Protein 5V1D (pdb70)

Sequence (901 aa):
RSLVIISTLDGRIAALDPENHGKKQWDLDVGSGSLVSSMIIPSLDGDLFQETVPFTVESLLEDVVLVGGKSLTTYGLSAYSGKVRYICSALGCRILLLQRTQKTVRAVGPRSGNEKWNFSVGHFELRYITVIKVSVADWKVMAFNKKGGHLEWEYQFSTPIASAWLVKDGKVIPISLFDYLGMYRGQLYLQSSPQPWRFYAPRSLVIISTLDGRIAALDPENHGKKQWDLDVGSGSLVSSSLKMIIPSDLFQWDETVPFTVESLLESDVVLVGGKSLTTYGLSAYSGKVRYICSALGCREDILLLQRTQKTVRAVGPRSGNEKWNFSVGHFELRYITVIKVSVADWKVMAFNKKGGHLTPIASAWLVKDGKVIPISLFDLGMYRGQLYLQSSSLVIISTLDGRIAALDPENHGKKQWDLDVGSGSLVSSSLSKMIIPSLDGDLFQWDRDRESMETVPFTVESLLEDVVLVGGKSLTTYGLSAYSGKVRYICSALGCRQWDDILLLQRTQKTVRAVGPRSGNEKWNFSVGHFELRYIPSDVEEQEAVMMDTVIKVSVADWKVMAFNKKGGHLEWEYQFSTPIASAWLVKDGKVIPISLFDDTSIVEAARGATENSVYLGMYRGQLYLQSSVRISEKFPQPWRFYAPRSLVIISTLDGRIAALDPENHGKKQWDLDVGSGSLVSSSLSKPEKMIIPSLDGDLFQWDRDRESMETVPFTVESLLEDVVLVGGKSLTTYGLSAYSGKVRYICSALGCRQWDILLLQRTQKTVRAVGPRSGNEKWNFSVGHFELRYIPSDVEEQEAVMMDTVIKVSVADWKVMAFNKKGGHLEWEYQFSTPIASAWLVKDGKVIPISLFDDTSIVEAARGATENSVYLGMYRGQLYLQSSVRISEKFPQPWRFYAP

Structure (mmCIF, N/CA/C/O backbone):
data_5V1D
#
_entry.id   5V1D
#
_cell.length_a   60.750
_cell.length_b   161.547
_cell.length_c   104.780
_cell.angle_alpha   90.00
_cell.angle_beta   106.84
_cell.angle_gamma   90.00
#
_symmetry.space_group_name_H-M   'P 1 21 1'
#
loop_
_entity.id
_entity.type
_entity.pdbx_description
1 polymer 'eIF2AK3 protein'
2 polymer '12-mer peptide'
3 water water
#
loop_
_atom_site.group_PDB
_atom_site.id
_atom_site.type_symbol
_atom_site.label_atom_id
_atom_site.label_alt_id
_atom_site.label_comp_id
_atom_site.label_asym_id
_atom_site.label_entity_id
_atom_site.label_seq_id
_atom_site.pdbx_PDB_ins_code
_atom_site.Cartn_x
_atom_site.Cartn_y
_atom_site.Cartn_z
_atom_site.occupancy
_atom_site.B_iso_or_equiv
_atom_site.auth_seq_id
_atom_site.auth_comp_id
_atom_site.auth_asym_id
_atom_site.auth_atom_id
_atom_site.pdbx_PDB_model_num
ATOM 1 N N . ARG A 1 9 ? -56.696 -6.802 35.844 1.00 99.94 104 ARG A N 1
ATOM 2 C CA . ARG A 1 9 ? -57.175 -7.647 36.933 1.00 89.00 104 ARG A CA 1
ATOM 3 C C . ARG A 1 9 ? -56.337 -7.432 38.184 1.00 85.85 104 ARG A C 1
ATOM 4 O O . ARG A 1 9 ? -56.861 -7.418 39.294 1.00 94.72 104 ARG A O 1
ATOM 12 N N . SER A 1 10 ? -55.033 -7.248 37.991 1.00 84.34 105 SER A N 1
ATOM 13 C CA . SER A 1 10 ? -54.107 -7.106 39.103 1.00 83.06 105 SER A CA 1
ATOM 14 C C . SER A 1 10 ? -54.460 -5.883 39.955 1.00 59.24 105 SER A C 1
ATOM 15 O O . SER A 1 10 ? -55.273 -5.036 39.578 1.00 58.01 105 SER A O 1
ATOM 18 N N . LEU A 1 11 ? -53.840 -5.811 41.134 1.00 57.24 106 LEU A N 1
ATOM 19 C CA . LEU A 1 11 ? -54.119 -4.745 42.085 1.00 57.73 106 LEU A CA 1
ATOM 20 C C . LEU A 1 11 ? -52.826 -4.240 42.707 1.00 65.71 106 LEU A C 1
ATOM 21 O O . LEU A 1 11 ? -51.806 -4.934 42.742 1.00 57.94 106 LEU A O 1
ATOM 26 N N . VAL A 1 12 ? -52.892 -3.007 43.198 1.00 71.88 107 VAL A N 1
ATOM 27 C CA . VAL A 1 12 ? -51.792 -2.354 43.890 1.00 55.72 107 VAL A CA 1
ATOM 28 C C . VAL A 1 12 ? -52.256 -2.119 45.318 1.00 54.35 107 VAL A C 1
ATOM 29 O O . VAL A 1 12 ? -53.215 -1.372 45.553 1.00 54.79 107 VAL A O 1
ATOM 33 N N . ILE A 1 13 ? -51.595 -2.770 46.270 1.00 58.53 108 ILE A N 1
ATOM 34 C CA . ILE A 1 13 ? -51.969 -2.710 47.677 1.00 53.42 108 ILE A CA 1
ATOM 35 C C . ILE A 1 13 ? -50.913 -1.914 48.426 1.00 57.69 108 ILE A C 1
ATOM 36 O O . ILE A 1 13 ? -49.713 -2.186 48.303 1.00 65.58 108 ILE A O 1
ATOM 41 N N . ILE A 1 14 ? -51.362 -0.937 49.208 1.00 53.17 109 ILE A N 1
ATOM 42 C CA . ILE A 1 14 ? -50.477 -0.011 49.897 1.00 50.84 109 ILE A CA 1
ATOM 43 C C . ILE A 1 14 ? -50.878 0.056 51.361 1.00 50.32 109 ILE A C 1
ATOM 44 O O . ILE A 1 14 ? -52.066 0.161 51.687 1.00 50.01 109 ILE A O 1
ATOM 49 N N . SER A 1 15 ? -49.884 0.006 52.241 1.00 50.05 110 SER A N 1
ATOM 50 C CA . SER A 1 15 ? -50.095 0.146 53.674 1.00 50.28 110 SER A CA 1
ATOM 51 C C . SER A 1 15 ? -49.673 1.542 54.109 1.00 58.76 110 SER A C 1
ATOM 52 O O . SER A 1 15 ? -48.498 1.907 53.987 1.00 61.58 110 SER A O 1
ATOM 55 N N . THR A 1 16 ? -50.628 2.314 54.615 1.00 64.08 111 THR A N 1
ATOM 56 C CA . THR A 1 16 ? -50.368 3.661 55.095 1.00 52.28 111 THR A CA 1
ATOM 57 C C . THR A 1 16 ? -50.081 3.648 56.589 1.00 52.15 111 THR A C 1
ATOM 58 O O . THR A 1 16 ? -50.424 2.708 57.309 1.00 51.72 111 THR A O 1
ATOM 62 N N . LEU A 1 17 ? -49.457 4.726 57.055 1.00 52.76 112 LEU A N 1
ATOM 63 C CA . LEU A 1 17 ? -49.202 4.861 58.481 1.00 52.86 112 LEU A CA 1
ATOM 64 C C . LEU A 1 17 ? -50.471 5.064 59.291 1.00 52.73 112 LEU A C 1
ATOM 65 O O . LEU A 1 17 ? -50.411 4.996 60.521 1.00 52.42 112 LEU A O 1
ATOM 70 N N . ASP A 1 18 ? -51.610 5.314 58.644 1.00 53.18 113 ASP A N 1
ATOM 71 C CA . ASP A 1 18 ? -52.878 5.276 59.357 1.00 52.79 113 ASP A CA 1
ATOM 72 C C . ASP A 1 18 ? -53.190 3.889 59.876 1.00 52.47 113 ASP A C 1
ATOM 73 O O . ASP A 1 18 ? -54.130 3.736 60.661 1.00 56.72 113 ASP A O 1
ATOM 78 N N . GLY A 1 19 ? -52.429 2.882 59.457 1.00 56.73 114 GLY A N 1
ATOM 79 C CA . GLY A 1 19 ? -52.823 1.511 59.677 1.00 54.24 114 GLY A CA 1
ATOM 80 C C . GLY A 1 19 ? -53.877 1.030 58.713 1.00 51.20 114 GLY A C 1
ATOM 81 O O . GLY A 1 19 ? -54.580 0.064 59.016 1.00 50.87 114 GLY A O 1
ATOM 82 N N . ARG A 1 20 ? -54.009 1.678 57.559 1.00 52.98 115 ARG A N 1
ATOM 83 C CA . ARG A 1 20 ? -55.056 1.383 56.592 1.00 55.22 115 ARG A CA 1
ATOM 84 C C . ARG A 1 20 ? -54.500 0.639 55.384 1.00 50.19 115 ARG A C 1
ATOM 85 O O . ARG A 1 20 ? -53.291 0.603 55.139 1.00 55.67 115 ARG A O 1
ATOM 93 N N . ILE A 1 21 ? -55.414 0.051 54.618 1.00 49.41 116 ILE A N 1
ATOM 94 C CA . ILE A 1 21 ? -55.077 -0.705 53.419 1.00 48.68 116 ILE A CA 1
ATOM 95 C C . ILE A 1 21 ? -55.991 -0.246 52.294 1.00 48.48 116 ILE A C 1
ATOM 96 O O . ILE A 1 21 ? -57.214 -0.202 52.465 1.00 49.21 116 ILE A O 1
ATOM 101 N N . ALA A 1 22 ? -55.401 0.093 51.150 1.00 49.21 117 ALA A N 1
ATOM 102 C CA . ALA A 1 22 ? -56.144 0.556 49.986 1.00 49.11 117 ALA A CA 1
ATOM 103 C C . ALA A 1 22 ? -55.814 -0.290 48.765 1.00 47.33 117 ALA A C 1
ATOM 104 O O . ALA A 1 22 ? -54.679 -0.739 48.588 1.00 59.79 117 ALA A O 1
ATOM 106 N N . ALA A 1 23 ? -56.818 -0.485 47.912 1.00 51.02 118 ALA A N 1
ATOM 107 C CA . ALA A 1 23 ? -56.683 -1.270 46.690 1.00 50.63 118 ALA A CA 1
ATOM 108 C C . ALA A 1 23 ? -56.930 -0.375 45.487 1.00 51.55 118 ALA A C 1
ATOM 109 O O . ALA A 1 23 ? -58.017 0.195 45.344 1.00 64.55 118 ALA A O 1
ATOM 111 N N . LEU A 1 24 ? -55.928 -0.263 44.621 1.00 50.99 119 LEU A N 1
ATOM 112 C CA . LEU A 1 24 ? -55.995 0.570 43.428 1.00 53.16 119 LEU A CA 1
ATOM 113 C C . LEU A 1 24 ? -55.761 -0.308 42.212 1.00 57.10 119 LEU A C 1
ATOM 114 O O . LEU A 1 24 ? -54.736 -0.990 42.132 1.00 67.98 119 LEU A O 1
ATOM 119 N N . ASP A 1 25 ? -56.695 -0.286 41.275 1.00 53.67 120 ASP A N 1
ATOM 120 C CA . ASP A 1 25 ? -56.526 -1.020 40.029 1.00 56.77 120 ASP A CA 1
ATOM 121 C C . ASP A 1 25 ? -55.482 -0.327 39.165 1.00 55.14 120 ASP A C 1
ATOM 122 O O . ASP A 1 25 ? -55.749 0.773 38.663 1.00 65.24 120 ASP A O 1
ATOM 127 N N . PRO A 1 26 ? -54.302 -0.917 38.948 1.00 55.95 121 PRO A N 1
ATOM 128 C CA . PRO A 1 26 ? -53.287 -0.258 38.114 1.00 69.54 121 PRO A CA 1
ATOM 129 C C . PRO A 1 26 ? -53.658 -0.173 36.642 1.00 79.27 121 PRO A C 1
ATOM 130 O O . PRO A 1 26 ? -52.853 0.323 35.846 1.00 75.51 121 PRO A O 1
ATOM 134 N N . GLU A 1 27 ? -54.841 -0.643 36.253 1.00 79.53 122 GLU A N 1
ATOM 135 C CA . GLU A 1 27 ? -55.306 -0.515 34.877 1.00 67.69 122 GLU A CA 1
ATOM 136 C C . GLU A 1 27 ? -56.077 0.786 34.681 1.00 65.78 122 GLU A C 1
ATOM 137 O O . GLU A 1 27 ? -55.680 1.638 33.879 1.00 72.85 122 GLU A O 1
ATOM 143 N N . ASN A 1 28 ? -57.175 0.955 35.415 1.00 62.14 123 ASN A N 1
ATOM 144 C CA . ASN A 1 28 ? -57.992 2.152 35.271 1.00 69.74 123 ASN A CA 1
ATOM 145 C C . ASN A 1 28 ? -57.426 3.297 36.099 1.00 77.58 123 ASN A C 1
ATOM 146 O O . ASN A 1 28 ? -58.141 3.903 36.904 1.00 60.24 123 ASN A O 1
ATOM 151 N N . HIS A 1 29 ? -56.136 3.583 35.909 1.00 84.86 124 HIS A N 1
ATOM 152 C CA . HIS A 1 29 ? -55.484 4.777 36.451 1.00 71.91 124 HIS A CA 1
ATOM 153 C C . HIS A 1 29 ? -55.560 4.832 37.974 1.00 53.50 124 HIS A C 1
ATOM 154 O O . HIS A 1 29 ? -55.923 5.851 38.564 1.00 56.65 124 HIS A O 1
ATOM 161 N N . GLY A 1 30 ? -55.195 3.724 38.612 1.00 52.51 125 GLY A N 1
ATOM 162 C CA . GLY A 1 30 ? -55.223 3.672 40.062 1.00 52.19 125 GLY A CA 1
ATOM 163 C C . GLY A 1 30 ? -56.605 3.812 40.653 1.00 55.26 125 GLY A C 1
ATOM 164 O O . GLY A 1 30 ? -56.749 4.335 41.763 1.00 52.22 125 GLY A O 1
ATOM 165 N N . LYS A 1 31 ? -57.632 3.369 39.930 1.00 67.05 126 LYS A N 1
ATOM 166 C CA . LYS A 1 31 ? -59.000 3.425 40.428 1.00 61.50 126 LYS A CA 1
ATOM 167 C C . LYS A 1 31 ? -59.099 2.724 41.776 1.00 56.37 126 LYS A C 1
ATOM 168 O O . LYS A 1 31 ? -58.826 1.525 41.884 1.00 67.70 126 LYS A O 1
ATOM 174 N N . LYS A 1 32 ? -59.470 3.474 42.808 1.00 51.58 127 LYS A N 1
ATOM 175 C CA . LYS A 1 32 ? -59.590 2.882 44.131 1.00 54.90 127 LYS A CA 1
ATOM 176 C C . LYS A 1 32 ? -60.770 1.922 44.161 1.00 61.04 127 LYS A C 1
ATOM 177 O O . LYS A 1 32 ? -61.915 2.321 43.921 1.00 50.11 127 LYS A O 1
ATOM 183 N N . GLN A 1 33 ? -60.480 0.654 44.448 1.00 61.34 128 GLN A N 1
ATOM 184 C CA . GLN A 1 33 ? -61.528 -0.345 44.594 1.00 49.42 128 GLN A CA 1
ATOM 185 C C . GLN A 1 33 ? -62.149 -0.286 45.985 1.00 49.85 128 GLN A C 1
ATOM 186 O O . GLN A 1 33 ? -63.377 -0.261 46.123 1.00 49.79 128 GLN A O 1
ATOM 192 N N . TRP A 1 34 ? -61.317 -0.257 47.024 1.00 50.96 129 TRP A N 1
ATOM 193 C CA . TRP A 1 34 ? -61.814 -0.175 48.391 1.00 68.38 129 TRP A CA 1
ATOM 194 C C . TRP A 1 34 ? -60.686 0.269 49.311 1.00 68.13 129 TRP A C 1
ATOM 195 O O . TRP A 1 34 ? -59.507 0.207 48.955 1.00 69.58 129 TRP A O 1
ATOM 206 N N . ASP A 1 35 ? -61.074 0.730 50.498 1.00 54.94 130 ASP A N 1
ATOM 207 C CA . ASP A 1 35 ? -60.146 1.110 51.552 1.00 55.77 130 ASP A CA 1
ATOM 208 C C . ASP A 1 35 ? -60.524 0.353 52.816 1.00 63.72 130 ASP A C 1
ATOM 209 O O . ASP A 1 35 ? -61.682 -0.030 53.000 1.00 81.96 130 ASP A O 1
ATOM 214 N N . LEU A 1 36 ? -59.541 0.139 53.688 1.00 71.97 131 LEU A N 1
ATOM 215 C CA . LEU A 1 36 ? -59.722 -0.725 54.848 1.00 63.41 131 LEU A CA 1
ATOM 216 C C . LEU A 1 36 ? -59.084 -0.103 56.080 1.00 53.59 131 LEU A C 1
ATOM 217 O O . LEU A 1 36 ? -58.007 0.488 55.997 1.00 53.55 131 LEU A O 1
ATOM 222 N N . ASP A 1 37 ? -59.760 -0.242 57.222 1.00 53.66 132 ASP A N 1
ATOM 223 C CA . ASP A 1 37 ? -59.217 0.120 58.526 1.00 66.88 132 ASP A CA 1
ATOM 224 C C . ASP A 1 37 ? -59.322 -1.091 59.440 1.00 69.87 132 ASP A C 1
ATOM 225 O O . ASP A 1 37 ? -60.401 -1.678 59.577 1.00 73.93 132 ASP A O 1
ATOM 230 N N . VAL A 1 38 ? -58.200 -1.457 60.070 1.00 65.41 133 VAL A N 1
ATOM 231 C CA . VAL A 1 38 ? -58.164 -2.633 60.938 1.00 68.88 133 VAL A CA 1
ATOM 232 C C . VAL A 1 38 ? -58.687 -2.348 62.335 1.00 67.65 133 VAL A C 1
ATOM 233 O O . VAL A 1 38 ? -58.812 -3.282 63.140 1.00 57.06 133 VAL A O 1
ATOM 237 N N . GLY A 1 39 ? -59.003 -1.090 62.649 1.00 73.03 134 GLY A N 1
ATOM 238 C CA . GLY A 1 39 ? -59.386 -0.697 63.988 1.00 63.28 134 GLY A CA 1
ATOM 239 C C . GLY A 1 39 ? -58.240 -0.585 64.968 1.00 72.08 134 GLY A C 1
ATOM 240 O O . GLY A 1 39 ? -58.392 0.071 66.007 1.00 68.23 134 GLY A O 1
ATOM 241 N N . SER A 1 40 ? -57.095 -1.205 64.672 1.00 68.62 135 SER A N 1
ATOM 242 C CA . SER A 1 40 ? -55.924 -1.181 65.540 1.00 62.99 135 SER A CA 1
ATOM 243 C C . SER A 1 40 ? -55.138 0.114 65.436 1.00 55.99 135 SER A C 1
ATOM 244 O O . SER A 1 40 ? -54.103 0.246 66.101 1.00 63.65 135 SER A O 1
ATOM 247 N N . GLY A 1 41 ? -55.584 1.053 64.616 1.00 51.68 136 GLY A N 1
ATOM 248 C CA . GLY A 1 41 ? -54.998 2.371 64.613 1.00 51.55 136 GLY A CA 1
ATOM 249 C C . GLY A 1 41 ? -53.766 2.469 63.737 1.00 54.74 136 GLY A C 1
ATOM 250 O O . GLY A 1 41 ? -53.505 1.644 62.855 1.00 61.83 136 GLY A O 1
ATOM 251 N N . SER A 1 42 ? -52.989 3.514 64.006 1.00 53.22 137 SER A N 1
ATOM 252 C CA . SER A 1 42 ? -51.859 3.858 63.164 1.00 58.00 137 SER A CA 1
ATOM 253 C C . SER A 1 42 ? -50.757 2.808 63.267 1.00 65.61 137 SER A C 1
ATOM 254 O O . SER A 1 42 ? -50.694 2.017 64.213 1.00 77.68 137 SER A O 1
ATOM 257 N N . LEU A 1 43 ? -49.863 2.826 62.276 1.00 50.96 138 LEU A N 1
ATOM 258 C CA . LEU A 1 43 ? -48.761 1.874 62.233 1.00 51.06 138 LEU A CA 1
ATOM 259 C C . LEU A 1 43 ? -47.693 2.145 63.279 1.00 50.86 138 LEU A C 1
ATOM 260 O O . LEU A 1 43 ? -46.826 1.290 63.480 1.00 50.38 138 LEU A O 1
ATOM 265 N N . VAL A 1 44 ? -47.719 3.297 63.938 1.00 51.17 139 VAL A N 1
ATOM 266 C CA . VAL A 1 44 ? -46.762 3.574 65.002 1.00 51.70 139 VAL A CA 1
ATOM 267 C C . VAL A 1 44 ? -47.421 4.486 66.027 1.00 57.66 139 VAL A C 1
ATOM 268 O O . VAL A 1 44 ? -48.206 5.372 65.675 1.00 60.43 139 VAL A O 1
ATOM 272 N N . SER A 1 45 ? -47.116 4.247 67.303 1.00 69.45 140 SER A N 1
ATOM 273 C CA . SER A 1 45 ? -47.574 5.086 68.403 1.00 55.78 140 SER A CA 1
ATOM 274 C C . SER A 1 45 ? -46.398 5.425 69.308 1.00 49.54 140 SER A C 1
ATOM 275 O O . SER A 1 45 ? -45.498 4.608 69.515 1.00 49.12 140 SER A O 1
ATOM 278 N N . SER A 1 46 ? -46.408 6.642 69.843 1.00 64.56 141 SER A N 1
ATOM 279 C CA . SER A 1 46 ? -45.358 7.073 70.763 1.00 70.29 141 SER A CA 1
ATOM 280 C C . SER A 1 46 ? -45.827 8.230 71.639 1.00 49.76 141 SER A C 1
ATOM 281 O O . SER A 1 46 ? -45.764 8.155 72.866 1.00 49.60 141 SER A O 1
ATOM 284 N N . MET A 1 58 ? -33.325 11.257 72.129 1.00 70.72 153 MET A N 1
ATOM 285 C CA . MET A 1 58 ? -34.498 10.737 71.436 1.00 55.92 153 MET A CA 1
ATOM 286 C C . MET A 1 58 ? -34.239 9.325 70.932 1.00 53.09 153 MET A C 1
ATOM 287 O O . MET A 1 58 ? -33.103 8.948 70.657 1.00 52.88 153 MET A O 1
ATOM 292 N N . ILE A 1 59 ? -35.306 8.542 70.823 1.00 53.20 154 ILE A N 1
ATOM 293 C CA . ILE A 1 59 ? -35.233 7.182 70.308 1.00 53.13 154 ILE A CA 1
ATOM 294 C C . ILE A 1 59 ? -36.267 7.042 69.206 1.00 58.13 154 ILE A C 1
ATOM 295 O O . ILE A 1 59 ? -37.445 7.357 69.409 1.00 53.59 154 ILE A O 1
ATOM 300 N N . ILE A 1 60 ? -35.825 6.585 68.039 1.00 71.92 155 ILE A N 1
ATOM 301 C CA . ILE A 1 60 ? -36.706 6.456 66.885 1.00 52.74 155 ILE A CA 1
ATOM 302 C C . ILE A 1 60 ? -36.633 5.032 66.356 1.00 52.22 155 ILE A C 1
ATOM 303 O O . ILE A 1 60 ? -35.533 4.485 66.195 1.00 51.95 155 ILE A O 1
ATOM 308 N N . PRO A 1 61 ? -37.760 4.404 66.077 1.00 51.50 156 PRO A N 1
ATOM 309 C CA . PRO A 1 61 ? -37.739 2.991 65.688 1.00 61.52 156 PRO A CA 1
ATOM 310 C C . PRO A 1 61 ? -38.012 2.743 64.211 1.00 72.31 156 PRO A C 1
ATOM 311 O O . PRO A 1 61 ? -38.547 3.606 63.511 1.00 75.24 156 PRO A O 1
ATOM 315 N N . SER A 1 62 ? -37.646 1.561 63.725 1.00 67.21 157 SER A N 1
ATOM 316 C CA . SER A 1 62 ? -38.127 1.127 62.426 1.00 49.92 157 SER A CA 1
ATOM 317 C C . SER A 1 62 ? -39.509 0.503 62.578 1.00 49.27 157 SER A C 1
ATOM 318 O O . SER A 1 62 ? -39.894 0.040 63.655 1.00 49.19 157 SER A O 1
ATOM 321 N N . LEU A 1 63 ? -40.262 0.494 61.480 1.00 48.92 158 LEU A N 1
ATOM 322 C CA . LEU A 1 63 ? -41.585 -0.113 61.515 1.00 48.29 158 LEU A CA 1
ATOM 323 C C . LEU A 1 63 ? -41.524 -1.605 61.809 1.00 51.05 158 LEU A C 1
ATOM 324 O O . LEU A 1 63 ? -42.530 -2.185 62.232 1.00 48.48 158 LEU A O 1
ATOM 329 N N . ASP A 1 64 ? -40.370 -2.233 61.609 1.00 53.75 159 ASP A N 1
ATOM 330 C CA . ASP A 1 64 ? -40.205 -3.647 61.904 1.00 46.67 159 ASP A CA 1
ATOM 331 C C . ASP A 1 64 ? -39.695 -3.912 63.310 1.00 44.49 159 ASP A C 1
ATOM 332 O O . ASP A 1 64 ? -39.634 -5.074 63.717 1.00 54.22 159 ASP A O 1
ATOM 337 N N . GLY A 1 65 ? -39.318 -2.883 64.055 1.00 44.66 160 GLY A N 1
ATOM 338 C CA . GLY A 1 65 ? -38.856 -3.055 65.417 1.00 44.36 160 GLY A CA 1
ATOM 339 C C . GLY A 1 65 ? -37.443 -2.587 65.680 1.00 44.50 160 GLY A C 1
ATOM 340 O O . GLY A 1 65 ? -37.074 -2.434 66.851 1.00 53.99 160 GLY A O 1
ATOM 341 N N . ASP A 1 66 ? -36.624 -2.350 64.665 1.00 45.79 161 ASP A N 1
ATOM 342 C CA . ASP A 1 66 ? -35.275 -1.880 64.932 1.00 53.09 161 ASP A CA 1
ATOM 343 C C . ASP A 1 66 ? -35.322 -0.536 65.649 1.00 55.04 161 ASP A C 1
ATOM 344 O O . ASP A 1 66 ? -36.309 0.199 65.572 1.00 47.25 161 ASP A O 1
ATOM 349 N N . LEU A 1 67 ? -34.256 -0.234 66.380 1.00 53.05 162 LEU A N 1
ATOM 350 C CA . LEU A 1 67 ? -34.188 0.965 67.201 1.00 55.04 162 LEU A CA 1
ATOM 351 C C . LEU A 1 67 ? -32.939 1.764 66.862 1.00 57.02 162 LEU A C 1
ATOM 352 O O . LEU A 1 67 ? -31.855 1.198 66.686 1.00 75.15 162 LEU A O 1
ATOM 357 N N . PHE A 1 68 ? -33.102 3.082 66.773 1.00 55.66 163 PHE A N 1
ATOM 358 C CA . PHE A 1 68 ? -31.994 3.987 66.511 1.00 51.73 163 PHE A CA 1
ATOM 359 C C . PHE A 1 68 ? -32.236 5.281 67.275 1.00 65.29 163 PHE A C 1
ATOM 360 O O . PHE A 1 68 ? -33.368 5.605 67.642 1.00 75.82 163 PHE A O 1
ATOM 368 N N . GLN A 1 69 ? -31.158 6.022 67.507 1.00 51.01 164 GLN A N 1
ATOM 369 C CA . GLN A 1 69 ? -31.246 7.274 68.245 1.00 50.33 164 GLN A CA 1
ATOM 370 C C . GLN A 1 69 ? -30.809 8.453 67.388 1.00 50.91 164 GLN A C 1
ATOM 371 O O . GLN A 1 69 ? -30.381 9.484 67.906 1.00 59.41 164 GLN A O 1
ATOM 377 N N . GLU A 1 78 ? -25.353 6.078 66.254 1.00 90.72 173 GLU A N 1
ATOM 378 C CA . GLU A 1 78 ? -26.768 6.429 66.198 1.00 76.10 173 GLU A CA 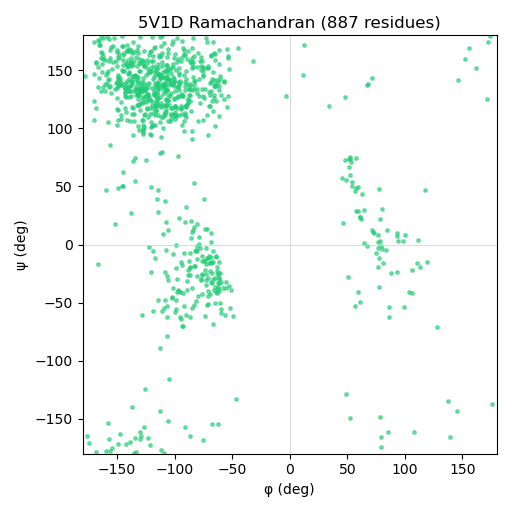1
ATOM 379 C C . GLU A 1 78 ? -27.643 5.196 66.392 1.00 65.05 173 GLU A C 1
ATOM 380 O O . GLU A 1 78 ? -28.852 5.299 66.593 1.00 79.91 173 GLU A O 1
ATOM 386 N N . THR A 1 79 ? -27.027 4.024 66.327 1.00 51.73 174 THR A N 1
ATOM 387 C CA . THR A 1 79 ? -27.734 2.776 66.554 1.00 64.00 174 THR A CA 1
ATOM 388 C C . THR A 1 79 ? -27.555 2.328 67.997 1.00 65.73 174 THR A C 1
ATOM 389 O O . THR A 1 79 ? -26.517 2.568 68.622 1.00 59.99 174 THR A O 1
ATOM 393 N N . VAL A 1 80 ? -28.581 1.668 68.518 1.00 60.17 175 VAL A N 1
ATOM 394 C CA . VAL A 1 80 ? -28.505 1.065 69.842 1.00 52.88 175 VAL A CA 1
ATOM 395 C C . VAL A 1 80 ? -28.353 -0.441 69.660 1.00 52.39 175 VAL A C 1
ATOM 396 O O . VAL A 1 80 ? -28.820 -1.000 68.655 1.00 52.23 175 VAL A O 1
ATOM 400 N N . PRO A 1 81 ? -27.686 -1.130 70.584 1.00 55.02 176 PRO A N 1
ATOM 401 C CA . PRO A 1 81 ? -27.536 -2.584 70.478 1.00 63.96 176 PRO A CA 1
ATOM 402 C C . PRO A 1 81 ? -28.809 -3.369 70.746 1.00 71.82 176 PRO A C 1
ATOM 403 O O . PRO A 1 81 ? -28.734 -4.588 70.916 1.00 56.70 176 PRO A O 1
ATOM 407 N N . PHE A 1 82 ? -29.955 -2.709 70.779 1.00 85.21 177 PHE A N 1
ATOM 408 C CA . PHE A 1 82 ? -31.218 -3.327 71.130 1.00 72.40 177 PHE A CA 1
ATOM 409 C C . PHE A 1 82 ? -32.219 -3.212 69.991 1.00 64.33 177 PHE A C 1
ATOM 410 O O . PHE A 1 82 ? -32.180 -2.273 69.188 1.00 67.60 177 PHE A O 1
ATOM 418 N N . THR A 1 83 ? -33.123 -4.182 69.943 1.00 61.17 178 THR A N 1
ATOM 419 C CA . THR A 1 83 ? -34.341 -4.131 69.150 1.00 60.88 178 THR A CA 1
ATOM 420 C C . THR A 1 83 ? -35.520 -4.052 70.111 1.00 64.20 178 THR A C 1
ATOM 421 O O . THR A 1 83 ? -35.361 -4.201 71.327 1.00 60.76 178 THR A O 1
ATOM 425 N N . VAL A 1 84 ? -36.711 -3.804 69.560 1.00 63.83 179 VAL A N 1
ATOM 426 C CA . VAL A 1 84 ? -37.903 -3.674 70.399 1.00 53.70 179 VAL A CA 1
ATOM 427 C C . VAL A 1 84 ? -38.050 -4.881 71.317 1.00 52.62 179 VAL A C 1
ATOM 428 O O . VAL A 1 84 ? -38.451 -4.753 72.479 1.00 55.75 179 VAL A O 1
ATOM 432 N N . GLU A 1 85 ? -37.690 -6.064 70.830 1.00 52.84 180 GLU A N 1
ATOM 433 C CA . GLU A 1 85 ? -37.789 -7.256 71.661 1.00 61.99 180 GLU A CA 1
ATOM 434 C C . GLU A 1 85 ? -36.534 -7.505 72.480 1.00 58.83 180 GLU A C 1
ATOM 435 O O . GLU A 1 85 ? -36.615 -8.129 73.543 1.00 62.06 180 GLU A O 1
ATOM 441 N N . SER A 1 86 ? -35.377 -7.028 72.018 1.00 48.89 181 SER A N 1
ATOM 442 C CA . SER A 1 86 ? -34.160 -7.199 72.797 1.00 47.77 181 SER A CA 1
ATOM 443 C C . SER A 1 86 ? -34.235 -6.473 74.129 1.00 52.90 181 SER A C 1
ATOM 444 O O . SER A 1 86 ? -33.525 -6.847 75.067 1.00 75.04 181 SER A O 1
ATOM 447 N N . LEU A 1 87 ? -35.085 -5.452 74.234 1.00 51.16 182 LEU A N 1
ATOM 448 C CA . LEU A 1 87 ? -35.241 -4.747 75.499 1.00 47.95 182 LEU A CA 1
ATOM 449 C C . LEU A 1 87 ? -36.071 -5.550 76.489 1.00 64.42 182 LEU A C 1
ATOM 450 O O . LEU A 1 87 ? -35.728 -5.622 77.674 1.00 70.28 182 LEU A O 1
ATOM 455 N N . LEU A 1 88 ? -37.163 -6.156 76.018 1.00 63.75 183 LEU A N 1
ATOM 456 C CA . LEU A 1 88 ? -38.041 -6.908 76.905 1.00 46.84 183 LEU A CA 1
ATOM 457 C C . LEU A 1 88 ? -37.310 -8.071 77.558 1.00 46.13 183 LEU A C 1
ATOM 458 O O . LEU A 1 88 ? -37.507 -8.348 78.746 1.00 45.71 183 LEU A O 1
ATOM 463 N N . GLU A 1 89 ? -36.457 -8.756 76.805 1.00 46.94 184 GLU A N 1
ATOM 464 C CA . GLU A 1 89 ? -35.700 -9.887 77.328 1.00 52.23 184 GLU A CA 1
ATOM 465 C C . GLU A 1 89 ? -34.562 -9.420 78.234 1.00 70.90 184 GLU A C 1
ATOM 466 O O . GLU A 1 89 ? -34.797 -8.825 79.290 1.00 71.92 184 GLU A O 1
ATOM 472 N N . ASP A 1 97 ? -33.732 0.334 87.363 1.00 57.86 192 ASP A N 1
ATOM 473 C CA . ASP A 1 97 ? -34.092 1.651 86.852 1.00 58.95 192 ASP A CA 1
ATOM 474 C C . ASP A 1 97 ? -35.524 1.660 86.319 1.00 73.07 192 ASP A C 1
ATOM 475 O O . ASP A 1 97 ? -36.261 2.623 86.535 1.00 73.30 192 ASP A O 1
ATOM 480 N N . VAL A 1 98 ? -35.918 0.592 85.627 1.00 62.96 193 VAL A N 1
ATOM 481 C CA . VAL A 1 98 ? -37.232 0.552 84.993 1.00 54.36 193 VAL A CA 1
ATOM 482 C C . VAL A 1 98 ? -37.682 -0.896 84.865 1.00 59.18 193 VAL A C 1
ATOM 483 O O . VAL A 1 98 ? -36.908 -1.819 85.137 1.00 79.09 193 VAL A O 1
ATOM 487 N N . VAL A 1 99 ? -38.935 -1.107 84.473 1.00 48.55 194 VAL A N 1
ATOM 488 C CA . VAL A 1 99 ? -39.458 -2.433 84.168 1.00 56.07 194 VAL A CA 1
ATOM 489 C C . VAL A 1 99 ? -40.153 -2.369 82.817 1.00 64.06 194 VAL A C 1
ATOM 490 O O . VAL A 1 99 ? -40.946 -1.455 82.563 1.00 61.48 194 VAL A O 1
ATOM 494 N N . LEU A 1 100 ? -39.846 -3.324 81.947 1.00 47.22 195 LEU A N 1
ATOM 495 C CA . LEU A 1 100 ? -40.384 -3.335 80.598 1.00 46.52 195 LEU A CA 1
ATOM 496 C C . LEU A 1 100 ? -41.548 -4.310 80.498 1.00 45.23 195 LEU A C 1
ATOM 497 O O . LEU A 1 100 ? -41.517 -5.397 81.078 1.00 44.56 195 LEU A O 1
ATOM 502 N N . VAL A 1 101 ? -42.579 -3.905 79.761 1.00 44.91 196 VAL A N 1
ATOM 503 C CA . VAL A 1 101 ? -43.658 -4.796 79.366 1.00 44.26 196 VAL A CA 1
ATOM 504 C C . VAL A 1 101 ? -44.001 -4.510 77.916 1.00 44.11 196 VAL A C 1
ATOM 505 O O . VAL A 1 101 ? -43.753 -3.420 77.400 1.00 60.77 196 VAL A O 1
ATOM 509 N N . GLY A 1 102 ? -44.575 -5.505 77.260 1.00 43.56 197 GLY A N 1
ATOM 510 C CA . GLY A 1 102 ? -44.894 -5.385 75.852 1.00 54.37 197 GLY A CA 1
ATOM 511 C C . GLY A 1 102 ? -44.974 -6.742 75.197 1.00 55.27 197 GLY A C 1
ATOM 512 O O . GLY A 1 102 ? -44.582 -7.763 75.764 1.00 63.45 197 GLY A O 1
ATOM 513 N N . GLY A 1 103 ? -45.489 -6.738 73.970 1.00 42.89 198 GLY A N 1
ATOM 514 C CA . GLY A 1 103 ? -45.684 -7.978 73.247 1.00 42.82 198 GLY A CA 1
ATOM 515 C C . GLY A 1 103 ? -45.884 -7.746 71.769 1.00 44.10 198 GLY A C 1
ATOM 516 O O . GLY A 1 103 ? -46.445 -6.729 71.350 1.00 54.43 198 GLY A O 1
ATOM 517 N N . LYS A 1 104 ? -45.429 -8.710 70.976 1.00 43.46 199 LYS A N 1
ATOM 518 C CA . LYS A 1 104 ? -45.600 -8.719 69.530 1.00 57.97 199 LYS A CA 1
ATOM 519 C C . LYS A 1 104 ? -46.824 -9.549 69.171 1.00 50.47 199 LYS A C 1
ATOM 520 O O . LYS A 1 104 ? -47.078 -10.588 69.785 1.00 53.27 199 LYS A O 1
ATOM 526 N N . SER A 1 105 ? -47.581 -9.084 68.179 1.00 44.70 200 SER A N 1
ATOM 527 C CA . SER A 1 105 ? -48.821 -9.726 67.765 1.00 44.72 200 SER A CA 1
ATOM 528 C C . SER A 1 105 ? -48.770 -10.017 66.274 1.00 45.60 200 SER A C 1
ATOM 529 O O . SER A 1 105 ? -48.417 -9.141 65.480 1.00 45.13 200 SER A O 1
ATOM 532 N N . LEU A 1 106 ? -49.137 -11.240 65.899 1.00 44.14 201 LEU A N 1
ATOM 533 C CA . LEU A 1 106 ? -49.201 -11.667 64.504 1.00 44.27 201 LEU A CA 1
ATOM 534 C C . LEU A 1 106 ? -50.648 -12.022 64.197 1.00 44.71 201 LEU A C 1
ATOM 535 O O . LEU A 1 106 ? -51.131 -13.091 64.583 1.00 44.49 201 LEU A O 1
ATOM 540 N N . THR A 1 107 ? -51.332 -11.125 63.499 1.00 60.77 202 THR A N 1
ATOM 541 C CA . THR A 1 107 ? -52.722 -11.309 63.121 1.00 45.97 202 THR A CA 1
ATOM 542 C C . THR A 1 107 ? -52.824 -11.364 61.606 1.00 45.67 202 THR A C 1
ATOM 543 O O . THR A 1 107 ? -52.190 -10.572 60.906 1.00 46.11 202 THR A O 1
ATOM 547 N N . THR A 1 108 ? -53.619 -12.301 61.100 1.00 45.15 203 THR A N 1
ATOM 548 C CA . THR A 1 108 ? -53.828 -12.451 59.665 1.00 54.37 203 THR A CA 1
ATOM 549 C C . THR A 1 108 ? -55.284 -12.156 59.340 1.00 44.44 203 THR A C 1
ATOM 550 O O . THR A 1 108 ? -56.188 -12.783 59.898 1.00 48.35 203 THR A O 1
ATOM 554 N N . TYR A 1 109 ? -55.505 -11.193 58.453 1.00 44.67 204 TYR A N 1
ATOM 555 C CA . TYR A 1 109 ? -56.838 -10.844 57.983 1.00 44.94 204 TYR A CA 1
ATOM 556 C C . TYR A 1 109 ? -57.049 -11.411 56.587 1.00 45.21 204 TYR A C 1
ATOM 557 O O . TYR A 1 109 ? -56.155 -11.348 55.740 1.00 44.88 204 TYR A O 1
ATOM 566 N N . GLY A 1 110 ? -58.235 -11.957 56.346 1.00 46.07 205 GLY A N 1
ATOM 567 C CA . GLY A 1 110 ? -58.524 -12.522 55.043 1.00 51.28 205 GLY A CA 1
ATOM 568 C C . GLY A 1 110 ? -59.746 -11.908 54.395 1.00 66.59 205 GLY A C 1
ATOM 569 O O . GLY A 1 110 ? -60.871 -12.132 54.850 1.00 76.77 205 GLY A O 1
ATOM 570 N N . LEU A 1 111 ? -59.545 -11.133 53.336 1.00 51.77 206 LEU A N 1
ATOM 571 C CA . LEU A 1 111 ? -60.627 -10.439 52.657 1.00 53.91 206 LEU A CA 1
ATOM 572 C C . LEU A 1 111 ? -60.884 -11.066 51.293 1.00 58.67 206 LEU A C 1
ATOM 573 O O . LEU A 1 111 ? -60.152 -11.942 50.826 1.00 52.18 206 LEU A O 1
ATOM 578 N N . SER A 1 112 ? -61.943 -10.594 50.646 1.00 56.59 207 SER A N 1
ATOM 579 C CA . SER A 1 112 ? -62.137 -10.901 49.242 1.00 49.85 207 SER A CA 1
ATOM 580 C C . SER A 1 112 ? -61.069 -10.192 48.424 1.00 57.91 207 SER A C 1
ATOM 581 O O . SER A 1 112 ? -60.718 -9.041 48.698 1.00 56.34 207 SER A O 1
ATOM 584 N N . ALA A 1 113 ? -60.552 -10.890 47.412 1.00 70.81 208 ALA A N 1
ATOM 585 C CA . ALA A 1 113 ? -59.409 -10.380 46.663 1.00 63.68 208 ALA A CA 1
ATOM 586 C C . ALA A 1 113 ? -59.735 -9.074 45.949 1.00 62.83 208 ALA A C 1
ATOM 587 O O . ALA A 1 113 ? -58.881 -8.185 45.853 1.00 64.17 208 ALA A O 1
ATOM 589 N N . TYR A 1 114 ? -60.960 -8.932 45.440 1.00 47.39 209 TYR A N 1
ATOM 590 C CA . TYR A 1 114 ? -61.312 -7.758 44.655 1.00 47.62 209 TYR A CA 1
ATOM 591 C C . TYR A 1 114 ? -62.456 -6.935 45.221 1.00 59.60 209 TYR A C 1
ATOM 592 O O . TYR A 1 114 ? -62.535 -5.740 44.916 1.00 75.02 209 TYR A O 1
ATOM 601 N N . SER A 1 115 ? -63.335 -7.519 46.032 1.00 47.77 210 SER A N 1
ATOM 602 C CA . SER A 1 115 ? -64.352 -6.731 46.712 1.00 48.22 210 SER A CA 1
ATOM 603 C C . SER A 1 115 ? -63.873 -6.195 48.050 1.00 50.04 210 SER A C 1
ATOM 604 O O . SER A 1 115 ? -64.433 -5.213 48.551 1.00 56.03 210 SER A O 1
ATOM 607 N N . GLY A 1 116 ? -62.860 -6.820 48.641 1.00 53.71 211 GLY A N 1
ATOM 608 C CA . GLY A 1 116 ? -62.281 -6.350 49.876 1.00 61.98 211 GLY A CA 1
ATOM 609 C C . GLY A 1 116 ? -63.074 -6.648 51.127 1.00 66.75 211 GLY A C 1
ATOM 610 O O . GLY A 1 116 ? -62.651 -6.243 52.218 1.00 75.54 211 GLY A O 1
ATOM 611 N N . LYS A 1 117 ? -64.203 -7.339 51.022 1.00 63.09 212 LYS A N 1
ATOM 612 C CA . LYS A 1 117 ? -65.002 -7.613 52.206 1.00 56.22 212 LYS A CA 1
ATOM 613 C C . LYS A 1 117 ? -64.446 -8.824 52.943 1.00 50.92 212 LYS A C 1
ATOM 614 O O . LYS A 1 117 ? -64.018 -9.805 52.329 1.00 45.77 212 LYS A O 1
ATOM 620 N N . VAL A 1 118 ? -64.448 -8.738 54.274 1.00 63.60 213 VAL A N 1
ATOM 621 C CA . VAL A 1 118 ? -63.700 -9.676 55.103 1.00 61.40 213 VAL A CA 1
ATOM 622 C C . VAL A 1 118 ? -64.305 -11.071 55.011 1.00 62.27 213 VAL A C 1
ATOM 623 O O . VAL A 1 118 ? -65.531 -11.234 54.938 1.00 66.52 213 VAL A O 1
ATOM 627 N N . ARG A 1 119 ? -63.438 -12.087 54.999 1.00 53.84 214 ARG A N 1
ATOM 628 C CA . ARG A 1 119 ? -63.850 -13.485 55.032 1.00 46.73 214 ARG A CA 1
ATOM 629 C C . ARG A 1 119 ? -63.425 -14.193 56.309 1.00 54.76 214 ARG A C 1
ATOM 630 O O . ARG A 1 119 ? -64.246 -14.869 56.937 1.00 80.44 214 ARG A O 1
ATOM 638 N N . TYR A 1 120 ? -62.163 -14.059 56.723 1.00 58.27 215 TYR A N 1
ATOM 639 C CA . TYR A 1 120 ? -61.735 -14.634 57.993 1.00 55.27 215 TYR A CA 1
ATOM 640 C C . TYR A 1 120 ? -60.686 -13.744 58.646 1.00 57.27 215 TYR A C 1
ATOM 641 O O . TYR A 1 120 ? -59.928 -13.047 57.966 1.00 55.38 215 TYR A O 1
ATOM 650 N N . ILE A 1 121 ? -60.666 -13.769 59.982 1.00 67.52 216 ILE A N 1
ATOM 651 C CA . ILE A 1 121 ? -59.650 -13.104 60.794 1.00 55.85 216 ILE A CA 1
ATOM 652 C C . ILE A 1 121 ? -59.125 -14.112 61.804 1.00 44.24 216 ILE A C 1
ATOM 653 O O . ILE A 1 121 ? -59.911 -14.787 62.478 1.00 58.70 216 ILE A O 1
ATOM 658 N N . CYS A 1 122 ? -57.804 -14.207 61.921 1.00 43.08 217 CYS A N 1
ATOM 659 C CA . CYS A 1 122 ? -57.178 -15.178 62.806 1.00 42.63 217 CYS A CA 1
ATOM 660 C C . CYS A 1 122 ? -56.130 -14.496 63.660 1.00 44.28 217 CYS A C 1
ATOM 661 O O . CYS A 1 122 ? -55.301 -13.738 63.149 1.00 50.05 217 CYS A O 1
ATOM 664 N N . SER A 1 123 ? -56.148 -14.798 64.948 1.00 42.58 218 SER A N 1
ATOM 665 C CA . SER A 1 123 ? -55.180 -14.246 65.877 1.00 42.97 218 SER A CA 1
ATOM 666 C C . SER A 1 123 ? -55.145 -15.147 67.094 1.00 42.96 218 SER A C 1
ATOM 667 O O . SER A 1 123 ? -55.831 -16.171 67.151 1.00 63.94 218 SER A O 1
ATOM 670 N N . ALA A 1 124 ? -54.340 -14.751 68.076 1.00 44.03 219 ALA A N 1
ATOM 671 C CA . ALA A 1 124 ? -54.350 -15.460 69.347 1.00 51.79 219 ALA A CA 1
ATOM 672 C C . ALA A 1 124 ? -55.729 -15.420 69.990 1.00 45.48 219 ALA A C 1
ATOM 673 O O . ALA A 1 124 ? -56.114 -16.369 70.683 1.00 45.60 219 ALA A O 1
ATOM 675 N N . LEU A 1 125 ? -56.479 -14.334 69.777 1.00 46.38 220 LEU A N 1
ATOM 676 C CA . LEU A 1 125 ? -57.874 -14.285 70.200 1.00 46.92 220 LEU A CA 1
ATOM 677 C C . LEU A 1 125 ? -58.620 -15.523 69.729 1.00 46.76 220 LEU A C 1
ATOM 678 O O . LEU A 1 125 ? -59.122 -16.315 70.532 1.00 49.11 220 LEU A O 1
ATOM 683 N N . GLY A 1 126 ? -58.683 -15.703 68.418 1.00 47.60 221 GLY A N 1
ATOM 684 C CA . GLY A 1 126 ? -59.381 -16.831 67.846 1.00 46.63 221 GLY A CA 1
ATOM 685 C C . GLY A 1 126 ? -59.201 -16.817 66.349 1.00 46.70 221 GLY A C 1
ATOM 686 O O . GLY A 1 126 ? -58.346 -16.108 65.815 1.00 46.62 221 GLY A O 1
ATOM 687 N N . CYS A 1 127 ? -60.026 -17.598 65.669 1.00 46.76 222 CYS A N 1
ATOM 688 C CA . CYS A 1 127 ? -59.958 -17.713 64.219 1.00 55.42 222 CYS A CA 1
ATOM 689 C C . CYS A 1 127 ? -61.377 -17.655 63.648 1.00 58.83 222 CYS A C 1
ATOM 690 O O . CYS A 1 127 ? -61.929 -18.653 63.181 1.00 55.62 222 CYS A O 1
ATOM 693 N N . ARG A 1 128 ? -61.967 -16.464 63.692 1.00 47.36 223 ARG A N 1
ATOM 694 C CA . ARG A 1 128 ? -63.248 -16.229 63.045 1.00 48.11 223 ARG A CA 1
ATOM 695 C C . ARG A 1 128 ? -63.054 -16.097 61.538 1.00 58.67 223 ARG A C 1
ATOM 696 O O . ARG A 1 128 ? -62.017 -16.482 60.999 1.00 57.55 223 ARG A O 1
ATOM 704 N N . ILE A 1 141 ? -58.076 -14.668 46.924 1.00 69.02 236 ILE A N 1
ATOM 705 C CA . ILE A 1 141 ? -58.001 -14.471 48.369 1.00 52.26 236 ILE A CA 1
ATOM 706 C C . ILE A 1 141 ? -56.641 -13.886 48.745 1.00 42.33 236 ILE A C 1
ATOM 707 O O . ILE A 1 141 ? -55.607 -14.440 48.400 1.00 41.99 236 ILE A O 1
ATOM 712 N N . LEU A 1 142 ? -56.654 -12.768 49.451 1.00 42.22 237 LEU A N 1
ATOM 713 C CA . LEU A 1 142 ? -55.444 -12.094 49.883 1.00 44.36 237 LEU A CA 1
ATOM 714 C C . LEU A 1 142 ? -55.344 -12.156 51.406 1.00 43.83 237 LEU A C 1
ATOM 715 O O . LEU A 1 142 ? -56.352 -12.090 52.120 1.00 42.24 237 LEU A O 1
ATOM 720 N N . LEU A 1 143 ? -54.110 -12.248 51.896 1.00 42.40 238 LEU A N 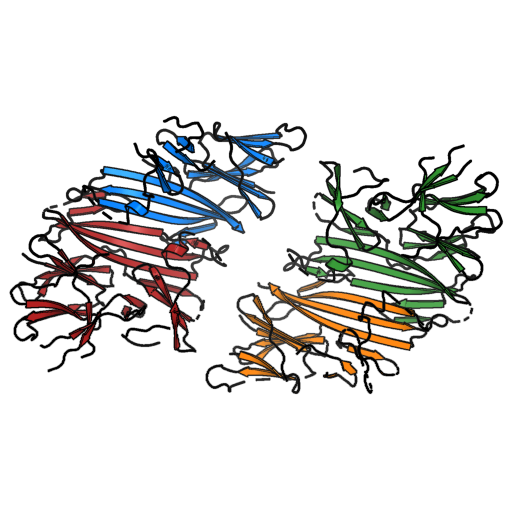1
ATOM 721 C CA . LEU A 1 143 ? -53.814 -12.430 53.309 1.00 45.66 238 LEU A CA 1
ATOM 722 C C . LEU A 1 143 ? -53.020 -11.257 53.858 1.00 41.88 238 LEU A C 1
ATOM 723 O O . LEU A 1 143 ? -52.033 -10.860 53.259 1.00 41.91 238 LEU A O 1
ATOM 728 N N . LEU A 1 144 ? -53.459 -10.685 54.972 1.00 41.47 239 LEU A N 1
ATOM 729 C CA . LEU A 1 144 ? -52.784 -9.517 55.520 1.00 41.14 239 LEU A CA 1
ATOM 730 C C . LEU A 1 144 ? -52.327 -9.847 56.935 1.00 41.11 239 LEU A C 1
ATOM 731 O O . LEU A 1 144 ? -53.157 -10.005 57.842 1.00 41.05 239 LEU A O 1
ATOM 736 N N . GLN A 1 145 ? -51.010 -9.927 57.107 1.00 41.16 240 GLN A N 1
ATOM 737 C CA . GLN A 1 145 ? -50.369 -10.262 58.375 1.00 41.31 240 GLN A CA 1
ATOM 738 C C . GLN A 1 145 ? -49.800 -9.000 59.012 1.00 41.86 240 GLN A C 1
ATOM 739 O O . GLN A 1 145 ? -48.778 -8.485 58.552 1.00 42.45 240 GLN A O 1
ATOM 745 N N . ARG A 1 146 ? -50.447 -8.506 60.068 1.00 58.00 241 ARG A N 1
ATOM 746 C CA . ARG A 1 146 ? -49.992 -7.327 60.799 1.00 53.17 241 ARG A CA 1
ATOM 747 C C . ARG A 1 146 ? -49.195 -7.727 62.038 1.00 45.05 241 ARG A C 1
ATOM 748 O O . ARG A 1 146 ? -49.678 -8.500 62.869 1.00 42.43 241 ARG A O 1
ATOM 756 N N . THR A 1 147 ? -47.984 -7.182 62.164 1.00 52.48 242 THR A N 1
ATOM 757 C CA . THR A 1 147 ? -47.125 -7.387 63.326 1.00 43.17 242 THR A CA 1
ATOM 758 C C . THR A 1 147 ? -47.011 -6.052 64.052 1.00 43.52 242 THR A C 1
ATOM 759 O O . THR A 1 147 ? -46.324 -5.138 63.584 1.00 43.60 242 THR A O 1
ATOM 763 N N . GLN A 1 148 ? -47.696 -5.942 65.189 1.00 59.22 243 GLN A N 1
ATOM 764 C CA . GLN A 1 148 ? -47.675 -4.735 66.010 1.00 53.78 243 GLN A CA 1
ATOM 765 C C . GLN A 1 148 ? -46.775 -4.994 67.210 1.00 43.50 243 GLN A C 1
ATOM 766 O O . GLN A 1 148 ? -47.106 -5.803 68.080 1.00 43.19 243 GLN A O 1
ATOM 772 N N . LYS A 1 149 ? -45.638 -4.312 67.244 1.00 47.68 244 LYS A N 1
ATOM 773 C CA . LYS A 1 149 ? -44.656 -4.459 68.309 1.00 45.69 244 LYS A CA 1
ATOM 774 C C . LYS A 1 149 ? -44.824 -3.302 69.281 1.00 51.95 244 LYS A C 1
ATOM 775 O O . LYS A 1 149 ? -44.536 -2.151 68.941 1.00 54.95 244 LYS A O 1
ATOM 781 N N . THR A 1 150 ? -45.277 -3.602 70.488 1.00 44.97 245 THR A N 1
ATOM 782 C CA . THR A 1 150 ? -45.392 -2.601 71.532 1.00 45.58 245 THR A CA 1
ATOM 783 C C . THR A 1 150 ? -44.460 -2.961 72.678 1.00 46.22 245 THR A C 1
ATOM 784 O O . THR A 1 150 ? -44.169 -4.137 72.914 1.00 61.53 245 THR A O 1
ATOM 788 N N . VAL A 1 151 ? -43.980 -1.939 73.377 1.00 46.95 246 VAL A N 1
ATOM 789 C CA . VAL A 1 151 ? -43.174 -2.133 74.577 1.00 48.64 246 VAL A CA 1
ATOM 790 C C . VAL A 1 151 ? -43.387 -0.932 75.485 1.00 50.34 246 VAL A C 1
ATOM 791 O O . VAL A 1 151 ? -43.365 0.212 75.025 1.00 48.61 246 VAL A O 1
ATOM 795 N N . ARG A 1 152 ? -43.621 -1.190 76.768 1.00 47.89 247 ARG A N 1
ATOM 796 C CA . ARG A 1 152 ? -43.888 -0.143 77.743 1.00 56.36 247 ARG A CA 1
ATOM 797 C C . ARG A 1 152 ? -42.868 -0.215 78.868 1.00 46.35 247 ARG A C 1
ATOM 798 O O . ARG A 1 152 ? -42.670 -1.277 79.468 1.00 45.09 247 ARG A O 1
ATOM 806 N N . ALA A 1 153 ? -42.221 0.912 79.142 1.00 45.80 248 ALA A N 1
ATOM 807 C CA . ALA A 1 153 ? -41.378 1.050 80.318 1.00 45.61 248 ALA A CA 1
ATOM 808 C C . ALA A 1 153 ? -42.253 1.502 81.476 1.00 52.70 248 ALA A C 1
ATOM 809 O O . ALA A 1 153 ? -43.082 2.403 81.319 1.00 47.29 248 ALA A O 1
ATOM 811 N N . VAL A 1 154 ? -42.084 0.862 82.628 1.00 59.32 249 VAL A N 1
ATOM 812 C CA . VAL A 1 154 ? -42.973 1.064 83.766 1.00 60.97 249 VAL A CA 1
ATOM 813 C C . VAL A 1 154 ? -42.156 1.039 85.052 1.00 59.71 249 VAL A C 1
ATOM 814 O O . VAL A 1 154 ? -41.288 0.179 85.233 1.00 66.26 249 VAL A O 1
ATOM 818 N N . GLY A 1 155 ? -42.433 1.998 85.937 1.00 51.70 250 GLY A N 1
ATOM 819 C CA . GLY A 1 155 ? -41.783 2.082 87.221 1.00 47.53 250 GLY A CA 1
ATOM 820 C C . GLY A 1 155 ? -42.115 0.894 88.095 1.00 47.55 250 GLY A C 1
ATOM 821 O O . GLY A 1 155 ? -43.262 0.440 88.156 1.00 49.42 250 GLY A O 1
ATOM 822 N N . PRO A 1 156 ? -41.108 0.370 88.798 1.00 52.25 251 PRO A N 1
ATOM 823 C CA . PRO A 1 156 ? -41.298 -0.909 89.497 1.00 47.25 251 PRO A CA 1
ATOM 824 C C . PRO A 1 156 ? -42.276 -0.831 90.649 1.00 47.63 251 PRO A C 1
ATOM 825 O O . PRO A 1 156 ? -42.982 -1.812 90.908 1.00 47.31 251 PRO A O 1
ATOM 829 N N . ARG A 1 157 ? -42.340 0.301 91.345 1.00 48.36 252 ARG A N 1
ATOM 830 C CA . ARG A 1 157 ? -43.173 0.454 92.530 1.00 49.82 252 ARG A CA 1
ATOM 831 C C . ARG A 1 157 ? -44.533 1.066 92.233 1.00 49.95 252 ARG A C 1
ATOM 832 O O . ARG A 1 157 ? -45.540 0.621 92.791 1.00 51.02 252 ARG A O 1
ATOM 840 N N . SER A 1 158 ? -44.591 2.068 91.356 1.00 51.70 253 SER A N 1
ATOM 841 C CA . SER A 1 158 ? -45.853 2.742 91.067 1.00 51.87 253 SER A CA 1
ATOM 842 C C . SER A 1 158 ? -46.682 1.983 90.037 1.00 52.08 253 SER A C 1
ATOM 843 O O . SER A 1 158 ? -47.868 1.718 90.260 1.00 51.91 253 SER A O 1
ATOM 846 N N . GLY A 1 159 ? -46.085 1.642 88.899 1.00 52.58 254 GLY A N 1
ATOM 847 C CA . GLY A 1 159 ? -46.801 0.971 87.835 1.00 53.04 254 GLY A CA 1
ATOM 848 C C . GLY A 1 159 ? -47.382 1.875 86.767 1.00 65.02 254 GLY A C 1
ATOM 849 O O . GLY A 1 159 ? -48.054 1.372 85.859 1.00 70.64 254 GLY A O 1
ATOM 850 N N . ASN A 1 160 ? -47.151 3.183 86.845 1.00 55.18 255 ASN A N 1
ATOM 851 C CA . ASN A 1 160 ? -47.643 4.106 85.832 1.00 56.15 255 ASN A CA 1
ATOM 852 C C . ASN A 1 160 ? -46.683 4.150 84.649 1.00 56.08 255 ASN A C 1
ATOM 853 O O . ASN A 1 160 ? -45.482 3.908 84.792 1.00 55.32 255 ASN A O 1
ATOM 858 N N . GLU A 1 161 ? -47.222 4.468 83.473 1.00 57.10 256 GLU A N 1
ATOM 859 C CA . GLU A 1 161 ? -46.410 4.453 82.262 1.00 72.89 256 GLU A CA 1
ATOM 860 C C . GLU A 1 161 ? -45.254 5.445 82.361 1.00 73.19 256 GLU A C 1
ATOM 861 O O . GLU A 1 161 ? -45.376 6.513 82.967 1.00 71.06 256 GLU A O 1
ATOM 867 N N . LYS A 1 162 ? -44.117 5.069 81.769 1.00 76.96 257 LYS A N 1
ATOM 868 C CA . LYS A 1 162 ? -42.950 5.940 81.660 1.00 72.78 257 LYS A CA 1
ATOM 869 C C . LYS A 1 162 ? -42.811 6.425 80.221 1.00 72.00 257 LYS A C 1
ATOM 870 O O . LYS A 1 162 ? -43.169 7.565 79.908 1.00 66.20 257 LYS A O 1
ATOM 876 N N . TRP A 1 163 ? -42.279 5.577 79.344 1.00 61.58 258 TRP A N 1
ATOM 877 C CA . TRP A 1 163 ? -42.433 5.751 77.909 1.00 69.83 258 TRP A CA 1
ATOM 878 C C . TRP A 1 163 ? -42.855 4.426 77.294 1.00 65.67 258 TRP A C 1
ATOM 879 O O . TRP A 1 163 ? -42.854 3.380 77.948 1.00 59.71 258 TRP A O 1
ATOM 890 N N . ASN A 1 164 ? -43.224 4.486 76.017 1.00 63.49 259 ASN A N 1
ATOM 891 C CA . ASN A 1 164 ? -43.650 3.298 75.294 1.00 58.61 259 ASN A CA 1
ATOM 892 C C . ASN A 1 164 ? -43.525 3.556 73.802 1.00 60.86 259 ASN A C 1
ATOM 893 O O . ASN A 1 164 ? -43.738 4.676 73.333 1.00 70.35 259 ASN A O 1
ATOM 898 N N . PHE A 1 165 ? -43.182 2.500 73.067 1.00 67.88 260 PHE A N 1
ATOM 899 C CA . PHE A 1 165 ? -43.122 2.516 71.614 1.00 52.89 260 PHE A CA 1
ATOM 900 C C . PHE A 1 165 ? -43.997 1.391 71.091 1.00 51.85 260 PHE A C 1
ATOM 901 O O . PHE A 1 165 ? -43.934 0.269 71.600 1.00 66.27 260 PHE A O 1
ATOM 909 N N . SER A 1 166 ? -44.814 1.688 70.083 1.00 51.96 261 SER A N 1
ATOM 910 C CA . SER A 1 166 ? -45.707 0.689 69.492 1.00 51.70 261 SER A CA 1
ATOM 911 C C . SER A 1 166 ? -45.636 0.822 67.973 1.00 57.47 261 SER A C 1
ATOM 912 O O . SER A 1 166 ? -46.364 1.620 67.380 1.00 61.32 261 SER A O 1
ATOM 915 N N . VAL A 1 167 ? -44.769 0.025 67.354 1.00 51.80 262 VAL A N 1
ATOM 916 C CA . VAL A 1 167 ? -44.592 0.040 65.911 1.00 51.55 262 VAL A CA 1
ATOM 917 C C . VAL A 1 167 ? -45.426 -1.075 65.300 1.00 50.63 262 VAL A C 1
ATOM 918 O O . VAL A 1 167 ? -45.806 -2.045 65.961 1.00 50.49 262 VAL A O 1
ATOM 922 N N . GLY A 1 168 ? -45.707 -0.943 64.006 1.00 50.03 263 GLY A N 1
ATOM 923 C CA . GLY A 1 168 ? -46.454 -1.955 63.291 1.00 48.83 263 GLY A CA 1
ATOM 924 C C . GLY A 1 168 ? -45.914 -2.129 61.886 1.00 54.55 263 GLY A C 1
ATOM 925 O O . GLY A 1 168 ? -45.308 -1.221 61.311 1.00 70.21 263 GLY A O 1
ATOM 926 N N . HIS A 1 169 ? -46.141 -3.322 61.338 1.00 48.20 264 HIS A N 1
ATOM 927 C CA . HIS A 1 169 ? -45.675 -3.630 59.994 1.00 58.98 264 HIS A CA 1
ATOM 928 C C . HIS A 1 169 ? -46.593 -4.654 59.336 1.00 54.55 264 HIS A C 1
ATOM 929 O O . HIS A 1 169 ? -47.011 -5.623 59.976 1.00 45.95 264 HIS A O 1
ATOM 936 N N . PHE A 1 170 ? -46.883 -4.440 58.050 1.00 45.97 265 PHE A N 1
ATOM 937 C CA . PHE A 1 170 ? -47.742 -5.307 57.249 1.00 55.54 265 PHE A CA 1
ATOM 938 C C . PHE A 1 170 ? -46.911 -6.120 56.256 1.00 53.86 265 PHE A C 1
ATOM 939 O O . PHE A 1 170 ? -45.920 -5.620 55.705 1.00 45.38 265 PHE A O 1
ATOM 947 N N . GLU A 1 171 ? -47.332 -7.378 56.037 1.00 58.56 266 GLU A N 1
ATOM 948 C CA . GLU A 1 171 ? -46.736 -8.315 55.084 1.00 51.87 266 GLU A CA 1
ATOM 949 C C . GLU A 1 171 ? -47.836 -9.144 54.432 1.00 51.52 266 GLU A C 1
ATOM 950 O O . GLU A 1 171 ? -48.698 -9.711 55.109 1.00 63.83 266 GLU A O 1
ATOM 956 N N . LEU A 1 172 ? -47.794 -9.235 53.112 1.00 59.87 267 LEU A N 1
ATOM 957 C CA . LEU A 1 172 ? -48.964 -9.674 52.365 1.00 58.00 267 LEU A CA 1
ATOM 958 C C . LEU A 1 172 ? -48.771 -11.041 51.704 1.00 66.48 267 LEU A C 1
ATOM 959 O O . LEU A 1 172 ? -47.665 -11.395 51.279 1.00 71.21 267 LEU A O 1
ATOM 964 N N . ARG A 1 173 ? -49.860 -11.816 51.630 1.00 57.74 268 ARG A N 1
ATOM 965 C CA . ARG A 1 173 ? -49.898 -13.027 50.813 1.00 47.07 268 ARG A CA 1
ATOM 966 C C . ARG A 1 173 ? -51.199 -13.094 50.018 1.00 47.33 268 ARG A C 1
ATOM 967 O O . ARG A 1 173 ? -52.208 -12.479 50.373 1.00 47.20 268 ARG A O 1
ATOM 975 N N . TYR A 1 174 ? -51.168 -13.860 48.928 1.00 49.75 269 TYR A N 1
ATOM 976 C CA . TYR A 1 174 ? -52.334 -14.049 48.077 1.00 48.61 269 TYR A CA 1
ATOM 977 C C . TYR A 1 174 ? -52.501 -15.525 47.759 1.00 48.30 269 TYR A C 1
ATOM 978 O O . TYR A 1 174 ? -51.523 -16.261 47.607 1.00 51.76 269 TYR A O 1
ATOM 987 N N . ILE A 1 175 ? -53.753 -15.947 47.657 1.00 48.59 270 ILE A N 1
ATOM 988 C CA . ILE A 1 175 ? -54.056 -17.319 47.291 1.00 51.92 270 ILE A CA 1
ATOM 989 C C . ILE A 1 175 ? -54.331 -17.390 45.790 1.00 54.16 270 ILE A C 1
ATOM 990 O O . ILE A 1 175 ? -55.444 -17.130 45.334 1.00 51.70 270 ILE A O 1
ATOM 995 N N . THR A 1 214 ? -45.488 -0.502 31.827 1.00 45.55 309 THR A N 1
ATOM 996 C CA . THR A 1 214 ? -45.426 0.355 33.004 1.00 52.80 309 THR A CA 1
ATOM 997 C C . THR A 1 214 ? -44.783 -0.370 34.183 1.00 44.45 309 THR A C 1
ATOM 998 O O . THR A 1 214 ? -45.201 -1.465 34.552 1.00 43.85 309 THR A O 1
ATOM 1002 N N . VAL A 1 215 ? -43.765 0.253 34.767 1.00 49.36 310 VAL A N 1
ATOM 1003 C CA . VAL A 1 215 ? -43.101 -0.255 35.960 1.00 53.32 310 VAL A CA 1
ATOM 1004 C C . VAL A 1 215 ? -43.501 0.647 37.117 1.00 49.11 310 VAL A C 1
ATOM 1005 O O . VAL A 1 215 ? -43.110 1.819 37.171 1.00 47.46 310 VAL A O 1
ATOM 1009 N N . ILE A 1 216 ? -44.278 0.101 38.046 1.00 59.90 311 ILE A N 1
ATOM 1010 C CA . ILE A 1 216 ? -44.870 0.891 39.120 1.00 63.28 311 ILE A CA 1
ATOM 1011 C C . ILE A 1 216 ? -43.812 1.171 40.179 1.00 49.72 311 ILE A C 1
ATOM 1012 O O . ILE A 1 216 ? -43.219 0.247 40.743 1.00 49.45 311 ILE A O 1
ATOM 1017 N N . LYS A 1 217 ? -43.574 2.448 40.444 1.00 55.71 312 LYS A N 1
ATOM 1018 C CA . LYS A 1 217 ? -42.637 2.901 41.458 1.00 63.61 312 LYS A CA 1
ATOM 1019 C C . LYS A 1 217 ? -43.381 3.736 42.496 1.00 59.74 312 LYS A C 1
ATOM 1020 O O . LYS A 1 217 ? -44.589 3.964 42.396 1.00 67.38 312 LYS A O 1
ATOM 1026 N N . VAL A 1 218 ? -42.646 4.192 43.505 1.00 60.52 313 VAL A N 1
ATOM 1027 C CA . VAL A 1 218 ? -43.235 4.906 44.632 1.00 70.07 313 VAL A CA 1
ATOM 1028 C C . VAL A 1 218 ? -42.337 6.073 45.019 1.00 77.34 313 VAL A C 1
ATOM 1029 O O . VAL A 1 218 ? -41.113 5.930 45.101 1.00 85.34 313 VAL A O 1
ATOM 1033 N N . SER A 1 219 ? -42.952 7.231 45.255 1.00 66.55 314 SER A N 1
ATOM 1034 C CA . SER A 1 219 ? -42.270 8.403 45.789 1.00 53.43 314 SER A CA 1
ATOM 1035 C C . SER A 1 219 ? -42.695 8.560 47.242 1.00 53.74 314 SER A C 1
ATOM 1036 O O . SER A 1 219 ? -43.827 8.965 47.525 1.00 53.88 314 SER A O 1
ATOM 1039 N N . VAL A 1 220 ? -41.791 8.237 48.163 1.00 53.93 315 VAL A N 1
ATOM 1040 C CA . VAL A 1 220 ? -42.137 8.306 49.576 1.00 62.22 315 VAL A CA 1
ATOM 1041 C C . VAL A 1 220 ? -42.063 9.730 50.110 1.00 57.01 315 VAL A C 1
ATOM 1042 O O . VAL A 1 220 ? -42.788 10.067 51.054 1.00 64.94 315 VAL A O 1
ATOM 1046 N N . ALA A 1 221 ? -41.239 10.589 49.514 1.00 55.74 316 ALA A N 1
ATOM 1047 C CA . ALA A 1 221 ? -41.213 11.986 49.923 1.00 62.68 316 ALA A CA 1
ATOM 1048 C C . ALA A 1 221 ? -42.510 12.711 49.598 1.00 66.81 316 ALA A C 1
ATOM 1049 O O . ALA A 1 221 ? -42.737 13.806 50.127 1.00 67.24 316 ALA A O 1
ATOM 1051 N N . ASP A 1 222 ? -43.360 12.131 48.751 1.00 54.37 317 ASP A N 1
ATOM 1052 C CA . ASP A 1 222 ? -44.624 12.739 48.374 1.00 55.20 317 ASP A CA 1
ATOM 1053 C C . ASP A 1 222 ? -45.833 11.903 48.748 1.00 52.53 317 ASP A C 1
ATOM 1054 O O . ASP A 1 222 ? -46.961 12.366 48.551 1.00 71.12 317 ASP A O 1
ATOM 1059 N N . TRP A 1 223 ? -45.636 10.688 49.257 1.00 52.01 318 TRP A N 1
ATOM 1060 C CA . TRP A 1 223 ? -46.736 9.786 49.587 1.00 51.88 318 TRP A CA 1
ATOM 1061 C C . TRP A 1 223 ? -47.597 9.516 48.360 1.00 60.98 318 TRP A C 1
ATOM 1062 O O . TRP A 1 223 ? -48.823 9.626 48.401 1.00 83.28 318 TRP A O 1
ATOM 1073 N N . LYS A 1 224 ? -46.946 9.170 47.251 1.00 52.40 319 LYS A N 1
ATOM 1074 C CA . LYS A 1 224 ? -47.640 8.969 45.989 1.00 51.82 319 LYS A CA 1
ATOM 1075 C C . LYS A 1 224 ? -47.205 7.669 45.332 1.00 55.38 319 LYS A C 1
ATOM 1076 O O . LYS A 1 224 ? -46.031 7.291 45.390 1.00 51.06 319 LYS A O 1
ATOM 1082 N N . VAL A 1 225 ? -48.169 6.991 44.709 1.00 59.33 320 VAL A N 1
ATOM 1083 C CA . VAL A 1 225 ? -47.921 5.829 43.865 1.00 67.04 320 VAL A CA 1
ATOM 1084 C C . VAL A 1 225 ? -47.877 6.300 42.422 1.00 74.80 320 VAL A C 1
ATOM 1085 O O . VAL A 1 225 ? -48.798 6.983 41.956 1.00 81.81 320 VAL A O 1
ATOM 1089 N N . MET A 1 226 ? -46.809 5.943 41.715 1.00 64.36 321 MET A N 1
ATOM 1090 C CA . MET A 1 226 ? -46.587 6.400 40.352 1.00 58.44 321 MET A CA 1
ATOM 1091 C C . MET A 1 226 ? -46.211 5.206 39.494 1.00 52.28 321 MET A C 1
ATOM 1092 O O . MET A 1 226 ? -45.213 4.533 39.769 1.00 50.78 321 MET A O 1
ATOM 1097 N N . ALA A 1 227 ? -47.011 4.944 38.465 1.00 63.51 322 ALA A N 1
ATOM 1098 C CA . ALA A 1 227 ? -46.714 3.922 37.469 1.00 62.53 322 ALA A CA 1
ATOM 1099 C C . ALA A 1 227 ? -46.129 4.599 36.235 1.00 52.70 322 ALA A C 1
ATOM 1100 O O . ALA A 1 227 ? -46.796 5.425 35.605 1.00 52.39 322 ALA A O 1
ATOM 1102 N N . PHE A 1 228 ? -44.889 4.246 35.895 1.00 61.45 323 PHE A N 1
ATOM 1103 C CA . PHE A 1 228 ? -44.163 4.862 34.787 1.00 61.00 323 PHE A CA 1
ATOM 1104 C C . PHE A 1 228 ? -44.224 3.958 33.560 1.00 71.31 323 PHE A C 1
ATOM 1105 O O . PHE A 1 228 ? -43.602 2.891 33.536 1.00 70.95 323 PHE A O 1
ATOM 1113 N N . ASN A 1 229 ? -44.960 4.399 32.540 1.00 68.09 324 ASN A N 1
ATOM 1114 C CA . ASN A 1 229 ? -45.011 3.691 31.268 1.00 61.42 324 ASN A CA 1
ATOM 1115 C C . ASN A 1 229 ? -43.601 3.561 30.703 1.00 75.10 324 ASN A C 1
ATOM 1116 O O . ASN A 1 229 ? -42.884 4.557 30.564 1.00 81.61 324 ASN A O 1
ATOM 1121 N N . LYS A 1 230 ? -43.196 2.323 30.397 1.00 74.80 325 LYS A N 1
ATOM 1122 C CA . LYS A 1 230 ? -41.833 2.068 29.942 1.00 74.91 325 LYS A CA 1
ATOM 1123 C C . LYS A 1 230 ? -41.498 2.788 28.641 1.00 70.80 325 LYS A C 1
ATOM 1124 O O . LYS A 1 230 ? -40.317 2.888 28.289 1.00 54.37 325 LYS A O 1
ATOM 1130 N N . LYS A 1 231 ? -42.498 3.290 27.920 1.00 64.73 326 LYS A N 1
ATOM 1131 C CA . LYS A 1 231 ? -42.273 3.926 26.624 1.00 79.67 326 LYS A CA 1
ATOM 1132 C C . LYS A 1 231 ? -42.112 5.426 26.851 1.00 82.87 326 LYS A C 1
ATOM 1133 O O . LYS A 1 231 ? -43.089 6.146 27.076 1.00 67.84 326 LYS A O 1
ATOM 1139 N N . GLY A 1 232 ? -40.869 5.898 26.799 1.00 78.33 327 GLY A N 1
ATOM 1140 C CA . GLY A 1 232 ? -40.579 7.305 26.947 1.00 56.44 327 GLY A CA 1
ATOM 1141 C C . GLY A 1 232 ? -40.483 7.796 28.372 1.00 59.68 327 GLY A C 1
ATOM 1142 O O . GLY A 1 232 ? -40.160 8.972 28.581 1.00 74.89 327 GLY A O 1
ATOM 1143 N N . GLY A 1 233 ? -40.761 6.945 29.355 1.00 73.07 328 GLY A N 1
ATOM 1144 C CA . GLY A 1 233 ? -40.633 7.335 30.746 1.00 71.06 328 GLY A CA 1
ATOM 1145 C C . GLY A 1 233 ? -41.831 8.116 31.243 1.00 66.29 328 GLY A C 1
ATOM 1146 O O . GLY A 1 233 ? -42.021 8.280 32.450 1.00 55.51 328 GLY A O 1
ATOM 1147 N N . HIS A 1 234 ? -42.642 8.605 30.309 1.00 73.80 329 HIS A N 1
ATOM 1148 C CA . HIS A 1 234 ? -43.804 9.403 30.671 1.00 67.82 329 HIS A CA 1
ATOM 1149 C C . HIS A 1 234 ? -44.804 8.542 31.435 1.00 66.10 329 HIS A C 1
ATOM 1150 O O . HIS A 1 234 ? -45.193 7.466 30.975 1.00 66.47 329 HIS A O 1
ATOM 1157 N N . LEU A 1 235 ? -45.200 9.002 32.618 1.00 69.15 330 LEU A N 1
ATOM 1158 C CA . LEU A 1 235 ? -46.154 8.251 33.423 1.00 54.93 330 LEU A CA 1
ATOM 1159 C C . LEU A 1 235 ? -47.543 8.316 32.805 1.00 68.95 330 LEU A C 1
ATOM 1160 O O . LEU A 1 235 ? -47.893 9.273 32.113 1.00 110.25 330 LEU A O 1
ATOM 1165 N N . GLU A 1 236 ? -48.338 7.280 33.055 1.00 52.53 331 GLU A N 1
ATOM 1166 C CA . GLU A 1 236 ? -49.719 7.255 32.591 1.00 57.64 331 GLU A CA 1
ATOM 1167 C C . GLU A 1 236 ? -50.700 7.675 33.674 1.00 67.97 331 GLU A C 1
ATOM 1168 O O . GLU A 1 236 ? -51.646 8.416 33.397 1.00 69.36 331 GLU A O 1
ATOM 1174 N N . TRP A 1 237 ? -50.482 7.222 34.905 1.00 72.52 332 TRP A N 1
ATOM 1175 C CA . TRP A 1 237 ? -51.365 7.555 36.009 1.00 59.21 332 TRP A CA 1
ATOM 1176 C C . TRP A 1 237 ? -50.562 7.602 37.296 1.00 49.35 332 TRP A C 1
ATOM 1177 O O . TRP A 1 237 ? -49.453 7.069 37.384 1.00 58.71 332 TRP A O 1
ATOM 1188 N N . GLU A 1 238 ? -51.146 8.251 38.297 1.00 49.42 333 GLU A N 1
ATOM 1189 C CA . GLU A 1 238 ? -50.601 8.256 39.642 1.00 48.92 333 GLU A CA 1
ATOM 1190 C C . GLU A 1 238 ? -51.763 8.343 40.614 1.00 47.89 333 GLU A C 1
ATOM 1191 O O . GLU A 1 238 ? -52.875 8.733 40.250 1.00 48.32 333 GLU A O 1
ATOM 1197 N N . TYR A 1 239 ? -51.493 7.967 41.856 1.00 47.52 334 TYR A N 1
ATOM 1198 C CA . TYR A 1 239 ? -52.456 8.099 42.937 1.00 47.66 334 TYR A CA 1
ATOM 1199 C C . TYR A 1 239 ? -51.746 8.685 44.138 1.00 48.03 334 TYR A C 1
ATOM 1200 O O . TYR A 1 239 ? -50.656 8.232 44.497 1.00 61.20 334 TYR A O 1
ATOM 1209 N N . GLN A 1 240 ? -52.369 9.675 44.762 1.00 60.07 335 GLN A N 1
ATOM 1210 C CA . GLN A 1 240 ? -51.794 10.370 45.902 1.00 65.80 335 GLN A CA 1
ATOM 1211 C C . GLN A 1 240 ? -52.521 9.963 47.174 1.00 56.75 335 GLN A C 1
ATOM 1212 O O . GLN A 1 240 ? -53.756 9.946 47.213 1.00 49.40 335 GLN A O 1
ATOM 1218 N N . PHE A 1 241 ? -51.751 9.643 48.208 1.00 58.80 336 PHE A N 1
ATOM 1219 C CA . PHE A 1 241 ? -52.282 9.276 49.510 1.00 49.14 336 PHE A CA 1
ATOM 1220 C C . PHE A 1 241 ? -52.031 10.414 50.486 1.00 55.87 336 PHE A C 1
ATOM 1221 O O . PHE A 1 241 ? -50.935 10.987 50.513 1.00 54.42 336 PHE A O 1
ATOM 1229 N N . SER A 1 242 ? -53.050 10.746 51.276 1.00 49.80 337 SER A N 1
ATOM 1230 C CA . SER A 1 242 ? -52.900 11.812 52.254 1.00 50.63 337 SER A CA 1
ATOM 1231 C C . SER A 1 242 ? -51.964 11.421 53.387 1.00 50.49 337 SER A C 1
ATOM 1232 O O . SER A 1 242 ? -51.401 12.303 54.043 1.00 53.60 337 SER A O 1
ATOM 1235 N N . THR A 1 243 ? -51.781 10.135 53.623 1.00 50.12 338 THR A N 1
ATOM 1236 C CA . THR A 1 243 ? -50.966 9.618 54.706 1.00 62.95 338 THR A CA 1
ATOM 1237 C C . THR A 1 243 ? -49.675 9.017 54.162 1.00 58.70 338 THR A C 1
ATOM 1238 O O . THR A 1 243 ? -49.699 8.362 53.114 1.00 49.84 338 THR A O 1
ATOM 1242 N N . PRO A 1 244 ? -48.528 9.247 54.837 1.00 55.06 339 PRO A N 1
ATOM 1243 C CA . PRO A 1 244 ? -47.264 8.661 54.373 1.00 50.89 339 PRO A CA 1
ATOM 1244 C C . PRO A 1 244 ? -47.348 7.156 54.184 1.00 64.82 339 PRO A C 1
ATOM 1245 O O . PRO A 1 244 ? -48.235 6.499 54.737 1.00 86.66 339 PRO A O 1
ATOM 1249 N N . ILE A 1 245 ? -46.422 6.601 53.411 1.00 56.81 340 ILE A N 1
ATOM 1250 C CA . ILE A 1 245 ? -46.507 5.228 52.936 1.00 55.89 340 ILE A CA 1
ATOM 1251 C C . ILE A 1 245 ? -45.492 4.373 53.677 1.00 51.65 340 ILE A C 1
ATOM 1252 O O . ILE A 1 245 ? -44.389 4.831 53.993 1.00 51.72 340 ILE A O 1
ATOM 1257 N N . ALA A 1 246 ? -45.871 3.128 53.953 1.00 51.53 341 ALA A N 1
ATOM 1258 C CA . ALA A 1 246 ? -44.978 2.161 54.571 1.00 51.45 341 ALA A CA 1
ATOM 1259 C C . ALA A 1 246 ? -44.495 1.103 53.589 1.00 50.92 341 ALA A C 1
ATOM 1260 O O . ALA A 1 246 ? -43.290 0.890 53.453 1.00 58.34 341 ALA A O 1
ATOM 1262 N N . SER A 1 247 ? -45.411 0.434 52.896 1.00 50.05 342 SER A N 1
ATOM 1263 C CA . SER A 1 247 ? -45.023 -0.622 51.977 1.00 49.15 342 SER A CA 1
ATOM 1264 C C . SER A 1 247 ? -46.081 -0.741 50.892 1.00 48.48 342 SER A C 1
ATOM 1265 O O . SER A 1 247 ? -47.231 -0.337 51.074 1.00 51.05 342 SER A O 1
ATOM 1268 N N . ALA A 1 248 ? -45.681 -1.295 49.752 1.00 47.88 343 ALA A N 1
ATOM 1269 C CA . ALA A 1 248 ? -46.599 -1.436 48.634 1.00 47.72 343 ALA A CA 1
ATOM 1270 C C . ALA A 1 248 ? -46.235 -2.674 47.837 1.00 52.06 343 ALA A C 1
ATOM 1271 O O . ALA A 1 248 ? -45.056 -3.002 47.692 1.00 70.61 343 ALA A O 1
ATOM 1273 N N . TRP A 1 249 ? -47.253 -3.354 47.318 1.00 49.01 344 TRP A N 1
ATOM 1274 C CA . TRP A 1 249 ? -47.041 -4.556 46.532 1.00 45.79 344 TRP A CA 1
ATOM 1275 C C . TRP A 1 249 ? -47.987 -4.561 45.344 1.00 48.00 344 TRP A C 1
ATOM 1276 O O . TRP A 1 249 ? -49.098 -4.029 45.410 1.00 46.20 344 TRP A O 1
ATOM 1287 N N . LEU A 1 250 ? -47.530 -5.165 44.256 1.00 45.78 345 LEU A N 1
ATOM 1288 C CA . LEU A 1 250 ? -48.363 -5.440 43.101 1.00 45.95 345 LEU A CA 1
ATOM 1289 C C . LEU A 1 250 ? -48.632 -6.934 43.037 1.00 45.38 345 LEU A C 1
ATOM 1290 O O . LEU A 1 250 ? -47.735 -7.747 43.283 1.00 45.14 345 LEU A O 1
ATOM 1295 N N . VAL A 1 251 ? -49.873 -7.293 42.720 1.00 45.86 346 VAL A N 1
ATOM 1296 C CA . VAL A 1 251 ? -50.245 -8.696 42.589 1.00 47.57 346 VAL A CA 1
ATOM 1297 C C . VAL A 1 251 ? -50.542 -9.004 41.118 1.00 65.12 346 VAL A C 1
ATOM 1298 O O . VAL A 1 251 ? -51.703 -9.061 40.692 1.00 63.20 346 VAL A O 1
ATOM 1302 N N . LYS A 1 252 ? -49.484 -9.204 40.331 1.00 50.09 347 LYS A N 1
ATOM 1303 C CA . LYS A 1 252 ? -49.596 -9.364 38.881 1.00 48.09 347 LYS A CA 1
ATOM 1304 C C . LYS A 1 252 ? -49.915 -10.822 38.559 1.00 48.47 347 LYS A C 1
ATOM 1305 O O . LYS A 1 252 ? -49.026 -11.650 38.367 1.00 62.16 347 LYS A O 1
ATOM 1311 N N . ASP A 1 253 ? -51.208 -11.137 38.476 1.00 49.68 348 ASP A N 1
ATOM 1312 C CA . ASP A 1 253 ? -51.698 -12.476 38.152 1.00 62.65 348 ASP A CA 1
ATOM 1313 C C . ASP A 1 253 ? -51.154 -13.509 39.148 1.00 57.69 348 ASP A C 1
ATOM 1314 O O . ASP A 1 253 ? -50.253 -14.305 38.857 1.00 51.56 348 ASP A O 1
ATOM 1319 N N . GLY A 1 254 ? -51.734 -13.470 40.346 1.00 63.61 349 GLY A N 1
ATOM 1320 C CA . GLY A 1 254 ? -51.417 -14.409 41.418 1.00 52.45 349 GLY A CA 1
ATOM 1321 C C . GLY A 1 254 ? -50.126 -14.189 42.192 1.00 64.13 349 GLY A C 1
ATOM 1322 O O . GLY A 1 254 ? -50.088 -14.426 43.401 1.00 67.86 349 GLY A O 1
ATOM 1323 N N . LYS A 1 255 ? -49.064 -13.753 41.517 1.00 77.74 350 LYS A N 1
ATOM 1324 C CA . LYS A 1 255 ? -47.795 -13.498 42.182 1.00 59.62 350 LYS A CA 1
ATOM 1325 C C . LYS A 1 255 ? -47.857 -12.182 42.947 1.00 67.35 350 LYS A C 1
ATOM 1326 O O . LYS A 1 255 ? -48.617 -11.276 42.601 1.00 88.87 350 LYS A O 1
ATOM 1332 N N . VAL A 1 256 ? -47.050 -12.080 43.999 1.00 58.79 351 VAL A N 1
ATOM 1333 C CA . VAL A 1 256 ? -46.965 -10.867 44.806 1.00 51.06 351 VAL A CA 1
ATOM 1334 C C . VAL A 1 256 ? -45.635 -10.202 44.490 1.00 50.88 351 VAL A C 1
ATOM 1335 O O . VAL A 1 256 ? -44.565 -10.748 44.792 1.00 60.35 351 VAL A O 1
ATOM 1339 N N . ILE A 1 257 ? -45.697 -9.031 43.875 1.00 49.28 352 ILE A N 1
ATOM 1340 C CA . ILE A 1 257 ? -44.507 -8.288 43.479 1.00 48.07 352 ILE A CA 1
ATOM 1341 C C . ILE A 1 257 ? -44.373 -7.097 44.421 1.00 51.75 352 ILE A C 1
ATOM 1342 O O . ILE A 1 257 ? -45.262 -6.237 44.454 1.00 58.02 352 ILE A O 1
ATOM 1347 N N . PRO A 1 258 ? -43.309 -7.021 45.217 1.00 49.07 353 PRO A N 1
ATOM 1348 C CA . PRO A 1 258 ? -43.139 -5.869 46.108 1.00 47.43 353 PRO A CA 1
ATOM 1349 C C . PRO A 1 258 ? -42.717 -4.641 45.321 1.00 47.54 353 PRO A C 1
ATOM 1350 O O . PRO A 1 258 ? -41.734 -4.671 44.578 1.00 58.17 353 PRO A O 1
ATOM 1354 N N . ILE A 1 259 ? -43.476 -3.560 45.481 1.00 50.62 354 ILE A N 1
ATOM 1355 C CA . ILE A 1 259 ? -43.132 -2.313 44.812 1.00 64.72 354 ILE A CA 1
ATOM 1356 C C . ILE A 1 259 ? -41.954 -1.670 45.529 1.00 64.01 354 ILE A C 1
ATOM 1357 O O . ILE A 1 259 ? -41.980 -1.479 46.752 1.00 50.65 354 ILE A O 1
ATOM 1362 N N . SER A 1 260 ? -40.912 -1.336 44.770 1.00 60.68 355 SER A N 1
ATOM 1363 C CA . SER A 1 260 ? -39.735 -0.681 45.325 1.00 52.88 355 SER A CA 1
ATOM 1364 C C . SER A 1 260 ? -40.087 0.723 45.820 1.00 55.30 355 SER A C 1
ATOM 1365 O O . SER A 1 260 ? -41.199 1.221 45.625 1.00 74.81 355 SER A O 1
ATOM 1368 N N . LEU A 1 261 ? -39.119 1.373 46.465 1.00 60.20 356 LEU A N 1
ATOM 1369 C CA . LEU A 1 261 ? -39.344 2.689 47.049 1.00 58.26 356 LEU A CA 1
ATOM 1370 C C . LEU A 1 261 ? -38.099 3.557 46.918 1.00 55.73 356 LEU A C 1
ATOM 1371 O O . LEU A 1 261 ? -36.980 3.100 47.167 1.00 55.27 356 LEU A O 1
ATOM 1376 N N . PHE A 1 262 ? -38.307 4.814 46.525 1.00 57.25 357 PHE A N 1
ATOM 1377 C CA . PHE A 1 262 ? -37.229 5.763 46.285 1.00 58.99 357 PHE A CA 1
ATOM 1378 C C . PHE A 1 262 ? -37.661 7.131 46.786 1.00 64.03 357 PHE A C 1
ATOM 1379 O O . PHE A 1 262 ? -38.822 7.342 47.140 1.00 60.58 357 PHE A O 1
ATOM 1387 N N . ASP A 1 263 ? -36.721 8.073 46.788 1.00 67.58 358 ASP A N 1
ATOM 1388 C CA . ASP A 1 263 ? -37.034 9.458 47.137 1.00 62.85 358 ASP A CA 1
ATOM 1389 C C . ASP A 1 263 ? -37.990 10.087 46.127 1.00 78.02 358 ASP A C 1
ATOM 1390 O O . ASP A 1 263 ? -37.720 11.161 45.587 1.00 93.08 358 ASP A O 1
ATOM 1395 N N . TYR A 1 293 ? -35.101 5.262 55.919 1.00 60.40 388 TYR A N 1
ATOM 1396 C CA . TYR A 1 293 ? -34.651 6.496 56.545 1.00 54.98 388 TYR A CA 1
ATOM 1397 C C . TYR A 1 293 ? -35.628 6.953 57.625 1.00 55.52 388 TYR A C 1
ATOM 1398 O O . TYR A 1 293 ? -36.449 6.175 58.072 1.00 79.50 388 TYR A O 1
ATOM 1407 N N . LEU A 1 294 ? -35.562 8.226 57.998 1.00 54.80 389 LEU A N 1
ATOM 1408 C CA . LEU A 1 294 ? -36.390 8.791 59.053 1.00 51.11 389 LEU A CA 1
ATOM 1409 C C . LEU A 1 294 ? -37.661 9.389 58.466 1.00 61.59 389 LEU A C 1
ATOM 1410 O O . LEU A 1 294 ? -37.597 10.201 57.539 1.00 80.14 389 LEU A O 1
ATOM 1415 N N . GLY A 1 295 ? -38.812 8.996 59.010 1.00 64.08 390 GLY A N 1
ATOM 1416 C CA . GLY A 1 295 ? -40.085 9.524 58.547 1.00 69.03 390 GLY A CA 1
ATOM 1417 C C . GLY A 1 295 ? -40.884 10.206 59.637 1.00 62.67 390 GLY A C 1
ATOM 1418 O O . GLY A 1 295 ? -40.374 10.396 60.743 1.00 73.00 390 GLY A O 1
ATOM 1419 N N . MET A 1 296 ? -42.129 10.589 59.341 1.00 51.23 391 MET A N 1
ATOM 1420 C CA . MET A 1 296 ? -43.013 11.178 60.341 1.00 51.51 391 MET A CA 1
ATOM 1421 C C . MET A 1 296 ? -44.453 11.226 59.855 1.00 50.88 391 MET A C 1
ATOM 1422 O O . MET A 1 296 ? -44.710 11.621 58.716 1.00 50.72 391 MET A O 1
ATOM 1427 N N . TYR A 1 297 ? -45.398 10.854 60.715 1.00 50.78 392 TYR A N 1
ATOM 1428 C CA . TYR A 1 297 ? -46.824 10.889 60.390 1.00 58.42 392 TYR A CA 1
ATOM 1429 C C . TYR A 1 297 ? -47.546 11.591 61.536 1.00 63.57 392 TYR A C 1
ATOM 1430 O O . TYR A 1 297 ? -47.824 10.973 62.567 1.00 66.27 392 TYR A O 1
ATOM 1439 N N . ARG A 1 298 ? -47.832 12.879 61.355 1.00 56.52 393 ARG A N 1
ATOM 1440 C CA . ARG A 1 298 ? -48.588 13.667 62.325 1.00 53.77 393 ARG A CA 1
ATOM 1441 C C . ARG A 1 298 ? -48.022 13.472 63.733 1.00 53.66 393 ARG A C 1
ATOM 1442 O O . ARG A 1 298 ? -48.713 13.067 64.670 1.00 55.25 393 ARG A O 1
ATOM 1450 N N . GLY A 1 299 ? -46.722 13.734 63.857 1.00 55.78 394 GLY A N 1
ATOM 1451 C CA . GLY A 1 299 ? -46.076 13.702 65.157 1.00 72.38 394 GLY A CA 1
ATOM 1452 C C . GLY A 1 299 ? -44.822 12.856 65.291 1.00 69.61 394 GLY A C 1
ATOM 1453 O O . GLY A 1 299 ? -43.718 13.395 65.419 1.00 58.08 394 GLY A O 1
ATOM 1454 N N . GLN A 1 300 ? -44.975 11.533 65.270 1.00 67.05 395 GLN A N 1
ATOM 1455 C CA . GLN A 1 300 ? -43.899 10.627 65.650 1.00 52.38 395 GLN A CA 1
ATOM 1456 C C . GLN A 1 300 ? -43.041 10.244 64.454 1.00 52.31 395 GLN A C 1
ATOM 1457 O O . GLN A 1 300 ? -43.540 10.065 63.341 1.00 52.30 395 GLN A O 1
ATOM 1463 N N . LEU A 1 301 ? -41.743 10.131 64.704 1.00 58.44 396 LEU A N 1
ATOM 1464 C CA . LEU A 1 301 ? -40.740 9.742 63.730 1.00 55.74 396 LEU A CA 1
ATOM 1465 C C . LEU A 1 301 ? -40.582 8.225 63.716 1.00 51.32 396 LEU A C 1
ATOM 1466 O O . LEU A 1 301 ? -40.919 7.534 64.678 1.00 60.01 396 LEU A O 1
ATOM 1471 N N . TYR A 1 302 ? -40.040 7.711 62.616 1.00 53.62 397 TYR A N 1
ATOM 1472 C CA . TYR A 1 302 ? -39.831 6.273 62.474 1.00 60.80 397 TYR A CA 1
ATOM 1473 C C . TYR A 1 302 ? -38.691 6.034 61.487 1.00 64.10 397 TYR A C 1
ATOM 1474 O O . TYR A 1 302 ? -38.038 6.974 61.026 1.00 71.11 397 TYR A O 1
ATOM 1483 N N . LEU A 1 303 ? -38.444 4.764 61.166 1.00 50.27 398 LEU A N 1
ATOM 1484 C CA . LEU A 1 303 ? -37.379 4.394 60.248 1.00 50.66 398 LEU A CA 1
ATOM 1485 C C . LEU A 1 303 ? -37.888 3.403 59.213 1.00 49.92 398 LEU A C 1
ATOM 1486 O O . LEU A 1 303 ? -38.833 2.649 59.458 1.00 48.88 398 LEU A O 1
ATOM 1491 N N . GLN A 1 304 ? -37.236 3.416 58.052 1.00 52.33 399 GLN A N 1
ATOM 1492 C CA . GLN A 1 304 ? -37.515 2.498 56.958 1.00 54.98 399 GLN A CA 1
ATOM 1493 C C . GLN A 1 304 ? -36.193 2.097 56.313 1.00 69.57 399 GLN A C 1
ATOM 1494 O O . GLN A 1 304 ? -35.150 2.710 56.556 1.00 72.88 399 GLN A O 1
ATOM 1500 N N . SER A 1 305 ? -36.242 1.061 55.477 1.00 72.76 400 SER A N 1
ATOM 1501 C CA . SER A 1 305 ? -35.064 0.546 54.775 1.00 71.28 400 SER A CA 1
ATOM 1502 C C . SER A 1 305 ? -35.220 0.837 53.283 1.00 70.40 400 SER A C 1
ATOM 1503 O O . SER A 1 305 ? -35.798 0.042 52.538 1.00 54.55 400 SER A O 1
ATOM 1506 N N . SER A 1 306 ? -34.681 1.973 52.846 1.00 81.06 401 SER A N 1
ATOM 1507 C CA . SER A 1 306 ? -34.827 2.403 51.455 1.00 74.64 401 SER A CA 1
ATOM 1508 C C . SER A 1 306 ? -33.486 2.703 50.791 1.00 65.21 401 SER A C 1
ATOM 1509 O O . SER A 1 306 ? -33.430 3.026 49.602 1.00 55.70 401 SER A O 1
ATOM 1512 N N . PRO B 2 3 ? -32.452 15.897 63.673 1.00 87.74 3 PRO E N 1
ATOM 1513 C CA . PRO B 2 3 ? -32.883 14.932 62.655 1.00 81.12 3 PRO E CA 1
ATOM 1514 C C . PRO B 2 3 ? -33.941 15.501 61.704 1.00 74.06 3 PRO E C 1
ATOM 1515 O O . PRO B 2 3 ? -34.746 16.343 62.102 1.00 71.10 3 PRO E O 1
ATOM 1519 N N . GLN B 2 4 ? -33.930 15.051 60.452 1.00 72.91 4 GLN E N 1
ATOM 1520 C CA . GLN B 2 4 ? -34.878 15.514 59.448 1.00 76.08 4 GLN E CA 1
ATOM 1521 C C . GLN B 2 4 ? -35.770 14.362 59.020 1.00 95.89 4 GLN E C 1
ATOM 1522 O O . GLN B 2 4 ? -35.260 13.319 58.578 1.00 113.50 4 GLN E O 1
ATOM 1528 N N . PRO B 2 5 ? -37.072 14.493 59.099 1.00 84.37 5 PRO E N 1
ATOM 1529 C CA . PRO B 2 5 ? -37.928 13.349 58.776 1.00 87.90 5 PRO E CA 1
ATOM 1530 C C . PRO B 2 5 ? -38.147 13.143 57.285 1.00 81.54 5 PRO E C 1
ATOM 1531 O O . PRO B 2 5 ? -39.066 12.412 56.914 1.00 87.07 5 PRO E O 1
ATOM 1535 N N . TRP B 2 6 ? -37.342 13.714 56.396 1.00 64.80 6 TRP E N 1
ATOM 1536 C CA . TRP B 2 6 ? -37.634 13.525 54.975 1.00 76.05 6 TRP E CA 1
ATOM 1537 C C . TRP B 2 6 ? -36.367 13.447 54.132 1.00 79.53 6 TRP E C 1
ATOM 1538 O O . TRP B 2 6 ? -36.242 14.116 53.110 1.00 88.77 6 TRP E O 1
ATOM 1549 N N . ARG B 2 7 ? -35.420 12.601 54.541 1.00 64.98 7 ARG E N 1
ATOM 1550 C CA . ARG B 2 7 ? -34.241 12.345 53.716 1.00 64.81 7 ARG E CA 1
ATOM 1551 C C . ARG B 2 7 ? -33.539 11.070 54.172 1.00 70.01 7 ARG E C 1
ATOM 1552 O O . ARG B 2 7 ? -33.639 10.660 55.330 1.00 62.79 7 ARG E O 1
ATOM 1560 N N . PHE B 2 8 ? -32.805 10.456 53.241 1.00 90.25 8 PHE E N 1
ATOM 1561 C CA . PHE B 2 8 ? -32.161 9.144 53.437 1.00 69.50 8 PHE E CA 1
ATOM 1562 C C . PHE B 2 8 ? -30.985 9.263 54.409 1.00 73.31 8 PHE E C 1
ATOM 1563 O O . PHE B 2 8 ? -29.851 9.538 54.005 1.00 98.02 8 PHE E O 1
ATOM 1571 N N . TYR B 2 9 ? -31.232 9.010 55.699 1.00 78.98 9 TYR E N 1
ATOM 1572 C CA . TYR B 2 9 ? -30.188 9.085 56.711 1.00 79.58 9 TYR E CA 1
ATOM 1573 C C . TYR B 2 9 ? -29.314 7.829 56.767 1.00 90.25 9 TYR E C 1
ATOM 1574 O O . TYR B 2 9 ? -29.734 6.718 56.442 1.00 88.83 9 TYR E O 1
ATOM 1583 N N . ALA B 2 10 ? -28.071 8.031 57.215 1.00 87.50 10 ALA E N 1
ATOM 1584 C CA . ALA B 2 10 ? -27.094 6.963 57.298 1.00 79.53 10 ALA E CA 1
ATOM 1585 C C . ALA B 2 10 ? -26.430 6.997 58.669 1.00 68.38 10 ALA E C 1
ATOM 1586 O O . ALA B 2 10 ? -26.036 8.078 59.143 1.00 65.09 10 ALA E O 1
ATOM 1588 N N . PRO B 2 11 ? -26.305 5.846 59.350 1.00 75.05 11 PRO E N 1
ATOM 1589 C CA . PRO B 2 11 ? -25.691 5.743 60.678 1.00 67.53 11 PRO E CA 1
ATOM 1590 C C . PRO B 2 11 ? -24.255 6.251 60.687 1.00 76.97 11 PRO E C 1
ATOM 1591 O O . PRO B 2 11 ? -23.884 6.956 61.624 1.00 84.25 11 PRO E O 1
ATOM 1595 N N . ARG C 1 9 ? -57.816 -40.939 53.075 1.00 51.41 104 ARG B N 1
ATOM 1596 C CA . ARG C 1 9 ? -56.917 -39.906 52.577 1.00 59.39 104 ARG B CA 1
ATOM 1597 C C . ARG C 1 9 ? -55.783 -40.485 51.737 1.00 68.22 104 ARG B C 1
ATOM 1598 O O . ARG C 1 9 ? -55.194 -39.784 50.913 1.00 77.86 104 ARG B O 1
ATOM 1606 N N . SER C 1 10 ? -55.476 -41.762 51.942 1.00 57.34 105 SER B N 1
ATOM 1607 C CA . SER C 1 10 ? -54.385 -42.411 51.233 1.00 66.24 105 SER B CA 1
ATOM 1608 C C . SER C 1 10 ? -54.894 -43.619 50.458 1.00 70.88 105 SER B C 1
ATOM 1609 O O . SER C 1 10 ? -55.863 -44.276 50.857 1.00 64.70 105 SER B O 1
ATOM 1612 N N . LEU C 1 11 ? -54.228 -43.903 49.341 1.00 79.91 106 LEU B N 1
ATOM 1613 C CA . LEU C 1 11 ? -54.569 -45.042 48.503 1.00 73.32 106 LEU B CA 1
ATOM 1614 C C . LEU C 1 11 ? -53.373 -45.377 47.629 1.00 49.66 106 LEU B C 1
ATOM 1615 O O . LEU C 1 11 ? -52.702 -44.477 47.124 1.00 48.77 106 LEU B O 1
ATOM 1620 N N . VAL C 1 12 ? -53.093 -46.664 47.473 1.00 49.67 107 VAL B N 1
ATOM 1621 C CA . VAL C 1 12 ? -51.957 -47.103 46.672 1.00 53.02 107 VAL B CA 1
ATOM 1622 C C . VAL C 1 12 ? -52.380 -47.167 45.214 1.00 47.96 107 VAL B C 1
ATOM 1623 O O . VAL C 1 12 ? -53.445 -47.702 44.887 1.00 48.09 107 VAL B O 1
ATOM 1627 N N . ILE C 1 13 ? -51.551 -46.604 44.339 1.00 46.63 108 ILE B N 1
ATOM 1628 C CA . ILE C 1 13 ? -51.801 -46.584 42.905 1.00 45.34 108 ILE B CA 1
ATOM 1629 C C . ILE C 1 13 ? -50.851 -47.558 42.232 1.00 45.74 108 ILE B C 1
ATOM 1630 O O . ILE C 1 13 ? -49.628 -47.451 42.385 1.00 64.68 108 ILE B O 1
ATOM 1635 N N . ILE C 1 14 ? -51.416 -48.492 41.471 1.00 45.38 109 ILE B N 1
ATOM 1636 C CA . ILE C 1 14 ? -50.666 -49.569 40.840 1.00 45.58 109 ILE B CA 1
ATOM 1637 C C . ILE C 1 14 ? -51.040 -49.617 39.368 1.00 45.91 109 ILE B C 1
ATOM 1638 O O . ILE C 1 14 ? -52.215 -49.806 39.030 1.00 45.77 109 ILE B O 1
ATOM 1643 N N . SER C 1 15 ? -50.044 -49.472 38.501 1.00 46.59 110 SER B N 1
ATOM 1644 C CA . SER C 1 15 ? -50.232 -49.533 37.056 1.00 47.29 110 SER B CA 1
ATOM 1645 C C . SER C 1 15 ? -50.045 -50.973 36.588 1.00 48.28 110 SER B C 1
ATOM 1646 O O . SER C 1 15 ? -48.931 -51.505 36.619 1.00 48.48 110 SER B O 1
ATOM 1649 N N . THR C 1 16 ? -51.133 -51.597 36.148 1.00 49.17 111 THR B N 1
ATOM 1650 C CA . THR C 1 16 ? -51.118 -52.966 35.659 1.00 51.71 111 THR B CA 1
ATOM 1651 C C . THR C 1 16 ? -50.761 -53.010 34.173 1.00 59.03 111 THR B C 1
ATOM 1652 O O . THR C 1 16 ? -50.933 -52.037 33.434 1.00 60.29 111 THR B O 1
ATOM 1656 N N . LEU C 1 17 ? -50.266 -54.169 33.739 1.00 54.48 112 LEU B N 1
ATOM 1657 C CA . LEU C 1 17 ? -49.805 -54.335 32.366 1.00 56.47 112 LEU B CA 1
ATOM 1658 C C . LEU C 1 17 ? -50.936 -54.449 31.351 1.00 59.50 112 LEU B C 1
ATOM 1659 O O . LEU C 1 17 ? -50.675 -54.336 30.148 1.00 57.39 112 LEU B O 1
ATOM 1664 N N . ASP C 1 18 ? -52.172 -54.680 31.797 1.00 58.36 113 ASP B N 1
ATOM 1665 C CA . ASP C 1 18 ? -53.313 -54.550 30.897 1.00 58.91 113 ASP B CA 1
ATOM 1666 C C . ASP C 1 18 ? -53.344 -53.172 30.264 1.00 61.19 113 ASP B C 1
ATOM 1667 O O . ASP C 1 18 ? -53.741 -53.027 29.107 1.00 81.25 113 ASP B O 1
ATOM 1672 N N . GLY C 1 19 ? -52.891 -52.161 30.985 1.00 61.40 114 GLY B N 1
ATOM 1673 C CA . GLY C 1 19 ? -53.272 -50.803 30.697 1.00 67.69 114 GLY B CA 1
ATOM 1674 C C . GLY C 1 19 ? -54.356 -50.310 31.616 1.00 67.76 114 GLY B C 1
ATOM 1675 O O . GLY C 1 19 ? -54.904 -49.229 31.381 1.00 89.13 114 GLY B O 1
ATOM 1676 N N . ARG C 1 20 ? -54.691 -51.083 32.640 1.00 51.91 115 ARG B N 1
ATOM 1677 C CA . ARG C 1 20 ? -55.619 -50.694 33.684 1.00 52.25 115 ARG B CA 1
ATOM 1678 C C . ARG C 1 20 ? -54.855 -50.059 34.840 1.00 51.34 115 ARG B C 1
ATOM 1679 O O . ARG C 1 20 ? -53.628 -50.137 34.928 1.00 51.15 115 ARG B O 1
ATOM 1687 N N . ILE C 1 21 ? -55.598 -49.420 35.735 1.00 51.51 116 ILE B N 1
ATOM 1688 C CA . ILE C 1 21 ? -55.026 -48.765 36.903 1.00 51.91 116 ILE B CA 1
ATOM 1689 C C . ILE C 1 21 ? -55.779 -49.237 38.137 1.00 53.26 116 ILE B C 1
ATOM 1690 O O . ILE C 1 21 ? -57.005 -49.387 38.108 1.00 68.29 116 ILE B O 1
ATOM 1695 N N . ALA C 1 22 ? -55.045 -49.479 39.218 1.00 54.88 117 ALA B N 1
ATOM 1696 C CA . ALA C 1 22 ? -55.613 -50.000 40.453 1.00 56.57 117 ALA B CA 1
ATOM 1697 C C . ALA C 1 22 ? -55.411 -48.997 41.578 1.00 58.61 117 ALA B C 1
ATOM 1698 O O . ALA C 1 22 ? -54.298 -48.504 41.783 1.00 75.54 117 ALA B O 1
ATOM 1700 N N . ALA C 1 23 ? -56.485 -48.701 42.307 1.00 57.41 118 ALA B N 1
ATOM 1701 C CA . ALA C 1 23 ? -56.434 -47.790 43.449 1.00 66.71 118 ALA B CA 1
ATOM 1702 C C . ALA C 1 23 ? -57.051 -48.492 44.652 1.00 66.84 118 ALA B C 1
ATOM 1703 O O . ALA C 1 23 ? -58.275 -48.510 44.809 1.00 70.39 118 ALA B O 1
ATOM 1705 N N . LEU C 1 24 ? -56.206 -49.070 45.496 1.00 57.02 119 LEU B N 1
ATOM 1706 C CA . LEU C 1 24 ? -56.657 -49.739 46.703 1.00 57.86 119 LEU B CA 1
ATOM 1707 C C . LEU C 1 24 ? -56.219 -48.940 47.923 1.00 67.58 119 LEU B C 1
ATOM 1708 O O . LEU C 1 24 ? -55.262 -48.165 47.872 1.00 71.65 119 LEU B O 1
ATOM 1713 N N . ASP C 1 25 ? -56.934 -49.137 49.028 1.00 62.85 120 ASP B N 1
ATOM 1714 C CA . ASP C 1 25 ? -56.662 -48.398 50.253 1.00 58.07 120 ASP B CA 1
ATOM 1715 C C . ASP C 1 25 ? -55.670 -49.171 51.113 1.00 58.00 120 ASP B C 1
ATOM 1716 O O . ASP C 1 25 ? -55.972 -50.300 51.521 1.00 69.41 120 ASP B O 1
ATOM 1721 N N . PRO C 1 26 ? -54.497 -48.611 51.421 1.00 57.56 121 PRO B N 1
ATOM 1722 C CA . PRO C 1 26 ? -53.519 -49.335 52.244 1.00 71.37 121 PRO B CA 1
ATOM 1723 C C . PRO C 1 26 ? -53.798 -49.290 53.738 1.00 74.88 121 PRO B C 1
ATOM 1724 O O . PRO C 1 26 ? -53.157 -50.040 54.488 1.00 73.27 121 PRO B O 1
ATOM 1728 N N . GLU C 1 27 ? -54.707 -48.433 54.204 1.00 70.16 122 GLU B N 1
ATOM 1729 C CA . GLU C 1 27 ? -55.064 -48.470 55.616 1.00 56.57 122 GLU B CA 1
ATOM 1730 C C . GLU C 1 27 ? -55.977 -49.644 55.929 1.00 63.68 122 GLU B C 1
ATOM 1731 O O . GLU C 1 27 ? -55.991 -50.124 57.067 1.00 89.93 122 GLU B O 1
ATOM 1737 N N . ASN C 1 28 ? -56.740 -50.118 54.943 1.00 55.39 123 ASN B N 1
ATOM 1738 C CA . ASN C 1 28 ? -57.396 -51.415 55.023 1.00 61.50 123 ASN B CA 1
ATOM 1739 C C . ASN C 1 28 ? -56.529 -52.527 54.452 1.00 67.32 123 ASN B C 1
ATOM 1740 O O . ASN C 1 28 ? -57.050 -53.594 54.101 1.00 69.02 123 ASN B O 1
ATOM 1745 N N . HIS C 1 29 ? -55.221 -52.288 54.340 1.00 71.76 124 HIS B N 1
ATOM 1746 C CA . HIS C 1 29 ? -54.232 -53.254 53.865 1.00 71.06 124 HIS B CA 1
ATOM 1747 C C . HIS C 1 29 ? -54.503 -53.704 52.437 1.00 57.65 124 HIS B C 1
ATOM 1748 O O . HIS C 1 29 ? -54.076 -54.790 52.039 1.00 56.72 124 HIS B O 1
ATOM 1755 N N . GLY C 1 30 ? -55.210 -52.878 51.666 1.00 68.63 125 GLY B N 1
ATOM 1756 C CA . GLY C 1 30 ? -55.465 -53.160 50.269 1.00 64.39 125 GLY B CA 1
ATOM 1757 C C . GLY C 1 30 ? -56.923 -53.345 49.889 1.00 6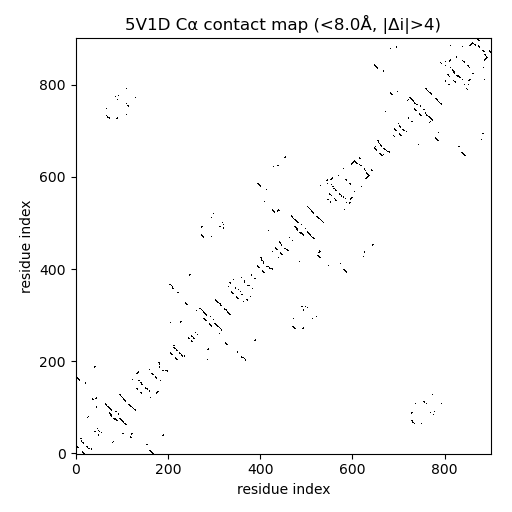9.73 125 GLY B C 1
ATOM 1758 O O . GLY C 1 30 ? -57.253 -54.297 49.177 1.00 68.03 125 GLY B O 1
ATOM 1759 N N . LYS C 1 31 ? -57.809 -52.453 50.332 1.00 80.48 126 LYS B N 1
ATOM 1760 C CA . LYS C 1 31 ? -59.208 -52.527 49.926 1.00 74.58 126 LYS B CA 1
ATOM 1761 C C . LYS C 1 31 ? -59.424 -51.696 48.667 1.00 63.56 126 LYS B C 1
ATOM 1762 O O . LYS C 1 31 ? -58.919 -50.575 48.548 1.00 55.79 126 LYS B O 1
ATOM 1768 N N . LYS C 1 32 ? -60.171 -52.262 47.725 1.00 74.51 127 LYS B N 1
ATOM 1769 C CA . LYS C 1 32 ? -60.345 -51.652 46.414 1.00 66.18 127 LYS B CA 1
ATOM 1770 C C . LYS C 1 32 ? -61.388 -50.546 46.458 1.00 74.65 127 LYS B C 1
ATOM 1771 O O . LYS C 1 32 ? -62.475 -50.722 47.022 1.00 90.78 127 LYS B O 1
ATOM 1777 N N . GLN C 1 33 ? -61.058 -49.408 45.850 1.00 54.79 128 GLN B N 1
ATOM 1778 C CA . GLN C 1 33 ? -62.031 -48.348 45.621 1.00 63.68 128 GLN B CA 1
ATOM 1779 C C . GLN C 1 33 ? -62.549 -48.335 44.190 1.00 67.36 128 GLN B C 1
ATOM 1780 O O . GLN C 1 33 ? -63.739 -48.081 43.972 1.00 68.20 128 GLN B O 1
ATOM 1786 N N . TRP C 1 34 ? -61.688 -48.622 43.213 1.00 64.42 129 TRP B N 1
ATOM 1787 C CA . TRP C 1 34 ? -62.101 -48.681 41.816 1.00 59.59 129 TRP B CA 1
ATOM 1788 C C . TRP C 1 34 ? -60.992 -49.304 40.978 1.00 62.85 129 TRP B C 1
ATOM 1789 O O . TRP C 1 34 ? -59.819 -49.312 41.368 1.00 59.27 129 TRP B O 1
ATOM 1800 N N . ASP C 1 35 ? -61.398 -49.858 39.831 1.00 67.40 130 ASP B N 1
ATOM 1801 C CA . ASP C 1 35 ? -60.521 -50.270 38.740 1.00 53.26 130 ASP B CA 1
ATOM 1802 C C . ASP C 1 35 ? -61.098 -49.736 37.441 1.00 52.62 130 ASP B C 1
ATOM 1803 O O . ASP C 1 35 ? -62.316 -49.753 37.248 1.00 59.27 130 ASP B O 1
ATOM 1808 N N . LEU C 1 36 ? -60.234 -49.274 36.543 1.00 51.13 131 LEU B N 1
ATOM 1809 C CA . LEU C 1 36 ? -60.751 -48.737 35.294 1.00 51.02 131 LEU B CA 1
ATOM 1810 C C . LEU C 1 36 ? -59.690 -48.814 34.209 1.00 52.28 131 LEU B C 1
ATOM 1811 O O . LEU C 1 36 ? -58.522 -48.506 34.447 1.00 51.60 131 LEU B O 1
ATOM 1816 N N . ASP C 1 37 ? -60.117 -49.239 33.022 1.00 54.35 132 ASP B N 1
ATOM 1817 C CA . ASP C 1 37 ? -59.244 -49.298 31.861 1.00 56.49 132 ASP B CA 1
ATOM 1818 C C . ASP C 1 37 ? -59.174 -47.927 31.203 1.00 59.43 132 ASP B C 1
ATOM 1819 O O . ASP C 1 37 ? -60.179 -47.216 31.106 1.00 65.16 132 ASP B O 1
ATOM 1824 N N . VAL C 1 38 ? -57.978 -47.554 30.752 1.00 56.50 133 VAL B N 1
ATOM 1825 C CA . VAL C 1 38 ? -57.777 -46.263 30.107 1.00 55.54 133 VAL B CA 1
ATOM 1826 C C . VAL C 1 38 ? -58.106 -46.370 28.625 1.00 77.14 133 VAL B C 1
ATOM 1827 O O . VAL C 1 38 ? -57.889 -45.425 27.859 1.00 77.69 133 VAL B O 1
ATOM 1831 N N . GLY C 1 39 ? -58.619 -47.526 28.208 1.00 88.56 134 GLY B N 1
ATOM 1832 C CA . GLY C 1 39 ? -59.128 -47.685 26.861 1.00 66.15 134 GLY B CA 1
ATOM 1833 C C . GLY C 1 39 ? -58.184 -48.362 25.891 1.00 52.98 134 GLY B C 1
ATOM 1834 O O . GLY C 1 39 ? -58.554 -49.351 25.251 1.00 57.40 134 GLY B O 1
ATOM 1835 N N . SER C 1 40 ? -56.960 -47.847 25.777 1.00 52.32 135 SER B N 1
ATOM 1836 C CA . SER C 1 40 ? -56.066 -48.274 24.705 1.00 52.51 135 SER B CA 1
ATOM 1837 C C . SER C 1 40 ? -55.501 -49.673 24.896 1.00 57.73 135 SER B C 1
ATOM 1838 O O . SER C 1 40 ? -54.763 -50.138 24.020 1.00 64.01 135 SER B O 1
ATOM 1841 N N . GLY C 1 41 ? -55.805 -50.350 25.999 1.00 66.41 136 GLY B N 1
ATOM 1842 C CA . GLY C 1 41 ? -55.423 -51.743 26.119 1.00 74.11 136 GLY B CA 1
ATOM 1843 C C . GLY C 1 41 ? -53.960 -51.948 26.481 1.00 72.57 136 GLY B C 1
ATOM 1844 O O . GLY C 1 41 ? -53.340 -51.134 27.170 1.00 61.39 136 GLY B O 1
ATOM 1845 N N . SER C 1 42 ? -53.410 -53.061 25.987 1.00 74.96 137 SER B N 1
ATOM 1846 C CA . SER C 1 42 ? -52.136 -53.586 26.467 1.00 52.79 137 SER B CA 1
ATOM 1847 C C . SER C 1 42 ? -51.013 -52.569 26.336 1.00 50.56 137 SER B C 1
ATOM 1848 O O . SER C 1 42 ? -50.910 -51.853 25.336 1.00 50.12 137 SER B O 1
ATOM 1851 N N . LEU C 1 43 ? -50.148 -52.535 27.351 1.00 59.60 138 LEU B N 1
ATOM 1852 C CA . LEU C 1 43 ? -49.040 -51.593 27.342 1.00 50.83 138 LEU B CA 1
ATOM 1853 C C . LEU C 1 43 ? -48.029 -51.927 26.258 1.00 50.58 138 LEU B C 1
ATOM 1854 O O . LEU C 1 43 ? -47.302 -51.037 25.806 1.00 77.66 138 LEU B O 1
ATOM 1859 N N . VAL C 1 44 ? -47.960 -53.188 25.827 1.00 50.39 139 VAL B N 1
ATOM 1860 C CA . VAL C 1 44 ? -47.022 -53.607 24.791 1.00 49.95 139 VAL B CA 1
ATOM 1861 C C . VAL C 1 44 ? -47.748 -54.451 23.753 1.00 49.82 139 VAL B C 1
ATOM 1862 O O . VAL C 1 44 ? -48.505 -55.363 24.102 1.00 55.80 139 VAL B O 1
ATOM 1866 N N . SER C 1 45 ? -47.501 -54.152 22.480 1.00 67.98 140 SER B N 1
ATOM 1867 C CA . SER C 1 45 ? -48.012 -54.926 21.360 1.00 49.63 140 SER B CA 1
ATOM 1868 C C . SER C 1 45 ? -46.906 -55.052 20.323 1.00 50.26 140 SER B C 1
ATOM 1869 O O . SER C 1 45 ? -45.994 -54.223 20.260 1.00 53.74 140 SER B O 1
ATOM 1872 N N . SER C 1 46 ? -46.992 -56.097 19.506 1.00 61.09 141 SER B N 1
ATOM 1873 C CA . SER C 1 46 ? -46.020 -56.296 18.437 1.00 65.83 141 SER B CA 1
ATOM 1874 C C . SER C 1 46 ? -46.548 -57.340 17.465 1.00 54.10 141 SER B C 1
ATOM 1875 O O . SER C 1 46 ? -47.565 -57.993 17.711 1.00 52.34 141 SER B O 1
ATOM 1878 N N . SER C 1 47 ? -45.830 -57.486 16.352 1.00 52.58 142 SER B N 1
ATOM 1879 C CA . SER C 1 47 ? -46.150 -58.464 15.321 1.00 53.17 142 SER B CA 1
ATOM 1880 C C . SER C 1 47 ? -45.015 -58.542 14.312 1.00 55.07 142 SER B C 1
ATOM 1881 O O . SER C 1 47 ? -44.836 -57.626 13.506 1.00 73.55 142 SER B O 1
ATOM 1884 N N . LEU C 1 48 ? -44.243 -59.624 14.350 1.00 60.27 143 LEU B N 1
ATOM 1885 C CA . LEU C 1 48 ? -43.139 -59.807 13.415 1.00 55.66 143 LEU B CA 1
ATOM 1886 C C . LEU C 1 48 ? -43.428 -60.964 12.469 1.00 56.33 143 LEU B C 1
ATOM 1887 O O . LEU C 1 48 ? -44.198 -60.822 11.521 1.00 56.14 143 LEU B O 1
ATOM 1892 N N . LYS C 1 57 ? -32.058 -61.728 14.517 1.00 74.00 152 LYS B N 1
ATOM 1893 C CA . LYS C 1 57 ? -32.165 -61.756 15.971 1.00 79.90 152 LYS B CA 1
ATOM 1894 C C . LYS C 1 57 ? -33.362 -60.937 16.440 1.00 84.24 152 LYS B C 1
ATOM 1895 O O . LYS C 1 57 ? -33.833 -60.053 15.729 1.00 87.75 152 LYS B O 1
ATOM 1901 N N . MET C 1 58 ? -33.847 -61.235 17.643 1.00 81.60 153 MET B N 1
ATOM 1902 C CA . MET C 1 58 ? -35.025 -60.565 18.173 1.00 72.85 153 MET B CA 1
ATOM 1903 C C . MET C 1 58 ? -34.705 -59.119 18.547 1.00 76.98 153 MET B C 1
ATOM 1904 O O . MET C 1 58 ? -33.562 -58.663 18.483 1.00 81.90 153 MET B O 1
ATOM 1909 N N . ILE C 1 59 ? -35.750 -58.389 18.932 1.00 73.84 154 ILE B N 1
ATOM 1910 C CA . ILE C 1 59 ? -35.620 -57.043 19.480 1.00 62.37 154 ILE B CA 1
ATOM 1911 C C . ILE C 1 59 ? -36.606 -56.911 20.629 1.00 61.28 154 ILE B C 1
ATOM 1912 O O . ILE C 1 59 ? -37.777 -57.277 20.492 1.00 61.27 154 ILE B O 1
ATOM 1917 N N . ILE C 1 60 ? -36.134 -56.390 21.761 1.00 69.11 155 ILE B N 1
ATOM 1918 C CA . ILE C 1 60 ? -36.951 -56.233 22.955 1.00 58.71 155 ILE B CA 1
ATOM 1919 C C . ILE C 1 60 ? -36.847 -54.786 23.407 1.00 58.00 155 ILE B C 1
ATOM 1920 O O . ILE C 1 60 ? -35.745 -54.287 23.654 1.00 66.86 155 ILE B O 1
ATOM 1925 N N . PRO C 1 61 ? -37.957 -54.057 23.517 1.00 62.79 156 PRO B N 1
ATOM 1926 C CA . PRO C 1 61 ? -37.883 -52.651 23.928 1.00 64.70 156 PRO B CA 1
ATOM 1927 C C . PRO C 1 61 ? -38.162 -52.469 25.411 1.00 64.28 156 PRO B C 1
ATOM 1928 O O . PRO C 1 61 ? -38.467 -53.440 26.108 1.00 52.08 156 PRO B O 1
ATOM 1932 N N . SER C 1 62 ? -38.069 -51.234 25.898 1.00 64.26 157 SER B N 1
ATOM 1933 C CA . SER C 1 62 ? -38.354 -50.937 27.300 1.00 49.53 157 SER B CA 1
ATOM 1934 C C . SER C 1 62 ? -39.809 -50.520 27.484 1.00 54.18 157 SER B C 1
ATOM 1935 O O . SER C 1 62 ? -40.160 -49.357 27.273 1.00 71.09 157 SER B O 1
ATOM 1938 N N . ASP C 1 66 ? -35.147 -47.623 24.824 1.00 60.89 161 ASP B N 1
ATOM 1939 C CA . ASP C 1 66 ? -34.125 -48.281 24.020 1.00 63.83 161 ASP B CA 1
ATOM 1940 C C . ASP C 1 66 ? -34.565 -49.705 23.695 1.00 72.29 161 ASP B C 1
ATOM 1941 O O . ASP C 1 66 ? -35.572 -50.187 24.220 1.00 53.25 161 ASP B O 1
ATOM 1946 N N . LEU C 1 67 ? -33.812 -50.371 22.824 1.00 69.92 162 LEU B N 1
ATOM 1947 C CA . LEU C 1 67 ? -34.144 -51.709 22.364 1.00 59.64 162 LEU B CA 1
ATOM 1948 C C . LEU C 1 67 ? -32.918 -52.598 22.477 1.00 63.97 162 LEU B C 1
ATOM 1949 O O . LEU C 1 67 ? -31.783 -52.115 22.484 1.00 77.70 162 LEU B O 1
ATOM 1954 N N . PHE C 1 68 ? -33.149 -53.905 22.577 1.00 54.86 163 PHE B N 1
ATOM 1955 C CA . PHE C 1 68 ? -32.066 -54.837 22.848 1.00 55.65 163 PHE B CA 1
ATOM 1956 C C . PHE C 1 68 ? -32.314 -56.151 22.119 1.00 65.78 163 PHE B C 1
ATOM 1957 O O . PHE C 1 68 ? -33.390 -56.394 21.570 1.00 82.69 163 PHE B O 1
ATOM 1965 N N . GLN C 1 69 ? -31.301 -57.012 22.143 1.00 60.39 164 GLN B N 1
ATOM 1966 C CA . GLN C 1 69 ? -31.319 -58.266 21.407 1.00 55.87 164 GLN B CA 1
ATOM 1967 C C . GLN C 1 69 ? -30.321 -59.214 22.050 1.00 62.72 164 GLN B C 1
ATOM 1968 O O . GLN C 1 69 ? -29.243 -58.787 22.466 1.00 72.42 164 GLN B O 1
ATOM 1974 N N . TRP C 1 70 ? -30.670 -60.498 22.120 1.00 56.62 165 TRP B N 1
ATOM 1975 C CA . TRP C 1 70 ? -29.846 -61.422 22.885 1.00 69.66 165 TRP B CA 1
ATOM 1976 C C . TRP C 1 70 ? -30.132 -62.865 22.496 1.00 76.64 165 TRP B C 1
ATOM 1977 O O . TRP C 1 70 ? -31.294 -63.265 22.396 1.00 75.39 165 TRP B O 1
ATOM 1988 N N . ASP C 1 71 ? -29.069 -63.648 22.326 1.00 73.18 166 ASP B N 1
ATOM 1989 C CA . ASP C 1 71 ? -29.218 -65.079 22.085 1.00 77.03 166 ASP B CA 1
ATOM 1990 C C . ASP C 1 71 ? -29.021 -65.892 23.375 1.00 87.81 166 ASP B C 1
ATOM 1991 O O . ASP C 1 71 ? -27.904 -66.088 23.855 1.00 89.20 166 ASP B O 1
ATOM 1996 N N . GLU C 1 78 ? -24.907 -55.331 22.886 1.00 67.36 173 GLU B N 1
ATOM 1997 C CA . GLU C 1 78 ? -26.213 -55.952 23.070 1.00 74.68 173 GLU B CA 1
ATOM 1998 C C . GLU C 1 78 ? -27.331 -54.923 22.909 1.00 86.73 173 GLU B C 1
ATOM 1999 O O . GLU C 1 78 ? -28.495 -55.275 22.704 1.00 94.08 173 GLU B O 1
ATOM 2005 N N . THR C 1 79 ? -26.965 -53.647 22.991 1.00 85.56 174 THR B N 1
ATOM 2006 C CA . THR C 1 79 ? -27.924 -52.557 22.919 1.00 73.52 174 THR B CA 1
ATOM 2007 C C . THR C 1 79 ? -28.119 -52.100 21.480 1.00 74.98 174 THR B C 1
ATOM 2008 O O . THR C 1 79 ? -27.212 -52.181 20.647 1.00 82.88 174 THR B O 1
ATOM 2012 N N . VAL C 1 80 ? -29.324 -51.621 21.198 1.00 65.10 175 VAL B N 1
ATOM 2013 C CA . VAL C 1 80 ? -29.612 -50.927 19.951 1.00 61.98 175 VAL B CA 1
ATOM 2014 C C . VAL C 1 80 ? -29.278 -49.454 20.153 1.00 61.21 175 VAL B C 1
ATOM 2015 O O . VAL C 1 80 ? -29.651 -48.870 21.181 1.00 76.46 175 VAL B O 1
ATOM 2019 N N . PRO C 1 81 ? -28.583 -48.816 19.219 1.00 60.78 176 PRO B N 1
ATOM 2020 C CA . PRO C 1 81 ? -28.160 -47.424 19.432 1.00 62.22 176 PRO B CA 1
ATOM 2021 C C . PRO C 1 81 ? -29.296 -46.419 19.317 1.00 86.91 176 PRO B C 1
ATOM 2022 O O . PRO C 1 81 ? -29.050 -45.212 19.228 1.00 95.56 176 PRO B O 1
ATOM 2026 N N . PHE C 1 82 ? -30.538 -46.892 19.320 1.00 94.22 177 PHE B N 1
ATOM 2027 C CA . PHE C 1 82 ? -31.685 -46.030 19.087 1.00 80.81 177 PHE B CA 1
ATOM 2028 C C . PHE C 1 82 ? -32.697 -46.174 20.211 1.00 71.86 177 PHE B C 1
ATOM 2029 O O . PHE C 1 82 ? -32.639 -47.093 21.032 1.00 70.90 177 PHE B O 1
ATOM 2037 N N . THR C 1 83 ? -33.632 -45.237 20.227 1.00 71.75 178 THR B N 1
ATOM 2038 C CA . THR C 1 83 ? -34.803 -45.282 21.083 1.00 58.13 178 THR B CA 1
ATOM 2039 C C . THR C 1 83 ? -36.001 -45.748 20.272 1.00 57.21 178 THR B C 1
ATOM 2040 O O . THR C 1 83 ? -35.928 -45.930 19.057 1.00 61.65 178 THR B O 1
ATOM 2044 N N . VAL C 1 84 ? -37.126 -45.923 20.964 1.00 58.31 179 VAL B N 1
ATOM 2045 C CA . VAL C 1 84 ? -38.368 -46.229 20.265 1.00 55.18 179 VAL B CA 1
ATOM 2046 C C . VAL C 1 84 ? -38.738 -45.088 19.331 1.00 54.67 179 VAL B C 1
ATOM 2047 O O . VAL C 1 84 ? -39.359 -45.303 18.283 1.00 52.20 179 VAL B O 1
ATOM 2051 N N . GLU C 1 85 ? -38.344 -43.866 19.676 1.00 62.07 180 GLU B N 1
ATOM 2052 C CA . GLU C 1 85 ? -38.581 -42.721 18.810 1.00 57.64 180 GLU B CA 1
ATOM 2053 C C . GLU C 1 85 ? -37.451 -42.496 17.820 1.00 66.46 180 GLU B C 1
ATOM 2054 O O . GLU C 1 85 ? -37.697 -42.009 16.709 1.00 82.39 180 GLU B O 1
ATOM 2060 N N . SER C 1 86 ? -36.217 -42.842 18.193 1.00 48.79 181 SER B N 1
ATOM 2061 C CA . SER C 1 86 ? -35.081 -42.503 17.348 1.00 49.59 181 SER B CA 1
ATOM 2062 C C . SER C 1 86 ? -35.138 -43.223 16.015 1.00 49.83 181 SER B C 1
ATOM 2063 O O . SER C 1 86 ? -34.627 -42.708 15.013 1.00 49.62 181 SER B O 1
ATOM 2066 N N . LEU C 1 87 ? -35.748 -44.407 15.978 1.00 50.24 182 LEU B N 1
ATOM 2067 C CA . LEU C 1 87 ? -35.994 -45.050 14.695 1.00 50.53 182 LEU B CA 1
ATOM 2068 C C . LEU C 1 87 ? -36.821 -44.153 13.790 1.00 49.33 182 LEU B C 1
ATOM 2069 O O . LEU C 1 87 ? -36.589 -44.092 12.578 1.00 54.37 182 LEU B O 1
ATOM 2074 N N . LEU C 1 88 ? -37.782 -43.435 14.365 1.00 48.39 183 LEU B N 1
ATOM 2075 C CA . LEU C 1 88 ? -38.588 -42.532 13.559 1.00 47.29 183 LEU B CA 1
ATOM 2076 C C . LEU C 1 88 ? -37.789 -41.321 13.105 1.00 47.13 183 LEU B C 1
ATOM 2077 O O . LEU C 1 88 ? -38.063 -40.772 12.032 1.00 65.08 183 LEU B O 1
ATOM 2082 N N . GLU C 1 89 ? -36.789 -40.905 13.878 1.00 52.58 184 GLU B N 1
ATOM 2083 C CA . GLU C 1 89 ? -35.874 -39.858 13.445 1.00 58.90 184 GLU B CA 1
ATOM 2084 C C . GLU C 1 89 ? -34.711 -40.401 12.618 1.00 51.37 184 GLU B C 1
ATOM 2085 O O . GLU C 1 89 ? -33.678 -39.734 12.502 1.00 46.87 184 GLU B O 1
ATOM 2091 N N . SER C 1 90 ? -34.856 -41.588 12.043 1.00 59.20 185 SER B N 1
ATOM 2092 C CA . SER C 1 90 ? -33.788 -42.174 11.248 1.00 64.47 185 SER B CA 1
ATOM 2093 C C . SER C 1 90 ? -34.345 -42.794 9.978 1.00 54.20 185 SER B C 1
ATOM 2094 O O . SER C 1 90 ? -35.483 -43.258 9.960 1.00 66.31 185 SER B O 1
ATOM 2097 N N . ASP C 1 97 ? -33.774 -50.618 3.642 1.00 58.28 192 ASP B N 1
ATOM 2098 C CA . ASP C 1 97 ? -34.415 -51.917 3.831 1.00 75.30 192 ASP B CA 1
ATOM 2099 C C . ASP C 1 97 ? -35.922 -51.756 4.007 1.00 70.11 192 ASP B C 1
ATOM 2100 O O . ASP C 1 97 ? -36.714 -52.401 3.317 1.00 51.59 192 ASP B O 1
ATOM 2105 N N . VAL C 1 98 ? -36.303 -50.892 4.949 1.00 60.91 193 VAL B N 1
ATOM 2106 C CA . VAL C 1 98 ? -37.692 -50.623 5.289 1.00 50.14 193 VAL B CA 1
ATOM 2107 C C . VAL C 1 98 ? -37.875 -49.117 5.429 1.00 48.93 193 VAL B C 1
ATOM 2108 O O . VAL C 1 98 ? -36.936 -48.334 5.262 1.00 48.80 193 VAL B O 1
ATOM 2112 N N . VAL C 1 99 ? -39.102 -48.716 5.748 1.00 47.86 194 VAL B N 1
ATOM 2113 C CA . VAL C 1 99 ? -39.429 -47.338 6.090 1.00 54.49 194 VAL B CA 1
ATOM 2114 C C . VAL C 1 99 ? -40.296 -47.361 7.342 1.00 51.25 194 VAL B C 1
ATOM 2115 O O . VAL C 1 99 ? -41.254 -48.137 7.424 1.00 45.39 194 VAL B O 1
ATOM 2119 N N . LEU C 1 100 ? -39.953 -46.525 8.317 1.00 55.56 195 LEU B N 1
ATOM 2120 C CA . LEU C 1 100 ? -40.539 -46.595 9.649 1.00 53.69 195 LEU B CA 1
ATOM 2121 C C . LEU C 1 100 ? -41.557 -45.480 9.847 1.00 58.35 195 LEU B C 1
ATOM 2122 O O . LEU C 1 100 ? -41.257 -44.302 9.618 1.00 42.62 195 LEU B O 1
ATOM 2127 N N . VAL C 1 101 ? -42.758 -45.858 10.274 1.00 49.76 196 VAL B N 1
ATOM 2128 C CA . VAL C 1 101 ? -43.799 -44.913 10.632 1.00 42.65 196 VAL B CA 1
ATOM 2129 C C . VAL C 1 101 ? -44.177 -45.149 12.082 1.00 42.92 196 VAL B C 1
ATOM 2130 O O . VAL C 1 101 ? -43.820 -46.158 12.686 1.00 43.08 196 VAL B O 1
ATOM 2134 N N . GLY C 1 102 ? -44.903 -44.202 12.632 1.00 42.54 197 GLY B N 1
ATOM 2135 C CA . GLY C 1 102 ? -45.340 -44.269 14.002 1.00 42.69 197 GLY B CA 1
ATOM 2136 C C . GLY C 1 102 ? -45.215 -42.915 14.653 1.00 42.50 197 GLY B C 1
ATOM 2137 O O . GLY C 1 102 ? -45.038 -41.897 13.988 1.00 42.31 197 GLY B O 1
ATOM 2138 N N . GLY C 1 103 ? -45.304 -42.911 15.976 1.00 44.78 198 GLY B N 1
ATOM 2139 C CA . GLY C 1 103 ? -45.184 -41.678 16.728 1.00 41.94 198 GLY B CA 1
ATOM 2140 C C . GLY C 1 103 ? -45.519 -41.910 18.181 1.00 41.73 198 GLY B C 1
ATOM 2141 O O . GLY C 1 103 ? -45.944 -42.996 18.587 1.00 42.12 198 GLY B O 1
ATOM 2142 N N . LYS C 1 104 ? -45.323 -40.856 18.967 1.00 57.41 199 LYS B N 1
ATOM 2143 C CA . LYS C 1 104 ? -45.554 -40.884 20.404 1.00 51.89 199 LYS B CA 1
ATOM 2144 C C . LYS C 1 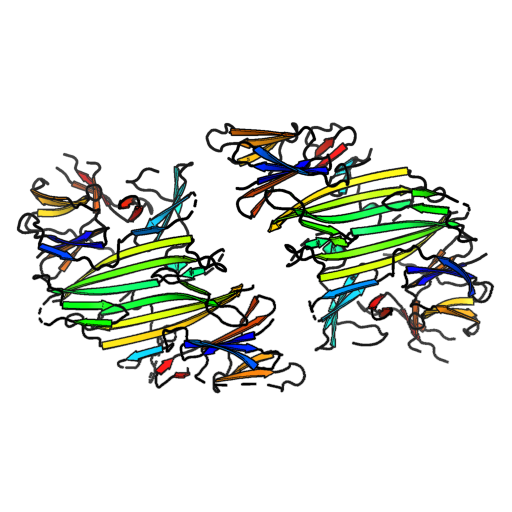104 ? -46.881 -40.221 20.744 1.00 39.94 199 LYS B C 1
ATOM 2145 O O . LYS C 1 104 ? -47.385 -39.372 20.007 1.00 39.57 199 LYS B O 1
ATOM 2151 N N . SER C 1 105 ? -47.438 -40.611 21.886 1.00 40.30 200 SER B N 1
ATOM 2152 C CA . SER C 1 105 ? -48.724 -40.087 22.319 1.00 40.33 200 SER B CA 1
ATOM 2153 C C . SER C 1 105 ? -48.700 -39.783 23.806 1.00 46.54 200 SER B C 1
ATOM 2154 O O . SER C 1 105 ? -48.186 -40.573 24.602 1.00 52.59 200 SER B O 1
ATOM 2157 N N . LEU C 1 106 ? -49.271 -38.638 24.171 1.00 56.97 201 LEU B N 1
ATOM 2158 C CA . LEU C 1 106 ? -49.385 -38.207 25.563 1.00 48.72 201 LEU B CA 1
ATOM 2159 C C . LEU C 1 106 ? -50.844 -37.856 25.833 1.00 55.02 201 LEU B C 1
ATOM 2160 O O . LEU C 1 106 ? -51.305 -36.764 25.486 1.00 52.77 201 LEU B O 1
ATOM 2165 N N . THR C 1 107 ? -51.566 -38.778 26.449 1.00 43.85 202 THR B N 1
ATOM 2166 C CA . THR C 1 107 ? -52.948 -38.555 26.829 1.00 42.90 202 THR B CA 1
ATOM 2167 C C . THR C 1 107 ? -53.031 -38.374 28.337 1.00 43.28 202 THR B C 1
ATOM 2168 O O . THR C 1 107 ? -52.236 -38.940 29.089 1.00 67.04 202 THR B O 1
ATOM 2172 N N . THR C 1 108 ? -53.999 -37.576 28.779 1.00 47.83 203 THR B N 1
ATOM 2173 C CA . THR C 1 108 ? -54.147 -37.266 30.196 1.00 55.23 203 THR B CA 1
ATOM 2174 C C . THR C 1 108 ? -55.595 -37.458 30.615 1.00 47.14 203 THR B C 1
ATOM 2175 O O . THR C 1 108 ? -56.491 -36.788 30.092 1.00 44.00 203 THR B O 1
ATOM 2179 N N . TYR C 1 109 ? -55.816 -38.360 31.563 1.00 49.75 204 TYR B N 1
ATOM 2180 C CA . TYR C 1 109 ? -57.138 -38.624 32.106 1.00 57.78 204 TYR B CA 1
ATOM 2181 C C . TYR C 1 109 ? -57.279 -37.958 33.471 1.00 67.70 204 TYR B C 1
ATOM 2182 O O . TYR C 1 109 ? -56.310 -37.831 34.224 1.00 86.46 204 TYR B O 1
ATOM 2191 N N . GLY C 1 110 ? -58.500 -37.533 33.788 1.00 65.86 205 GLY B N 1
ATOM 2192 C CA . GLY C 1 110 ? -58.748 -36.872 35.056 1.00 59.12 205 GLY B CA 1
ATOM 2193 C C . GLY C 1 110 ? -59.833 -37.546 35.867 1.00 48.73 205 GLY B C 1
ATOM 2194 O O . GLY C 1 110 ? -60.986 -37.602 35.434 1.00 48.82 205 GLY B O 1
ATOM 2195 N N . LEU C 1 111 ? -59.484 -38.054 37.046 1.00 49.19 206 LEU B N 1
ATOM 2196 C CA . LEU C 1 111 ? -60.400 -38.837 37.859 1.00 49.61 206 LEU B CA 1
ATOM 2197 C C . LEU C 1 111 ? -60.647 -38.174 39.204 1.00 49.17 206 LEU B C 1
ATOM 2198 O O . LEU C 1 111 ? -59.839 -37.381 39.694 1.00 49.06 206 LEU B O 1
ATOM 2203 N N . SER C 1 112 ? -61.777 -38.530 39.808 1.00 48.98 207 SER B N 1
ATOM 2204 C CA . SER C 1 112 ? -61.943 -38.313 41.236 1.00 48.57 207 SER B CA 1
ATOM 2205 C C . SER C 1 112 ? -61.032 -39.281 41.975 1.00 65.36 207 SER B C 1
ATOM 2206 O O . SER C 1 112 ? -61.006 -40.478 41.672 1.00 67.90 207 SER B O 1
ATOM 2209 N N . ALA C 1 113 ? -60.276 -38.760 42.938 1.00 66.15 208 ALA B N 1
ATOM 2210 C CA . ALA C 1 113 ? -59.217 -39.551 43.552 1.00 47.13 208 ALA B CA 1
ATOM 2211 C C . ALA C 1 113 ? -59.765 -40.819 44.201 1.00 72.61 208 ALA B C 1
ATOM 2212 O O . ALA C 1 113 ? -59.344 -41.933 43.867 1.00 68.02 208 ALA B O 1
ATOM 2214 N N . TYR C 1 114 ? -60.725 -40.672 45.115 1.00 77.30 209 TYR B N 1
ATOM 2215 C CA . TYR C 1 114 ? -61.134 -41.778 45.972 1.00 67.31 209 TYR B CA 1
ATOM 2216 C C . TYR C 1 114 ? -62.317 -42.565 45.430 1.00 50.60 209 TYR B C 1
ATOM 2217 O O . TYR C 1 114 ? -62.554 -43.691 45.885 1.00 48.70 209 TYR B O 1
ATOM 2226 N N . SER C 1 115 ? -63.068 -42.006 44.482 1.00 50.25 210 SER B N 1
ATOM 2227 C CA . SER C 1 115 ? -64.168 -42.722 43.857 1.00 57.22 210 SER B CA 1
ATOM 2228 C C . SER C 1 115 ? -63.878 -43.133 42.423 1.00 59.60 210 SER B C 1
ATOM 2229 O O . SER C 1 115 ? -64.497 -44.085 41.936 1.00 52.30 210 SER B O 1
ATOM 2232 N N . GLY C 1 116 ? -62.960 -42.449 41.744 1.00 68.90 211 GLY B N 1
ATOM 2233 C CA . GLY C 1 116 ? -62.429 -42.913 40.479 1.00 65.19 211 GLY B CA 1
ATOM 2234 C C . GLY C 1 116 ? -63.226 -42.571 39.241 1.00 63.76 211 GLY B C 1
ATOM 2235 O O . GLY C 1 116 ? -62.939 -43.124 38.174 1.00 64.95 211 GLY B O 1
ATOM 2236 N N . LYS C 1 117 ? -64.205 -41.677 39.333 1.00 55.17 212 LYS B N 1
ATOM 2237 C CA . LYS C 1 117 ? -65.044 -41.382 38.182 1.00 55.29 212 LYS B CA 1
ATOM 2238 C C . LYS C 1 117 ? -64.363 -40.367 37.268 1.00 60.03 212 LYS B C 1
ATOM 2239 O O . LYS C 1 117 ? -63.773 -39.388 37.733 1.00 78.79 212 LYS B O 1
ATOM 2245 N N . VAL C 1 118 ? -64.446 -40.615 35.956 1.00 54.82 213 VAL B N 1
ATOM 2246 C CA . VAL C 1 118 ? -63.703 -39.826 34.977 1.00 75.63 213 VAL B CA 1
ATOM 2247 C C . VAL C 1 118 ? -64.258 -38.409 34.899 1.00 84.27 213 VAL B C 1
ATOM 2248 O O . VAL C 1 118 ? -65.479 -38.196 34.913 1.00 92.33 213 VAL B O 1
ATOM 2252 N N . ARG C 1 119 ? -63.356 -37.427 34.805 1.00 69.38 214 ARG B N 1
ATOM 2253 C CA . ARG C 1 119 ? -63.726 -36.030 34.618 1.00 54.16 214 ARG B CA 1
ATOM 2254 C C . ARG C 1 119 ? -63.337 -35.519 33.236 1.00 64.57 214 ARG B C 1
ATOM 2255 O O . ARG C 1 119 ? -64.200 -35.055 32.485 1.00 67.19 214 ARG B O 1
ATOM 2263 N N . TYR C 1 120 ? -62.060 -35.596 32.864 1.00 61.49 215 TYR B N 1
ATOM 2264 C CA . TYR C 1 120 ? -61.648 -35.122 31.551 1.00 48.38 215 TYR B CA 1
ATOM 2265 C C . TYR C 1 120 ? -60.610 -36.056 30.951 1.00 52.74 215 TYR B C 1
ATOM 2266 O O . TYR C 1 120 ? -59.888 -36.755 31.666 1.00 45.83 215 TYR B O 1
ATOM 2275 N N . ILE C 1 121 ? -60.560 -36.063 29.618 1.00 76.02 216 ILE B N 1
ATOM 2276 C CA . ILE C 1 121 ? -59.529 -36.744 28.841 1.00 65.69 216 ILE B CA 1
ATOM 2277 C C . ILE C 1 121 ? -59.013 -35.766 27.798 1.00 42.54 216 ILE B C 1
ATOM 2278 O O . ILE C 1 121 ? -59.804 -35.169 27.059 1.00 46.05 216 ILE B O 1
ATOM 2283 N N . CYS C 1 122 ? -57.696 -35.605 27.729 1.00 42.12 217 CYS B N 1
ATOM 2284 C CA . CYS C 1 122 ? -57.092 -34.616 26.847 1.00 41.63 217 CYS B CA 1
ATOM 2285 C C . CYS C 1 122 ? -55.931 -35.223 26.079 1.00 51.03 217 CYS B C 1
ATOM 2286 O O . CYS C 1 122 ? -55.028 -35.819 26.674 1.00 54.99 217 CYS B O 1
ATOM 2289 N N . SER C 1 123 ? -55.951 -35.049 24.764 1.00 42.21 218 SER B N 1
ATOM 2290 C CA . SER C 1 123 ? -54.871 -35.501 23.904 1.00 40.40 218 SER B CA 1
ATOM 2291 C C . SER C 1 123 ? -54.795 -34.552 22.718 1.00 43.66 218 SER B C 1
ATOM 2292 O O . SER C 1 123 ? -55.473 -33.520 22.683 1.00 68.67 218 SER B O 1
ATOM 2295 N N . ALA C 1 124 ? -53.978 -34.910 21.730 1.00 40.03 219 ALA B N 1
ATOM 2296 C CA . ALA C 1 124 ? -53.776 -34.013 20.600 1.00 44.46 219 ALA B CA 1
ATOM 2297 C C . ALA C 1 124 ? -55.061 -33.763 19.828 1.00 39.92 219 ALA B C 1
ATOM 2298 O O . ALA C 1 124 ? -55.174 -32.731 19.158 1.00 62.85 219 ALA B O 1
ATOM 2300 N N . LEU C 1 125 ? -56.026 -34.679 19.901 1.00 40.26 220 LEU B N 1
ATOM 2301 C CA . LEU C 1 125 ? -57.288 -34.474 19.200 1.00 44.86 220 LEU B CA 1
ATOM 2302 C C . LEU C 1 125 ? -57.986 -33.222 19.705 1.00 55.94 220 LEU B C 1
ATOM 2303 O O . LEU C 1 125 ? -58.386 -32.354 18.920 1.00 60.78 220 LEU B O 1
ATOM 2308 N N . GLY C 1 126 ? -58.124 -33.107 21.016 1.00 44.25 221 GLY B N 1
ATOM 2309 C CA . GLY C 1 126 ? -58.807 -31.979 21.601 1.00 46.79 221 GLY B CA 1
ATOM 2310 C C . GLY C 1 126 ? -58.905 -32.158 23.095 1.00 43.91 221 GLY B C 1
ATOM 2311 O O . GLY C 1 126 ? -57.941 -32.575 23.742 1.00 54.36 221 GLY B O 1
ATOM 2312 N N . CYS C 1 127 ? -60.068 -31.854 23.652 1.00 41.06 222 CYS B N 1
ATOM 2313 C CA . CYS C 1 127 ? -60.301 -32.021 25.075 1.00 46.97 222 CYS B CA 1
ATOM 2314 C C . CYS C 1 127 ? -61.726 -32.501 25.284 1.00 46.44 222 CYS B C 1
ATOM 2315 O O . CYS C 1 127 ? -62.651 -32.028 24.618 1.00 52.85 222 CYS B O 1
ATOM 2318 N N . ARG C 1 128 ? -61.894 -33.445 26.201 1.00 55.03 223 ARG B N 1
ATOM 2319 C CA . ARG C 1 128 ? -63.221 -33.941 26.551 1.00 61.87 223 ARG B CA 1
ATOM 2320 C C . ARG C 1 128 ? -63.285 -34.273 28.039 1.00 62.80 223 ARG B C 1
ATOM 2321 O O . ARG C 1 128 ? -62.703 -33.570 28.863 1.00 56.48 223 ARG B O 1
ATOM 2329 N N . GLU C 1 139 ? -62.614 -30.562 45.792 1.00 71.36 234 GLU B N 1
ATOM 2330 C CA . GLU C 1 139 ? -62.111 -31.929 45.798 1.00 60.04 234 GLU B CA 1
ATOM 2331 C C . GLU C 1 139 ? -60.742 -32.024 45.140 1.00 55.53 234 GLU B C 1
ATOM 2332 O O . GLU C 1 139 ? -60.491 -31.400 44.108 1.00 53.74 234 GLU B O 1
ATOM 2338 N N . ASP C 1 140 ? -59.858 -32.807 45.751 1.00 62.17 235 ASP B N 1
ATOM 2339 C CA . ASP C 1 140 ? -58.535 -33.037 45.196 1.00 74.09 235 ASP B CA 1
ATOM 2340 C C . ASP C 1 140 ? -58.615 -34.002 44.018 1.00 68.82 235 ASP B C 1
ATOM 2341 O O . ASP C 1 140 ? -59.470 -34.891 43.967 1.00 55.80 235 ASP B O 1
ATOM 2346 N N . ILE C 1 141 ? -57.703 -33.818 43.065 1.00 76.04 236 ILE B N 1
ATOM 2347 C CA . ILE C 1 141 ? -57.811 -34.412 41.739 1.00 67.43 236 ILE B CA 1
ATOM 2348 C C . ILE C 1 141 ? -56.626 -35.334 41.485 1.00 59.33 236 ILE B C 1
ATOM 2349 O O . ILE C 1 141 ? -55.497 -35.044 41.895 1.00 65.46 236 ILE B O 1
ATOM 2354 N N . LEU C 1 142 ? -56.895 -36.443 40.803 1.00 61.83 237 LEU B N 1
ATOM 2355 C CA . LEU C 1 142 ? -55.882 -37.368 40.321 1.00 64.28 237 LEU B CA 1
ATOM 2356 C C . LEU C 1 142 ? -55.539 -37.066 38.868 1.00 64.00 237 LEU B C 1
ATOM 2357 O O . LEU C 1 142 ? -56.400 -36.670 38.081 1.00 67.42 237 LEU B O 1
ATOM 2362 N N . LEU C 1 143 ? -54.272 -37.274 38.511 1.00 63.87 238 LEU B N 1
ATOM 2363 C CA . LEU C 1 143 ? -53.823 -37.099 37.135 1.00 74.56 238 LEU B CA 1
ATOM 2364 C C . LEU C 1 143 ? -52.994 -38.300 36.701 1.00 78.54 238 LEU B C 1
ATOM 2365 O O . LEU C 1 143 ? -52.055 -38.699 37.399 1.00 73.35 238 LEU B O 1
ATOM 2370 N N . LEU C 1 144 ? -53.352 -38.871 35.550 1.00 75.50 239 LEU B N 1
ATOM 2371 C CA . LEU C 1 144 ? -52.657 -40.003 34.951 1.00 66.95 239 LEU B CA 1
ATOM 2372 C C . LEU C 1 144 ? -52.231 -39.647 33.534 1.00 61.46 239 LEU B C 1
ATOM 2373 O O . LEU C 1 144 ? -53.052 -39.192 32.729 1.00 60.63 239 LEU B O 1
ATOM 2378 N N . GLN C 1 145 ? -50.953 -39.870 33.228 1.00 54.43 240 GLN B N 1
ATOM 2379 C CA . GLN C 1 145 ? -50.345 -39.479 31.956 1.00 52.53 240 GLN B CA 1
ATOM 2380 C C . GLN C 1 145 ? -49.843 -40.732 31.244 1.00 51.47 240 GLN B C 1
ATOM 2381 O O . GLN C 1 145 ? -48.790 -41.273 31.598 1.00 51.32 240 GLN B O 1
ATOM 2387 N N . ARG C 1 146 ? -50.581 -41.187 30.235 1.00 50.58 241 ARG B N 1
ATOM 2388 C CA . ARG C 1 146 ? -50.189 -42.366 29.474 1.00 50.71 241 ARG B CA 1
ATOM 2389 C C . ARG C 1 146 ? -49.298 -41.948 28.312 1.00 50.00 241 ARG B C 1
ATOM 2390 O O . ARG C 1 146 ? -49.707 -41.150 27.462 1.00 50.74 241 ARG B O 1
ATOM 2398 N N . THR C 1 147 ? -48.084 -42.487 28.281 1.00 49.29 242 THR B N 1
ATOM 2399 C CA . THR C 1 147 ? -47.142 -42.245 27.199 1.00 48.26 242 THR B CA 1
ATOM 2400 C C . THR C 1 147 ? -47.132 -43.479 26.311 1.00 47.14 242 THR B C 1
ATOM 2401 O O . THR C 1 147 ? -46.693 -44.554 26.733 1.00 59.04 242 THR B O 1
ATOM 2405 N N . GLN C 1 148 ? -47.625 -43.323 25.089 1.00 45.37 243 GLN B N 1
ATOM 2406 C CA . GLN C 1 148 ? -47.708 -44.411 24.129 1.00 43.95 243 GLN B CA 1
ATOM 2407 C C . GLN C 1 148 ? -46.786 -44.101 22.962 1.00 52.56 243 GLN B C 1
ATOM 2408 O O . GLN C 1 148 ? -46.957 -43.082 22.285 1.00 62.56 243 GLN B O 1
ATOM 2414 N N . LYS C 1 149 ? -45.812 -44.974 22.738 1.00 42.00 244 LYS B N 1
ATOM 2415 C CA . LYS C 1 149 ? -44.883 -44.853 21.629 1.00 41.75 244 LYS B CA 1
ATOM 2416 C C . LYS C 1 149 ? -45.057 -46.070 20.735 1.00 41.93 244 LYS B C 1
ATOM 2417 O O . LYS C 1 149 ? -45.100 -47.201 21.227 1.00 42.00 244 LYS B O 1
ATOM 2423 N N . THR C 1 150 ? -45.160 -45.839 19.429 1.00 46.19 245 THR B N 1
ATOM 2424 C CA . THR C 1 150 ? -45.419 -46.911 18.481 1.00 43.04 245 THR B CA 1
ATOM 2425 C C . THR C 1 150 ? -44.606 -46.693 17.214 1.00 43.03 245 THR B C 1
ATOM 2426 O O . THR C 1 150 ? -44.456 -45.559 16.750 1.00 46.38 245 THR B O 1
ATOM 2430 N N . VAL C 1 151 ? -44.075 -47.784 16.661 1.00 43.26 246 VAL B N 1
ATOM 2431 C CA . VAL C 1 151 ? -43.397 -47.760 15.374 1.00 44.48 246 VAL B CA 1
ATOM 2432 C C . VAL C 1 151 ? -44.012 -48.830 14.483 1.00 43.09 246 VAL B C 1
ATOM 2433 O O . VAL C 1 151 ? -44.588 -49.811 14.956 1.00 53.83 246 VAL B O 1
ATOM 2437 N N . ARG C 1 152 ? -43.882 -48.627 13.177 1.00 42.99 247 ARG B N 1
ATOM 2438 C CA . ARG C 1 152 ? -44.349 -49.594 12.193 1.00 46.49 247 ARG B CA 1
ATOM 2439 C C . ARG C 1 152 ? -43.350 -49.637 11.053 1.00 56.02 247 ARG B C 1
ATOM 2440 O O . ARG C 1 152 ? -43.022 -48.595 10.474 1.00 54.63 247 ARG B O 1
ATOM 2448 N N . ALA C 1 153 ? -42.873 -50.834 10.732 1.00 53.25 248 ALA B N 1
ATOM 2449 C CA . ALA C 1 153 ? -41.935 -51.030 9.637 1.00 47.43 248 ALA B CA 1
ATOM 2450 C C . ALA C 1 153 ? -42.681 -51.662 8.474 1.00 45.17 248 ALA B C 1
ATOM 2451 O O . ALA C 1 153 ? -43.297 -52.722 8.627 1.00 56.63 248 ALA B O 1
ATOM 2453 N N . VAL C 1 154 ? -42.642 -51.005 7.320 1.00 45.46 249 VAL B N 1
ATOM 2454 C CA . VAL C 1 154 ? -43.355 -51.479 6.147 1.00 52.86 249 VAL B CA 1
ATOM 2455 C C . VAL C 1 154 ? -42.405 -51.469 4.956 1.00 56.45 249 VAL B C 1
ATOM 2456 O O . VAL C 1 154 ? -41.374 -50.792 4.953 1.00 67.77 249 VAL B O 1
ATOM 2460 N N . GLY C 1 155 ? -42.760 -52.252 3.943 1.00 46.78 250 GLY B N 1
ATOM 2461 C CA . GLY C 1 155 ? -42.006 -52.285 2.717 1.00 47.18 250 GLY B CA 1
ATOM 2462 C C . GLY C 1 155 ? -42.097 -50.955 2.008 1.00 48.46 250 GLY B C 1
ATOM 2463 O O . GLY C 1 155 ? -43.167 -50.346 1.916 1.00 46.56 250 GLY B O 1
ATOM 2464 N N . PRO C 1 156 ? -40.963 -50.474 1.495 1.00 61.18 251 PRO B N 1
ATOM 2465 C CA . PRO C 1 156 ? -40.967 -49.142 0.867 1.00 55.30 251 PRO B CA 1
ATOM 2466 C C . PRO C 1 156 ? -41.846 -49.056 -0.369 1.00 46.72 251 PRO B C 1
ATOM 2467 O O . PRO C 1 156 ? -42.549 -48.054 -0.550 1.00 46.41 251 PRO B O 1
ATOM 2471 N N . ARG C 1 157 ? -41.838 -50.080 -1.222 1.00 51.75 252 ARG B N 1
ATOM 2472 C CA . ARG C 1 157 ? -42.532 -50.029 -2.504 1.00 46.54 252 ARG B CA 1
ATOM 2473 C C . ARG C 1 157 ? -43.899 -50.693 -2.477 1.00 46.19 252 ARG B C 1
ATOM 2474 O O . ARG C 1 157 ? -44.784 -50.283 -3.234 1.00 56.40 252 ARG B O 1
ATOM 2482 N N . SER C 1 158 ? -44.095 -51.706 -1.635 1.00 46.81 253 SER B N 1
ATOM 2483 C CA . SER C 1 158 ? -45.373 -52.404 -1.568 1.00 53.34 253 SER B CA 1
ATOM 2484 C C . SER C 1 158 ? -46.298 -51.820 -0.508 1.00 54.50 253 SER B C 1
ATOM 2485 O O . SER C 1 158 ? -47.503 -51.682 -0.747 1.00 60.48 253 SER B O 1
ATOM 2488 N N . GLY C 1 159 ? -45.760 -51.478 0.660 1.00 45.95 254 GLY B N 1
ATOM 2489 C CA . GLY C 1 159 ? -46.532 -50.857 1.716 1.00 45.70 254 GLY B CA 1
ATOM 2490 C C . GLY C 1 159 ? -47.118 -51.803 2.739 1.00 49.99 254 GLY B C 1
ATOM 2491 O O . GLY C 1 159 ? -47.899 -51.357 3.589 1.00 60.94 254 GLY B O 1
ATOM 2492 N N . ASN C 1 160 ? -46.778 -53.087 2.687 1.00 46.63 255 ASN B N 1
ATOM 2493 C CA . ASN C 1 160 ? -47.293 -54.053 3.645 1.00 47.19 255 ASN B CA 1
ATOM 2494 C C . ASN C 1 160 ? -46.404 -54.083 4.878 1.00 49.72 255 ASN B C 1
ATOM 2495 O O . ASN C 1 160 ? -45.175 -54.077 4.772 1.00 47.64 255 ASN B O 1
ATOM 2500 N N . GLU C 1 161 ? -47.036 -54.117 6.047 1.00 48.19 256 GLU B N 1
ATOM 2501 C CA . GLU C 1 161 ? -46.298 -54.050 7.300 1.00 49.03 256 GLU B CA 1
ATOM 2502 C C . GLU C 1 161 ? -45.415 -55.275 7.486 1.00 49.92 256 GLU B C 1
ATOM 2503 O O . GLU C 1 161 ? -45.835 -56.407 7.239 1.00 50.89 256 GLU B O 1
ATOM 2509 N N . LYS C 1 162 ? -44.180 -55.038 7.929 1.00 50.58 257 LYS B N 1
ATOM 2510 C CA . LYS C 1 162 ? -43.271 -56.119 8.296 1.00 53.30 257 LYS B CA 1
ATOM 2511 C C . LYS C 1 162 ? -43.330 -56.405 9.796 1.00 52.24 257 LYS B C 1
ATOM 2512 O O . LYS C 1 162 ? -43.744 -57.490 10.215 1.00 52.79 257 LYS B O 1
ATOM 2518 N N . TRP C 1 163 ? -42.922 -55.438 10.614 1.00 55.33 258 TRP B N 1
ATOM 2519 C CA . TRP C 1 163 ? -43.034 -55.559 12.058 1.00 52.32 258 TRP B CA 1
ATOM 2520 C C . TRP C 1 163 ? -43.426 -54.213 12.645 1.00 52.25 258 TRP B C 1
ATOM 2521 O O . TRP C 1 163 ? -43.376 -53.178 11.976 1.00 53.97 258 TRP B O 1
ATOM 2532 N N . ASN C 1 164 ? -43.822 -54.240 13.915 1.00 54.76 259 ASN B N 1
ATOM 2533 C CA . ASN C 1 164 ? -44.241 -53.029 14.599 1.00 52.98 259 ASN B CA 1
ATOM 2534 C C . ASN C 1 164 ? -44.087 -53.220 16.098 1.00 53.38 259 ASN B C 1
ATOM 2535 O O . ASN C 1 164 ? -44.338 -54.309 16.621 1.00 53.58 259 ASN B O 1
ATOM 2540 N N . PHE C 1 165 ? -43.673 -52.154 16.776 1.00 59.06 260 PHE B N 1
ATOM 2541 C CA . PHE C 1 165 ? -43.587 -52.110 18.227 1.00 63.18 260 PHE B CA 1
ATOM 2542 C C . PHE C 1 165 ? -44.549 -51.051 18.747 1.00 63.48 260 PHE B C 1
ATOM 2543 O O . PHE C 1 165 ? -44.777 -50.029 18.093 1.00 55.18 260 PHE B O 1
ATOM 2551 N N . SER C 1 166 ? -45.113 -51.298 19.930 1.00 57.22 261 SER B N 1
ATOM 2552 C CA . SER C 1 166 ? -46.017 -50.335 20.559 1.00 60.08 261 SER B CA 1
ATOM 2553 C C . SER C 1 166 ? -45.895 -50.458 22.070 1.00 58.83 261 SER B C 1
ATOM 2554 O O . SER C 1 166 ? -46.399 -51.419 22.654 1.00 59.24 261 SER B O 1
ATOM 2557 N N . VAL C 1 167 ? -45.265 -49.470 22.699 1.00 66.06 262 VAL B N 1
ATOM 2558 C CA . VAL C 1 167 ? -44.965 -49.489 24.126 1.00 58.34 262 VAL B CA 1
ATOM 2559 C C . VAL C 1 167 ? -45.830 -48.459 24.841 1.00 59.53 262 VAL B C 1
ATOM 2560 O O . VAL C 1 167 ? -45.955 -47.315 24.391 1.00 89.55 262 VAL B O 1
ATOM 2564 N N . GLY C 1 168 ? -46.424 -48.867 25.958 1.00 54.81 263 GLY B N 1
ATOM 2565 C CA . GLY C 1 168 ? -47.214 -47.983 26.792 1.00 52.08 263 GLY B CA 1
ATOM 2566 C C . GLY C 1 168 ? -46.468 -47.630 28.065 1.00 61.52 263 GLY B C 1
ATOM 2567 O O . GLY C 1 168 ? -45.611 -48.384 28.530 1.00 80.87 263 GLY B O 1
ATOM 2568 N N . HIS C 1 169 ? -46.802 -46.478 28.632 1.00 48.45 264 HIS B N 1
ATOM 2569 C CA . HIS C 1 169 ? -46.100 -46.011 29.814 1.00 49.41 264 HIS B CA 1
ATOM 2570 C C . HIS C 1 169 ? -46.979 -45.001 30.528 1.00 47.19 264 HIS B C 1
ATOM 2571 O O . HIS C 1 169 ? -47.733 -44.266 29.890 1.00 62.15 264 HIS B O 1
ATOM 2578 N N . PHE C 1 170 ? -46.878 -44.972 31.853 1.00 57.40 265 PHE B N 1
ATOM 2579 C CA . PHE C 1 170 ? -47.725 -44.117 32.673 1.00 55.58 265 PHE B CA 1
ATOM 2580 C C . PHE C 1 170 ? -46.890 -43.259 33.613 1.00 47.79 265 PHE B C 1
ATOM 2581 O O . PHE C 1 170 ? -45.868 -43.706 34.141 1.00 47.91 265 PHE B O 1
ATOM 2589 N N . GLU C 1 171 ? -47.345 -42.027 33.820 1.00 50.07 266 GLU B N 1
ATOM 2590 C CA . GLU C 1 171 ? -46.775 -41.103 34.789 1.00 52.09 266 GLU B CA 1
ATOM 2591 C C . GLU C 1 171 ? -47.921 -40.516 35.598 1.00 48.67 266 GLU B C 1
ATOM 2592 O O . GLU C 1 171 ? -48.975 -40.195 35.041 1.00 48.12 266 GLU B O 1
ATOM 2598 N N . LEU C 1 172 ? -47.729 -40.384 36.908 1.00 50.27 267 LEU B N 1
ATOM 2599 C CA . LEU C 1 172 ? -48.827 -39.990 37.779 1.00 51.89 267 LEU B CA 1
ATOM 2600 C C . LEU C 1 172 ? -48.372 -38.983 38.822 1.00 53.40 267 LEU B C 1
ATOM 2601 O O . LEU C 1 172 ? -47.305 -39.137 39.423 1.00 63.33 267 LEU B O 1
ATOM 2606 N N . ARG C 1 173 ? -49.193 -37.958 39.032 1.00 56.77 268 ARG B N 1
ATOM 2607 C CA . ARG C 1 173 ? -49.063 -37.066 40.176 1.00 74.83 268 ARG B CA 1
ATOM 2608 C C . ARG C 1 173 ? -50.471 -36.790 40.704 1.00 80.01 268 ARG B C 1
ATOM 2609 O O . ARG C 1 173 ? -51.445 -37.428 40.290 1.00 89.61 268 ARG B O 1
ATOM 2617 N N . TYR C 1 174 ? -50.592 -35.836 41.625 1.00 66.24 269 TYR B N 1
ATOM 2618 C CA . TYR C 1 174 ? -51.826 -35.694 42.384 1.00 52.26 269 TYR B CA 1
ATOM 2619 C C . TYR C 1 174 ? -52.045 -34.236 42.752 1.00 56.15 269 TYR B C 1
ATOM 2620 O O . TYR C 1 174 ? -51.112 -33.549 43.175 1.00 63.03 269 TYR B O 1
ATOM 2629 N N . ILE C 1 175 ? -53.282 -33.777 42.600 1.00 57.26 270 ILE B N 1
ATOM 2630 C CA . ILE C 1 175 ? -53.640 -32.408 42.945 1.00 58.92 270 ILE B CA 1
ATOM 2631 C C . ILE C 1 175 ? -54.492 -32.385 44.206 1.00 52.45 270 ILE B C 1
ATOM 2632 O O . ILE C 1 175 ? -55.702 -32.188 44.135 1.00 52.45 270 ILE B O 1
ATOM 2637 N N . THR C 1 214 ? -46.537 -48.497 58.029 1.00 76.59 309 THR B N 1
ATOM 2638 C CA . THR C 1 214 ? -46.493 -49.454 56.927 1.00 83.09 309 THR B CA 1
ATOM 2639 C C . THR C 1 214 ? -45.447 -49.061 55.892 1.00 75.15 309 THR B C 1
ATOM 2640 O O . THR C 1 214 ? -45.331 -47.895 55.521 1.00 91.75 309 THR B O 1
ATOM 2644 N N . VAL C 1 215 ? -44.695 -50.046 55.419 1.00 62.04 310 VAL B N 1
ATOM 2645 C CA . VAL C 1 215 ? -43.690 -49.848 54.384 1.00 62.57 310 VAL B CA 1
ATOM 2646 C C . VAL C 1 215 ? -44.189 -50.566 53.137 1.00 64.22 310 VAL B C 1
ATOM 2647 O O . VAL C 1 215 ? -44.231 -51.801 53.093 1.00 64.45 310 VAL B O 1
ATOM 2651 N N . ILE C 1 216 ? -44.580 -49.798 52.126 1.00 70.13 311 ILE B N 1
ATOM 2652 C CA . ILE C 1 216 ? -45.185 -50.352 50.918 1.00 73.42 311 ILE B CA 1
ATOM 2653 C C . ILE C 1 216 ? -44.088 -50.667 49.909 1.00 73.34 311 ILE B C 1
ATOM 2654 O O . ILE C 1 216 ? -43.363 -49.770 49.463 1.00 71.86 311 ILE B O 1
ATOM 2659 N N . LYS C 1 217 ? -43.971 -51.943 49.548 1.00 65.78 312 LYS B N 1
ATOM 2660 C CA . LYS C 1 217 ? -43.082 -52.386 48.482 1.00 68.15 312 LYS B CA 1
ATOM 2661 C C . LYS C 1 217 ? -43.819 -53.426 47.647 1.00 75.98 312 LYS B C 1
ATOM 2662 O O . LYS C 1 217 ? -44.879 -53.925 48.035 1.00 75.35 312 LYS B O 1
ATOM 2668 N N . VAL C 1 218 ? -43.252 -53.751 46.485 1.00 77.12 313 VAL B N 1
ATOM 2669 C CA . VAL C 1 218 ? -43.899 -54.642 45.532 1.00 75.62 313 VAL B CA 1
ATOM 2670 C C . VAL C 1 218 ? -42.935 -55.757 45.141 1.00 78.84 313 VAL B C 1
ATOM 2671 O O . VAL C 1 218 ? -41.714 -55.635 45.261 1.00 88.58 313 VAL B O 1
ATOM 2675 N N . SER C 1 219 ? -43.512 -56.850 44.652 1.00 66.35 314 SER B N 1
ATOM 2676 C CA . SER C 1 219 ? -42.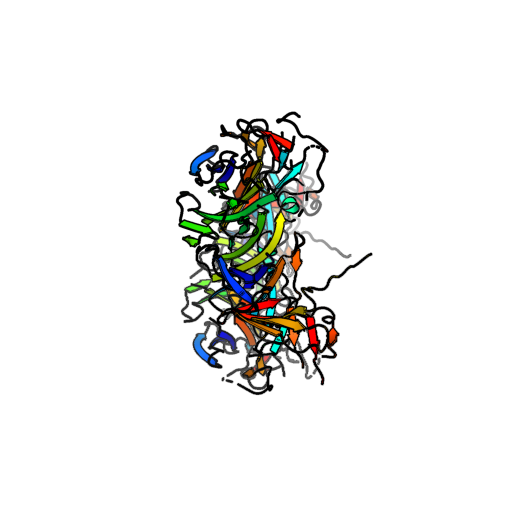773 -57.993 44.145 1.00 60.68 314 SER B CA 1
ATOM 2677 C C . SER C 1 219 ? -43.016 -58.128 42.656 1.00 66.09 314 SER B C 1
ATOM 2678 O O . SER C 1 219 ? -44.122 -58.460 42.217 1.00 60.36 314 SER B O 1
ATOM 2681 N N . VAL C 1 220 ? -41.966 -57.872 41.892 1.00 73.10 315 VAL B N 1
ATOM 2682 C CA . VAL C 1 220 ? -42.048 -57.975 40.453 1.00 66.04 315 VAL B CA 1
ATOM 2683 C C . VAL C 1 220 ? -42.288 -59.406 39.985 1.00 76.74 315 VAL B C 1
ATOM 2684 O O . VAL C 1 220 ? -43.029 -59.620 39.021 1.00 79.97 315 VAL B O 1
ATOM 2688 N N . ALA C 1 221 ? -41.653 -60.398 40.628 1.00 73.90 316 ALA B N 1
ATOM 2689 C CA . ALA C 1 221 ? -41.753 -61.799 40.222 1.00 78.20 316 ALA B CA 1
ATOM 2690 C C . ALA C 1 221 ? -43.086 -62.455 40.561 1.00 69.78 316 ALA B C 1
ATOM 2691 O O . ALA C 1 221 ? -43.355 -63.544 40.046 1.00 64.32 316 ALA B O 1
ATOM 2693 N N . ASP C 1 222 ? -43.916 -61.839 41.409 1.00 64.45 317 ASP B N 1
ATOM 2694 C CA . ASP C 1 222 ? -45.183 -62.430 41.825 1.00 65.62 317 ASP B CA 1
ATOM 2695 C C . ASP C 1 222 ? -46.386 -61.558 41.502 1.00 61.34 317 ASP B C 1
ATOM 2696 O O . ASP C 1 222 ? -47.522 -61.964 41.784 1.00 59.13 317 ASP B O 1
ATOM 2701 N N . TRP C 1 223 ? -46.166 -60.370 40.941 1.00 53.07 318 TRP B N 1
ATOM 2702 C CA . TRP C 1 223 ? -47.237 -59.433 40.608 1.00 54.89 318 TRP B CA 1
ATOM 2703 C C . TRP C 1 223 ? -48.077 -59.102 41.838 1.00 66.50 318 TRP B C 1
ATOM 2704 O O . TRP C 1 223 ? -49.308 -59.117 41.793 1.00 76.63 318 TRP B O 1
ATOM 2715 N N . LYS C 1 224 ? -47.415 -58.812 42.953 1.00 61.39 319 LYS B N 1
ATOM 2716 C CA . LYS C 1 224 ? -48.159 -58.593 44.183 1.00 53.14 319 LYS B CA 1
ATOM 2717 C C . LYS C 1 224 ? -47.571 -57.437 44.971 1.00 52.58 319 LYS B C 1
ATOM 2718 O O . LYS C 1 224 ? -46.353 -57.244 44.996 1.00 52.02 319 LYS B O 1
ATOM 2724 N N . VAL C 1 225 ? -48.461 -56.665 45.593 1.00 59.83 320 VAL B N 1
ATOM 2725 C CA . VAL C 1 225 ? -48.111 -55.614 46.540 1.00 68.59 320 VAL B CA 1
ATOM 2726 C C . VAL C 1 225 ? -48.320 -56.161 47.944 1.00 73.72 320 VAL B C 1
ATOM 2727 O O . VAL C 1 225 ? -49.273 -56.913 48.194 1.00 79.67 320 VAL B O 1
ATOM 2731 N N . MET C 1 226 ? -47.415 -55.817 48.860 1.00 86.53 321 MET B N 1
ATOM 2732 C CA . MET C 1 226 ? -47.535 -56.236 50.252 1.00 77.80 321 MET B CA 1
ATOM 2733 C C . MET C 1 226 ? -47.160 -55.078 51.162 1.00 65.33 321 MET B C 1
ATOM 2734 O O . MET C 1 226 ? -46.125 -54.435 50.960 1.00 63.60 321 MET B O 1
ATOM 2739 N N . ALA C 1 227 ? -47.998 -54.823 52.163 1.00 63.22 322 ALA B N 1
ATOM 2740 C CA . ALA C 1 227 ? -47.731 -53.799 53.162 1.00 69.08 322 ALA B CA 1
ATOM 2741 C C . ALA C 1 227 ? -47.066 -54.449 54.370 1.00 81.72 322 ALA B C 1
ATOM 2742 O O . ALA C 1 227 ? -47.651 -55.335 55.003 1.00 95.20 322 ALA B O 1
ATOM 2744 N N . PHE C 1 228 ? -45.848 -54.016 54.685 1.00 77.81 323 PHE B N 1
ATOM 2745 C CA . PHE C 1 228 ? -45.100 -54.545 55.814 1.00 74.07 323 PHE B CA 1
ATOM 2746 C C . PHE C 1 228 ? -44.770 -53.429 56.795 1.00 72.43 323 PHE B C 1
ATOM 2747 O O . PHE C 1 228 ? -44.748 -52.246 56.444 1.00 71.10 323 PHE B O 1
ATOM 2755 N N . ASN C 1 229 ? -44.511 -53.830 58.037 1.00 88.88 324 ASN B N 1
ATOM 2756 C CA . ASN C 1 229 ? -44.226 -52.915 59.133 1.00 88.50 324 ASN B CA 1
ATOM 2757 C C . ASN C 1 229 ? -42.747 -52.976 59.493 1.00 90.04 324 ASN B C 1
ATOM 2758 O O . ASN C 1 229 ? -42.143 -54.054 59.501 1.00 100.06 324 ASN B O 1
ATOM 2763 N N . LYS C 1 230 ? -42.171 -51.812 59.808 1.00 81.35 325 LYS B N 1
ATOM 2764 C CA . LYS C 1 230 ? -40.767 -51.765 60.206 1.00 86.93 325 LYS B CA 1
ATOM 2765 C C . LYS C 1 230 ? -40.542 -52.515 61.514 1.00 82.07 325 LYS B C 1
ATOM 2766 O O . LYS C 1 230 ? -39.505 -53.161 61.699 1.00 76.05 325 LYS B O 1
ATOM 2772 N N . LYS C 1 231 ? -41.502 -52.441 62.431 1.00 75.52 326 LYS B N 1
ATOM 2773 C CA . LYS C 1 231 ? -41.435 -53.189 63.679 1.00 83.17 326 LYS B CA 1
ATOM 2774 C C . LYS C 1 231 ? -41.862 -54.628 63.415 1.00 97.39 326 LYS B C 1
ATOM 2775 O O . LYS C 1 231 ? -43.049 -54.906 63.217 1.00 104.33 326 LYS B O 1
ATOM 2781 N N . GLY C 1 232 ? -40.901 -55.545 63.412 1.00 94.04 327 GLY B N 1
ATOM 2782 C CA . GLY C 1 232 ? -41.221 -56.944 63.222 1.00 87.50 327 GLY B CA 1
ATOM 2783 C C . GLY C 1 232 ? -40.839 -57.447 61.848 1.00 84.22 327 GLY B C 1
ATOM 2784 O O . GLY C 1 232 ? -40.313 -58.556 61.708 1.00 90.71 327 GLY B O 1
ATOM 2785 N N . GLY C 1 233 ? -41.092 -56.638 60.825 1.00 74.06 328 GLY B N 1
ATOM 2786 C CA . GLY C 1 233 ? -40.760 -56.993 59.468 1.00 74.46 328 GLY B CA 1
ATOM 2787 C C . GLY C 1 233 ? -41.829 -57.766 58.729 1.00 79.85 328 GLY B C 1
ATOM 2788 O O . GLY C 1 233 ? -41.862 -57.723 57.494 1.00 78.99 328 GLY B O 1
ATOM 2789 N N . HIS C 1 234 ? -42.704 -58.468 59.439 1.00 80.27 329 HIS B N 1
ATOM 2790 C CA . HIS C 1 234 ? -43.755 -59.230 58.787 1.00 90.01 329 HIS B CA 1
ATOM 2791 C C . HIS C 1 234 ? -44.959 -58.319 58.540 1.00 98.37 329 HIS B C 1
ATOM 2792 O O . HIS C 1 234 ? -44.868 -57.091 58.613 1.00 86.90 329 HIS B O 1
ATOM 2799 N N . LEU C 1 235 ? -46.104 -58.922 58.245 1.00 109.42 330 LEU B N 1
ATOM 2800 C CA . LEU C 1 235 ? -47.312 -58.197 57.872 1.00 100.27 330 LEU B CA 1
ATOM 2801 C C . LEU C 1 235 ? -48.177 -57.881 59.088 1.00 110.60 330 LEU B C 1
ATOM 2802 O O . LEU C 1 235 ? -48.963 -56.934 59.072 1.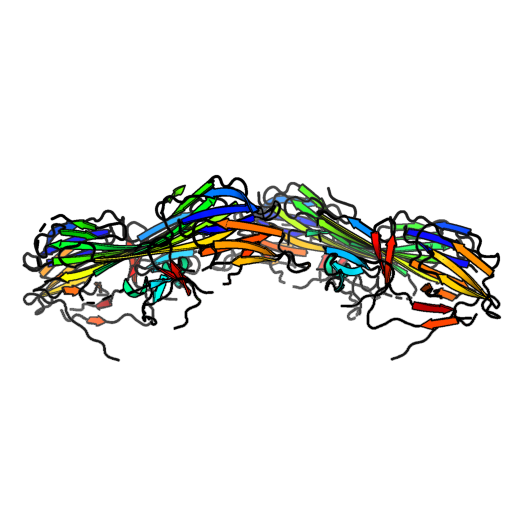00 120.39 330 LEU B O 1
ATOM 2807 N N . THR C 1 243 ? -51.677 -60.105 36.348 1.00 73.37 338 THR B N 1
ATOM 2808 C CA . THR C 1 243 ? -50.854 -59.375 35.392 1.00 59.09 338 THR B CA 1
ATOM 2809 C C . THR C 1 243 ? -49.659 -58.753 36.089 1.00 66.36 338 THR B C 1
ATOM 2810 O O . THR C 1 243 ? -49.758 -58.347 37.251 1.00 62.73 338 THR B O 1
ATOM 2814 N N . PRO C 1 244 ? -48.529 -58.682 35.389 1.00 50.14 339 PRO B N 1
ATOM 2815 C CA . PRO C 1 244 ? -47.366 -57.993 35.948 1.00 49.47 339 PRO B CA 1
ATOM 2816 C C . PRO C 1 244 ? -47.646 -56.512 36.128 1.00 55.58 339 PRO B C 1
ATOM 2817 O O . PRO C 1 244 ? -48.592 -55.955 35.568 1.00 81.74 339 PRO B O 1
ATOM 2821 N N . ILE C 1 245 ? -46.805 -55.870 36.927 1.00 48.30 340 ILE B N 1
ATOM 2822 C CA . ILE C 1 245 ? -47.011 -54.487 37.331 1.00 47.69 340 ILE B CA 1
ATOM 2823 C C . ILE C 1 245 ? -45.960 -53.619 36.663 1.00 47.49 340 ILE B C 1
ATOM 2824 O O . ILE C 1 245 ? -44.780 -53.980 36.611 1.00 47.41 340 ILE B O 1
ATOM 2829 N N . ALA C 1 246 ? -46.393 -52.476 36.143 1.00 47.51 341 ALA B N 1
ATOM 2830 C CA . ALA C 1 246 ? -45.467 -51.584 35.463 1.00 48.83 341 ALA B CA 1
ATOM 2831 C C . ALA C 1 246 ? -44.876 -50.544 36.407 1.00 48.34 341 ALA B C 1
ATOM 2832 O O . ALA C 1 246 ? -43.652 -50.406 36.492 1.00 48.40 341 ALA B O 1
ATOM 2834 N N . SER C 1 247 ? -45.724 -49.810 37.121 1.00 48.79 342 SER B N 1
ATOM 2835 C CA . SER C 1 247 ? -45.269 -48.712 37.959 1.00 53.01 342 SER B CA 1
ATOM 2836 C C . SER C 1 247 ? -46.123 -48.637 39.216 1.00 51.26 342 SER B C 1
ATOM 2837 O O . SER C 1 247 ? -47.279 -49.065 39.227 1.00 49.52 342 SER B O 1
ATOM 2840 N N . ALA C 1 248 ? -45.548 -48.076 40.274 1.00 52.95 343 ALA B N 1
ATOM 2841 C CA . ALA C 1 248 ? -46.230 -48.023 41.554 1.00 49.18 343 ALA B CA 1
ATOM 2842 C C . ALA C 1 248 ? -45.851 -46.741 42.276 1.00 50.18 343 ALA B C 1
ATOM 2843 O O . ALA C 1 248 ? -44.683 -46.345 42.286 1.00 53.97 343 ALA B O 1
ATOM 2845 N N . TRP C 1 249 ? -46.843 -46.100 42.882 1.00 47.79 344 TRP B N 1
ATOM 2846 C CA . TRP C 1 249 ? -46.594 -44.929 43.700 1.00 47.28 344 TRP B CA 1
ATOM 2847 C C . TRP C 1 249 ? -47.502 -44.968 44.913 1.00 59.10 344 TRP B C 1
ATOM 2848 O O . TRP C 1 249 ? -48.584 -45.560 44.886 1.00 47.62 344 TRP B O 1
ATOM 2859 N N . LEU C 1 250 ? -47.042 -44.335 45.981 1.00 60.61 345 LEU B N 1
ATOM 2860 C CA . LEU C 1 250 ? -47.828 -44.163 47.189 1.00 48.21 345 LEU B CA 1
ATOM 2861 C C . LEU C 1 250 ? -48.250 -42.705 47.265 1.00 53.67 345 LEU B C 1
ATOM 2862 O O . LEU C 1 250 ? -47.397 -41.812 47.279 1.00 62.01 345 LEU B O 1
ATOM 2867 N N . VAL C 1 251 ? -49.554 -42.463 47.286 1.00 57.73 346 VAL B N 1
ATOM 2868 C CA . VAL C 1 251 ? -50.067 -41.117 47.508 1.00 63.47 346 VAL B CA 1
ATOM 2869 C C . VAL C 1 251 ? -50.415 -40.976 48.984 1.00 64.56 346 VAL B C 1
ATOM 2870 O O . VAL C 1 251 ? -50.934 -41.909 49.616 1.00 49.61 346 VAL B O 1
ATOM 2874 N N . LYS C 1 252 ? -50.094 -39.811 49.546 1.00 56.00 347 LYS B N 1
ATOM 2875 C CA . LYS C 1 252 ? -50.235 -39.578 50.977 1.00 49.03 347 LYS B CA 1
ATOM 2876 C C . LYS C 1 252 ? -50.029 -38.099 51.285 1.00 66.16 347 LYS B C 1
ATOM 2877 O O . LYS C 1 252 ? -48.985 -37.530 50.945 1.00 67.40 347 LYS B O 1
ATOM 2883 N N . ASP C 1 253 ? -51.025 -37.472 51.917 1.00 67.22 348 ASP B N 1
ATOM 2884 C CA . ASP C 1 253 ? -50.983 -36.047 52.261 1.00 47.32 348 ASP B CA 1
ATOM 2885 C C . ASP C 1 253 ? -50.900 -35.174 51.014 1.00 58.07 348 ASP B C 1
ATOM 2886 O O . ASP C 1 253 ? -50.133 -34.209 50.961 1.00 59.54 348 ASP B O 1
ATOM 2891 N N . GLY C 1 254 ? -51.693 -35.521 50.001 1.00 46.37 349 GLY B N 1
ATOM 2892 C CA . GLY C 1 254 ? -51.791 -34.734 48.790 1.00 43.08 349 GLY B CA 1
ATOM 2893 C C . GLY C 1 254 ? -50.621 -34.842 47.840 1.00 42.56 349 GLY B C 1
ATOM 2894 O O . GLY C 1 254 ? -50.696 -34.293 46.734 1.00 47.91 349 GLY B O 1
ATOM 2895 N N . LYS C 1 255 ? -49.543 -35.516 48.226 1.00 42.73 350 LYS B N 1
ATOM 2896 C CA . LYS C 1 255 ? -48.381 -35.699 47.372 1.00 47.50 350 LYS B CA 1
ATOM 2897 C C . LYS C 1 255 ? -48.269 -37.161 46.961 1.00 43.79 350 LYS B C 1
ATOM 2898 O O . LYS C 1 255 ? -48.908 -38.043 47.540 1.00 48.78 350 LYS B O 1
ATOM 2904 N N . VAL C 1 256 ? -47.454 -37.408 45.940 1.00 54.25 351 VAL B N 1
ATOM 2905 C CA . VAL C 1 256 ? -47.253 -38.743 45.388 1.00 50.96 351 VAL B CA 1
ATOM 2906 C C . VAL C 1 256 ? -45.839 -39.181 45.730 1.00 57.17 351 VAL B C 1
ATOM 2907 O O . VAL C 1 256 ? -44.866 -38.534 45.324 1.00 60.14 351 VAL B O 1
ATOM 2911 N N . ILE C 1 257 ? -45.727 -40.266 46.480 1.00 46.85 352 ILE B N 1
ATOM 2912 C CA . ILE C 1 257 ? -44.444 -40.881 46.804 1.00 43.41 352 ILE B CA 1
ATOM 2913 C C . ILE C 1 257 ? -44.295 -42.122 45.934 1.00 43.91 352 ILE B C 1
ATOM 2914 O O . ILE C 1 257 ? -45.235 -42.922 45.859 1.00 43.97 352 ILE B O 1
ATOM 2919 N N . PRO C 1 258 ? -43.167 -42.308 45.254 1.00 44.48 353 PRO B N 1
ATOM 2920 C CA . PRO C 1 258 ? -43.039 -43.454 44.349 1.00 45.24 353 PRO B CA 1
ATOM 2921 C C . PRO C 1 258 ? -42.701 -44.720 45.125 1.00 59.26 353 PRO B C 1
ATOM 2922 O O . PRO C 1 258 ? -41.795 -44.733 45.964 1.00 46.89 353 PRO B O 1
ATOM 2926 N N . ILE C 1 259 ? -43.451 -45.777 44.849 1.00 74.16 354 ILE B N 1
ATOM 2927 C CA . ILE C 1 259 ? -43.189 -47.099 45.401 1.00 56.43 354 ILE B CA 1
ATOM 2928 C C . ILE C 1 259 ? -42.188 -47.809 44.502 1.00 52.15 354 ILE B C 1
ATOM 2929 O O . ILE C 1 259 ? -42.387 -47.896 43.285 1.00 49.04 354 ILE B O 1
ATOM 2934 N N . SER C 1 260 ? -41.119 -48.325 45.100 1.00 61.20 355 SER B N 1
ATOM 2935 C CA . SER C 1 260 ? -40.052 -48.961 44.346 1.00 67.97 355 SER B CA 1
ATOM 2936 C C . SER C 1 260 ? -40.378 -50.429 44.079 1.00 72.32 355 SER B C 1
ATOM 2937 O O . SER C 1 260 ? -41.173 -51.055 44.784 1.00 80.14 355 SER B O 1
ATOM 2940 N N . LEU C 1 261 ? -39.740 -50.980 43.048 1.00 68.70 356 LEU B N 1
ATOM 2941 C CA . LEU C 1 261 ? -39.944 -52.365 42.643 1.00 60.68 356 LEU B CA 1
ATOM 2942 C C . LEU C 1 261 ? -38.653 -53.151 42.828 1.00 53.81 356 LEU B C 1
ATOM 2943 O O . LEU C 1 261 ? -37.568 -52.675 42.482 1.00 53.60 356 LEU B O 1
ATOM 2948 N N . PHE C 1 262 ? -38.775 -54.360 43.370 1.00 54.85 357 PHE B N 1
ATOM 2949 C CA . PHE C 1 262 ? -37.612 -55.166 43.708 1.00 55.98 357 PHE B CA 1
ATOM 2950 C C . PHE C 1 262 ? -37.831 -56.595 43.248 1.00 62.45 357 PHE B C 1
ATOM 2951 O O . PHE C 1 262 ? -38.950 -57.006 42.943 1.00 58.89 357 PHE B O 1
ATOM 2959 N N . ASP C 1 263 ? -36.743 -57.357 43.228 1.00 61.55 358 ASP B N 1
ATOM 2960 C CA . ASP C 1 263 ? -36.815 -58.786 42.959 1.00 62.74 358 ASP B CA 1
ATOM 2961 C C . ASP C 1 263 ? -36.138 -59.566 44.075 1.00 85.10 358 ASP B C 1
ATOM 2962 O O . ASP C 1 263 ? -34.951 -59.378 44.337 1.00 105.67 358 ASP B O 1
ATOM 2967 N N . LEU C 1 294 ? -36.421 -57.748 33.134 1.00 65.54 389 LEU B N 1
ATOM 2968 C CA . LEU C 1 294 ? -36.969 -58.572 32.059 1.00 63.70 389 LEU B CA 1
ATOM 2969 C C . LEU C 1 294 ? -38.208 -59.329 32.516 1.00 60.42 389 LEU B C 1
ATOM 2970 O O . LEU C 1 294 ? -38.150 -60.142 33.442 1.00 76.57 389 LEU B O 1
ATOM 2975 N N . GLY C 1 295 ? -39.327 -59.054 31.852 1.00 56.07 390 GLY B N 1
ATOM 2976 C CA . GLY C 1 295 ? -40.579 -59.716 32.157 1.00 63.35 390 GLY B CA 1
ATOM 2977 C C . GLY C 1 295 ? -41.244 -60.277 30.920 1.00 62.64 390 GLY B C 1
ATOM 2978 O O . GLY C 1 295 ? -40.589 -60.450 29.888 1.00 78.56 390 GLY B O 1
ATOM 2979 N N . MET C 1 296 ? -42.541 -60.563 31.002 1.00 56.60 391 MET B N 1
ATOM 2980 C CA . MET C 1 296 ? -43.265 -61.101 29.858 1.00 65.43 391 MET B CA 1
ATOM 2981 C C . MET C 1 296 ? -44.760 -60.956 30.091 1.00 68.66 391 MET B C 1
ATOM 2982 O O . MET C 1 296 ? -45.256 -61.309 31.164 1.00 73.96 391 MET B O 1
ATOM 2987 N N . TYR C 1 297 ? -45.473 -60.449 29.087 1.00 54.53 392 TYR B N 1
ATOM 2988 C CA . TYR C 1 297 ? -46.930 -60.387 29.121 1.00 54.28 392 TYR B CA 1
ATOM 2989 C C . TYR C 1 297 ? -47.461 -60.978 27.822 1.00 54.92 392 TYR B C 1
ATOM 2990 O O . TYR C 1 297 ? -47.210 -60.436 26.741 1.00 52.83 392 TYR B O 1
ATOM 2999 N N . ARG C 1 298 ? -48.183 -62.094 27.935 1.00 73.43 393 ARG B N 1
ATOM 3000 C CA . ARG C 1 298 ? -48.795 -62.764 26.788 1.00 73.02 393 ARG B CA 1
ATOM 3001 C C . ARG C 1 298 ? -47.757 -63.070 25.711 1.00 74.84 393 ARG B C 1
ATOM 3002 O O . ARG C 1 298 ? -47.903 -62.690 24.549 1.00 85.00 393 ARG B O 1
ATOM 3010 N N . GLY C 1 299 ? -46.690 -63.756 26.111 1.00 73.22 394 GLY B N 1
ATOM 3011 C CA . GLY C 1 299 ? -45.612 -64.077 25.199 1.00 69.61 394 GLY B CA 1
ATOM 3012 C C . GLY C 1 299 ? -44.808 -62.898 24.690 1.00 65.86 394 GLY B C 1
ATOM 3013 O O . GLY C 1 299 ? -43.857 -63.105 23.928 1.00 56.90 394 GLY B O 1
ATOM 3014 N N . GLN C 1 300 ? -45.152 -61.671 25.075 1.00 54.75 395 GLN B N 1
ATOM 3015 C CA . GLN C 1 300 ? -44.422 -60.485 24.653 1.00 55.13 395 GLN B CA 1
ATOM 3016 C C . GLN C 1 300 ? -43.449 -60.085 25.750 1.00 54.33 395 GLN B C 1
ATOM 3017 O O . GLN C 1 300 ? -43.812 -60.075 26.929 1.00 54.13 395 GLN B O 1
ATOM 3023 N N . LEU C 1 301 ? -42.224 -59.752 25.360 1.00 54.77 396 LEU B N 1
ATOM 3024 C CA . LEU C 1 301 ? -41.147 -59.486 26.300 1.00 71.19 396 LEU B CA 1
ATOM 3025 C C . LEU C 1 301 ? -40.857 -57.991 26.381 1.00 64.16 396 LEU B C 1
ATOM 3026 O O . LEU C 1 301 ? -41.075 -57.247 25.422 1.00 55.82 396 LEU B O 1
ATOM 3031 N N . TYR C 1 302 ? -40.357 -57.563 27.539 1.00 61.18 397 TYR B N 1
ATOM 3032 C CA . TYR C 1 302 ? -40.086 -56.156 27.808 1.00 53.56 397 TYR B CA 1
ATOM 3033 C C . TYR C 1 302 ? -39.023 -56.070 28.898 1.00 53.64 397 TYR B C 1
ATOM 3034 O O . TYR C 1 302 ? -38.514 -57.088 29.372 1.00 59.74 397 TYR B O 1
ATOM 3043 N N . LEU C 1 303 ? -38.694 -54.840 29.303 1.00 53.12 398 LEU B N 1
ATOM 3044 C CA . LEU C 1 303 ? -37.686 -54.586 30.330 1.00 58.17 398 LEU B CA 1
ATOM 3045 C C . LEU C 1 303 ? -38.239 -53.626 31.384 1.00 52.58 398 LEU B C 1
ATOM 3046 O O . LEU C 1 303 ? -39.373 -53.150 31.292 1.00 54.58 398 LEU B O 1
ATOM 3051 N N . GLN C 1 304 ? -37.410 -53.336 32.388 1.00 54.27 399 GLN B N 1
ATOM 3052 C CA . GLN C 1 304 ? -37.799 -52.520 33.534 1.00 62.32 399 GLN B CA 1
ATOM 3053 C C . GLN C 1 304 ? -36.530 -52.029 34.227 1.00 75.84 399 GLN B C 1
ATOM 3054 O O . GLN C 1 304 ? -35.448 -52.598 34.050 1.00 74.58 399 GLN B O 1
ATOM 3060 N N . SER C 1 305 ? -36.671 -50.959 35.010 1.00 79.64 400 SER B N 1
ATOM 3061 C CA . SER C 1 305 ? -35.573 -50.386 35.790 1.00 73.39 400 SER B CA 1
ATOM 3062 C C . SER C 1 305 ? -35.867 -50.583 37.276 1.00 71.74 400 SER B C 1
ATOM 3063 O O . SER C 1 305 ? -36.303 -49.664 37.972 1.00 55.79 400 SER B O 1
ATOM 3066 N N . SER C 1 306 ? -35.614 -51.794 37.763 1.00 77.83 401 SER B N 1
ATOM 3067 C CA . SER C 1 306 ? -35.756 -52.092 39.185 1.00 57.85 401 SER B CA 1
ATOM 3068 C C . SER C 1 306 ? -34.456 -51.828 39.928 1.00 58.29 401 SER B C 1
ATOM 3069 O O . SER C 1 306 ? -34.427 -51.835 41.157 1.00 72.71 401 SER B O 1
ATOM 3072 N N . SER D 1 10 ? -40.766 -36.606 -14.860 1.00 39.04 105 SER C N 1
ATOM 3073 C CA . SER D 1 10 ? -40.100 -35.638 -13.997 1.00 44.10 105 SER C CA 1
ATOM 3074 C C . SER D 1 10 ? -41.057 -34.536 -13.566 1.00 38.84 105 SER C C 1
ATOM 3075 O O . SER D 1 10 ? -41.730 -33.931 -14.396 1.00 38.13 105 SER C O 1
ATOM 3078 N N . LEU D 1 11 ? -41.106 -34.265 -12.265 1.00 39.15 106 LEU C N 1
ATOM 3079 C CA . LEU D 1 11 ? -42.095 -33.355 -11.707 1.00 45.31 106 LEU C CA 1
ATOM 3080 C C . LEU D 1 11 ? -41.439 -32.426 -10.702 1.00 39.14 106 LEU C C 1
ATOM 3081 O O . LEU D 1 11 ? -40.262 -32.565 -10.364 1.00 53.84 106 LEU C O 1
ATOM 3086 N N . VAL D 1 12 ? -42.227 -31.475 -10.214 1.00 38.56 107 VAL C N 1
ATOM 3087 C CA . VAL D 1 12 ? -41.788 -30.522 -9.203 1.00 38.55 107 VAL C CA 1
ATOM 3088 C C . VAL D 1 12 ? -42.806 -30.569 -8.074 1.00 38.15 107 VAL C C 1
ATOM 3089 O O . VAL D 1 12 ? -43.897 -30.003 -8.190 1.00 37.49 107 VAL C O 1
ATOM 3093 N N . ILE D 1 13 ? -42.454 -31.228 -6.981 1.00 38.82 108 ILE C N 1
ATOM 3094 C CA . ILE D 1 13 ? -43.345 -31.364 -5.839 1.00 39.12 108 ILE C CA 1
ATOM 3095 C C . ILE D 1 13 ? -43.099 -30.210 -4.882 1.00 38.27 108 ILE C C 1
ATOM 3096 O O . ILE D 1 13 ? -41.949 -29.896 -4.556 1.00 62.43 108 ILE C O 1
ATOM 3101 N N . ILE D 1 14 ? -44.179 -29.587 -4.421 1.00 38.55 109 ILE C N 1
ATOM 3102 C CA . ILE D 1 14 ? -44.110 -28.392 -3.593 1.00 39.08 109 ILE C CA 1
ATOM 3103 C C . ILE D 1 14 ? -45.020 -28.569 -2.389 1.00 38.41 109 ILE C C 1
ATOM 3104 O O . ILE D 1 14 ? -46.198 -28.908 -2.541 1.00 37.87 109 ILE C O 1
ATOM 3109 N N . SER D 1 15 ? -44.478 -28.320 -1.202 1.00 38.40 110 SER C N 1
ATOM 3110 C CA . SER D 1 15 ? -45.237 -28.406 0.034 1.00 38.30 110 SER C CA 1
ATOM 3111 C C . SER D 1 15 ? -45.784 -27.029 0.386 1.00 38.46 110 SER C C 1
ATOM 3112 O O . SER D 1 15 ? -45.043 -26.045 0.403 1.00 38.28 110 SER C O 1
ATOM 3115 N N . THR D 1 16 ? -47.081 -26.972 0.667 1.00 38.85 111 THR C N 1
ATOM 3116 C CA . THR D 1 16 ? -47.800 -25.736 0.930 1.00 39.60 111 THR C CA 1
ATOM 3117 C C . THR D 1 16 ? -48.135 -25.645 2.416 1.00 48.55 111 THR C C 1
ATOM 3118 O O . THR D 1 16 ? -48.230 -26.661 3.111 1.00 78.90 111 THR C O 1
ATOM 3122 N N . LEU D 1 17 ? -48.304 -24.417 2.911 1.00 39.24 112 LEU C N 1
ATOM 3123 C CA . LEU D 1 17 ? -48.528 -24.242 4.341 1.00 39.30 112 LEU C CA 1
ATOM 3124 C C . LEU D 1 17 ? -49.876 -24.785 4.790 1.00 38.09 112 LEU C C 1
ATOM 3125 O O . LEU D 1 17 ? -49.997 -25.263 5.921 1.00 37.73 112 LEU C O 1
ATOM 3130 N N . ASP D 1 18 ? -50.897 -24.720 3.938 1.00 41.38 113 ASP C N 1
ATOM 3131 C CA . ASP D 1 18 ? -52.206 -25.220 4.340 1.00 38.39 113 ASP C CA 1
ATOM 3132 C C . ASP D 1 18 ? -52.231 -26.722 4.546 1.00 37.36 113 ASP C C 1
ATOM 3133 O O . ASP D 1 18 ? -53.259 -27.244 4.989 1.00 47.59 113 ASP C O 1
ATOM 3138 N N . GLY D 1 19 ? -51.141 -27.421 4.236 1.00 37.05 114 GLY C N 1
ATOM 3139 C CA . GLY D 1 19 ? -51.072 -28.855 4.333 1.00 36.71 114 GLY C CA 1
ATOM 3140 C C . GLY D 1 19 ? -51.093 -29.565 3.002 1.00 36.04 114 GLY C C 1
ATOM 3141 O O . GLY D 1 19 ? -50.651 -30.714 2.922 1.00 36.08 114 GLY C O 1
ATOM 3142 N N . ARG D 1 20 ? -51.597 -28.909 1.960 1.00 35.69 115 ARG C N 1
ATOM 3143 C CA . ARG D 1 20 ? -51.652 -29.502 0.637 1.00 40.17 115 ARG C CA 1
ATOM 3144 C C . ARG D 1 20 ? -50.248 -29.661 0.066 1.00 36.87 115 ARG C C 1
ATOM 3145 O O . ARG D 1 20 ? -49.277 -29.056 0.529 1.00 35.34 115 ARG C O 1
ATOM 3153 N N . ILE D 1 21 ? -50.154 -30.496 -0.960 1.00 48.77 116 ILE C N 1
ATOM 3154 C CA . ILE D 1 21 ? -48.929 -30.664 -1.726 1.00 42.54 116 ILE C CA 1
ATOM 3155 C C . ILE D 1 21 ? -49.306 -30.774 -3.192 1.00 34.43 116 ILE C C 1
ATOM 3156 O O . ILE D 1 21 ? -50.139 -31.607 -3.558 1.00 42.53 116 ILE C O 1
ATOM 3161 N N . ALA D 1 22 ? -48.700 -29.943 -4.027 1.00 34.63 117 ALA C N 1
ATOM 3162 C CA . ALA D 1 22 ? -49.019 -29.923 -5.444 1.00 40.11 117 ALA C CA 1
ATOM 3163 C C . ALA D 1 22 ? -47.824 -30.383 -6.267 1.00 34.49 117 ALA C C 1
ATOM 3164 O O . ALA D 1 22 ? -46.672 -30.285 -5.842 1.00 34.62 117 ALA C O 1
ATOM 3166 N N . ALA D 1 23 ? -48.117 -30.892 -7.458 1.00 34.07 118 ALA C N 1
ATOM 3167 C CA . ALA D 1 23 ? -47.093 -31.312 -8.405 1.00 34.82 118 ALA C CA 1
ATOM 3168 C C . ALA D 1 23 ? -47.283 -30.560 -9.710 1.00 34.56 118 ALA C C 1
ATOM 3169 O O . ALA D 1 23 ? -48.390 -30.530 -10.258 1.00 33.88 118 ALA C O 1
ATOM 3171 N N . LEU D 1 24 ? -46.207 -29.955 -10.201 1.00 37.56 119 LEU C N 1
ATOM 3172 C CA . LEU D 1 24 ? -46.204 -29.215 -11.453 1.00 36.04 119 LEU C CA 1
ATOM 3173 C C . LEU D 1 24 ? -45.320 -29.919 -12.470 1.00 36.53 119 LEU C C 1
ATOM 3174 O O . LEU D 1 24 ? -44.470 -30.744 -12.125 1.00 36.90 119 LEU C O 1
ATOM 3179 N N . ASP D 1 25 ? -45.529 -29.577 -13.738 1.00 36.50 120 ASP C N 1
ATOM 3180 C CA . ASP D 1 25 ? -44.767 -30.190 -14.812 1.00 36.79 120 ASP C CA 1
ATOM 3181 C C . ASP D 1 25 ? -43.646 -29.250 -15.223 1.00 49.73 120 ASP C C 1
ATOM 3182 O O . ASP D 1 25 ? -43.919 -28.209 -15.844 1.00 48.02 120 ASP C O 1
ATOM 3187 N N . PRO D 1 26 ? -42.385 -29.557 -14.902 1.00 38.42 121 PRO C N 1
ATOM 3188 C CA . PRO D 1 26 ? -41.289 -28.650 -15.261 1.00 39.07 121 PRO C CA 1
ATOM 3189 C C . PRO D 1 26 ? -40.986 -28.623 -16.746 1.00 52.34 121 PRO C C 1
ATOM 3190 O O . PRO D 1 26 ? -40.229 -27.751 -17.193 1.00 71.43 121 PRO C O 1
ATOM 3194 N N . GLU D 1 27 ? -41.546 -29.546 -17.524 1.00 55.62 122 GLU C N 1
ATOM 3195 C CA . GLU D 1 27 ? -41.322 -29.595 -18.960 1.00 40.14 122 GLU C CA 1
ATOM 3196 C C . GLU D 1 27 ? -42.543 -29.141 -19.743 1.00 53.27 122 GLU C C 1
ATOM 3197 O O . GLU D 1 27 ? -42.666 -29.450 -20.932 1.00 89.47 122 GLU C O 1
ATOM 3203 N N . ASN D 1 28 ? -43.453 -28.420 -19.099 1.00 39.55 123 ASN C N 1
ATOM 3204 C CA . ASN D 1 28 ? -44.570 -27.812 -19.801 1.00 39.98 123 ASN C CA 1
ATOM 3205 C C . ASN D 1 28 ? -44.957 -26.524 -19.084 1.00 39.20 123 ASN C C 1
ATOM 3206 O O . ASN D 1 28 ? -46.124 -26.277 -18.780 1.00 38.98 123 ASN C O 1
ATOM 3211 N N . HIS D 1 29 ? -43.959 -25.694 -18.795 1.00 46.15 124 HIS C N 1
ATOM 3212 C CA . HIS D 1 29 ? -44.147 -24.369 -18.215 1.00 45.61 124 HIS C CA 1
ATOM 3213 C C . HIS D 1 29 ? -44.810 -24.422 -16.839 1.00 56.51 124 HIS C C 1
ATOM 3214 O O . HIS D 1 29 ? -45.400 -23.434 -16.389 1.00 54.86 124 HIS C O 1
ATOM 3221 N N . GLY D 1 30 ? -44.728 -25.564 -16.157 1.00 44.17 125 GLY C N 1
ATOM 3222 C CA . GLY D 1 30 ? -45.149 -25.646 -14.773 1.00 41.56 125 GLY C CA 1
ATOM 3223 C C . GLY D 1 30 ? -46.646 -25.717 -14.571 1.00 49.43 125 GLY C C 1
ATOM 3224 O O . GLY D 1 30 ? -47.196 -24.988 -13.742 1.00 76.46 125 GLY C O 1
ATOM 3225 N N . LYS D 1 31 ? -47.317 -26.592 -15.311 1.00 48.08 126 LYS C N 1
ATOM 3226 C CA . LYS D 1 31 ? -48.753 -26.763 -15.142 1.00 42.31 126 LYS C CA 1
ATOM 3227 C C . LYS D 1 31 ? -49.036 -27.780 -14.048 1.00 44.23 126 LYS C C 1
ATOM 3228 O O . LYS D 1 31 ? -48.368 -28.814 -13.955 1.00 56.54 126 LYS C O 1
ATOM 3234 N N . LYS D 1 32 ? -50.030 -27.478 -13.219 1.00 42.37 127 LYS C N 1
ATOM 3235 C CA . LYS D 1 32 ? -50.353 -28.345 -12.096 1.00 42.54 127 LYS C CA 1
ATOM 3236 C C . LYS D 1 32 ? -50.779 -29.722 -12.585 1.00 48.97 127 LYS C C 1
ATOM 3237 O O . LYS D 1 32 ? -51.496 -29.853 -13.581 1.00 68.87 127 LYS C O 1
ATOM 3243 N N . GLN D 1 33 ? -50.324 -30.756 -11.882 1.00 41.51 128 GLN C N 1
ATOM 3244 C CA . GLN D 1 33 ? -50.692 -32.125 -12.216 1.00 41.79 128 GLN C CA 1
ATOM 3245 C C . GLN D 1 33 ? -51.766 -32.678 -11.294 1.00 39.28 128 GLN C C 1
ATOM 3246 O O . GLN D 1 33 ? -52.719 -33.305 -11.760 1.00 38.88 128 GLN C O 1
ATOM 3252 N N . TRP D 1 34 ? -51.622 -32.467 -9.992 1.00 38.60 129 TRP C N 1
ATOM 3253 C CA . TRP D 1 34 ? -52.614 -32.928 -9.035 1.00 37.80 129 TRP C CA 1
ATOM 3254 C C . TRP D 1 34 ? -52.349 -32.249 -7.704 1.00 43.31 129 TRP C C 1
ATOM 3255 O O . TRP D 1 34 ? -51.379 -31.505 -7.543 1.00 55.74 129 TRP C O 1
ATOM 3266 N N . ASP D 1 35 ? -53.238 -32.518 -6.752 1.00 54.09 130 ASP C N 1
ATOM 3267 C CA . ASP D 1 35 ? -53.141 -32.030 -5.389 1.00 38.08 130 ASP C CA 1
ATOM 3268 C C . ASP D 1 35 ? -53.367 -33.185 -4.431 1.00 44.66 130 ASP C C 1
ATOM 3269 O O . ASP D 1 35 ? -53.865 -34.247 -4.812 1.00 52.82 130 ASP C O 1
ATOM 3274 N N . LEU D 1 36 ? -53.008 -32.961 -3.172 1.00 44.19 131 LEU C N 1
ATOM 3275 C CA . LEU D 1 36 ? -53.192 -33.977 -2.142 1.00 38.92 131 LEU C CA 1
ATOM 3276 C C . LEU D 1 36 ? -53.448 -33.263 -0.826 1.00 38.01 131 LEU C C 1
ATOM 3277 O O . LEU D 1 36 ? -52.575 -32.546 -0.331 1.00 37.57 131 LEU C O 1
ATOM 3282 N N . ASP D 1 37 ? -54.639 -33.448 -0.274 1.00 37.60 132 ASP C N 1
ATOM 3283 C CA . ASP D 1 37 ? -55.001 -32.881 1.017 1.00 37.73 132 ASP C CA 1
ATOM 3284 C C . ASP D 1 37 ? -55.095 -34.035 2.006 1.00 41.51 132 ASP C C 1
ATOM 3285 O O . ASP D 1 37 ? -56.098 -34.748 2.045 1.00 57.48 132 ASP C O 1
ATOM 3290 N N . VAL D 1 38 ? -54.049 -34.211 2.813 1.00 38.60 133 VAL C N 1
ATOM 3291 C CA . VAL D 1 38 ? -54.004 -35.332 3.740 1.00 38.88 133 VAL C CA 1
ATOM 3292 C C . VAL D 1 38 ? -55.001 -35.202 4.878 1.00 39.24 133 VAL C C 1
ATOM 3293 O O . VAL D 1 38 ? -55.195 -36.163 5.630 1.00 47.69 133 VAL C O 1
ATOM 3297 N N . GLY D 1 39 ? -55.641 -34.044 5.024 1.00 66.23 134 GLY C N 1
ATOM 3298 C CA . GLY D 1 39 ? -56.584 -33.859 6.108 1.00 63.19 134 GLY C CA 1
ATOM 3299 C C . GLY D 1 39 ? -55.960 -33.719 7.475 1.00 48.25 134 GLY C C 1
ATOM 3300 O O . GLY D 1 39 ? -56.682 -33.750 8.476 1.00 38.80 134 GLY C O 1
ATOM 3301 N N . SER D 1 40 ? -54.640 -33.570 7.549 1.00 38.51 135 SER C N 1
ATOM 3302 C CA . SER D 1 40 ? -53.943 -33.370 8.810 1.00 38.38 135 SER C CA 1
ATOM 3303 C C . SER D 1 40 ? -53.945 -31.924 9.255 1.00 37.86 135 SER C C 1
ATOM 3304 O O . SER D 1 40 ? -53.189 -31.576 10.167 1.00 37.82 135 SER C O 1
ATOM 3307 N N . GLY D 1 41 ? -54.757 -31.079 8.626 1.00 50.45 136 GLY C N 1
ATOM 3308 C CA . GLY D 1 41 ? -54.795 -29.673 8.964 1.00 52.73 136 GLY C CA 1
ATOM 3309 C C . GLY D 1 41 ? -53.649 -28.892 8.346 1.00 51.99 136 GLY C C 1
ATOM 3310 O O . GLY D 1 41 ? -52.949 -29.347 7.439 1.00 54.66 136 GLY C O 1
ATOM 3311 N N . SER D 1 42 ? -53.467 -27.681 8.861 1.00 64.01 137 SER C N 1
ATOM 3312 C CA . SER D 1 42 ? -52.404 -26.794 8.426 1.00 37.25 137 SER C CA 1
ATOM 3313 C C . SER D 1 42 ? -51.068 -27.218 9.031 1.00 37.80 137 SER C C 1
ATOM 3314 O O . SER D 1 42 ? -51.006 -27.957 10.017 1.00 43.38 137 SER C O 1
ATOM 3317 N N . LEU D 1 43 ? -49.986 -26.743 8.416 1.00 38.61 138 LEU C N 1
ATOM 3318 C CA . LEU D 1 43 ? -48.654 -26.990 8.952 1.00 39.51 138 LEU C CA 1
ATOM 3319 C C . LEU D 1 43 ? -48.336 -26.123 10.158 1.00 39.21 138 LEU C C 1
ATOM 3320 O O . LEU D 1 43 ? -47.342 -26.384 10.841 1.00 39.44 138 LEU C O 1
ATOM 3325 N N . VAL D 1 44 ? -49.126 -25.084 10.413 1.00 38.75 139 VAL C N 1
ATOM 3326 C CA . VAL D 1 44 ? -48.974 -24.242 11.595 1.00 38.59 139 VAL C CA 1
ATOM 3327 C C . VAL D 1 44 ? -50.364 -23.878 12.090 1.00 41.90 139 VAL C C 1
ATOM 3328 O O . VAL D 1 44 ? -51.236 -23.515 11.294 1.00 47.71 139 VAL C O 1
ATOM 3332 N N . SER D 1 45 ? -50.568 -23.967 13.401 1.00 42.86 140 SER C N 1
ATOM 3333 C CA . SER D 1 45 ? -51.822 -23.567 14.016 1.00 39.95 140 SER C CA 1
ATOM 3334 C C . SER D 1 45 ? -51.595 -23.461 15.512 1.00 40.68 140 SER C C 1
ATOM 3335 O O . SER D 1 45 ? -50.848 -24.255 16.087 1.00 47.69 140 SER C O 1
ATOM 3338 N N . SER D 1 46 ? -52.235 -22.476 16.134 1.00 41.53 141 SER C N 1
ATOM 3339 C CA . SER D 1 46 ? -52.039 -22.261 17.559 1.00 42.31 141 SER C CA 1
ATOM 3340 C C . SER D 1 46 ? -53.251 -21.550 18.131 1.00 42.32 141 SER C C 1
ATOM 3341 O O . SER D 1 46 ? -53.699 -20.543 17.575 1.00 42.53 141 SER C O 1
ATOM 3344 N N . SER D 1 47 ? -53.782 -22.081 19.227 1.00 42.48 142 SER C N 1
ATOM 3345 C CA . SER D 1 47 ? -54.768 -21.376 20.027 1.00 42.62 142 SER C CA 1
ATOM 3346 C C . SER D 1 47 ? -54.077 -20.679 21.189 1.00 43.59 142 SER C C 1
ATOM 3347 O O . SER D 1 47 ? -53.022 -21.110 21.659 1.00 43.02 142 SER C O 1
ATOM 3350 N N . LEU D 1 48 ? -54.679 -19.582 21.643 1.00 64.51 143 LEU C N 1
ATOM 3351 C CA . LEU D 1 48 ? -54.144 -18.811 22.753 1.00 55.14 143 LEU C CA 1
ATOM 3352 C C . LEU D 1 48 ? -55.293 -18.275 23.598 1.00 51.52 143 LEU C C 1
ATOM 3353 O O . LEU D 1 48 ? -56.453 -18.269 23.177 1.00 44.93 143 LEU C O 1
ATOM 3358 N N . SER D 1 49 ? -54.952 -17.834 24.806 1.00 70.42 144 SER C N 1
ATOM 3359 C CA . SER D 1 49 ? -55.921 -17.250 25.734 1.00 72.43 144 SER C CA 1
ATOM 3360 C C . SER D 1 49 ? -55.248 -16.253 26.677 1.00 63.74 144 SER C C 1
ATOM 3361 O O . SER D 1 49 ? -55.384 -15.037 26.519 1.00 50.57 144 SER C O 1
ATOM 3364 N N . LYS D 1 57 ? -44.311 -11.553 24.264 1.00 62.21 152 LYS C N 1
ATOM 3365 C CA . LYS D 1 57 ? -45.770 -11.559 24.298 1.00 57.93 152 LYS C CA 1
ATOM 3366 C C . LYS D 1 57 ? -46.353 -12.545 23.282 1.00 48.86 152 LYS C C 1
ATOM 3367 O O . LYS D 1 57 ? -47.278 -13.295 23.602 1.00 43.50 152 LYS C O 1
ATOM 3373 N N . MET D 1 58 ? -45.810 -12.540 22.065 1.00 43.51 153 MET C N 1
ATOM 3374 C CA . MET D 1 58 ? -46.260 -13.425 20.998 1.00 43.16 153 MET C CA 1
ATOM 3375 C C . MET D 1 58 ? -45.249 -14.536 20.792 1.00 42.66 153 MET C C 1
ATOM 3376 O O . MET D 1 58 ? -44.074 -14.266 20.534 1.00 42.61 153 MET C O 1
ATOM 3381 N N . ILE D 1 59 ? -45.706 -15.777 20.875 1.00 42.64 154 ILE C N 1
ATOM 3382 C CA . ILE D 1 59 ? -44.847 -16.929 20.638 1.00 55.48 154 ILE C CA 1
ATOM 3383 C C . ILE D 1 59 ? -45.048 -17.360 19.194 1.00 60.13 154 ILE C C 1
ATOM 3384 O O . ILE D 1 59 ? -46.120 -17.855 18.826 1.00 43.94 154 ILE C O 1
ATOM 3389 N N . ILE D 1 60 ? -44.015 -17.173 18.380 1.00 60.98 155 ILE C N 1
ATOM 3390 C CA . ILE D 1 60 ? -44.063 -17.493 16.956 1.00 45.82 155 ILE C CA 1
ATOM 3391 C C . ILE D 1 60 ? -43.320 -18.798 16.748 1.00 46.89 155 ILE C C 1
ATOM 3392 O O . ILE D 1 60 ? -42.077 -18.814 16.819 1.00 46.92 155 ILE C O 1
ATOM 3397 N N . PRO D 1 61 ? -44.001 -19.904 16.473 1.00 47.14 156 PRO C N 1
ATOM 3398 C CA . PRO D 1 61 ? -43.327 -21.197 16.392 1.00 47.73 156 PRO C CA 1
ATOM 3399 C C . PRO D 1 61 ? -42.567 -21.379 15.090 1.00 47.84 156 PRO C C 1
ATOM 3400 O O . PRO D 1 61 ? -42.925 -20.836 14.043 1.00 48.17 156 PRO C O 1
ATOM 3404 N N . SER D 1 62 ? -41.500 -22.160 15.176 1.00 47.91 157 SER C N 1
ATOM 3405 C CA . SER D 1 62 ? -40.769 -22.591 13.999 1.00 47.52 157 SER C CA 1
ATOM 3406 C C . SER D 1 62 ? -41.298 -23.939 13.524 1.00 49.01 157 SER C C 1
ATOM 3407 O O . SER D 1 62 ? -42.071 -24.611 14.209 1.00 52.33 157 SER C O 1
ATOM 3410 N N . LEU D 1 63 ? -40.866 -24.337 12.332 1.00 67.56 158 LEU C N 1
ATOM 3411 C CA . LEU D 1 63 ? -41.362 -25.564 11.729 1.00 56.90 158 LEU C CA 1
ATOM 3412 C C . LEU D 1 63 ? -40.580 -26.796 12.159 1.00 59.04 158 LEU C C 1
ATOM 3413 O O . LEU D 1 63 ? -41.086 -27.915 12.022 1.00 52.38 158 LEU C O 1
ATOM 3418 N N . ASP D 1 64 ? -39.364 -26.616 12.675 1.00 65.43 159 ASP C N 1
ATOM 3419 C CA . ASP D 1 64 ? -38.644 -27.717 13.299 1.00 55.97 159 ASP C CA 1
ATOM 3420 C C . ASP D 1 64 ? -39.272 -28.120 14.625 1.00 54.50 159 ASP C C 1
ATOM 3421 O O . ASP D 1 64 ? -38.994 -29.213 15.130 1.00 52.32 159 ASP C O 1
ATOM 3426 N N . GLY D 1 65 ? -40.121 -27.265 15.183 1.00 50.77 160 GLY C N 1
ATOM 3427 C CA . GLY D 1 65 ? -40.589 -27.384 16.542 1.00 49.74 160 GLY C CA 1
ATOM 3428 C C . GLY D 1 65 ? -40.055 -26.304 17.454 1.00 48.91 160 GLY C C 1
ATOM 3429 O O . GLY D 1 65 ? -40.598 -26.111 18.546 1.00 48.55 160 GLY C O 1
ATOM 3430 N N . ASP D 1 66 ? -39.015 -25.589 17.034 1.00 49.75 161 ASP C N 1
ATOM 3431 C CA . ASP D 1 66 ? -38.452 -24.530 17.855 1.00 52.49 161 ASP C CA 1
ATOM 3432 C C . ASP D 1 66 ? -39.463 -23.400 18.048 1.00 49.40 161 ASP C C 1
ATOM 3433 O O . ASP D 1 66 ? -40.408 -23.233 17.274 1.00 49.39 161 ASP C O 1
ATOM 3438 N N . LEU D 1 67 ? -39.245 -22.611 19.100 1.00 55.33 162 LEU C N 1
ATOM 3439 C CA . LEU D 1 67 ? -40.161 -21.546 19.489 1.00 49.97 162 LEU C CA 1
ATOM 3440 C C . LEU D 1 67 ? -39.401 -20.255 19.732 1.00 49.53 162 LEU C C 1
ATOM 3441 O O . LEU D 1 67 ? -38.411 -20.237 20.467 1.00 49.71 162 LEU C O 1
ATOM 3446 N N . PHE D 1 68 ? -39.881 -19.178 19.123 1.00 48.96 163 PHE C N 1
ATOM 3447 C CA . PHE D 1 68 ? -39.313 -17.855 19.293 1.00 48.72 163 PHE C CA 1
ATOM 3448 C C . PHE D 1 68 ? -40.427 -16.899 19.684 1.00 48.76 163 PHE C C 1
ATOM 3449 O O . PHE D 1 68 ? -41.606 -17.159 19.436 1.00 48.03 163 PHE C O 1
ATOM 3457 N N . GLN D 1 69 ? -40.047 -15.786 20.307 1.00 49.84 164 GLN C N 1
ATOM 3458 C CA . GLN D 1 69 ? -41.028 -14.839 20.811 1.00 51.11 164 GLN C CA 1
ATOM 3459 C C . GLN D 1 69 ? -40.567 -13.412 20.552 1.00 58.07 164 GLN C C 1
ATOM 3460 O O . GLN D 1 69 ? -39.370 -13.117 20.561 1.00 78.68 164 GLN C O 1
ATOM 3466 N N . TRP D 1 70 ? -41.539 -12.530 20.325 1.00 50.29 165 TRP C N 1
ATOM 3467 C CA . TRP D 1 70 ? -41.300 -11.124 20.022 1.00 50.70 165 TRP C CA 1
ATOM 3468 C C . TRP D 1 70 ? -42.094 -10.268 20.996 1.00 52.93 165 TRP C C 1
ATOM 3469 O O . TRP D 1 70 ? -43.277 -10.530 21.231 1.00 56.60 165 TRP C O 1
ATOM 3480 N N . ASP D 1 71 ? -41.448 -9.249 21.559 1.00 49.16 166 ASP C N 1
ATOM 3481 C CA . ASP D 1 71 ? -42.120 -8.310 22.449 1.00 47.78 166 ASP C CA 1
ATOM 3482 C C . ASP D 1 71 ? -42.586 -7.106 21.644 1.00 47.58 166 ASP C C 1
ATOM 3483 O O . ASP D 1 71 ? -41.765 -6.373 21.086 1.00 54.47 166 ASP C O 1
ATOM 3488 N N . ARG D 1 72 ? -43.902 -6.898 21.598 1.00 47.57 167 ARG C N 1
ATOM 3489 C CA . ARG D 1 72 ? -44.459 -5.879 20.718 1.00 47.80 167 ARG C CA 1
ATOM 3490 C C . ARG D 1 72 ? -43.967 -4.483 21.065 1.00 48.97 167 ARG C C 1
ATOM 3491 O O . ARG D 1 72 ? -43.880 -3.619 20.185 1.00 59.72 167 ARG C O 1
ATOM 3499 N N . ASP D 1 73 ? -43.644 -4.244 22.331 1.00 60.29 168 ASP C N 1
ATOM 3500 C CA . ASP D 1 73 ? -43.343 -2.905 22.818 1.00 54.23 168 ASP C CA 1
ATOM 3501 C C . ASP D 1 73 ? -41.889 -2.516 22.586 1.00 50.28 168 ASP C C 1
ATOM 3502 O O . ASP D 1 73 ? -41.614 -1.475 21.981 1.00 54.86 168 ASP C O 1
ATOM 3507 N N . ARG D 1 74 ? -40.949 -3.324 23.063 1.00 49.85 169 ARG C N 1
ATOM 3508 C CA . ARG D 1 74 ? -39.551 -3.031 22.799 1.00 50.07 169 ARG C CA 1
ATOM 3509 C C . ARG D 1 74 ? -39.118 -3.508 21.426 1.00 49.29 169 ARG C C 1
ATOM 3510 O O . ARG D 1 74 ? -37.972 -3.260 21.037 1.00 56.47 169 ARG C O 1
ATOM 3518 N N . GLU D 1 75 ? -40.005 -4.189 20.704 1.00 48.94 170 GLU C N 1
ATOM 3519 C CA . GLU D 1 75 ? -39.824 -4.531 19.296 1.00 49.04 170 GLU C CA 1
ATOM 3520 C C . GLU D 1 75 ? -38.472 -5.203 19.051 1.00 54.28 170 GLU C C 1
ATOM 3521 O O . GLU D 1 75 ? -37.536 -4.621 18.505 1.00 78.55 170 GLU C O 1
ATOM 3527 N N . SER D 1 76 ? -38.404 -6.455 19.484 1.00 52.37 171 SER C N 1
ATOM 3528 C CA . SER D 1 76 ? -37.272 -7.311 19.166 1.00 61.27 171 SER C CA 1
ATOM 3529 C C . SER D 1 76 ? -37.659 -8.743 19.501 1.00 59.06 171 SER C C 1
ATOM 3530 O O . SER D 1 76 ? -38.728 -9.009 20.056 1.00 48.73 171 SER C O 1
ATOM 3533 N N . MET D 1 77 ? -36.765 -9.662 19.166 1.00 61.99 172 MET C N 1
ATOM 3534 C CA . MET D 1 77 ? -37.056 -11.079 19.268 1.00 54.83 172 MET C CA 1
ATOM 3535 C C . MET D 1 77 ? -35.859 -11.807 19.853 1.00 51.48 172 MET C C 1
ATOM 3536 O O . MET D 1 77 ? -34.710 -11.507 19.516 1.00 57.78 172 MET C O 1
ATOM 3541 N N . GLU D 1 78 ? -36.135 -12.765 20.729 1.00 52.18 173 GLU C N 1
ATOM 3542 C CA . GLU D 1 78 ? -35.101 -13.560 21.365 1.00 53.21 173 GLU C CA 1
ATOM 3543 C C . GLU D 1 78 ? -35.510 -15.027 21.305 1.00 56.43 173 GLU C C 1
ATOM 3544 O O . GLU D 1 78 ? -36.551 -15.386 20.747 1.00 53.14 173 GLU C O 1
ATOM 3550 N N . THR D 1 79 ? -34.677 -15.882 21.884 1.00 55.48 174 THR C N 1
ATOM 3551 C CA . THR D 1 79 ? -34.942 -17.307 21.873 1.00 54.79 174 THR C CA 1
ATOM 3552 C C . THR D 1 79 ? -35.861 -17.691 23.028 1.00 54.64 174 THR C C 1
ATOM 3553 O O . THR D 1 79 ? -36.027 -16.953 24.003 1.00 59.72 174 THR C O 1
ATOM 3557 N N . VAL D 1 80 ? -36.480 -18.856 22.893 1.00 54.52 175 VAL C N 1
ATOM 3558 C CA . VAL D 1 80 ? -37.218 -19.499 23.969 1.00 54.27 175 VAL C CA 1
ATOM 3559 C C . VAL D 1 80 ? -36.582 -20.870 24.163 1.00 53.44 175 VAL C C 1
ATOM 3560 O O . VAL D 1 80 ? -36.473 -21.638 23.203 1.00 67.63 175 VAL C O 1
ATOM 3564 N N . PRO D 1 81 ? -36.135 -21.220 25.371 1.00 52.31 176 PRO C N 1
ATOM 3565 C CA . PRO D 1 81 ? -35.253 -22.392 25.513 1.00 80.35 176 PRO C CA 1
ATOM 3566 C C . PRO D 1 81 ? -35.882 -23.706 25.084 1.00 79.01 176 PRO C C 1
ATOM 3567 O O . PRO D 1 81 ? -35.175 -24.579 24.562 1.00 64.70 176 PRO C O 1
ATOM 3571 N N . PHE D 1 82 ? -37.184 -23.876 25.275 1.00 62.46 177 PHE C N 1
ATOM 3572 C CA . PHE D 1 82 ? -37.837 -25.155 25.046 1.00 61.41 177 PHE C CA 1
ATOM 3573 C C . PHE D 1 82 ? -38.567 -25.164 23.708 1.00 57.48 177 PHE C C 1
ATOM 3574 O O . PHE D 1 82 ? -39.125 -24.149 23.283 1.00 49.23 177 PHE C O 1
ATOM 3582 N N . THR D 1 83 ? -38.555 -26.319 23.049 1.00 69.55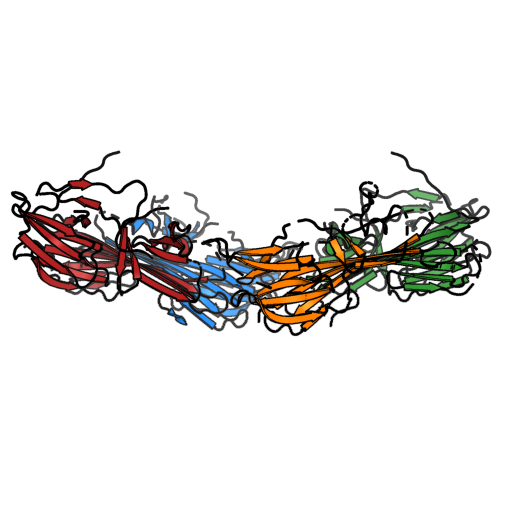 178 THR C N 1
ATOM 3583 C CA . THR D 1 83 ? -39.218 -26.530 21.771 1.00 62.98 178 THR C CA 1
ATOM 3584 C C . THR D 1 83 ? -40.428 -27.441 21.964 1.00 55.72 178 THR C C 1
ATOM 3585 O O . THR D 1 83 ? -40.740 -27.875 23.076 1.00 73.94 178 THR C O 1
ATOM 3589 N N . VAL D 1 84 ? -41.118 -27.728 20.858 1.00 46.71 179 VAL C N 1
ATOM 3590 C CA . VAL D 1 84 ? -42.243 -28.658 20.907 1.00 45.64 179 VAL C CA 1
ATOM 3591 C C . VAL D 1 84 ? -41.765 -30.040 21.335 1.00 62.50 179 VAL C C 1
ATOM 3592 O O . VAL D 1 84 ? -42.441 -30.741 22.098 1.00 58.17 179 VAL C O 1
ATOM 3596 N N . GLU D 1 85 ? -40.589 -30.453 20.859 1.00 67.11 180 GLU C N 1
ATOM 3597 C CA . GLU D 1 85 ? -40.045 -31.735 21.287 1.00 51.67 180 GLU C CA 1
ATOM 3598 C C . GLU D 1 85 ? -39.771 -31.736 22.785 1.00 55.46 180 GLU C C 1
ATOM 3599 O O . GLU D 1 85 ? -40.068 -32.715 23.478 1.00 57.18 180 GLU C O 1
ATOM 3605 N N . SER D 1 86 ? -39.229 -30.638 23.310 1.00 63.00 181 SER C N 1
ATOM 3606 C CA . SER D 1 86 ? -38.927 -30.590 24.735 1.00 43.51 181 SER C CA 1
ATOM 3607 C C . SER D 1 86 ? -40.189 -30.470 25.569 1.00 42.65 181 SER C C 1
ATOM 3608 O O . SER D 1 86 ? -40.228 -30.955 26.704 1.00 77.94 181 SER C O 1
ATOM 3611 N N . LEU D 1 87 ? -41.226 -29.831 25.035 1.00 43.99 182 LEU C N 1
ATOM 3612 C CA . LEU D 1 87 ? -42.459 -29.675 25.797 1.00 47.76 182 LEU C CA 1
ATOM 3613 C C . LEU D 1 87 ? -43.112 -31.021 26.068 1.00 43.12 182 LEU C C 1
ATOM 3614 O O . LEU D 1 87 ? -43.456 -31.336 27.213 1.00 54.72 182 LEU C O 1
ATOM 3619 N N . LEU D 1 88 ? -43.281 -31.833 25.031 1.00 43.03 183 LEU C N 1
ATOM 3620 C CA . LEU D 1 88 ? -43.912 -33.133 25.187 1.00 43.26 183 LEU C CA 1
ATOM 3621 C C . LEU D 1 88 ? -42.979 -34.175 25.776 1.00 43.08 183 LEU C C 1
ATOM 3622 O O . LEU D 1 88 ? -43.406 -35.314 25.983 1.00 63.95 183 LEU C O 1
ATOM 3627 N N . GLU D 1 89 ? -41.721 -33.831 26.018 1.00 48.00 184 GLU C N 1
ATOM 3628 C CA . GLU D 1 89 ? -40.794 -34.771 26.631 1.00 64.05 184 GLU C CA 1
ATOM 3629 C C . GLU D 1 89 ? -40.354 -34.293 28.018 1.00 59.07 184 GLU C C 1
ATOM 3630 O O . GLU D 1 89 ? -41.186 -34.074 28.904 1.00 42.11 184 GLU C O 1
ATOM 3636 N N . ASP D 1 97 ? -49.670 -25.065 36.867 1.00 45.22 192 ASP C N 1
ATOM 3637 C CA . ASP D 1 97 ? -50.469 -24.188 36.018 1.00 56.46 192 ASP C CA 1
ATOM 3638 C C . ASP D 1 97 ? -51.185 -24.983 34.931 1.00 56.71 192 ASP C C 1
ATOM 3639 O O . ASP D 1 97 ? -52.262 -24.587 34.485 1.00 65.99 192 ASP C O 1
ATOM 3644 N N . VAL D 1 98 ? -50.625 -26.121 34.520 1.00 56.26 193 VAL C N 1
ATOM 3645 C CA . VAL D 1 98 ? -51.038 -26.724 33.258 1.00 59.50 193 VAL C CA 1
ATOM 3646 C C . VAL D 1 98 ? -50.436 -28.122 33.152 1.00 57.45 193 VAL C C 1
ATOM 3647 O O . VAL D 1 98 ? -49.346 -28.385 33.671 1.00 46.91 193 VAL C O 1
ATOM 3651 N N . VAL D 1 99 ? -51.179 -29.035 32.517 1.00 64.62 194 VAL C N 1
ATOM 3652 C CA . VAL D 1 99 ? -50.708 -30.380 32.192 1.00 64.93 194 VAL C CA 1
ATOM 3653 C C . VAL D 1 99 ? -50.649 -30.488 30.674 1.00 49.47 194 VAL C C 1
ATOM 3654 O O . VAL D 1 99 ? -51.582 -30.079 29.969 1.00 44.89 194 VAL C O 1
ATOM 3658 N N . LEU D 1 100 ? -49.556 -31.035 30.166 1.00 44.34 195 LEU C N 1
ATOM 3659 C CA . LEU D 1 100 ? -49.247 -30.945 28.747 1.00 43.73 195 LEU C CA 1
ATOM 3660 C C . LEU D 1 100 ? -49.638 -32.229 28.025 1.00 43.54 195 LEU C C 1
ATOM 3661 O O . LEU D 1 100 ? -49.109 -33.306 28.318 1.00 43.32 195 LEU C O 1
ATOM 3666 N N . VAL D 1 101 ? -50.550 -32.103 27.065 1.00 43.64 196 VAL C N 1
ATOM 3667 C CA . VAL D 1 101 ? -50.966 -33.215 26.229 1.00 44.04 196 VAL C CA 1
ATOM 3668 C C . VAL D 1 101 ? -50.591 -32.901 24.784 1.00 53.61 196 VAL C C 1
ATOM 3669 O O . VAL D 1 101 ? -50.183 -31.789 24.445 1.00 44.61 196 VAL C O 1
ATOM 3673 N N . GLY D 1 102 ? -50.729 -33.911 23.935 1.00 54.91 197 GLY C N 1
ATOM 3674 C CA . GLY D 1 102 ? -50.403 -33.772 22.533 1.00 52.95 197 GLY C CA 1
ATOM 3675 C C . GLY D 1 102 ? -49.827 -35.046 21.954 1.00 54.31 197 GLY C C 1
ATOM 3676 O O . GLY D 1 102 ? -50.261 -36.145 22.313 1.00 47.13 197 GLY C O 1
ATOM 3677 N N . GLY D 1 103 ? -48.856 -34.910 21.052 1.00 62.81 198 GLY C N 1
ATOM 3678 C CA . GLY D 1 103 ? -48.172 -36.062 20.499 1.00 47.00 198 GLY C CA 1
ATOM 3679 C C . GLY D 1 103 ? -47.435 -35.771 19.209 1.00 43.88 198 GLY C C 1
ATOM 3680 O O . GLY D 1 103 ? -47.815 -34.864 18.464 1.00 43.47 198 GLY C O 1
ATOM 3681 N N . LYS D 1 104 ? -46.373 -36.525 18.944 1.00 44.75 199 LYS C N 1
ATOM 3682 C CA . LYS D 1 104 ? -45.648 -36.467 17.683 1.00 54.68 199 LYS C CA 1
ATOM 3683 C C . LYS D 1 104 ? -45.942 -37.719 16.866 1.00 57.86 199 LYS C C 1
ATOM 3684 O O . LYS D 1 104 ? -46.203 -38.792 17.419 1.00 62.63 199 LYS C O 1
ATOM 3690 N N . SER D 1 105 ? -45.898 -37.579 15.543 1.00 59.38 200 SER C N 1
ATOM 3691 C CA . SER D 1 105 ? -46.173 -38.704 14.661 1.00 65.14 200 SER C CA 1
ATOM 3692 C C . SER D 1 105 ? -45.405 -38.532 13.361 1.00 44.61 200 SER C C 1
ATOM 3693 O O . SER D 1 105 ? -45.023 -37.423 12.985 1.00 44.15 200 SER C O 1
ATOM 3696 N N . LEU D 1 106 ? -45.185 -39.655 12.678 1.00 54.84 201 LEU C N 1
ATOM 3697 C CA . LEU D 1 106 ? -44.530 -39.675 11.371 1.00 43.53 201 LEU C CA 1
ATOM 3698 C C . LEU D 1 106 ? -45.321 -40.598 10.460 1.00 42.83 201 LEU C C 1
ATOM 3699 O O . LEU D 1 106 ? -45.266 -41.820 10.612 1.00 42.44 201 LEU C O 1
ATOM 3704 N N . THR D 1 107 ? -46.051 -40.013 9.520 1.00 42.95 202 THR C N 1
ATOM 3705 C CA . THR D 1 107 ? -46.906 -40.745 8.599 1.00 43.79 202 THR C CA 1
ATOM 3706 C C . THR D 1 107 ? -46.300 -40.716 7.202 1.00 44.39 202 THR C C 1
ATOM 3707 O O . THR D 1 107 ? -45.822 -39.674 6.748 1.00 58.67 202 THR C O 1
ATOM 3711 N N . THR D 1 108 ? -46.316 -41.858 6.522 1.00 45.36 203 THR C N 1
ATOM 3712 C CA . THR D 1 108 ? -45.753 -41.977 5.182 1.00 46.08 203 THR C CA 1
ATOM 3713 C C . THR D 1 108 ? -46.855 -42.275 4.176 1.00 45.91 203 THR C C 1
ATOM 3714 O O . THR D 1 108 ? -47.607 -43.240 4.343 1.00 46.42 203 THR C O 1
ATOM 3718 N N . TYR D 1 109 ? -46.943 -41.453 3.134 1.00 45.33 204 TYR C N 1
ATOM 3719 C CA . TYR D 1 109 ? -47.895 -41.650 2.051 1.00 44.69 204 TYR C CA 1
ATOM 3720 C C . TYR D 1 109 ? -47.149 -42.104 0.805 1.00 45.46 204 TYR C C 1
ATOM 3721 O O . TYR D 1 109 ? -46.150 -41.488 0.419 1.00 64.70 204 TYR C O 1
ATOM 3730 N N . GLY D 1 110 ? -47.640 -43.168 0.172 1.00 45.76 205 GLY C N 1
ATOM 3731 C CA . GLY D 1 110 ? -47.019 -43.672 -1.038 1.00 46.03 205 GLY C CA 1
ATOM 3732 C C . GLY D 1 110 ? -47.832 -43.433 -2.294 1.00 45.56 205 GLY C C 1
ATOM 3733 O O . GLY D 1 110 ? -48.894 -44.033 -2.472 1.00 45.22 205 GLY C O 1
ATOM 3734 N N . LEU D 1 111 ? -47.337 -42.571 -3.178 1.00 45.56 206 LEU C N 1
ATOM 3735 C CA . LEU D 1 111 ? -48.014 -42.218 -4.419 1.00 47.27 206 LEU C CA 1
ATOM 3736 C C . LEU D 1 111 ? -47.280 -42.787 -5.620 1.00 46.57 206 LEU C C 1
ATOM 3737 O O . LEU D 1 111 ? -46.047 -42.824 -5.640 1.00 47.25 206 LEU C O 1
ATOM 3742 N N . SER D 1 112 ? -48.040 -43.196 -6.633 1.00 46.72 207 SER C N 1
ATOM 3743 C CA . SER D 1 112 ? -47.431 -43.610 -7.890 1.00 54.43 207 SER C CA 1
ATOM 3744 C C . SER D 1 112 ? -46.517 -42.507 -8.400 1.00 48.48 207 SER C C 1
ATOM 3745 O O . SER D 1 112 ? -46.926 -41.347 -8.504 1.00 47.35 207 SER C O 1
ATOM 3748 N N . ALA D 1 113 ? -45.273 -42.888 -8.710 1.00 55.94 208 ALA C N 1
ATOM 3749 C CA . ALA D 1 113 ? -44.201 -41.916 -8.905 1.00 55.91 208 ALA C CA 1
ATOM 3750 C C . ALA D 1 113 ? -44.593 -40.831 -9.894 1.00 48.93 208 ALA C C 1
ATOM 3751 O O . ALA D 1 113 ? -44.530 -39.638 -9.583 1.00 58.31 208 ALA C O 1
ATOM 3753 N N . TYR D 1 114 ? -45.015 -41.225 -11.089 1.00 48.74 209 TYR C N 1
ATOM 3754 C CA . TYR D 1 114 ? -45.352 -40.254 -12.117 1.00 61.84 209 TYR C CA 1
ATOM 3755 C C . TYR D 1 114 ? -46.844 -40.101 -12.356 1.00 69.26 209 TYR C C 1
ATOM 3756 O O . TYR D 1 114 ? -47.285 -39.007 -12.709 1.00 85.27 209 TYR C O 1
ATOM 3765 N N . SER D 1 115 ? -47.637 -41.154 -12.156 1.00 55.90 210 SER C N 1
ATOM 3766 C CA . SER D 1 115 ? -49.076 -41.020 -12.352 1.00 54.74 210 SER C CA 1
ATOM 3767 C C . SER D 1 115 ? -49.712 -40.176 -11.255 1.00 51.26 210 SER C C 1
ATOM 3768 O O . SER D 1 115 ? -50.604 -39.365 -11.526 1.00 45.02 210 SER C O 1
ATOM 3771 N N . GLY D 1 116 ? -49.274 -40.355 -10.014 1.00 58.45 211 GLY C N 1
ATOM 3772 C CA . GLY D 1 116 ? -49.792 -39.591 -8.900 1.00 46.38 211 GLY C CA 1
ATOM 3773 C C . GLY D 1 116 ? -50.938 -40.220 -8.140 1.00 52.67 211 GLY C C 1
ATOM 3774 O O . GLY D 1 116 ? -51.549 -39.541 -7.308 1.00 46.64 211 GLY C O 1
ATOM 3775 N N . LYS D 1 117 ? -51.258 -41.484 -8.401 1.00 63.26 212 LYS C N 1
ATOM 3776 C CA . LYS D 1 117 ? -52.312 -42.171 -7.668 1.00 62.79 212 LYS C CA 1
ATOM 3777 C C . LYS D 1 117 ? -51.749 -42.735 -6.370 1.00 60.70 212 LYS C C 1
ATOM 3778 O O . LYS D 1 117 ? -50.596 -43.173 -6.314 1.00 49.46 212 LYS C O 1
ATOM 3784 N N . VAL D 1 118 ? -52.571 -42.704 -5.324 1.00 48.54 213 VAL C N 1
ATOM 3785 C CA . VAL D 1 118 ? -52.149 -43.209 -4.027 1.00 48.93 213 VAL C CA 1
ATOM 3786 C C . VAL D 1 118 ? -51.996 -44.720 -4.092 1.00 51.45 213 VAL C C 1
ATOM 3787 O O . VAL D 1 118 ? -52.875 -45.432 -4.595 1.00 48.48 213 VAL C O 1
ATOM 3791 N N . ARG D 1 119 ? -50.869 -45.216 -3.585 1.00 49.67 214 ARG C N 1
ATOM 3792 C CA . ARG D 1 119 ? -50.599 -46.643 -3.488 1.00 47.93 214 ARG C CA 1
ATOM 3793 C C . ARG D 1 119 ? -50.803 -47.173 -2.076 1.00 53.89 214 ARG C C 1
ATOM 3794 O O . ARG D 1 119 ? -51.437 -48.214 -1.887 1.00 88.90 214 ARG C O 1
ATOM 3802 N N . TYR D 1 120 ? -50.286 -46.468 -1.076 1.00 47.26 215 TYR C N 1
ATOM 3803 C CA . TYR D 1 120 ? -50.417 -46.912 0.301 1.00 47.18 215 TYR C CA 1
ATOM 3804 C C . TYR D 1 120 ? -50.259 -45.718 1.225 1.00 45.93 215 TYR C C 1
ATOM 3805 O O . TYR D 1 120 ? -49.662 -44.703 0.861 1.00 48.01 215 TYR C O 1
ATOM 3814 N N . ILE D 1 121 ? -50.796 -45.858 2.433 1.00 45.45 216 ILE C N 1
ATOM 3815 C CA . ILE D 1 121 ? -50.630 -44.860 3.482 1.00 44.83 216 ILE C CA 1
ATOM 3816 C C . ILE D 1 121 ? -50.363 -45.581 4.793 1.00 57.13 216 ILE C C 1
ATOM 3817 O O . ILE D 1 121 ? -51.127 -46.471 5.184 1.00 53.86 216 ILE C O 1
ATOM 3822 N N . CYS D 1 122 ? -49.286 -45.191 5.478 1.00 61.23 217 CYS C N 1
ATOM 3823 C CA . CYS D 1 122 ? -48.873 -45.822 6.727 1.00 49.25 217 CYS C CA 1
ATOM 3824 C C . CYS D 1 122 ? -48.668 -44.762 7.795 1.00 60.00 217 CYS C C 1
ATOM 3825 O O . CYS D 1 122 ? -47.858 -43.845 7.621 1.00 51.21 217 CYS C O 1
ATOM 3828 N N . SER D 1 123 ? -49.397 -44.896 8.891 1.00 51.21 218 SER C N 1
ATOM 3829 C CA . SER D 1 123 ? -49.196 -44.120 10.100 1.00 42.69 218 SER C CA 1
ATOM 3830 C C . SER D 1 123 ? -48.961 -45.097 11.244 1.00 42.37 218 SER C C 1
ATOM 3831 O O . SER D 1 123 ? -48.715 -46.288 11.030 1.00 48.09 218 SER C O 1
ATOM 3834 N N . ALA D 1 124 ? -49.041 -44.591 12.471 1.00 42.08 219 ALA C N 1
ATOM 3835 C CA . ALA D 1 124 ? -48.956 -45.484 13.615 1.00 49.19 219 ALA C CA 1
ATOM 3836 C C . ALA D 1 124 ? -50.216 -46.323 13.785 1.00 63.15 219 ALA C C 1
ATOM 3837 O O . ALA D 1 124 ? -50.175 -47.339 14.488 1.00 70.70 219 ALA C O 1
ATOM 3839 N N . LEU D 1 125 ? -51.326 -45.937 13.151 1.00 43.30 220 LEU C N 1
ATOM 3840 C CA . LEU D 1 125 ? -52.619 -46.540 13.453 1.00 43.81 220 LEU C CA 1
ATOM 3841 C C . LEU D 1 125 ? -52.991 -47.687 12.526 1.00 46.44 220 LEU C C 1
ATOM 3842 O O . LEU D 1 125 ? -53.920 -48.438 12.842 1.00 73.45 220 LEU C O 1
ATOM 3847 N N . GLY D 1 126 ? -52.311 -47.844 11.399 1.00 49.27 221 GLY C N 1
ATOM 3848 C CA . GLY D 1 126 ? -52.642 -48.937 10.510 1.00 51.80 221 GLY C CA 1
ATOM 3849 C C . GLY D 1 126 ? -51.862 -48.855 9.219 1.00 45.33 221 GLY C C 1
ATOM 3850 O O . GLY D 1 126 ? -51.054 -47.948 9.001 1.00 44.96 221 GLY C O 1
ATOM 3851 N N . CYS D 1 127 ? -52.124 -49.843 8.365 1.00 45.75 222 CYS C N 1
ATOM 3852 C CA . CYS D 1 127 ? -51.513 -49.954 7.045 1.00 46.18 222 CYS C CA 1
ATOM 3853 C C . CYS D 1 127 ? -52.613 -50.298 6.053 1.00 46.14 222 CYS C C 1
ATOM 3854 O O . CYS D 1 127 ? -53.171 -51.399 6.099 1.00 53.02 222 CYS C O 1
ATOM 3857 N N . ARG D 1 128 ? -52.919 -49.363 5.158 1.00 45.83 223 ARG C N 1
ATOM 3858 C CA . ARG D 1 128 ? -53.964 -49.528 4.159 1.00 45.64 223 ARG C CA 1
ATOM 3859 C C . ARG D 1 128 ? -53.355 -49.299 2.783 1.00 48.42 223 ARG C C 1
ATOM 3860 O O . ARG D 1 128 ? -52.693 -48.280 2.561 1.00 63.45 223 ARG C O 1
ATOM 3868 N N . GLN D 1 129 ? -53.563 -50.246 1.868 1.00 53.08 224 GLN C N 1
ATOM 3869 C CA . GLN D 1 129 ? -52.953 -50.214 0.545 1.00 45.41 224 GLN C CA 1
ATOM 3870 C C . GLN D 1 129 ? -54.026 -50.230 -0.538 1.00 44.76 224 GLN C C 1
ATOM 3871 O O . GLN D 1 129 ? -55.194 -50.535 -0.287 1.00 44.58 224 GLN C O 1
ATOM 3877 N N . TRP D 1 130 ? -53.609 -49.903 -1.763 1.00 44.87 225 TRP C N 1
ATOM 3878 C CA . TRP D 1 130 ? -54.507 -49.880 -2.918 1.00 52.82 225 TRP C CA 1
ATOM 3879 C C . TRP D 1 130 ? -53.762 -50.417 -4.132 1.00 57.99 225 TRP C C 1
ATOM 3880 O O . TRP D 1 130 ? -52.901 -49.731 -4.694 1.00 45.14 225 TRP C O 1
ATOM 3891 N N . ASP D 1 131 ? -54.107 -51.634 -4.540 1.00 59.88 226 ASP C N 1
ATOM 3892 C CA . ASP D 1 131 ? -53.489 -52.282 -5.690 1.00 49.20 226 ASP C CA 1
ATOM 3893 C C . ASP D 1 131 ? -53.847 -51.558 -6.985 1.00 51.94 226 ASP C C 1
ATOM 3894 O O . ASP D 1 131 ? -53.597 -52.062 -8.080 1.00 69.38 226 ASP C O 1
ATOM 3899 N N . ASP D 1 140 ? -41.931 -47.870 -9.283 1.00 48.80 235 ASP C N 1
ATOM 3900 C CA . ASP D 1 140 ? -41.529 -46.540 -8.845 1.00 56.90 235 ASP C CA 1
ATOM 3901 C C . ASP D 1 140 ? -42.696 -45.792 -8.231 1.00 62.42 235 ASP C C 1
ATOM 3902 O O . ASP D 1 140 ? -43.764 -45.687 -8.831 1.00 77.24 235 ASP C O 1
ATOM 3907 N N . ILE D 1 141 ? -42.485 -45.273 -7.023 1.00 60.43 236 ILE C N 1
ATOM 3908 C CA . ILE D 1 141 ? -43.506 -44.529 -6.302 1.00 62.45 236 ILE C CA 1
ATOM 3909 C C . ILE D 1 141 ? -42.862 -43.302 -5.673 1.00 58.24 236 ILE C C 1
ATOM 3910 O O . ILE D 1 141 ? -41.638 -43.194 -5.569 1.00 57.05 236 ILE C O 1
ATOM 3915 N N . LEU D 1 142 ? -43.708 -42.371 -5.252 1.00 45.73 237 LEU C N 1
ATOM 3916 C CA . LEU D 1 142 ? -43.263 -41.167 -4.567 1.00 44.83 237 LEU C CA 1
ATOM 3917 C C . LEU D 1 142 ? -43.477 -41.340 -3.071 1.00 44.26 237 LEU C C 1
ATOM 3918 O O . LEU D 1 142 ? -44.593 -41.630 -2.630 1.00 44.15 237 LEU C O 1
ATOM 3923 N N . LEU D 1 143 ? -42.409 -41.164 -2.299 1.00 47.34 238 LEU C N 1
ATOM 3924 C CA . LEU D 1 143 ? -42.464 -41.292 -0.847 1.00 47.51 238 LEU C CA 1
ATOM 3925 C C . LEU D 1 143 ? -42.784 -39.936 -0.230 1.00 44.02 238 LEU C C 1
ATOM 3926 O O . LEU D 1 143 ? -41.939 -39.036 -0.226 1.00 43.80 238 LEU C O 1
ATOM 3931 N N . LEU D 1 144 ? -43.990 -39.795 0.310 1.00 44.08 239 LEU C N 1
ATOM 3932 C CA . LEU D 1 144 ? -44.399 -38.582 1.012 1.00 47.19 239 LEU C CA 1
ATOM 3933 C C . LEU D 1 144 ? -44.529 -38.886 2.499 1.00 44.62 239 LEU C C 1
ATOM 3934 O O . LEU D 1 144 ? -45.459 -39.583 2.920 1.00 44.53 239 LEU C O 1
ATOM 3939 N N . GLN D 1 145 ? -43.605 -38.350 3.288 1.00 45.23 240 GLN C N 1
ATOM 3940 C CA . GLN D 1 145 ? -43.562 -38.559 4.728 1.00 46.08 240 GLN C CA 1
ATOM 3941 C C . GLN D 1 145 ? -43.896 -37.248 5.427 1.00 49.79 240 GLN C C 1
ATOM 3942 O O . GLN D 1 145 ? -43.212 -36.239 5.223 1.00 56.48 240 GLN C O 1
ATOM 3948 N N . ARG D 1 146 ? -44.942 -37.268 6.249 1.00 55.07 241 ARG C N 1
ATOM 3949 C CA . ARG D 1 146 ? -45.426 -36.090 6.957 1.00 43.35 241 ARG C CA 1
ATOM 3950 C C . ARG D 1 146 ? -45.190 -36.254 8.448 1.00 43.31 241 ARG C C 1
ATOM 3951 O O . ARG D 1 146 ? -45.593 -37.262 9.037 1.00 43.51 241 ARG C O 1
ATOM 3959 N N . THR D 1 147 ? -44.540 -35.267 9.049 1.00 43.12 242 THR C N 1
ATOM 3960 C CA . THR D 1 147 ? -44.426 -35.180 10.495 1.00 43.10 242 THR C CA 1
ATOM 3961 C C . THR D 1 147 ? -45.382 -34.109 10.999 1.00 42.71 242 THR C C 1
ATOM 3962 O O . THR D 1 147 ? -45.572 -33.082 10.346 1.00 42.53 242 THR C O 1
ATOM 3966 N N . GLN D 1 148 ? -46.012 -34.369 12.141 1.00 44.08 243 GLN C N 1
ATOM 3967 C CA . GLN D 1 148 ? -46.890 -33.391 12.769 1.00 42.76 243 GLN C CA 1
ATOM 3968 C C . GLN D 1 148 ? -46.730 -33.489 14.274 1.00 42.51 243 GLN C C 1
ATOM 3969 O O . GLN D 1 148 ? -46.793 -34.584 14.838 1.00 49.01 243 GLN C O 1
ATOM 3975 N N . LYS D 1 149 ? -46.525 -32.346 14.917 1.00 42.72 244 LYS C N 1
ATOM 3976 C CA . LYS D 1 149 ? -46.229 -32.284 16.342 1.00 43.17 244 LYS C CA 1
ATOM 3977 C C . LYS D 1 149 ? -47.227 -31.326 16.981 1.00 42.70 244 LYS C C 1
ATOM 3978 O O . LYS D 1 149 ? -47.075 -30.107 16.880 1.00 60.73 244 LYS C O 1
ATOM 3984 N N . THR D 1 150 ? -48.247 -31.872 17.629 1.00 42.58 245 THR C N 1
ATOM 3985 C CA . THR D 1 150 ? -49.250 -31.067 18.307 1.00 42.19 245 THR C CA 1
ATOM 3986 C C . THR D 1 150 ? -49.050 -31.138 19.813 1.00 41.91 245 THR C C 1
ATOM 3987 O O . THR D 1 150 ? -48.707 -32.192 20.353 1.00 42.10 245 THR C O 1
ATOM 3991 N N . VAL D 1 151 ? -49.266 -30.012 20.487 1.00 41.71 246 VAL C N 1
ATOM 3992 C CA . VAL D 1 151 ? -49.167 -29.936 21.940 1.00 44.77 246 VAL C CA 1
ATOM 3993 C C . VAL D 1 151 ? -50.240 -28.984 22.451 1.00 53.72 246 VAL C C 1
ATOM 3994 O O . VAL D 1 151 ? -50.353 -27.852 21.970 1.00 52.94 246 VAL C O 1
ATOM 3998 N N . ARG D 1 152 ? -51.036 -29.445 23.413 1.00 69.41 247 ARG C N 1
ATOM 3999 C CA . ARG D 1 152 ? -52.096 -28.647 24.009 1.00 55.84 247 ARG C CA 1
ATOM 4000 C C . ARG D 1 152 ? -51.760 -28.330 25.459 1.00 40.76 247 ARG C C 1
ATOM 4001 O O . ARG D 1 152 ? -50.914 -28.973 26.084 1.00 39.28 247 ARG C O 1
ATOM 4009 N N . ALA D 1 153 ? -52.440 -27.319 25.986 1.00 39.97 248 ALA C N 1
ATOM 4010 C CA . ALA D 1 153 ? -52.275 -26.887 27.365 1.00 39.72 248 ALA C CA 1
ATOM 4011 C C . ALA D 1 153 ? -53.613 -27.031 28.064 1.00 54.96 248 ALA C C 1
ATOM 4012 O O . ALA D 1 153 ? -54.596 -26.402 27.662 1.00 71.37 248 ALA C O 1
ATOM 4014 N N . VAL D 1 154 ? -53.646 -27.845 29.110 1.00 59.74 249 VAL C N 1
ATOM 4015 C CA . VAL D 1 154 ? -54.884 -28.238 29.766 1.00 44.79 249 VAL C CA 1
ATOM 4016 C C . VAL D 1 154 ? -54.833 -27.792 31.219 1.00 45.68 249 VAL C C 1
ATOM 4017 O O . VAL D 1 154 ? -53.814 -27.979 31.895 1.00 52.63 249 VAL C O 1
ATOM 4021 N N . GLY D 1 155 ? -55.927 -27.200 31.694 1.00 46.27 250 GLY C N 1
ATOM 4022 C CA . GLY D 1 155 ? -56.063 -26.862 33.091 1.00 44.83 250 GLY C CA 1
ATOM 4023 C C . GLY D 1 155 ? -55.973 -28.091 33.973 1.00 44.69 250 GLY C C 1
ATOM 4024 O O . GLY D 1 155 ? -56.670 -29.086 33.760 1.00 50.27 250 GLY C O 1
ATOM 4025 N N . PRO D 1 156 ? -55.105 -28.043 34.983 1.00 44.39 251 PRO C N 1
ATOM 4026 C CA . PRO D 1 156 ? -54.830 -29.241 35.788 1.00 43.83 251 PRO C CA 1
ATOM 4027 C C . PRO D 1 156 ? -56.062 -29.806 36.474 1.00 67.60 251 PRO C C 1
ATOM 4028 O O . PRO D 1 156 ? -56.424 -30.968 36.260 1.00 88.68 251 PRO C O 1
ATOM 4032 N N . ARG D 1 157 ? -56.712 -28.999 37.313 1.00 45.78 252 ARG C N 1
ATOM 4033 C CA . ARG D 1 157 ? -57.934 -29.468 37.952 1.00 42.28 252 ARG C CA 1
ATOM 4034 C C . ARG D 1 157 ? -59.125 -29.373 37.008 1.00 42.55 252 ARG C C 1
ATOM 4035 O O . ARG D 1 157 ? -59.916 -30.316 36.908 1.00 42.38 252 ARG C O 1
ATOM 4043 N N . SER D 1 158 ? -59.254 -28.254 36.299 1.00 43.73 253 SER C N 1
ATOM 4044 C CA . SER D 1 158 ? -60.386 -28.031 35.406 1.00 54.14 253 SER C CA 1
ATOM 4045 C C . SER D 1 158 ? -60.371 -28.986 34.218 1.00 43.34 253 SER C C 1
ATOM 4046 O O . SER D 1 158 ? -61.227 -29.870 34.114 1.00 53.30 253 SER C O 1
ATOM 4049 N N . GLY D 1 159 ? -59.407 -28.823 33.316 1.00 42.25 254 GLY C N 1
ATOM 4050 C CA . GLY D 1 159 ? -59.360 -29.609 32.099 1.00 54.52 254 GLY C CA 1
ATOM 4051 C C . GLY D 1 159 ? -59.626 -28.825 30.833 1.00 67.04 254 GLY C C 1
ATOM 4052 O O . GLY D 1 159 ? -59.687 -29.427 29.754 1.00 69.07 254 GLY C O 1
ATOM 4053 N N . ASN D 1 160 ? -59.797 -27.509 30.924 1.00 53.85 255 ASN C N 1
ATOM 4054 C CA . ASN D 1 160 ? -60.017 -26.689 29.743 1.00 40.03 255 ASN C CA 1
ATOM 4055 C C . ASN D 1 160 ? -58.698 -26.435 29.030 1.00 45.41 255 ASN C C 1
ATOM 4056 O O . ASN D 1 160 ? -57.655 -26.255 29.667 1.00 40.29 255 ASN C O 1
ATOM 4061 N N . GLU D 1 161 ? -58.747 -26.430 27.700 1.00 49.15 256 GLU C N 1
ATOM 4062 C CA . GLU D 1 161 ? -57.572 -26.077 26.920 1.00 40.40 256 GLU C CA 1
ATOM 4063 C C . GLU D 1 161 ? -57.274 -24.596 27.090 1.00 40.44 256 GLU C C 1
ATOM 4064 O O . GLU D 1 161 ? -58.159 -23.751 26.923 1.00 40.59 256 GLU C O 1
ATOM 4070 N N . LYS D 1 162 ? -56.028 -24.286 27.438 1.00 43.53 257 LYS C N 1
ATOM 4071 C CA . LYS D 1 162 ? -55.575 -22.912 27.599 1.00 40.24 257 LYS C CA 1
ATOM 4072 C C . LYS D 1 162 ? -54.884 -22.366 26.357 1.00 39.54 257 LYS C C 1
ATOM 4073 O O . LYS D 1 162 ? -55.101 -21.206 25.998 1.00 59.58 257 LYS C O 1
ATOM 4079 N N . TRP D 1 163 ? -54.064 -23.175 25.691 1.00 38.94 258 TRP C N 1
ATOM 4080 C CA . TRP D 1 163 ? -53.431 -22.802 24.430 1.00 38.42 258 TRP C CA 1
ATOM 4081 C C . TRP D 1 163 ? -52.887 -24.076 23.803 1.00 38.20 258 TRP C C 1
ATOM 4082 O O . TRP D 1 163 ? -52.886 -25.140 24.427 1.00 38.11 258 TRP C O 1
ATOM 4093 N N . ASN D 1 164 ? -52.425 -23.961 22.561 1.00 38.31 259 ASN C N 1
ATOM 4094 C CA . ASN D 1 164 ? -51.814 -25.104 21.897 1.00 38.14 259 ASN C CA 1
ATOM 4095 C C . ASN D 1 164 ? -50.885 -24.605 20.800 1.00 49.44 259 ASN C C 1
ATOM 4096 O O . ASN D 1 164 ? -50.906 -23.430 20.425 1.00 50.78 259 ASN C O 1
ATOM 4101 N N . PHE D 1 165 ? -50.062 -25.522 20.294 1.00 54.56 260 PHE C N 1
ATOM 4102 C CA . PHE D 1 165 ? -49.175 -25.240 19.167 1.00 38.56 260 PHE C CA 1
ATOM 4103 C C . PHE D 1 165 ? -49.112 -26.495 18.315 1.00 38.20 260 PHE C C 1
ATOM 4104 O O . PHE D 1 165 ? -48.670 -27.544 18.789 1.00 38.09 260 PHE C O 1
ATOM 4112 N N . SER D 1 166 ? -49.561 -26.397 17.072 1.00 38.26 261 SER C N 1
ATOM 4113 C CA . SER D 1 166 ? -49.482 -27.502 16.132 1.00 38.47 261 SER C CA 1
ATOM 4114 C C . SER D 1 166 ? -48.549 -27.124 14.991 1.00 38.54 261 SER C C 1
ATOM 4115 O O . SER D 1 166 ? -48.572 -25.990 14.505 1.00 38.42 261 SER C O 1
ATOM 4118 N N . VAL D 1 167 ? -47.721 -28.076 14.571 1.00 47.55 262 VAL C N 1
ATOM 4119 C CA . VAL D 1 167 ? -46.640 -27.791 13.637 1.00 43.51 262 VAL C CA 1
ATOM 4120 C C . VAL D 1 167 ? -46.253 -29.093 12.951 1.00 39.70 262 VAL C C 1
ATOM 4121 O O . VAL D 1 167 ? -46.385 -30.175 13.527 1.00 44.56 262 VAL C O 1
ATOM 4125 N N . GLY D 1 168 ? -45.797 -28.988 11.707 1.00 46.26 263 GLY C N 1
ATOM 4126 C CA . GLY D 1 168 ? -45.398 -30.170 10.963 1.00 39.69 263 GLY C CA 1
ATOM 4127 C C . GLY D 1 168 ? -44.700 -29.802 9.673 1.00 39.41 263 GLY C C 1
ATOM 4128 O O . GLY D 1 168 ? -44.611 -28.632 9.299 1.00 43.67 263 GLY C O 1
ATOM 4129 N N . HIS D 1 169 ? -44.198 -30.825 8.990 1.00 39.33 264 HIS C N 1
ATOM 4130 C CA . HIS D 1 169 ? -43.522 -30.630 7.714 1.00 39.30 264 HIS C CA 1
ATOM 4131 C C . HIS D 1 169 ? -43.565 -31.929 6.919 1.00 39.80 264 HIS C C 1
ATOM 4132 O O . HIS D 1 169 ? -44.032 -32.964 7.401 1.00 39.98 264 HIS C O 1
ATOM 4139 N N . PHE D 1 170 ? -43.041 -31.867 5.698 1.00 40.67 265 PHE C N 1
ATOM 4140 C CA . PHE D 1 170 ? -42.965 -33.004 4.796 1.00 41.47 265 PHE C CA 1
ATOM 4141 C C . PHE D 1 170 ? -41.514 -33.318 4.455 1.00 42.74 265 PHE C C 1
ATOM 4142 O O . PHE D 1 170 ? -40.617 -32.489 4.627 1.00 42.94 265 PHE C O 1
ATOM 4150 N N . GLU D 1 171 ? -41.304 -34.531 3.947 1.00 43.52 266 GLU C N 1
ATOM 4151 C CA . GLU D 1 171 ? -39.997 -34.988 3.497 1.00 44.37 266 GLU C CA 1
ATOM 4152 C C . GLU D 1 171 ? -40.200 -35.964 2.348 1.00 44.98 266 GLU C C 1
ATOM 4153 O O . GLU D 1 171 ? -41.139 -36.761 2.368 1.00 44.89 266 GLU C O 1
ATOM 4159 N N . LEU D 1 172 ? -39.318 -35.893 1.350 1.00 45.97 267 LEU C N 1
ATOM 4160 C CA . LEU D 1 172 ? -39.507 -36.583 0.081 1.00 46.83 267 LEU C CA 1
ATOM 4161 C C . LEU D 1 172 ? -38.291 -37.428 -0.258 1.00 47.38 267 LEU C C 1
ATOM 4162 O O . LEU D 1 172 ? -37.153 -36.965 -0.153 1.00 48.87 267 LEU C O 1
ATOM 4167 N N . ARG D 1 173 ? -38.547 -38.665 -0.678 1.00 48.12 268 ARG C N 1
ATOM 4168 C CA . ARG D 1 173 ? -37.521 -39.555 -1.200 1.00 52.30 268 ARG C CA 1
ATOM 4169 C C . ARG D 1 173 ? -38.086 -40.281 -2.413 1.00 52.62 268 ARG C C 1
ATOM 4170 O O . ARG D 1 173 ? -39.302 -40.358 -2.602 1.00 53.92 268 ARG C O 1
ATOM 4178 N N . TYR D 1 174 ? -37.196 -40.815 -3.238 1.00 48.55 269 TYR C N 1
ATOM 4179 C CA . TYR D 1 174 ? -37.613 -41.529 -4.432 1.00 48.38 269 TYR C CA 1
ATOM 4180 C C . TYR D 1 174 ? -37.244 -43.000 -4.328 1.00 49.46 269 TYR C C 1
ATOM 4181 O O . TYR D 1 174 ? -36.228 -43.364 -3.728 1.00 49.41 269 TYR C O 1
ATOM 4190 N N . ILE D 1 175 ? -38.074 -43.843 -4.932 1.00 50.70 270 ILE C N 1
ATOM 4191 C CA . ILE D 1 175 ? -37.891 -45.288 -4.850 1.00 52.47 270 ILE C CA 1
ATOM 4192 C C . ILE D 1 175 ? -37.894 -45.907 -6.242 1.00 52.32 270 ILE C C 1
ATOM 4193 O O . ILE D 1 175 ? -38.957 -46.005 -6.870 1.00 52.34 270 ILE C O 1
ATOM 4198 N N . PRO D 1 176 ? -36.737 -46.350 -6.758 1.00 70.40 271 PRO C N 1
ATOM 4199 C CA . PRO D 1 176 ? -36.660 -47.048 -8.047 1.00 68.99 271 PRO C CA 1
ATOM 4200 C C . PRO D 1 176 ? -37.226 -48.465 -7.979 1.00 66.66 271 PRO C C 1
ATOM 4201 O O . PRO D 1 176 ? -37.065 -49.237 -8.927 1.00 73.21 271 PRO C O 1
ATOM 4205 N N . SER D 1 202 ? -14.891 -30.729 9.167 1.00 54.63 297 SER C N 1
ATOM 4206 C CA . SER D 1 202 ? -16.245 -31.120 8.791 1.00 57.65 297 SER C CA 1
ATOM 4207 C C . SER D 1 202 ? -16.378 -31.240 7.274 1.00 52.90 297 SER C C 1
ATOM 4208 O O . SER D 1 202 ? -15.483 -30.834 6.535 1.00 52.76 297 SER C O 1
ATOM 4211 N N . ASP D 1 203 ? -17.494 -31.808 6.815 1.00 52.19 298 ASP C N 1
ATOM 4212 C CA . ASP D 1 203 ? -17.734 -32.065 5.399 1.00 54.89 298 ASP C CA 1
ATOM 4213 C C . ASP D 1 203 ? -19.077 -31.476 4.991 1.00 60.77 298 ASP C C 1
ATOM 4214 O O . ASP D 1 203 ? -20.083 -31.682 5.678 1.00 70.25 298 ASP C O 1
ATOM 4219 N N . VAL D 1 204 ? -19.091 -30.741 3.878 1.00 50.35 299 VAL C N 1
ATOM 4220 C CA . VAL D 1 204 ? -20.312 -30.175 3.318 1.00 47.92 299 VAL C CA 1
ATOM 4221 C C . VAL D 1 204 ? -20.279 -30.408 1.813 1.00 48.65 299 VAL C C 1
ATOM 4222 O O . VAL D 1 204 ? -19.212 -30.562 1.213 1.00 71.05 299 VAL C O 1
ATOM 4226 N N . GLU D 1 205 ? -21.456 -30.461 1.200 1.00 60.96 300 GLU C N 1
ATOM 4227 C CA . GLU D 1 205 ? -21.557 -30.566 -0.251 1.00 44.60 300 GLU C CA 1
ATOM 4228 C C . GLU D 1 205 ? -22.464 -29.440 -0.737 1.00 44.16 300 GLU C C 1
ATOM 4229 O O . GLU D 1 205 ? -22.639 -28.409 -0.075 1.00 48.60 300 GLU C O 1
ATOM 4235 N N . GLU D 1 206 ? -23.052 -29.617 -1.910 1.00 44.92 301 GLU C N 1
ATOM 4236 C CA . GLU D 1 206 ? -23.998 -28.634 -2.425 1.00 55.14 301 GLU C CA 1
ATOM 4237 C C . GLU D 1 206 ? -24.786 -29.278 -3.555 1.00 62.60 301 GLU C C 1
ATOM 4238 O O . GLU D 1 206 ? -24.549 -30.435 -3.919 1.00 71.83 301 GLU C O 1
ATOM 4244 N N . GLN D 1 207 ? -25.725 -28.507 -4.111 1.00 49.32 302 GLN C N 1
ATOM 4245 C CA . GLN D 1 207 ? -26.457 -28.886 -5.315 1.00 51.33 302 GLN C CA 1
ATOM 4246 C C . GLN D 1 207 ? -27.245 -27.708 -5.876 1.00 57.43 302 GLN C C 1
ATOM 4247 O O . GLN D 1 207 ? -27.534 -26.751 -5.147 1.00 48.28 302 GLN C O 1
ATOM 4253 N N . GLU D 1 208 ? -27.576 -27.744 -7.167 1.00 72.15 303 GLU C N 1
ATOM 4254 C CA . GLU D 1 208 ? -28.522 -26.797 -7.753 1.00 67.11 303 GLU C CA 1
ATOM 4255 C C . GLU D 1 208 ? -29.394 -27.540 -8.754 1.00 66.71 303 GLU C C 1
ATOM 4256 O O . GLU D 1 208 ? -28.883 -28.280 -9.601 1.00 67.73 303 GLU C O 1
ATOM 4262 N N . ALA D 1 209 ? -30.707 -27.329 -8.658 1.00 58.82 304 ALA C N 1
ATOM 4263 C CA . ALA D 1 209 ? -31.688 -28.108 -9.412 1.00 49.63 304 ALA C CA 1
ATOM 4264 C C . ALA D 1 209 ? -31.860 -27.512 -10.803 1.00 59.30 304 ALA C C 1
ATOM 4265 O O . ALA D 1 209 ? -32.624 -26.563 -10.995 1.00 56.80 304 ALA C O 1
ATOM 4267 N N . VAL D 1 210 ? -31.167 -28.086 -11.787 1.00 67.36 305 VAL C N 1
ATOM 4268 C CA . VAL D 1 210 ? -31.231 -27.603 -13.159 1.00 51.13 305 VAL C CA 1
ATOM 4269 C C . VAL D 1 210 ? -32.335 -28.350 -13.899 1.00 46.57 305 VAL C C 1
ATOM 4270 O O . VAL D 1 210 ? -32.811 -29.401 -13.466 1.00 56.62 305 VAL C O 1
ATOM 4274 N N . MET D 1 211 ? -32.754 -27.795 -15.038 1.00 51.09 306 MET C N 1
ATOM 4275 C CA . MET D 1 211 ? -33.801 -28.418 -15.850 1.00 58.11 306 MET C CA 1
ATOM 4276 C C . MET D 1 211 ? -33.629 -27.925 -17.289 1.00 66.56 306 MET C C 1
ATOM 4277 O O . MET D 1 211 ? -34.271 -26.958 -17.704 1.00 73.38 306 MET C O 1
ATOM 4282 N N . MET D 1 212 ? -32.757 -28.609 -18.034 1.00 46.86 307 MET C N 1
ATOM 4283 C CA . MET D 1 212 ? -32.535 -28.336 -19.450 1.00 51.02 307 MET C CA 1
ATOM 4284 C C . MET D 1 212 ? -32.240 -26.858 -19.676 1.00 62.34 307 MET C C 1
ATOM 4285 O O . MET D 1 212 ? -33.112 -26.106 -20.123 1.00 77.09 307 MET C O 1
ATOM 4290 N N . ASP D 1 213 ? -31.019 -26.437 -19.334 1.00 45.96 308 ASP C N 1
ATOM 4291 C CA . ASP D 1 213 ? -30.537 -25.071 -19.527 1.00 46.84 308 ASP C CA 1
ATOM 4292 C C . ASP D 1 213 ? -31.306 -24.046 -18.695 1.00 56.52 308 ASP C C 1
ATOM 4293 O O . ASP D 1 213 ? -31.017 -22.851 -18.773 1.00 62.43 308 ASP C O 1
ATOM 4298 N N . THR D 1 214 ? -32.273 -24.488 -17.893 1.00 54.84 309 THR C N 1
ATOM 4299 C CA . THR D 1 214 ? -33.025 -23.595 -17.022 1.00 45.59 309 THR C CA 1
ATOM 4300 C C . THR D 1 214 ? -32.989 -24.114 -15.594 1.00 51.25 309 THR C C 1
ATOM 4301 O O . THR D 1 214 ? -33.174 -25.308 -15.350 1.00 46.09 309 THR C O 1
ATOM 4305 N N . VAL D 1 215 ? -32.750 -23.207 -14.656 1.00 72.48 310 VAL C N 1
ATOM 4306 C CA . VAL D 1 215 ? -32.685 -23.538 -13.240 1.00 52.18 310 VAL C CA 1
ATOM 4307 C C . VAL D 1 215 ? -33.985 -23.098 -12.587 1.00 47.22 310 VAL C C 1
ATOM 4308 O O . VAL D 1 215 ? -34.656 -22.167 -13.047 1.00 47.26 310 VAL C O 1
ATOM 4312 N N . ILE D 1 216 ? -34.355 -23.782 -11.511 1.00 51.10 311 ILE C N 1
ATOM 4313 C CA . ILE D 1 216 ? -35.619 -23.552 -10.822 1.00 46.36 311 ILE C CA 1
ATOM 4314 C C . ILE D 1 216 ? -35.330 -23.036 -9.422 1.00 56.02 311 ILE C C 1
ATOM 4315 O O . ILE D 1 216 ? -34.518 -23.616 -8.692 1.00 70.12 311 ILE C O 1
ATOM 4320 N N . LYS D 1 217 ? -35.994 -21.944 -9.052 1.00 72.03 312 LYS C N 1
ATOM 4321 C CA . LYS D 1 217 ? -35.878 -21.365 -7.722 1.00 68.33 312 LYS C CA 1
ATOM 4322 C C . LYS D 1 217 ? -37.259 -20.924 -7.265 1.00 44.59 312 LYS C C 1
ATOM 4323 O O . LYS D 1 217 ? -38.146 -20.652 -8.077 1.00 44.14 312 LYS C O 1
ATOM 4329 N N . VAL D 1 218 ? -37.440 -20.850 -5.951 1.00 44.95 313 VAL C N 1
ATOM 4330 C CA . VAL D 1 218 ? -38.714 -20.463 -5.365 1.00 45.28 313 VAL C CA 1
ATOM 4331 C C . VAL D 1 218 ? -38.534 -19.145 -4.631 1.00 45.41 313 VAL C C 1
ATOM 4332 O O . VAL D 1 218 ? -37.600 -18.987 -3.837 1.00 45.64 313 VAL C O 1
ATOM 4336 N N . SER D 1 219 ? -39.412 -18.193 -4.925 1.00 45.75 314 SER C N 1
ATOM 4337 C CA . SER D 1 219 ? -39.478 -16.926 -4.212 1.00 44.90 314 SER C CA 1
ATOM 4338 C C . SER D 1 219 ? -40.366 -17.107 -2.992 1.00 44.02 314 SER C C 1
ATOM 4339 O O . SER D 1 219 ? -41.523 -17.517 -3.119 1.00 43.72 314 SER C O 1
ATOM 4342 N N . VAL D 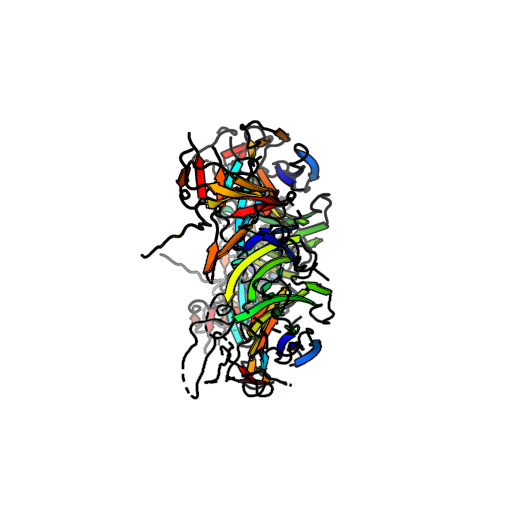1 220 ? -39.829 -16.804 -1.817 1.00 47.82 315 VAL C N 1
ATOM 4343 C CA . VAL D 1 220 ? -40.532 -17.155 -0.595 1.00 54.59 315 VAL C CA 1
ATOM 4344 C C . VAL D 1 220 ? -41.540 -16.083 -0.180 1.00 62.42 315 VAL C C 1
ATOM 4345 O O . VAL D 1 220 ? -42.535 -16.397 0.487 1.00 54.88 315 VAL C O 1
ATOM 4349 N N . ALA D 1 221 ? -41.324 -14.829 -0.576 1.00 59.83 316 ALA C N 1
ATOM 4350 C CA . ALA D 1 221 ? -42.221 -13.742 -0.208 1.00 44.43 316 ALA C CA 1
ATOM 4351 C C . ALA D 1 221 ? -43.379 -13.577 -1.180 1.00 41.78 316 ALA C C 1
ATOM 4352 O O . ALA D 1 221 ? -44.336 -12.866 -0.862 1.00 41.86 316 ALA C O 1
ATOM 4354 N N . ASP D 1 222 ? -43.304 -14.203 -2.352 1.00 41.79 317 ASP C N 1
ATOM 4355 C CA . ASP D 1 222 ? -44.380 -14.205 -3.329 1.00 41.68 317 ASP C CA 1
ATOM 4356 C C . ASP D 1 222 ? -45.084 -15.544 -3.414 1.00 41.52 317 ASP C C 1
ATOM 4357 O O . ASP D 1 222 ? -46.060 -15.667 -4.160 1.00 43.35 317 ASP C O 1
ATOM 4362 N N . TRP D 1 223 ? -44.599 -16.554 -2.698 1.00 41.66 318 TRP C N 1
ATOM 4363 C CA . TRP D 1 223 ? -45.160 -17.898 -2.756 1.00 41.32 318 TRP C CA 1
ATOM 4364 C C . TRP D 1 223 ? -45.092 -18.463 -4.171 1.00 46.11 318 TRP C C 1
ATOM 4365 O O . TRP D 1 223 ? -45.931 -19.273 -4.568 1.00 65.61 318 TRP C O 1
ATOM 4376 N N . LYS D 1 224 ? -44.106 -18.039 -4.952 1.00 45.86 319 LYS C N 1
ATOM 4377 C CA . LYS D 1 224 ? -43.995 -18.448 -6.343 1.00 41.30 319 LYS C CA 1
ATOM 4378 C C . LYS D 1 224 ? -42.774 -19.327 -6.554 1.00 41.22 319 LYS C C 1
ATOM 4379 O O . LYS D 1 224 ? -41.737 -19.136 -5.914 1.00 41.30 319 LYS C O 1
ATOM 4385 N N . VAL D 1 225 ? -42.913 -20.291 -7.455 1.00 41.01 320 VAL C N 1
ATOM 4386 C CA . VAL D 1 225 ? -41.811 -21.123 -7.915 1.00 41.15 320 VAL C CA 1
ATOM 4387 C C . VAL D 1 225 ? -41.480 -20.695 -9.338 1.00 40.93 320 VAL C C 1
ATOM 4388 O O . VAL D 1 225 ? -42.357 -20.686 -10.209 1.00 40.60 320 VAL C O 1
ATOM 4392 N N . MET D 1 226 ? -40.219 -20.340 -9.571 1.00 41.02 321 MET C N 1
ATOM 4393 C CA . MET D 1 226 ? -39.791 -19.701 -10.802 1.00 40.89 321 MET C CA 1
ATOM 4394 C C . MET D 1 226 ? -38.686 -20.505 -11.471 1.00 41.11 321 MET C C 1
ATOM 4395 O O . MET D 1 226 ? -37.873 -21.148 -10.803 1.00 41.09 321 MET C O 1
ATOM 4400 N N . ALA D 1 227 ? -38.668 -20.463 -12.802 1.00 41.27 322 ALA C N 1
ATOM 4401 C CA . ALA D 1 227 ? -37.663 -21.145 -13.609 1.00 41.66 322 ALA C CA 1
ATOM 4402 C C . ALA D 1 227 ? -36.894 -20.111 -14.415 1.00 52.01 322 ALA C C 1
ATOM 4403 O O . ALA D 1 227 ? -37.475 -19.422 -15.260 1.00 59.66 322 ALA C O 1
ATOM 4405 N N . PHE D 1 228 ? -35.594 -20.013 -14.163 1.00 49.39 323 PHE C N 1
ATOM 4406 C CA . PHE D 1 228 ? -34.751 -18.986 -14.756 1.00 43.87 323 PHE C CA 1
ATOM 4407 C C . PHE D 1 228 ? -33.860 -19.599 -15.822 1.00 44.71 323 PHE C C 1
ATOM 4408 O O . PHE D 1 228 ? -33.234 -20.638 -15.595 1.00 51.88 323 PHE C O 1
ATOM 4416 N N . ASN D 1 229 ? -33.796 -18.946 -16.975 1.00 45.54 324 ASN C N 1
ATOM 4417 C CA . ASN D 1 229 ? -32.879 -19.374 -18.019 1.00 46.02 324 ASN C CA 1
ATOM 4418 C C . ASN D 1 229 ? -31.446 -19.149 -17.567 1.00 47.28 324 ASN C C 1
ATOM 4419 O O . ASN D 1 229 ? -31.067 -18.024 -17.229 1.00 52.30 324 ASN C O 1
ATOM 4424 N N . LYS D 1 230 ? -30.645 -20.216 -17.572 1.00 47.49 325 LYS C N 1
ATOM 4425 C CA . LYS D 1 230 ? -29.255 -20.107 -17.143 1.00 48.21 325 LYS C CA 1
ATOM 4426 C C . LYS D 1 230 ? -28.453 -19.131 -17.993 1.00 48.25 325 LYS C C 1
ATOM 4427 O O . LYS D 1 230 ? -27.446 -18.597 -17.519 1.00 64.40 325 LYS C O 1
ATOM 4433 N N . LYS D 1 231 ? -28.870 -18.884 -19.230 1.00 47.49 326 LYS C N 1
ATOM 4434 C CA . LYS D 1 231 ? -28.230 -17.897 -20.091 1.00 47.16 326 LYS C CA 1
ATOM 4435 C C . LYS D 1 231 ? -29.057 -16.619 -20.040 1.00 47.97 326 LYS C C 1
ATOM 4436 O O . LYS D 1 231 ? -30.193 -16.585 -20.525 1.00 58.56 326 LYS C O 1
ATOM 4442 N N . GLY D 1 232 ? -28.492 -15.574 -19.444 1.00 48.72 327 GLY C N 1
ATOM 4443 C CA . GLY D 1 232 ? -29.167 -14.306 -19.312 1.00 48.77 327 GLY C CA 1
ATOM 4444 C C . GLY D 1 232 ? -29.929 -14.123 -18.018 1.00 57.19 327 GLY C C 1
ATOM 4445 O O . GLY D 1 232 ? -30.153 -12.980 -17.601 1.00 49.26 327 GLY C O 1
ATOM 4446 N N . GLY D 1 233 ? -30.326 -15.212 -17.367 1.00 65.45 328 GLY C N 1
ATOM 4447 C CA . GLY D 1 233 ? -31.048 -15.100 -16.119 1.00 68.77 328 GLY C CA 1
ATOM 4448 C C . GLY D 1 233 ? -32.496 -14.707 -16.263 1.00 67.00 328 GLY C C 1
ATOM 4449 O O . GLY D 1 233 ? -33.154 -14.440 -15.253 1.00 69.40 328 GLY C O 1
ATOM 4450 N N . HIS D 1 234 ? -33.017 -14.669 -17.485 1.00 62.49 329 HIS C N 1
ATOM 4451 C CA . HIS D 1 234 ? -34.386 -14.239 -17.701 1.00 47.74 329 HIS C CA 1
ATOM 4452 C C . HIS D 1 234 ? -35.366 -15.325 -17.281 1.00 47.20 329 HIS C C 1
ATOM 4453 O O . HIS D 1 234 ? -35.098 -16.525 -17.400 1.00 47.02 329 HIS C O 1
ATOM 4460 N N . LEU D 1 235 ? -36.511 -14.881 -16.772 1.00 48.55 330 LEU C N 1
ATOM 4461 C CA . LEU D 1 235 ? -37.565 -15.760 -16.287 1.00 49.69 330 LEU C CA 1
ATOM 4462 C C . LEU D 1 235 ? -38.439 -16.229 -17.440 1.00 57.31 330 LEU C C 1
ATOM 4463 O O . LEU D 1 235 ? -38.861 -15.425 -18.276 1.00 64.44 330 LEU C O 1
ATOM 4468 N N . GLU D 1 236 ? -38.726 -17.528 -17.472 1.00 49.26 331 GLU C N 1
ATOM 4469 C CA . GLU D 1 236 ? -39.626 -18.079 -18.475 1.00 49.14 331 GLU C CA 1
ATOM 4470 C C . GLU D 1 236 ? -41.033 -18.277 -17.923 1.00 52.73 331 GLU C C 1
ATOM 4471 O O . GLU D 1 236 ? -42.005 -17.757 -18.479 1.00 84.87 331 GLU C O 1
ATOM 4477 N N . TRP D 1 237 ? -41.161 -19.023 -16.831 1.00 46.28 332 TRP C N 1
ATOM 4478 C CA . TRP D 1 237 ? -42.466 -19.288 -16.252 1.00 44.71 332 TRP C CA 1
ATOM 4479 C C . TRP D 1 237 ? -42.364 -19.329 -14.737 1.00 43.45 332 TRP C C 1
ATOM 4480 O O . TRP D 1 237 ? -41.335 -19.710 -14.173 1.00 45.70 332 TRP C O 1
ATOM 4491 N N . GLU D 1 238 ? -43.455 -18.939 -14.087 1.00 42.47 333 GLU C N 1
ATOM 4492 C CA . GLU D 1 238 ? -43.583 -19.033 -12.644 1.00 41.66 333 GLU C CA 1
ATOM 4493 C C . GLU D 1 238 ? -44.992 -19.498 -12.318 1.00 48.84 333 GLU C C 1
ATOM 4494 O O . GLU D 1 238 ? -45.883 -19.501 -13.172 1.00 53.66 333 GLU C O 1
ATOM 4500 N N . TYR D 1 239 ? -45.188 -19.902 -11.067 1.00 39.05 334 TYR C N 1
ATOM 4501 C CA . TYR D 1 239 ? -46.491 -20.365 -10.603 1.00 37.75 334 TYR C CA 1
ATOM 4502 C C . TYR D 1 239 ? -46.737 -19.769 -9.229 1.00 37.81 334 TYR C C 1
ATOM 4503 O O . TYR D 1 239 ? -46.059 -20.130 -8.267 1.00 37.63 334 TYR C O 1
ATOM 4512 N N . GLN D 1 240 ? -47.706 -18.872 -9.135 1.00 38.18 335 GLN C N 1
ATOM 4513 C CA . GLN D 1 240 ? -48.030 -18.228 -7.873 1.00 38.84 335 GLN C CA 1
ATOM 4514 C C . GLN D 1 240 ? -49.052 -19.064 -7.119 1.00 39.00 335 GLN C C 1
ATOM 4515 O O . GLN D 1 240 ? -50.147 -19.323 -7.627 1.00 49.72 335 GLN C O 1
ATOM 4521 N N . PHE D 1 241 ? -48.692 -19.482 -5.912 1.00 49.03 336 PHE C N 1
ATOM 4522 C CA . PHE D 1 241 ? -49.589 -20.225 -5.045 1.00 38.87 336 PHE C CA 1
ATOM 4523 C C . PHE D 1 241 ? -50.474 -19.275 -4.248 1.00 52.61 336 PHE C C 1
ATOM 4524 O O . PHE D 1 241 ? -50.132 -18.113 -4.007 1.00 39.33 336 PHE C O 1
ATOM 4532 N N . SER D 1 242 ? -51.629 -19.796 -3.835 1.00 52.12 337 SER C N 1
ATOM 4533 C CA . SER D 1 242 ? -52.566 -19.076 -2.987 1.00 40.74 337 SER C CA 1
ATOM 4534 C C . SER D 1 242 ? -52.181 -19.111 -1.521 1.00 38.16 337 SER C C 1
ATOM 4535 O O . SER D 1 242 ? -52.842 -18.455 -0.708 1.00 40.73 337 SER C O 1
ATOM 4538 N N . THR D 1 243 ? -51.139 -19.865 -1.171 1.00 38.52 338 THR C N 1
ATOM 4539 C CA . THR D 1 243 ? -50.733 -20.098 0.195 1.00 39.02 338 THR C CA 1
ATOM 4540 C C . THR D 1 243 ? -49.220 -20.243 0.191 1.00 39.66 338 THR C C 1
ATOM 4541 O O . THR D 1 243 ? -48.678 -20.875 -0.723 1.00 39.33 338 THR C O 1
ATOM 4545 N N . PRO D 1 244 ? -48.509 -19.650 1.178 1.00 43.51 339 PRO C N 1
ATOM 4546 C CA . PRO D 1 244 ? -47.037 -19.709 1.188 1.00 41.21 339 PRO C CA 1
ATOM 4547 C C . PRO D 1 244 ? -46.448 -21.105 1.093 1.00 41.83 339 PRO C C 1
ATOM 4548 O O . PRO D 1 244 ? -47.133 -22.100 1.350 1.00 44.48 339 PRO C O 1
ATOM 4552 N N . ILE D 1 245 ? -45.163 -21.182 0.741 1.00 39.15 340 ILE C N 1
ATOM 4553 C CA . ILE D 1 245 ? -44.473 -22.436 0.453 1.00 38.28 340 ILE C CA 1
ATOM 4554 C C . ILE D 1 245 ? -43.590 -22.810 1.635 1.00 38.68 340 ILE C C 1
ATOM 4555 O O . ILE D 1 245 ? -42.913 -21.953 2.216 1.00 38.56 340 ILE C O 1
ATOM 4560 N N . ALA D 1 246 ? -43.584 -24.096 1.983 1.00 39.09 341 ALA C N 1
ATOM 4561 C CA . ALA D 1 246 ? -42.695 -24.613 3.017 1.00 39.98 341 ALA C CA 1
ATOM 4562 C C . ALA D 1 246 ? -41.450 -25.273 2.438 1.00 44.96 341 ALA C C 1
ATOM 4563 O O . ALA D 1 246 ? -40.333 -25.001 2.888 1.00 44.90 341 ALA C O 1
ATOM 4565 N N . SER D 1 247 ? -41.618 -26.141 1.444 1.00 44.01 342 SER C N 1
ATOM 4566 C CA . SER D 1 247 ? -40.492 -26.825 0.829 1.00 47.19 342 SER C CA 1
ATOM 4567 C C . SER D 1 247 ? -40.788 -27.006 -0.652 1.00 40.86 342 SER C C 1
ATOM 4568 O O . SER D 1 247 ? -41.900 -26.760 -1.120 1.00 40.61 342 SER C O 1
ATOM 4571 N N . ALA D 1 248 ? -39.778 -27.439 -1.394 1.00 40.70 343 ALA C N 1
ATOM 4572 C CA . ALA D 1 248 ? -39.970 -27.703 -2.811 1.00 40.10 343 ALA C CA 1
ATOM 4573 C C . ALA D 1 248 ? -38.903 -28.677 -3.265 1.00 47.83 343 ALA C C 1
ATOM 4574 O O . ALA D 1 248 ? -37.736 -28.532 -2.893 1.00 70.02 343 ALA C O 1
ATOM 4576 N N . TRP D 1 249 ? -39.302 -29.669 -4.048 1.00 40.37 344 TRP C N 1
ATOM 4577 C CA . TRP D 1 249 ? -38.374 -30.655 -4.569 1.00 40.58 344 TRP C CA 1
ATOM 4578 C C . TRP D 1 249 ? -38.558 -30.787 -6.066 1.00 40.69 344 TRP C C 1
ATOM 4579 O O . TRP D 1 249 ? -39.686 -30.827 -6.561 1.00 40.08 344 TRP C O 1
ATOM 4590 N N . LEU D 1 250 ? -37.445 -30.864 -6.776 1.00 44.45 345 LEU C N 1
ATOM 4591 C CA . LEU D 1 250 ? -37.442 -31.209 -8.188 1.00 42.37 345 LEU C CA 1
ATOM 4592 C C . LEU D 1 250 ? -37.087 -32.685 -8.306 1.00 42.99 345 LEU C C 1
ATOM 4593 O O . LEU D 1 250 ? -35.972 -33.089 -7.963 1.00 43.46 345 LEU C O 1
ATOM 4598 N N . VAL D 1 251 ? -38.036 -33.483 -8.779 1.00 42.87 346 VAL C N 1
ATOM 4599 C CA . VAL D 1 251 ? -37.814 -34.901 -9.022 1.00 43.20 346 VAL C CA 1
ATOM 4600 C C . VAL D 1 251 ? -37.362 -35.072 -10.468 1.00 51.82 346 VAL C C 1
ATOM 4601 O O . VAL D 1 251 ? -38.165 -34.958 -11.398 1.00 42.42 346 VAL C O 1
ATOM 4605 N N . LYS D 1 252 ? -36.075 -35.362 -10.659 1.00 55.60 347 LYS C N 1
ATOM 4606 C CA . LYS D 1 252 ? -35.466 -35.436 -11.986 1.00 42.40 347 LYS C CA 1
ATOM 4607 C C . LYS D 1 252 ? -34.650 -36.722 -12.095 1.00 43.21 347 LYS C C 1
ATOM 4608 O O . LYS D 1 252 ? -33.537 -36.801 -11.566 1.00 48.20 347 LYS C O 1
ATOM 4614 N N . ASP D 1 253 ? -35.212 -37.721 -12.775 1.00 52.89 348 ASP C N 1
ATOM 4615 C CA . ASP D 1 253 ? -34.523 -38.959 -13.154 1.00 48.63 348 ASP C CA 1
ATOM 4616 C C . ASP D 1 253 ? -33.869 -39.646 -11.949 1.00 53.97 348 ASP C C 1
ATOM 4617 O O . ASP D 1 253 ? -32.647 -39.689 -11.803 1.00 64.80 348 ASP C O 1
ATOM 4622 N N . GLY D 1 254 ? -34.726 -40.205 -11.096 1.00 50.89 349 GLY C N 1
ATOM 4623 C CA . GLY D 1 254 ? -34.259 -40.943 -9.935 1.00 53.25 349 GLY C CA 1
ATOM 4624 C C . GLY D 1 254 ? -33.990 -40.087 -8.713 1.00 44.17 349 GLY C C 1
ATOM 4625 O O . GLY D 1 254 ? -34.507 -40.363 -7.627 1.00 51.33 349 GLY C O 1
ATOM 4626 N N . LYS D 1 255 ? -33.168 -39.056 -8.870 1.00 43.97 350 LYS C N 1
ATOM 4627 C CA . LYS D 1 255 ? -32.925 -38.130 -7.776 1.00 43.90 350 LYS C CA 1
ATOM 4628 C C . LYS D 1 255 ? -34.157 -37.275 -7.512 1.00 43.95 350 LYS C C 1
ATOM 4629 O O . LYS D 1 255 ? -34.968 -37.018 -8.404 1.00 43.59 350 LYS C O 1
ATOM 4635 N N . VAL D 1 256 ? -34.294 -36.842 -6.265 1.00 44.66 351 VAL C N 1
ATOM 4636 C CA . VAL D 1 256 ? -35.172 -35.739 -5.903 1.00 44.74 351 VAL C CA 1
ATOM 4637 C C . VAL D 1 256 ? -34.281 -34.606 -5.423 1.00 44.68 351 VAL C C 1
ATOM 4638 O O . VAL D 1 256 ? -33.296 -34.833 -4.711 1.00 44.91 351 VAL C O 1
ATOM 4642 N N . ILE D 1 257 ? -34.592 -33.391 -5.856 1.00 43.91 352 ILE C N 1
ATOM 4643 C CA . ILE D 1 257 ? -33.682 -32.276 -5.627 1.00 43.72 352 ILE C CA 1
ATOM 4644 C C . ILE D 1 257 ? -34.418 -31.141 -4.933 1.00 44.57 352 ILE C C 1
ATOM 4645 O O . ILE D 1 257 ? -35.302 -30.517 -5.534 1.00 45.96 352 ILE C O 1
ATOM 4650 N N . PRO D 1 258 ? -34.086 -30.833 -3.688 1.00 46.05 353 PRO C N 1
ATOM 4651 C CA . PRO D 1 258 ? -34.712 -29.690 -3.029 1.00 45.80 353 PRO C CA 1
ATOM 4652 C C . PRO D 1 258 ? -34.304 -28.384 -3.686 1.00 45.69 353 PRO C C 1
ATOM 4653 O O . PRO D 1 258 ? -33.197 -28.239 -4.209 1.00 45.75 353 PRO C O 1
ATOM 4657 N N . ILE D 1 259 ? -35.229 -27.431 -3.655 1.00 47.35 354 ILE C N 1
ATOM 4658 C CA . ILE D 1 259 ? -35.042 -26.097 -4.208 1.00 44.23 354 ILE C CA 1
ATOM 4659 C C . ILE D 1 259 ? -34.904 -25.118 -3.051 1.00 43.55 354 ILE C C 1
ATOM 4660 O O . ILE D 1 259 ? -35.701 -25.151 -2.106 1.00 69.04 354 ILE C O 1
ATOM 4665 N N . SER D 1 260 ? -33.902 -24.248 -3.122 1.00 43.51 355 SER C N 1
ATOM 4666 C CA . SER D 1 260 ? -33.639 -23.329 -2.024 1.00 48.26 355 SER C CA 1
ATOM 4667 C C . SER D 1 260 ? -34.667 -22.204 -1.999 1.00 42.92 355 SER C C 1
ATOM 4668 O O . SER D 1 260 ? -35.130 -21.740 -3.043 1.00 42.72 355 SER C O 1
ATOM 4671 N N . LEU D 1 261 ? -35.017 -21.765 -0.793 1.00 43.13 356 LEU C N 1
ATOM 4672 C CA . LEU D 1 261 ? -35.965 -20.676 -0.601 1.00 43.29 356 LEU C CA 1
ATOM 4673 C C . LEU D 1 261 ? -35.200 -19.358 -0.560 1.00 44.51 356 LEU C C 1
ATOM 4674 O O . LEU D 1 261 ? -34.344 -19.155 0.308 1.00 44.63 356 LEU C O 1
ATOM 4679 N N . PHE D 1 262 ? -35.505 -18.469 -1.493 1.00 45.29 357 PHE C N 1
ATOM 4680 C CA . PHE D 1 262 ? -34.775 -17.225 -1.638 1.00 46.60 357 PHE C CA 1
ATOM 4681 C C . PHE D 1 262 ? -35.645 -16.043 -1.250 1.00 47.63 357 PHE C C 1
ATOM 4682 O O . PHE D 1 262 ? -36.874 -16.099 -1.331 1.00 47.38 357 PHE C O 1
ATOM 4690 N N . ASP D 1 263 ? -34.987 -14.970 -0.827 1.00 49.01 358 ASP C N 1
ATOM 4691 C CA . ASP D 1 263 ? -35.647 -13.734 -0.426 1.00 50.36 358 ASP C CA 1
ATOM 4692 C C . ASP D 1 263 ? -35.165 -12.619 -1.345 1.00 50.65 358 ASP C C 1
ATOM 4693 O O . ASP D 1 263 ? -33.995 -12.230 -1.294 1.00 50.87 358 ASP C O 1
ATOM 4698 N N . ASP D 1 264 ? -36.065 -12.095 -2.171 1.00 51.02 359 ASP C N 1
ATOM 4699 C CA . ASP D 1 264 ? -35.693 -11.176 -3.244 1.00 51.65 359 ASP C CA 1
ATOM 4700 C C . ASP D 1 264 ? -35.779 -9.737 -2.766 1.00 62.55 359 ASP C C 1
ATOM 4701 O O . ASP D 1 264 ? -36.853 -9.131 -2.760 1.00 77.45 359 ASP C O 1
ATOM 4706 N N . THR D 1 265 ? -34.637 -9.179 -2.379 1.00 52.17 360 THR C N 1
ATOM 4707 C CA . THR D 1 265 ? -34.491 -7.736 -2.276 1.00 61.15 360 THR C CA 1
ATOM 4708 C C . THR D 1 265 ? -33.998 -7.121 -3.582 1.00 76.70 360 THR C C 1
ATOM 4709 O O . THR D 1 265 ? -33.283 -6.110 -3.567 1.00 92.40 360 THR C O 1
ATOM 4713 N N . SER D 1 266 ? -34.373 -7.703 -4.716 1.00 54.54 361 SER C N 1
ATOM 4714 C CA . SER D 1 266 ? -33.791 -7.319 -5.994 1.00 64.25 361 SER C CA 1
ATOM 4715 C C . SER D 1 266 ? -34.734 -6.480 -6.846 1.00 69.42 361 SER C C 1
ATOM 4716 O O . SER D 1 266 ? -34.714 -6.570 -8.074 1.00 57.66 361 SER C O 1
ATOM 4719 N N . ILE D 1 280 ? -29.550 -10.517 -16.123 1.00 55.80 375 ILE C N 1
ATOM 4720 C CA . ILE D 1 280 ? -29.333 -10.181 -14.719 1.00 54.93 375 ILE C CA 1
ATOM 4721 C C . ILE D 1 280 ? -28.324 -11.127 -14.077 1.00 48.48 375 ILE C C 1
ATOM 4722 O O . ILE D 1 280 ? -28.314 -12.323 -14.358 1.00 59.34 375 ILE C O 1
ATOM 4727 N N . VAL D 1 281 ? -27.474 -10.584 -13.215 1.00 49.36 376 VAL C N 1
ATOM 4728 C CA . VAL D 1 281 ? -26.488 -11.380 -12.495 1.00 49.49 376 VAL C CA 1
ATOM 4729 C C . VAL D 1 281 ? -27.072 -11.782 -11.150 1.00 51.94 376 VAL C C 1
ATOM 4730 O O . VAL D 1 281 ? -27.546 -10.933 -10.386 1.00 49.22 376 VAL C O 1
ATOM 4734 N N . GLU D 1 282 ? -27.027 -13.075 -10.857 1.00 60.80 377 GLU C N 1
ATOM 4735 C CA . GLU D 1 282 ? -27.681 -13.650 -9.691 1.00 50.93 377 GLU C CA 1
ATOM 4736 C C . GLU D 1 282 ? -26.655 -13.866 -8.584 1.00 53.78 377 GLU C C 1
ATOM 4737 O O . GLU D 1 282 ? -25.634 -14.526 -8.802 1.00 63.40 377 GLU C O 1
ATOM 4743 N N . ALA D 1 283 ? -26.932 -13.316 -7.400 1.00 48.87 378 ALA C N 1
ATOM 4744 C CA . ALA D 1 283 ? -26.049 -13.424 -6.241 1.00 50.66 378 ALA C CA 1
ATOM 4745 C C . ALA D 1 283 ? -26.843 -13.955 -5.055 1.00 51.49 378 ALA C C 1
ATOM 4746 O O . ALA D 1 283 ? -27.707 -13.254 -4.518 1.00 58.23 378 ALA C O 1
ATOM 4748 N N . ALA D 1 284 ? -26.542 -15.179 -4.639 1.00 51.83 379 ALA C N 1
ATOM 4749 C CA . ALA D 1 284 ? -27.209 -15.818 -3.516 1.00 52.07 379 ALA C CA 1
ATOM 4750 C C . ALA D 1 284 ? -26.258 -15.915 -2.332 1.00 52.01 379 ALA C C 1
ATOM 4751 O O . ALA D 1 284 ? -25.084 -16.254 -2.495 1.00 52.41 379 ALA C O 1
ATOM 4753 N N . ARG D 1 285 ? -26.773 -15.621 -1.143 1.00 51.61 380 ARG C N 1
ATOM 4754 C CA . ARG D 1 285 ? -25.989 -15.643 0.080 1.00 51.23 380 ARG C CA 1
ATOM 4755 C C . ARG D 1 285 ? -26.718 -16.445 1.148 1.00 51.19 380 ARG C C 1
ATOM 4756 O O . ARG D 1 285 ? -27.950 -16.497 1.175 1.00 50.97 380 ARG C O 1
ATOM 4764 N N . GLY D 1 286 ? -25.941 -17.077 2.027 1.00 51.77 381 GLY C N 1
ATOM 4765 C CA . GLY D 1 286 ? -26.485 -17.726 3.203 1.00 51.91 381 GLY C CA 1
ATOM 4766 C C . GLY D 1 286 ? -27.061 -16.754 4.215 1.00 63.40 381 GLY C C 1
ATOM 4767 O O . GLY D 1 286 ? -27.468 -15.645 3.861 1.00 93.22 381 GLY C O 1
ATOM 4768 N N . ALA D 1 287 ? -27.102 -17.151 5.478 1.00 53.48 382 ALA C N 1
ATOM 4769 C CA . ALA D 1 287 ? -27.730 -16.353 6.520 1.00 61.35 382 ALA C CA 1
ATOM 4770 C C . ALA D 1 287 ? -26.681 -15.842 7.503 1.00 68.40 382 ALA C C 1
ATOM 4771 O O . ALA D 1 287 ? -25.485 -16.128 7.386 1.00 86.49 382 ALA C O 1
ATOM 4773 N N . THR D 1 288 ? -27.151 -15.079 8.485 1.00 55.71 383 THR C N 1
ATOM 4774 C CA . THR D 1 288 ? -26.295 -14.467 9.490 1.00 59.76 383 THR C CA 1
ATOM 4775 C C . THR D 1 288 ? -26.566 -15.066 10.864 1.00 58.44 383 THR C C 1
ATOM 4776 O O . THR D 1 288 ? -27.723 -15.219 11.266 1.00 70.25 383 THR C O 1
ATOM 4780 N N . GLU D 1 289 ? -25.490 -15.387 11.585 1.00 53.64 384 GLU C N 1
ATOM 4781 C CA . GLU D 1 289 ? -25.541 -15.928 12.955 1.00 67.29 384 GLU C CA 1
ATOM 4782 C C . GLU D 1 289 ? -26.539 -17.086 12.971 1.00 65.40 384 GLU C C 1
ATOM 4783 O O . GLU D 1 289 ? -26.429 -17.989 12.131 1.00 62.77 384 GLU C O 1
ATOM 4789 N N . ASN D 1 290 ? -27.499 -17.103 13.890 1.00 49.39 385 ASN C N 1
ATOM 4790 C CA . ASN D 1 290 ? -28.611 -18.036 13.833 1.00 47.94 385 ASN C CA 1
ATOM 4791 C C . ASN D 1 290 ? -29.896 -17.258 13.611 1.00 47.65 385 ASN C C 1
ATOM 4792 O O . ASN D 1 290 ? -30.901 -17.501 14.281 1.00 47.30 385 ASN C O 1
ATOM 4797 N N . SER D 1 291 ? -29.867 -16.338 12.655 1.00 54.26 386 SER C N 1
ATOM 4798 C CA . SER D 1 291 ? -31.034 -15.535 12.346 1.00 58.33 386 SER C CA 1
ATOM 4799 C C . SER D 1 291 ? -32.142 -16.412 11.778 1.00 48.56 386 SER C C 1
ATOM 4800 O O . SER D 1 291 ? -31.921 -17.559 11.380 1.00 46.76 386 SER C O 1
ATOM 4803 N N . VAL D 1 292 ? -33.350 -15.861 11.745 1.00 45.59 387 VAL C N 1
ATOM 4804 C CA . VAL D 1 292 ? -34.525 -16.662 11.428 1.00 44.36 387 VAL C CA 1
ATOM 4805 C C . VAL D 1 292 ? -35.526 -15.793 10.681 1.00 47.22 387 VAL C C 1
ATOM 4806 O O . VAL D 1 292 ? -35.729 -14.623 11.016 1.00 74.95 387 VAL C O 1
ATOM 4810 N N . TYR D 1 293 ? -36.153 -16.376 9.664 1.00 42.88 388 TYR C N 1
ATOM 4811 C CA . TYR D 1 293 ? -36.978 -15.645 8.710 1.00 42.78 388 TYR C CA 1
ATOM 4812 C C . TYR D 1 293 ? -38.452 -15.803 9.061 1.00 49.97 388 TYR C C 1
ATOM 4813 O O . TYR D 1 293 ? -38.920 -16.922 9.293 1.00 49.39 388 TYR C O 1
ATOM 4822 N N . LEU D 1 294 ? -39.181 -14.687 9.083 1.00 57.21 389 LEU C N 1
ATOM 4823 C CA . LEU D 1 294 ? -40.561 -14.654 9.554 1.00 45.76 389 LEU C CA 1
ATOM 4824 C C . LEU D 1 294 ? -41.538 -14.647 8.386 1.00 44.54 389 LEU C C 1
ATOM 4825 O O . LEU D 1 294 ? -41.293 -14.010 7.359 1.00 44.91 389 LEU C O 1
ATOM 4830 N N . GLY D 1 295 ? -42.654 -15.352 8.558 1.00 44.93 390 GLY C N 1
ATOM 4831 C CA . GLY D 1 295 ? -43.721 -15.359 7.579 1.00 45.06 390 GLY C CA 1
ATOM 4832 C C . GLY D 1 295 ? -45.090 -15.391 8.227 1.00 45.06 390 GLY C C 1
ATOM 4833 O O . GLY D 1 295 ? -45.199 -15.255 9.448 1.00 45.22 390 GLY C O 1
ATOM 4834 N N . MET D 1 296 ? -46.142 -15.569 7.429 1.00 44.74 391 MET C N 1
ATOM 4835 C CA . MET D 1 296 ? -47.497 -15.627 7.957 1.00 44.48 391 MET C CA 1
ATOM 4836 C C . MET D 1 296 ? -48.358 -16.548 7.109 1.00 43.46 391 MET C C 1
ATOM 4837 O O . MET D 1 296 ? -48.298 -16.500 5.880 1.00 43.25 391 MET C O 1
ATOM 4842 N N . TYR D 1 297 ? -49.173 -17.369 7.771 1.00 42.59 392 TYR C N 1
ATOM 4843 C CA . TYR D 1 297 ? -50.199 -18.182 7.116 1.00 41.72 392 TYR C CA 1
ATOM 4844 C C . TYR D 1 297 ? -51.560 -17.815 7.702 1.00 53.23 392 TYR C C 1
ATOM 4845 O O . TYR D 1 297 ? -51.965 -18.350 8.736 1.00 74.91 392 TYR C O 1
ATOM 4854 N N . ARG D 1 298 ? -52.266 -16.911 7.027 1.00 57.55 393 ARG C N 1
ATOM 4855 C CA . ARG D 1 298 ? -53.608 -16.485 7.421 1.00 39.74 393 ARG C CA 1
ATOM 4856 C C . ARG D 1 298 ? -53.631 -16.050 8.888 1.00 40.01 393 ARG C C 1
ATOM 4857 O O . ARG D 1 298 ? -54.329 -16.616 9.732 1.00 52.28 393 ARG C O 1
ATOM 4865 N N . GLY D 1 299 ? -52.826 -15.031 9.182 1.00 40.48 394 GLY C N 1
ATOM 4866 C CA . GLY D 1 299 ? -52.761 -14.452 10.506 1.00 46.57 394 GLY C CA 1
ATOM 4867 C C . GLY D 1 299 ? -51.913 -15.206 11.504 1.00 56.49 394 GLY C C 1
ATOM 4868 O O . GLY D 1 299 ? -51.757 -14.735 12.639 1.00 67.64 394 GLY C O 1
ATOM 4869 N N . GLN D 1 300 ? -51.366 -16.356 11.129 1.00 40.49 395 GLN C N 1
ATOM 4870 C CA . GLN D 1 300 ? -50.516 -17.151 11.999 1.00 40.10 395 GLN C CA 1
ATOM 4871 C C . GLN D 1 300 ? -49.081 -17.029 11.510 1.00 39.55 395 GLN C C 1
ATOM 4872 O O . GLN D 1 300 ? -48.785 -17.375 10.363 1.00 57.25 395 GLN C O 1
ATOM 4878 N N . LEU D 1 301 ? -48.198 -16.531 12.366 1.00 39.23 396 LEU C N 1
ATOM 4879 C CA . LEU D 1 301 ? -46.800 -16.378 11.998 1.00 38.79 396 LEU C CA 1
ATOM 4880 C C . LEU D 1 301 ? -46.042 -17.685 12.195 1.00 38.77 396 LEU C C 1
ATOM 4881 O O . LEU D 1 301 ? -46.485 -18.586 12.906 1.00 38.28 396 LEU C O 1
ATOM 4886 N N . TYR D 1 302 ? -44.880 -17.770 11.553 1.00 39.36 397 TYR C N 1
ATOM 4887 C CA . TYR D 1 302 ? -44.026 -18.950 11.626 1.00 40.00 397 TYR C CA 1
ATOM 4888 C C . TYR D 1 302 ? -42.607 -18.533 11.261 1.00 40.64 397 TYR C C 1
ATOM 4889 O O . TYR D 1 302 ? -42.355 -17.373 10.932 1.00 67.78 397 TYR C O 1
ATOM 4898 N N . LEU D 1 303 ? -41.678 -19.491 11.305 1.00 40.69 398 LEU C N 1
ATOM 4899 C CA . LEU D 1 303 ? -40.269 -19.211 11.056 1.00 41.16 398 LEU C CA 1
ATOM 4900 C C . LEU D 1 303 ? -39.599 -20.407 10.389 1.00 40.26 398 LEU C C 1
ATOM 4901 O O . LEU D 1 303 ? -39.909 -21.553 10.718 1.00 41.12 398 LEU C O 1
ATOM 4906 N N . GLN D 1 304 ? -38.678 -20.137 9.466 1.00 47.49 399 GLN C N 1
ATOM 4907 C CA . GLN D 1 304 ? -37.910 -21.190 8.782 1.00 40.04 399 GLN C CA 1
ATOM 4908 C C . GLN D 1 304 ? -36.514 -20.657 8.465 1.00 40.23 399 GLN C C 1
ATOM 4909 O O . GLN D 1 304 ? -36.082 -19.647 9.029 1.00 45.14 399 GLN C O 1
ATOM 4915 N N . SER D 1 305 ? -35.802 -21.335 7.556 1.00 59.38 400 SER C N 1
ATOM 4916 C CA . SER D 1 305 ? -34.421 -20.995 7.179 1.00 46.87 400 SER C CA 1
ATOM 4917 C C . SER D 1 305 ? -34.276 -20.852 5.656 1.00 55.09 400 SER C C 1
ATOM 4918 O O . SER D 1 305 ? -34.062 -21.833 4.935 1.00 40.21 400 SER C O 1
ATOM 4921 N N . SER D 1 306 ? -34.375 -19.618 5.168 1.00 52.39 401 SER C N 1
ATOM 4922 C CA . SER D 1 306 ? -34.210 -19.301 3.758 1.00 40.78 401 SER C CA 1
ATOM 4923 C C . SER D 1 306 ? -32.830 -18.707 3.506 1.00 45.12 401 SER C C 1
ATOM 4924 O O . SER D 1 306 ? -32.066 -18.429 4.430 1.00 63.20 401 SER C O 1
ATOM 4927 N N . VAL D 1 307 ? -32.507 -18.524 2.229 1.00 53.07 402 VAL C N 1
ATOM 4928 C CA . VAL D 1 307 ? -31.250 -17.902 1.840 1.00 47.80 402 VAL C CA 1
ATOM 4929 C C . VAL D 1 307 ? -31.561 -16.604 1.114 1.00 51.45 402 VAL C C 1
ATOM 4930 O O . VAL D 1 307 ? -32.626 -16.442 0.512 1.00 62.44 402 VAL C O 1
ATOM 4934 N N . ARG D 1 308 ? -30.625 -15.668 1.190 1.00 43.06 403 ARG C N 1
ATOM 4935 C CA . ARG D 1 308 ? -30.813 -14.370 0.574 1.00 43.49 403 ARG C CA 1
ATOM 4936 C C . ARG D 1 308 ? -30.408 -14.434 -0.891 1.00 51.29 403 ARG C C 1
ATOM 4937 O O . ARG D 1 308 ? -29.564 -15.239 -1.291 1.00 84.64 403 ARG C O 1
ATOM 4945 N N . ILE D 1 309 ? -31.036 -13.585 -1.699 1.00 48.30 404 ILE C N 1
ATOM 4946 C CA . ILE D 1 309 ? -30.806 -13.559 -3.135 1.00 43.69 404 ILE C CA 1
ATOM 4947 C C . ILE D 1 309 ? -30.790 -12.108 -3.587 1.00 44.61 404 ILE C C 1
ATOM 4948 O O . ILE D 1 309 ? -31.487 -11.257 -3.030 1.00 60.04 404 ILE C O 1
ATOM 4953 N N . SER D 1 310 ? -29.973 -11.822 -4.596 1.00 54.67 405 SER C N 1
ATOM 4954 C CA . SER D 1 310 ? -29.851 -10.460 -5.111 1.00 46.59 405 SER C CA 1
ATOM 4955 C C . SER D 1 310 ? -29.602 -10.515 -6.610 1.00 46.06 405 SER C C 1
ATOM 4956 O O . SER D 1 310 ? -28.530 -10.944 -7.045 1.00 75.45 405 SER C O 1
ATOM 4959 N N . GLU D 1 311 ? -30.583 -10.079 -7.391 1.00 45.74 406 GLU C N 1
ATOM 4960 C CA . GLU D 1 311 ? -30.463 -9.984 -8.840 1.00 45.47 406 GLU C CA 1
ATOM 4961 C C . GLU D 1 311 ? -30.227 -8.523 -9.194 1.00 46.30 406 GLU C C 1
ATOM 4962 O O . GLU D 1 311 ? -31.079 -7.672 -8.919 1.00 73.24 406 GLU C O 1
ATOM 4968 N N . LYS D 1 312 ? -29.073 -8.230 -9.793 1.00 46.23 407 LYS C N 1
ATOM 4969 C CA . LYS D 1 312 ? -28.563 -6.863 -9.814 1.00 47.30 407 LYS C CA 1
ATOM 4970 C C . LYS D 1 312 ? -28.846 -6.136 -11.125 1.00 51.87 407 LYS C C 1
ATOM 4971 O O . LYS D 1 312 ? -29.482 -5.077 -11.116 1.00 73.15 407 LYS C O 1
ATOM 4977 N N . PHE D 1 313 ? -28.383 -6.676 -12.248 1.00 47.83 408 PHE C N 1
ATOM 4978 C CA . PHE D 1 313 ? -28.427 -5.966 -13.530 1.00 50.44 408 PHE C CA 1
ATOM 4979 C C . PHE D 1 313 ? -29.814 -5.414 -13.874 1.00 48.64 408 PHE C C 1
ATOM 4980 O O . PHE D 1 313 ? -30.829 -5.894 -13.380 1.00 48.41 408 PHE C O 1
ATOM 4988 N N . PRO E 2 3 ? -43.730 -5.241 15.360 1.00 80.38 3 PRO F N 1
ATOM 4989 C CA . PRO E 2 3 ? -43.602 -6.594 14.811 1.00 78.07 3 PRO F CA 1
ATOM 4990 C C . PRO E 2 3 ? -43.633 -6.613 13.285 1.00 93.13 3 PRO F C 1
ATOM 4991 O O . PRO E 2 3 ? -44.720 -6.697 12.716 1.00 93.76 3 PRO F O 1
ATOM 4995 N N . GLN E 2 4 ? -42.467 -6.538 12.636 1.00 92.77 4 GLN F N 1
ATOM 4996 C CA . GLN E 2 4 ? -42.389 -6.546 11.177 1.00 76.73 4 GLN F CA 1
ATOM 4997 C C . GLN E 2 4 ? -42.115 -7.955 10.660 1.00 80.88 4 GLN F C 1
ATOM 4998 O O . GLN E 2 4 ? -41.281 -8.671 11.228 1.00 84.58 4 GLN F O 1
ATOM 5004 N N . PRO E 2 5 ? -42.795 -8.382 9.579 1.00 63.33 5 PRO F N 1
ATOM 5005 C CA . PRO E 2 5 ? -42.947 -9.824 9.336 1.00 60.82 5 PRO F CA 1
ATOM 5006 C C . PRO E 2 5 ? -42.292 -10.437 8.102 1.00 69.74 5 PRO F C 1
ATOM 5007 O O . PRO E 2 5 ? -42.904 -11.336 7.511 1.00 60.45 5 PRO F O 1
ATOM 5011 N N . TRP E 2 6 ? -41.082 -10.037 7.716 1.00 87.43 6 TRP F N 1
ATOM 5012 C CA . TRP E 2 6 ? -40.422 -10.666 6.566 1.00 66.54 6 TRP F CA 1
ATOM 5013 C C . TRP E 2 6 ? -38.910 -10.438 6.602 1.00 57.30 6 TRP F C 1
ATOM 5014 O O . TRP E 2 6 ? -38.291 -10.091 5.597 1.00 72.60 6 TRP F O 1
ATOM 5025 N N . ARG E 2 7 ? -38.268 -10.653 7.747 1.00 56.21 7 ARG F N 1
ATOM 5026 C CA . ARG E 2 7 ? -36.808 -10.544 7.785 1.00 55.22 7 ARG F CA 1
ATOM 5027 C C . ARG E 2 7 ? -36.280 -11.351 8.962 1.00 57.97 7 ARG F C 1
ATOM 5028 O O . ARG E 2 7 ? -37.007 -12.149 9.562 1.00 89.04 7 ARG F O 1
ATOM 5036 N N . PHE E 2 8 ? -35.009 -11.142 9.290 1.00 54.60 8 PHE F N 1
ATOM 5037 C CA . PHE E 2 8 ? -34.265 -12.021 10.174 1.00 76.21 8 PHE F CA 1
ATOM 5038 C C . PHE E 2 8 ? -33.975 -11.358 11.513 1.00 75.20 8 PHE F C 1
ATOM 5039 O O . PHE E 2 8 ? -33.795 -10.141 11.600 1.00 89.16 8 PHE F O 1
ATOM 5047 N N . TYR E 2 9 ? -33.917 -12.183 12.557 1.00 54.86 9 TYR F N 1
ATOM 5048 C CA . TYR E 2 9 ? -33.652 -11.701 13.902 1.00 59.75 9 TYR F CA 1
ATOM 5049 C C . TYR E 2 9 ? -32.891 -12.773 14.667 1.00 83.10 9 TYR F C 1
ATOM 5050 O O . TYR E 2 9 ? -32.864 -13.942 14.275 1.00 101.36 9 TYR F O 1
ATOM 5059 N N . ALA E 2 10 ? -32.290 -12.371 15.782 1.00 65.06 10 ALA F N 1
ATOM 5060 C CA . ALA E 2 10 ? -31.436 -13.283 16.522 1.00 58.74 10 ALA F CA 1
ATOM 5061 C C . ALA E 2 10 ? -31.392 -12.854 17.977 1.00 74.77 10 ALA F C 1
ATOM 5062 O O . ALA E 2 10 ? -31.546 -11.663 18.271 1.00 86.22 10 ALA F O 1
ATOM 5064 N N . PRO E 2 11 ? -31.193 -13.798 18.914 1.00 74.42 11 PRO F N 1
ATOM 5065 C CA . PRO E 2 11 ? -31.120 -13.492 20.348 1.00 60.03 11 PRO F CA 1
ATOM 5066 C C . PRO E 2 11 ? -30.041 -12.474 20.692 1.00 55.70 11 PRO F C 1
ATOM 5067 O O . PRO E 2 11 ? -29.999 -12.037 21.841 1.00 68.89 11 PRO F O 1
ATOM 5071 N N . ARG F 1 9 ? -42.126 -13.505 108.146 1.00 49.09 104 ARG D N 1
ATOM 5072 C CA . ARG F 1 9 ? -41.863 -12.499 107.128 1.00 71.17 104 ARG D CA 1
ATOM 5073 C C . ARG F 1 9 ? -41.524 -13.149 105.782 1.00 73.17 104 ARG D C 1
ATOM 5074 O O . ARG F 1 9 ? -41.960 -12.672 104.729 1.00 50.15 104 ARG D O 1
ATOM 5082 N N . SER F 1 10 ? -40.761 -14.238 105.822 1.00 53.44 105 SER D N 1
ATOM 5083 C CA . SER F 1 10 ? -40.298 -14.867 104.598 1.00 41.73 105 SER D CA 1
ATOM 5084 C C . SER F 1 10 ? -41.442 -15.562 103.870 1.00 41.15 105 SER D C 1
ATOM 5085 O O . SER F 1 10 ? -42.443 -15.962 104.469 1.00 41.05 105 SER D O 1
ATOM 5088 N N . LEU F 1 11 ? -41.287 -15.689 102.555 1.00 40.93 106 LEU D N 1
ATOM 5089 C CA . LEU F 1 11 ? -42.280 -16.316 101.695 1.00 40.66 106 LEU D CA 1
ATOM 5090 C C . LEU F 1 11 ? -41.609 -17.344 100.806 1.00 40.69 106 LEU D C 1
ATOM 5091 O O . LEU F 1 11 ? -40.418 -17.256 100.509 1.00 46.10 106 LEU D O 1
ATOM 5096 N N . VAL F 1 12 ? -42.398 -18.305 100.356 1.00 41.10 107 VAL D N 1
ATOM 5097 C CA . VAL F 1 12 ? -41.955 -19.282 99.376 1.00 41.58 107 VAL D CA 1
ATOM 5098 C C . VAL F 1 12 ? -42.879 -19.149 98.172 1.00 41.50 107 VAL D C 1
ATOM 5099 O O . VAL F 1 12 ? -43.999 -19.666 98.189 1.00 41.79 107 VAL D O 1
ATOM 5103 N N . ILE F 1 13 ? -42.420 -18.473 97.124 1.00 41.22 108 ILE D N 1
ATOM 5104 C CA . ILE F 1 13 ? -43.205 -18.280 95.913 1.00 40.54 108 ILE D CA 1
ATOM 5105 C C . ILE F 1 13 ? -42.979 -19.454 94.970 1.00 40.08 108 ILE D C 1
ATOM 5106 O O . ILE F 1 13 ? -41.836 -19.835 94.679 1.00 56.68 108 ILE D O 1
ATOM 5111 N N . ILE F 1 14 ? -44.084 -20.040 94.509 1.00 39.24 109 ILE D N 1
ATOM 5112 C CA . ILE F 1 14 ? -44.081 -21.239 93.694 1.00 38.51 109 ILE D CA 1
ATOM 5113 C C . ILE F 1 14 ? -45.021 -21.077 92.496 1.00 37.96 109 ILE D C 1
ATOM 5114 O O . ILE F 1 14 ? -46.116 -20.512 92.616 1.00 37.67 109 ILE D O 1
ATOM 5119 N N . SER F 1 15 ? -44.563 -21.508 91.323 1.00 37.83 110 SER D N 1
ATOM 5120 C CA . SER F 1 15 ? -45.303 -21.317 90.083 1.00 38.14 110 SER D CA 1
ATOM 5121 C C . SER F 1 15 ? -45.633 -22.689 89.562 1.00 38.21 110 SER D C 1
ATOM 5122 O O . SER F 1 15 ? -44.735 -23.416 89.140 1.00 38.15 110 SER D O 1
ATOM 5125 N N . THR F 1 16 ? -46.910 -23.034 89.595 1.00 38.93 111 THR D N 1
ATOM 5126 C CA . THR F 1 16 ? -47.407 -24.299 89.075 1.00 39.62 111 THR D CA 1
ATOM 5127 C C . THR F 1 16 ? -47.870 -24.143 87.626 1.00 45.99 111 THR D C 1
ATOM 5128 O O . THR F 1 16 ? -47.951 -23.045 87.070 1.00 69.82 111 THR D O 1
ATOM 5132 N N . LEU F 1 17 ? -48.254 -25.271 87.032 1.00 39.03 112 LEU D N 1
ATOM 5133 C CA . LEU F 1 17 ? -48.575 -25.258 85.611 1.00 39.15 112 LEU D CA 1
ATOM 5134 C C . LEU F 1 17 ? -49.986 -24.785 85.314 1.00 38.68 112 LEU D C 1
ATOM 5135 O O . LEU F 1 17 ? -50.264 -24.388 84.180 1.00 38.47 112 LEU D O 1
ATOM 5140 N N . ASP F 1 18 ? -50.862 -24.803 86.279 1.00 38.74 113 ASP D N 1
ATOM 5141 C CA . ASP F 1 18 ? -52.198 -24.289 86.070 1.00 44.42 113 ASP D CA 1
ATOM 5142 C C . ASP F 1 18 ? -52.223 -22.777 85.870 1.00 40.02 113 ASP D C 1
ATOM 5143 O O . ASP F 1 18 ? -53.308 -22.184 85.869 1.00 55.35 113 ASP D O 1
ATOM 5148 N N . GLY F 1 19 ? -51.062 -22.147 85.701 1.00 41.01 114 GLY D N 1
ATOM 5149 C CA . GLY F 1 19 ? -50.964 -20.708 85.606 1.00 42.10 114 GLY D CA 1
ATOM 5150 C C . GLY F 1 19 ? -51.073 -19.978 86.921 1.00 42.90 114 GLY D C 1
ATOM 5151 O O . GLY F 1 19 ? -50.783 -18.777 86.971 1.00 43.09 114 GLY D O 1
ATOM 5152 N N . ARG F 1 20 ? -51.479 -20.659 87.987 1.00 54.86 115 ARG D N 1
ATOM 5153 C CA . ARG F 1 20 ? -51.684 -20.010 89.267 1.00 44.31 115 ARG D CA 1
ATOM 5154 C C . ARG F 1 20 ? -50.355 -19.805 89.979 1.00 43.81 115 ARG D C 1
ATOM 5155 O O . ARG F 1 20 ? -49.324 -20.382 89.625 1.00 44.10 115 ARG D O 1
ATOM 5163 N N . ILE F 1 21 ? -50.392 -18.955 90.994 1.00 42.95 116 ILE D N 1
ATOM 5164 C CA . ILE F 1 21 ? -49.222 -18.665 91.805 1.00 41.83 116 ILE D CA 1
ATOM 5165 C C . ILE F 1 21 ? -49.647 -18.655 93.259 1.00 49.24 116 ILE D C 1
ATOM 5166 O O . ILE F 1 21 ? -50.656 -18.037 93.614 1.00 60.75 116 ILE D O 1
ATOM 5171 N N . ALA F 1 22 ? -48.885 -19.344 94.093 1.00 38.63 117 ALA D N 1
ATOM 5172 C CA . ALA F 1 22 ? -49.179 -19.446 95.506 1.00 37.68 117 ALA D CA 1
ATOM 5173 C C . ALA F 1 22 ? -47.949 -19.035 96.298 1.00 47.66 117 ALA D C 1
ATOM 5174 O O . ALA F 1 22 ? -46.818 -19.140 95.816 1.00 50.33 117 ALA D O 1
ATOM 5176 N N . ALA F 1 23 ? -48.181 -18.547 97.513 1.00 40.18 118 ALA D N 1
ATOM 5177 C CA . ALA F 1 23 ? -47.115 -18.217 98.446 1.00 37.36 118 ALA D CA 1
ATOM 5178 C C . ALA F 1 23 ? -47.236 -19.092 99.681 1.00 37.36 118 ALA D C 1
ATOM 5179 O O . ALA F 1 23 ? -48.341 -19.338 100.166 1.00 37.33 118 ALA D O 1
ATOM 5181 N N . LEU F 1 24 ? -46.100 -19.565 100.183 1.00 37.49 119 LEU D N 1
ATOM 5182 C CA . LEU F 1 24 ? -46.048 -20.402 101.372 1.00 39.70 119 LEU D CA 1
ATOM 5183 C C . LEU F 1 24 ? -45.178 -19.744 102.431 1.00 37.31 119 LEU D C 1
ATOM 5184 O O . LEU F 1 24 ? -44.208 -19.050 102.114 1.00 37.38 119 LEU D O 1
ATOM 5189 N N . ASP F 1 25 ? -45.525 -19.978 103.695 1.00 36.86 120 ASP D N 1
ATOM 5190 C CA . ASP F 1 25 ? -44.755 -19.432 104.802 1.00 38.41 120 ASP D CA 1
ATOM 5191 C C . ASP F 1 25 ? -43.722 -20.456 105.245 1.00 36.46 120 ASP D C 1
ATOM 5192 O O . ASP F 1 25 ? -44.099 -21.498 105.800 1.00 41.21 120 ASP D O 1
ATOM 5197 N N . PRO F 1 26 ? -42.439 -20.208 105.052 1.00 36.63 121 PRO D N 1
ATOM 5198 C CA . PRO F 1 26 ? -41.431 -21.169 105.509 1.00 42.44 121 PRO D CA 1
ATOM 5199 C C . PRO F 1 26 ? -41.165 -21.084 107.008 1.00 57.09 121 PRO D C 1
ATOM 5200 O O . PRO F 1 26 ? -40.254 -21.739 107.526 1.00 71.67 121 PRO D O 1
ATOM 5204 N N . GLU F 1 27 ? -41.946 -20.271 107.714 1.00 37.47 122 GLU D N 1
ATOM 5205 C CA . GLU F 1 27 ? -41.834 -20.143 109.159 1.00 40.23 122 GLU D CA 1
ATOM 5206 C C . GLU F 1 27 ? -43.026 -20.745 109.881 1.00 39.50 122 GLU D C 1
ATOM 5207 O O . GLU F 1 27 ? -43.176 -20.554 111.091 1.00 52.99 122 GLU D O 1
ATOM 5213 N N . ASN F 1 28 ? -43.886 -21.452 109.164 1.00 38.14 123 ASN D N 1
ATOM 5214 C CA . ASN F 1 28 ? -44.990 -22.174 109.768 1.00 38.31 123 ASN D CA 1
ATOM 5215 C C . ASN F 1 28 ? -45.220 -23.457 108.989 1.00 38.16 123 ASN D C 1
ATOM 5216 O O . ASN F 1 28 ? -46.333 -23.764 108.561 1.00 55.11 123 ASN D O 1
ATOM 5221 N N . HIS F 1 29 ? -44.138 -24.206 108.778 1.00 38.02 124 HIS D N 1
ATOM 5222 C CA . HIS F 1 29 ? -44.192 -25.510 108.126 1.00 38.10 124 HIS D CA 1
ATOM 5223 C C . HIS F 1 29 ? -44.802 -25.426 106.733 1.00 42.62 124 HIS D C 1
ATOM 5224 O O . HIS F 1 29 ? -45.421 -26.382 106.259 1.00 42.56 124 HIS D O 1
ATOM 5231 N N . GLY F 1 30 ? -44.650 -24.282 106.074 1.00 52.22 125 GLY D N 1
ATOM 5232 C CA . GLY F 1 30 ? -45.111 -24.149 104.709 1.00 38.63 125 GLY D CA 1
ATOM 5233 C C . GLY F 1 30 ? -46.589 -23.901 104.556 1.00 47.09 125 GLY D C 1
ATOM 5234 O O . GLY F 1 30 ? -47.178 -24.318 103.554 1.00 60.96 125 GLY D O 1
ATOM 5235 N N . LYS F 1 31 ? -47.215 -23.242 105.526 1.00 62.40 126 LYS D N 1
ATOM 5236 C CA . LYS F 1 31 ? -48.631 -22.931 105.407 1.00 57.80 126 LYS D CA 1
ATOM 5237 C C . LYS F 1 31 ? -48.862 -22.050 104.184 1.00 47.49 126 LYS D C 1
ATOM 5238 O O . LYS F 1 31 ? -48.033 -21.199 103.850 1.00 62.50 126 LYS D O 1
ATOM 5244 N N . LYS F 1 32 ? -49.976 -22.282 103.491 1.00 39.14 127 LYS D N 1
ATOM 5245 C CA . LYS F 1 32 ? -50.296 -21.505 102.300 1.00 39.83 127 LYS D CA 1
ATOM 5246 C C . LYS F 1 32 ? -50.868 -20.153 102.689 1.00 39.94 127 LYS D C 1
ATOM 5247 O O . LYS F 1 32 ? -51.830 -20.073 103.454 1.00 39.94 127 LYS D O 1
ATOM 5253 N N . GLN F 1 33 ? -50.285 -19.090 102.145 1.00 40.55 128 GLN D N 1
ATOM 5254 C CA . GLN F 1 33 ? -50.739 -17.743 102.463 1.00 40.88 128 GLN D CA 1
ATOM 5255 C C . GLN F 1 33 ? -51.887 -17.315 101.560 1.00 41.87 128 GLN D C 1
ATOM 5256 O O . GLN F 1 33 ? -52.995 -17.055 102.034 1.00 46.15 128 GLN D O 1
ATOM 5262 N N . TRP F 1 34 ? -51.642 -17.241 100.260 1.00 42.36 129 TRP D N 1
ATOM 5263 C CA . TRP F 1 34 ? -52.674 -16.817 99.334 1.00 42.78 129 TRP D CA 1
ATOM 5264 C C . TRP F 1 34 ? -52.499 -17.561 98.024 1.00 43.35 129 TRP D C 1
ATOM 5265 O O . TRP F 1 34 ? -51.592 -18.378 97.865 1.00 43.52 129 TRP D O 1
ATOM 5276 N N . ASP F 1 35 ? -53.385 -17.268 97.083 1.00 43.50 130 ASP D N 1
ATOM 5277 C CA . ASP F 1 35 ? -53.298 -17.781 95.730 1.00 43.02 130 ASP D CA 1
ATOM 5278 C C . ASP F 1 35 ? -53.296 -16.608 94.770 1.00 42.98 130 ASP D C 1
ATOM 5279 O O . ASP F 1 35 ? -53.736 -15.507 95.105 1.00 43.26 130 ASP D O 1
ATOM 5284 N N . LEU F 1 36 ? -52.802 -16.847 93.566 1.00 42.01 131 LEU D N 1
ATOM 5285 C CA . LEU F 1 36 ? -52.863 -15.816 92.541 1.00 41.30 131 LEU D CA 1
ATOM 5286 C C . LEU F 1 36 ? -53.046 -16.489 91.193 1.00 40.99 131 LEU D C 1
ATOM 5287 O O . LEU F 1 36 ? -52.121 -17.125 90.691 1.00 40.53 131 LEU D O 1
ATOM 5292 N N . ASP F 1 37 ? -54.241 -16.364 90.627 1.00 40.90 132 ASP D N 1
ATOM 5293 C CA . ASP F 1 37 ? -54.519 -16.787 89.263 1.00 42.27 132 ASP D CA 1
ATOM 5294 C C . ASP F 1 37 ? -54.702 -15.540 88.419 1.00 41.24 132 ASP D C 1
ATOM 5295 O O . ASP F 1 37 ? -55.649 -14.780 88.629 1.00 41.39 132 ASP D O 1
ATOM 5300 N N . VAL F 1 38 ? -53.786 -15.327 87.471 1.00 45.01 133 VAL D N 1
ATOM 5301 C CA . VAL F 1 38 ? -53.874 -14.161 86.598 1.00 41.69 133 VAL D CA 1
ATOM 5302 C C . VAL F 1 38 ? -54.860 -14.355 85.462 1.00 41.83 133 VAL D C 1
ATOM 5303 O O . VAL F 1 38 ? -55.045 -13.437 84.655 1.00 42.27 133 VAL D O 1
ATOM 5307 N N . GLY F 1 39 ? -55.500 -15.519 85.371 1.00 42.47 134 GLY D N 1
ATOM 5308 C CA . GLY F 1 39 ? -56.496 -15.752 84.345 1.00 46.09 134 GLY D CA 1
ATOM 5309 C C . GLY F 1 39 ? -55.959 -15.918 82.944 1.00 58.96 134 GLY D C 1
ATOM 5310 O O . GLY F 1 39 ? -56.747 -15.921 81.993 1.00 56.20 134 GLY D O 1
ATOM 5311 N N . SER F 1 40 ? -54.642 -16.052 82.781 1.00 55.41 135 SER D N 1
ATOM 5312 C CA . SER F 1 40 ? -54.025 -16.243 81.475 1.00 40.16 135 SER D CA 1
ATOM 5313 C C . SER F 1 40 ? -54.043 -17.687 81.019 1.00 47.09 135 SER D C 1
ATOM 5314 O O . SER F 1 40 ? -53.308 -18.041 80.090 1.00 40.24 135 SER D O 1
ATOM 5317 N N . GLY F 1 41 ? -54.850 -18.530 81.654 1.00 63.38 136 GLY D N 1
ATOM 5318 C CA . GLY F 1 41 ? -54.870 -19.935 81.328 1.00 58.44 136 GLY D CA 1
ATOM 5319 C C . GLY F 1 41 ? -53.713 -20.694 81.948 1.00 45.61 136 GLY D C 1
ATOM 5320 O O . GLY F 1 41 ? -52.920 -20.176 82.743 1.00 42.41 136 GLY D O 1
ATOM 5321 N N . SER F 1 42 ? -53.629 -21.964 81.566 1.00 42.83 137 SER D N 1
ATOM 5322 C CA . SER F 1 42 ? -52.545 -22.823 82.010 1.00 43.24 137 SER D CA 1
ATOM 5323 C C . SER F 1 42 ? -51.248 -22.426 81.311 1.00 43.54 137 SER D C 1
ATOM 5324 O O . SER F 1 42 ? -51.214 -21.540 80.454 1.00 57.60 137 SER D O 1
ATOM 5327 N N . LEU F 1 43 ? -50.162 -23.105 81.675 1.00 43.23 138 LEU D N 1
ATOM 5328 C CA . LEU F 1 43 ? -48.857 -22.781 81.116 1.00 42.81 138 LEU D CA 1
ATOM 5329 C C . LEU F 1 43 ? -48.555 -23.491 79.798 1.00 41.25 138 LEU D C 1
ATOM 5330 O O . LEU F 1 43 ? -47.674 -23.032 79.066 1.00 66.91 138 LEU D O 1
ATOM 5335 N N . VAL F 1 44 ? -49.242 -24.589 79.472 1.00 49.39 139 VAL D N 1
ATOM 5336 C CA . VAL F 1 44 ? -49.026 -25.297 78.213 1.00 40.41 139 VAL D CA 1
ATOM 5337 C C . VAL F 1 44 ? -50.371 -25.685 77.617 1.00 40.20 139 VAL D C 1
ATOM 5338 O O . VAL F 1 44 ? -51.274 -26.128 78.330 1.00 42.80 139 VAL D O 1
ATOM 5342 N N . SER F 1 45 ? -50.499 -25.542 76.302 1.00 40.64 140 SER D N 1
ATOM 5343 C CA . SER F 1 45 ? -51.746 -25.866 75.628 1.00 41.19 140 SER D CA 1
ATOM 5344 C C . SER F 1 45 ? -51.414 -26.446 74.262 1.00 57.33 140 SER D C 1
ATOM 5345 O O . SER F 1 45 ? -50.397 -26.094 73.655 1.00 65.77 140 SER D O 1
ATOM 5348 N N . SER F 1 46 ? -52.277 -27.335 73.775 1.00 42.57 141 SER D N 1
ATOM 5349 C CA . SER F 1 46 ? -52.048 -27.920 72.458 1.00 42.88 141 SER D CA 1
ATOM 5350 C C . SER F 1 46 ? -53.374 -28.431 71.922 1.00 43.71 141 SER D C 1
ATOM 5351 O O . SER F 1 46 ? -53.879 -29.447 72.407 1.00 48.92 141 SER D O 1
ATOM 5354 N N . SER F 1 47 ? -53.949 -27.708 70.966 1.00 46.18 142 SER D N 1
ATOM 5355 C CA . SER F 1 47 ? -55.001 -28.236 70.114 1.00 46.88 142 SER D CA 1
ATOM 5356 C C . SER F 1 47 ? -54.386 -28.830 68.852 1.00 45.86 142 SER D C 1
ATOM 5357 O O . SER F 1 47 ? -53.233 -28.565 68.510 1.00 44.00 142 SER D O 1
ATOM 5360 N N . LEU F 1 48 ? -55.181 -29.636 68.152 1.00 63.30 143 LEU D N 1
ATOM 5361 C CA . LEU F 1 48 ? -54.655 -30.448 67.064 1.00 58.64 143 LEU D CA 1
ATOM 5362 C C . LEU F 1 48 ? -55.811 -31.004 66.247 1.00 58.43 143 LEU D C 1
ATOM 5363 O O . LEU F 1 48 ? -56.923 -31.177 66.756 1.00 46.31 143 LEU D O 1
ATOM 5368 N N . SER F 1 49 ? -55.533 -31.267 64.973 1.00 73.98 144 SER D N 1
ATOM 5369 C CA . SER F 1 49 ? -56.433 -32.037 64.119 1.00 61.73 144 SER D CA 1
ATOM 5370 C C . SER F 1 49 ? -55.571 -32.755 63.091 1.00 53.26 144 SER D C 1
ATOM 5371 O O . SER F 1 49 ? -54.886 -32.100 62.301 1.00 45.98 144 SER D O 1
ATOM 5374 N N . LYS F 1 50 ? -55.585 -34.095 63.128 1.00 64.18 145 LYS D N 1
ATOM 5375 C CA . LYS F 1 50 ? -54.838 -34.979 62.231 1.00 69.62 145 LYS D CA 1
ATOM 5376 C C . LYS F 1 50 ? -53.345 -34.932 62.541 1.00 78.41 145 LYS D C 1
ATOM 5377 O O . LYS F 1 50 ? -52.813 -33.868 62.881 1.00 78.74 145 LYS D O 1
ATOM 5383 N N . PRO F 1 51 ? -52.640 -36.071 62.441 1.00 76.78 146 PRO D N 1
ATOM 5384 C CA . PRO F 1 51 ? -51.188 -36.082 62.673 1.00 57.92 146 PRO D CA 1
ATOM 5385 C C . PRO F 1 51 ? -50.415 -35.088 61.819 1.00 55.75 146 PRO D C 1
ATOM 5386 O O . PRO F 1 51 ? -50.947 -34.514 60.863 1.00 51.98 146 PRO D O 1
ATOM 5390 N N . GLU F 1 52 ? -49.149 -34.885 62.165 1.00 56.97 147 GLU D N 1
ATOM 5391 C CA . GLU F 1 52 ? -48.329 -33.872 61.520 1.00 50.65 147 GLU D CA 1
ATOM 5392 C C . GLU F 1 52 ? -47.319 -34.522 60.592 1.00 61.18 147 GLU D C 1
ATOM 5393 O O . GLU F 1 52 ? -46.643 -35.473 60.982 1.00 74.64 147 GLU D O 1
ATOM 5399 N N . LYS F 1 57 ? -44.032 -38.055 65.804 1.00 59.02 152 LYS D N 1
ATOM 5400 C CA . LYS F 1 57 ? -45.468 -38.303 65.874 1.00 56.46 152 LYS D CA 1
ATOM 5401 C C . LYS F 1 57 ? -46.166 -37.400 66.888 1.00 45.08 152 LYS D C 1
ATOM 5402 O O . LYS F 1 57 ? -47.277 -36.932 66.644 1.00 44.77 152 LYS D O 1
ATOM 5408 N N . MET F 1 58 ? -45.518 -37.164 68.029 1.00 44.90 153 MET D N 1
ATOM 5409 C CA . MET F 1 58 ? -46.087 -36.358 69.100 1.00 44.85 153 MET D CA 1
ATOM 5410 C C . MET F 1 58 ? -45.210 -35.149 69.371 1.00 44.66 153 MET D C 1
ATOM 5411 O O . MET F 1 58 ? -44.022 -35.297 69.680 1.00 53.66 153 MET D O 1
ATOM 5416 N N . ILE F 1 59 ? -45.802 -33.964 69.280 1.00 44.87 154 ILE D N 1
ATOM 5417 C CA . ILE F 1 59 ? -45.087 -32.722 69.529 1.00 44.27 154 ILE D CA 1
ATOM 5418 C C . ILE F 1 59 ? -45.162 -32.398 71.010 1.00 46.17 154 ILE D C 1
ATOM 5419 O O . ILE F 1 59 ? -46.254 -32.311 71.586 1.00 44.08 154 ILE D O 1
ATOM 5424 N N . ILE F 1 60 ? -44.001 -32.205 71.623 1.00 47.91 155 ILE D N 1
ATOM 5425 C CA . ILE F 1 60 ? -43.922 -31.922 73.050 1.00 44.68 155 ILE D CA 1
ATOM 5426 C C . ILE F 1 60 ? -43.237 -30.579 73.250 1.00 45.65 155 ILE D C 1
ATOM 5427 O O . ILE F 1 60 ? -42.014 -30.476 73.085 1.00 46.56 155 ILE D O 1
ATOM 5432 N N . PRO F 1 61 ? -43.973 -29.531 73.592 1.00 47.47 156 PRO D N 1
ATOM 5433 C CA . PRO F 1 61 ? -43.357 -28.218 73.762 1.00 47.53 156 PRO D CA 1
ATOM 5434 C C . PRO F 1 61 ? -42.636 -28.094 75.093 1.00 47.83 156 PRO D C 1
ATOM 5435 O O . PRO F 1 61 ? -42.901 -28.816 76.054 1.00 47.68 156 PRO D O 1
ATOM 5439 N N . SER F 1 62 ? -41.700 -27.159 75.125 1.00 47.73 157 SER D N 1
ATOM 5440 C CA . SER F 1 62 ? -41.052 -26.755 76.359 1.00 48.23 157 SER D CA 1
ATOM 5441 C C . SER F 1 62 ? -41.576 -25.394 76.789 1.00 47.94 157 SER D C 1
ATOM 5442 O O . SER F 1 62 ? -42.263 -24.699 76.039 1.00 47.88 157 SER D O 1
ATOM 5445 N N . LEU F 1 63 ? -41.239 -25.019 78.022 1.00 64.16 158 LEU D N 1
ATOM 5446 C CA . LEU F 1 63 ? -41.727 -23.773 78.596 1.00 58.06 158 LEU D CA 1
ATOM 5447 C C . LEU F 1 63 ? -41.052 -22.546 78.001 1.00 67.95 158 LEU D C 1
ATOM 5448 O O . LEU F 1 63 ? -41.618 -21.448 78.072 1.00 75.96 158 LEU D O 1
ATOM 5453 N N . ASP F 1 64 ? -39.864 -22.703 77.424 1.00 76.93 159 ASP D N 1
ATOM 5454 C CA . ASP F 1 64 ? -39.171 -21.613 76.754 1.00 63.38 159 ASP D CA 1
ATOM 5455 C C . ASP F 1 64 ? -39.581 -21.466 75.299 1.00 60.58 159 ASP D C 1
ATOM 5456 O O . ASP F 1 64 ? -39.174 -20.497 74.648 1.00 79.22 159 ASP D O 1
ATOM 5461 N N . GLY F 1 65 ? -40.376 -22.397 74.783 1.00 48.73 160 GLY D N 1
ATOM 5462 C CA . GLY F 1 65 ? -40.823 -22.384 73.410 1.00 47.50 160 GLY D CA 1
ATOM 5463 C C . GLY F 1 65 ? -40.278 -23.516 72.574 1.00 49.63 160 GLY D C 1
ATOM 5464 O O . GLY F 1 65 ? -40.850 -23.822 71.521 1.00 46.19 160 GLY D O 1
ATOM 5465 N N . ASP F 1 66 ? -39.193 -24.149 73.008 1.00 71.56 161 ASP D N 1
ATOM 5466 C CA . ASP F 1 66 ? -38.591 -25.212 72.217 1.00 53.04 161 ASP D CA 1
ATOM 5467 C C . ASP F 1 66 ? -39.538 -26.398 72.123 1.00 45.31 161 ASP D C 1
ATOM 5468 O O . ASP F 1 66 ? -40.054 -26.881 73.133 1.00 46.76 161 ASP D O 1
ATOM 5473 N N . LEU F 1 67 ? -39.782 -26.851 70.904 1.00 44.75 162 LEU D N 1
ATOM 5474 C CA . LEU F 1 67 ? -40.623 -28.007 70.655 1.00 44.10 162 LEU D CA 1
ATOM 5475 C C . LEU F 1 67 ? -39.759 -29.236 70.427 1.00 44.35 162 LEU D C 1
ATOM 5476 O O . LEU F 1 67 ? -38.632 -29.142 69.934 1.00 44.27 162 LEU D O 1
ATOM 5481 N N . PHE F 1 68 ? -40.295 -30.393 70.793 1.00 43.12 163 PHE D N 1
ATOM 5482 C CA . PHE F 1 68 ? -39.591 -31.645 70.605 1.00 42.47 163 PHE D CA 1
ATOM 5483 C C . PHE F 1 68 ? -40.530 -32.672 69.997 1.00 42.13 163 PHE D C 1
ATOM 5484 O O . PHE F 1 68 ? -41.753 -32.528 70.030 1.00 41.81 163 PHE D O 1
ATOM 5492 N N . GLN F 1 69 ? -39.932 -33.712 69.430 1.00 42.07 164 GLN D N 1
ATOM 5493 C CA . GLN F 1 69 ? -40.642 -34.680 68.611 1.00 42.00 164 GLN D CA 1
ATOM 5494 C C . GLN F 1 69 ? -40.362 -36.085 69.112 1.00 42.30 164 GLN D C 1
ATOM 5495 O O . GLN F 1 69 ? -39.200 -36.489 69.219 1.00 51.18 164 GLN D O 1
ATOM 5501 N N . TRP F 1 70 ? -41.423 -36.824 69.413 1.00 42.82 165 TRP D N 1
ATOM 5502 C CA . TRP F 1 70 ? -41.328 -38.232 69.773 1.00 43.83 165 TRP D CA 1
ATOM 5503 C C . TRP F 1 70 ? -42.057 -39.055 68.725 1.00 52.19 165 TRP D C 1
ATOM 5504 O O . TRP F 1 70 ? -43.251 -38.843 68.490 1.00 53.23 165 TRP D O 1
ATOM 5515 N N . ASP F 1 71 ? -41.345 -39.995 68.106 1.00 70.05 166 ASP D N 1
ATOM 5516 C CA . ASP F 1 71 ? -41.948 -40.934 67.169 1.00 53.94 166 ASP D CA 1
ATOM 5517 C C . ASP F 1 71 ? -42.457 -42.141 67.943 1.00 47.95 166 ASP D C 1
ATOM 5518 O O . ASP F 1 71 ? -41.690 -42.797 68.655 1.00 63.95 166 ASP D O 1
ATOM 5523 N N . ARG F 1 72 ? -43.744 -42.444 67.788 1.00 54.13 167 ARG D N 1
ATOM 5524 C CA . ARG F 1 72 ? -44.339 -43.542 68.540 1.00 54.10 167 ARG D CA 1
ATOM 5525 C C . ARG F 1 72 ? -43.809 -44.890 68.074 1.00 49.46 167 ARG D C 1
ATOM 5526 O O . ARG F 1 72 ? -43.509 -45.765 68.895 1.00 55.09 167 ARG D O 1
ATOM 5534 N N . ASP F 1 73 ? -43.689 -45.077 66.764 1.00 50.13 168 ASP D N 1
ATOM 5535 C CA . ASP F 1 73 ? -43.426 -46.409 66.244 1.00 51.34 168 ASP D CA 1
ATOM 5536 C C . ASP F 1 73 ? -41.999 -46.851 66.517 1.00 52.19 168 ASP D C 1
ATOM 5537 O O . ASP F 1 73 ? -41.757 -48.033 66.779 1.00 77.93 168 ASP D O 1
ATOM 5542 N N . ARG F 1 74 ? -41.044 -45.930 66.479 1.00 52.01 169 ARG D N 1
ATOM 5543 C CA . ARG F 1 74 ? -39.674 -46.270 66.821 1.00 55.12 169 ARG D CA 1
ATOM 5544 C C . ARG F 1 74 ? -39.318 -45.885 68.249 1.00 65.20 169 ARG D C 1
ATOM 5545 O O . ARG F 1 74 ? -38.188 -46.141 68.679 1.00 68.62 169 ARG D O 1
ATOM 5553 N N . GLU F 1 75 ? -40.254 -45.290 68.988 1.00 57.30 170 GLU D N 1
ATOM 5554 C CA . GLU F 1 75 ? -40.094 -44.977 70.408 1.00 52.31 170 GLU D CA 1
ATOM 5555 C C . GLU F 1 75 ? -38.790 -44.217 70.665 1.00 53.13 170 GLU D C 1
ATOM 5556 O O . GLU F 1 75 ? -37.859 -44.700 71.308 1.00 54.88 170 GLU D O 1
ATOM 5562 N N . SER F 1 76 ? -38.759 -42.998 70.137 1.00 57.55 171 SER D N 1
ATOM 5563 C CA . SER F 1 76 ? -37.555 -42.184 70.143 1.00 65.84 171 SER D CA 1
ATOM 5564 C C . SER F 1 76 ? -37.924 -40.730 70.388 1.00 57.26 171 SER D C 1
ATOM 5565 O O . SER F 1 76 ? -39.045 -40.302 70.113 1.00 53.06 171 SER D O 1
ATOM 5568 N N . MET F 1 77 ? -36.957 -39.968 70.895 1.00 51.88 172 MET D N 1
ATOM 5569 C CA . MET F 1 77 ? -37.136 -38.553 71.196 1.00 54.27 172 MET D CA 1
ATOM 5570 C C . MET F 1 77 ? -36.222 -37.740 70.297 1.00 50.83 172 MET D C 1
ATOM 5571 O O . MET F 1 77 ? -35.000 -37.891 70.355 1.00 63.16 172 MET D O 1
ATOM 5576 N N . GLU F 1 78 ? -36.807 -36.878 69.476 1.00 50.22 173 GLU D N 1
ATOM 5577 C CA . GLU F 1 78 ? -36.040 -36.050 68.564 1.00 50.02 173 GLU D CA 1
ATOM 5578 C C . GLU F 1 78 ? -36.333 -34.581 68.819 1.00 50.21 173 GLU D C 1
ATOM 5579 O O . GLU F 1 78 ? -37.321 -34.218 69.461 1.00 49.82 173 GLU D O 1
ATOM 5585 N N . THR F 1 79 ? -35.451 -33.735 68.309 1.00 51.35 174 THR D N 1
ATOM 5586 C CA . THR F 1 79 ? -35.654 -32.304 68.402 1.00 52.05 174 THR D CA 1
ATOM 5587 C C . THR F 1 79 ? -36.553 -31.846 67.261 1.00 51.52 174 THR D C 1
ATOM 5588 O O . THR F 1 79 ? -36.955 -32.630 66.400 1.00 51.73 174 THR D O 1
ATOM 5592 N N . VAL F 1 80 ? -36.861 -30.554 67.247 1.00 50.65 175 VAL D N 1
ATOM 5593 C CA . VAL F 1 80 ? -37.716 -29.971 66.217 1.00 49.88 175 VAL D CA 1
ATOM 5594 C C . VAL F 1 80 ? -37.030 -28.740 65.637 1.00 48.39 175 VAL D C 1
ATOM 5595 O O . VAL F 1 80 ? -36.517 -27.904 66.393 1.00 57.32 175 VAL D O 1
ATOM 5599 N N . PRO F 1 81 ? -36.997 -28.585 64.310 1.00 58.62 176 PRO D N 1
ATOM 5600 C CA . PRO F 1 81 ? -36.227 -27.477 63.720 1.00 59.31 176 PRO D CA 1
ATOM 5601 C C . PRO F 1 81 ? -36.711 -26.096 64.125 1.00 73.10 176 PRO D C 1
ATOM 5602 O O . PRO F 1 81 ? -35.912 -25.150 64.127 1.00 85.70 176 PRO D O 1
ATOM 5606 N N . PHE F 1 82 ? -37.985 -25.942 64.468 1.00 77.08 177 PHE D N 1
ATOM 5607 C CA . PHE F 1 82 ? -38.546 -24.643 64.808 1.00 61.92 177 PHE D CA 1
ATOM 5608 C C . PHE F 1 82 ? -38.973 -24.610 66.269 1.00 57.63 177 PHE D C 1
ATOM 5609 O O . PHE F 1 82 ? -39.525 -25.583 66.788 1.00 66.82 177 PHE D O 1
ATOM 5617 N N . THR F 1 83 ? -38.698 -23.493 66.930 1.00 61.85 178 THR D N 1
ATOM 5618 C CA . THR F 1 83 ? -39.200 -23.231 68.268 1.00 52.99 178 THR D CA 1
ATOM 5619 C C . THR F 1 83 ? -40.413 -22.317 68.173 1.00 45.61 178 THR D C 1
ATOM 5620 O O . THR F 1 83 ? -40.650 -21.678 67.149 1.00 50.83 178 THR D O 1
ATOM 5624 N N . VAL F 1 84 ? -41.178 -22.255 69.266 1.00 44.74 179 VAL D N 1
ATOM 5625 C CA . VAL F 1 84 ? -42.444 -21.522 69.254 1.00 45.32 179 VAL D CA 1
ATOM 5626 C C . VAL F 1 84 ? -42.249 -20.111 68.719 1.00 50.23 179 VAL D C 1
ATOM 5627 O O . VAL F 1 84 ? -43.080 -19.600 67.958 1.00 70.48 179 VAL D O 1
ATOM 5631 N N . GLU F 1 85 ? -41.140 -19.467 69.077 1.00 44.17 180 GLU D N 1
ATOM 5632 C CA . GLU F 1 85 ? -40.937 -18.100 68.618 1.00 41.90 180 GLU D CA 1
ATOM 5633 C C . GLU F 1 85 ? -40.507 -18.044 67.162 1.00 41.60 180 GLU D C 1
ATOM 5634 O O . GLU F 1 85 ? -40.819 -17.071 66.467 1.00 41.24 180 GLU D O 1
ATOM 5640 N N . SER F 1 86 ? -39.805 -19.071 66.680 1.00 55.72 181 SER D N 1
ATOM 5641 C CA . SER F 1 86 ? -39.363 -19.055 65.291 1.00 42.41 181 SER D CA 1
ATOM 5642 C C . SER F 1 86 ? -40.541 -19.137 64.336 1.00 41.93 181 SER D C 1
ATOM 5643 O O . SER F 1 86 ? -40.477 -18.596 63.227 1.00 58.31 181 SER D O 1
ATOM 5646 N N . LEU F 1 87 ? -41.630 -19.781 64.747 1.00 41.45 182 LEU D N 1
ATOM 5647 C CA . LEU F 1 87 ? -42.844 -19.713 63.949 1.00 40.70 182 LEU D CA 1
ATOM 5648 C C . LEU F 1 87 ? -43.401 -18.300 63.857 1.00 40.98 182 LEU D C 1
ATOM 5649 O O . LEU F 1 87 ? -44.319 -18.067 63.066 1.00 46.41 182 LEU D O 1
ATOM 5654 N N . LEU F 1 88 ? -42.880 -17.358 64.642 1.00 41.51 183 LEU D N 1
ATOM 5655 C CA . LEU F 1 88 ? -43.351 -15.982 64.627 1.00 39.56 183 LEU D CA 1
ATOM 5656 C C . LEU F 1 88 ? -42.377 -15.041 63.935 1.00 49.38 183 LEU D C 1
ATOM 5657 O O . LEU F 1 88 ? -42.526 -13.818 64.040 1.00 43.61 183 LEU D O 1
ATOM 5662 N N . GLU F 1 89 ? -41.387 -15.574 63.232 1.00 53.85 184 GLU D N 1
ATOM 5663 C CA . GLU F 1 89 ? -40.448 -14.737 62.503 1.00 45.15 184 GLU D CA 1
ATOM 5664 C C . GLU F 1 89 ? -40.151 -15.328 61.128 1.00 42.46 184 GLU D C 1
ATOM 5665 O O . GLU F 1 89 ? -39.990 -16.541 60.983 1.00 45.91 184 GLU D O 1
ATOM 5671 N N . ASP F 1 97 ? -49.715 -24.430 52.867 1.00 61.76 192 ASP D N 1
ATOM 5672 C CA . ASP F 1 97 ? -50.121 -25.431 53.845 1.00 71.12 192 ASP D CA 1
ATOM 5673 C C . ASP F 1 97 ? -50.841 -24.751 55.004 1.00 58.78 192 ASP D C 1
ATOM 5674 O O . ASP F 1 97 ? -51.932 -25.168 55.389 1.00 55.56 192 ASP D O 1
ATOM 5679 N N . VAL F 1 98 ? -50.235 -23.692 55.544 1.00 56.84 193 VAL D N 1
ATOM 5680 C CA . VAL F 1 98 ? -50.764 -22.997 56.712 1.00 57.11 193 VAL D CA 1
ATOM 5681 C C . VAL F 1 98 ? -50.368 -21.528 56.645 1.00 62.28 193 VAL D C 1
ATOM 5682 O O . VAL F 1 98 ? -49.357 -21.161 56.036 1.00 50.95 193 VAL D O 1
ATOM 5686 N N . VAL F 1 99 ? -51.180 -20.685 57.281 1.00 54.05 194 VAL D N 1
ATOM 5687 C CA . VAL F 1 99 ? -50.763 -19.366 57.742 1.00 48.64 194 VAL D CA 1
ATOM 5688 C C . VAL F 1 99 ? -50.749 -19.408 59.263 1.00 47.19 194 VAL D C 1
ATOM 5689 O O . VAL F 1 99 ? -51.586 -20.075 59.881 1.00 47.31 194 VAL D O 1
ATOM 5693 N N . LEU F 1 100 ? -49.787 -18.718 59.866 1.00 47.76 195 LEU D N 1
ATOM 5694 C CA . LEU F 1 100 ? -49.513 -18.845 61.293 1.00 43.69 195 LEU D CA 1
ATOM 5695 C C . LEU F 1 100 ? -49.762 -17.517 61.994 1.00 43.45 195 LEU D C 1
ATOM 5696 O O . LEU F 1 100 ? -49.103 -16.517 61.693 1.00 43.62 195 LEU D O 1
ATOM 5701 N N . VAL F 1 101 ? -50.707 -17.519 62.935 1.00 63.21 196 VAL D N 1
ATOM 5702 C CA . VAL F 1 101 ? -51.058 -16.336 63.712 1.00 46.41 196 VAL D CA 1
ATOM 5703 C C . VAL F 1 101 ? -50.640 -16.557 65.157 1.00 42.45 196 VAL D C 1
ATOM 5704 O O . VAL F 1 101 ? -50.054 -17.592 65.495 1.00 50.53 196 VAL D O 1
ATOM 5708 N N . GLY F 1 102 ? -50.942 -15.595 66.019 1.00 42.50 197 GLY D N 1
ATOM 5709 C CA . GLY F 1 102 ? -50.601 -15.726 67.421 1.00 52.16 197 GLY D CA 1
ATOM 5710 C C . GLY F 1 102 ? -50.039 -14.456 68.022 1.00 47.71 197 GLY D C 1
ATOM 5711 O O . GLY F 1 102 ? -50.579 -13.367 67.807 1.00 49.27 197 GLY D O 1
ATOM 5712 N N . GLY F 1 103 ? -48.966 -14.584 68.779 1.00 43.55 198 GLY D N 1
ATOM 5713 C CA . GLY F 1 103 ? -48.314 -13.440 69.383 1.00 47.38 198 GLY D CA 1
ATOM 5714 C C . GLY F 1 103 ? -47.595 -13.812 70.663 1.00 49.60 198 GLY D C 1
ATOM 5715 O O . GLY F 1 103 ? -47.869 -14.824 71.307 1.00 61.24 198 GLY D O 1
ATOM 5716 N N . LYS F 1 104 ? -46.647 -12.961 71.041 1.00 43.91 199 LYS D N 1
ATOM 5717 C CA . LYS F 1 104 ? -45.884 -13.108 72.269 1.00 43.94 199 LYS D CA 1
ATOM 5718 C C . LYS F 1 104 ? -46.320 -12.042 73.266 1.00 64.61 199 LYS D C 1
ATOM 5719 O O . LYS F 1 104 ? -46.719 -10.937 72.882 1.00 66.88 199 LYS D O 1
ATOM 5725 N N . SER F 1 105 ? -46.242 -12.384 74.552 1.00 57.70 200 SER D N 1
ATOM 5726 C CA . SER F 1 105 ? -46.777 -11.546 75.614 1.00 45.39 200 SER D CA 1
ATOM 5727 C C . SER F 1 105 ? -45.899 -11.614 76.852 1.00 43.64 200 SER D C 1
ATOM 5728 O O . SER F 1 105 ? -45.437 -12.690 77.238 1.00 43.41 200 SER D O 1
ATOM 5731 N N . LEU F 1 106 ? -45.689 -10.454 77.476 1.00 44.17 201 LEU D N 1
ATOM 5732 C CA . LEU F 1 106 ? -45.016 -10.355 78.769 1.00 50.52 201 LEU D CA 1
ATOM 5733 C C . LEU F 1 106 ? -45.760 -9.334 79.617 1.00 44.53 201 LEU D C 1
ATOM 5734 O O . LEU F 1 106 ? -45.652 -8.128 79.378 1.00 44.93 201 LEU D O 1
ATOM 5739 N N . THR F 1 107 ? -46.507 -9.814 80.602 1.00 44.18 202 THR D N 1
ATOM 5740 C CA . THR F 1 107 ? -47.257 -8.958 81.504 1.00 44.16 202 THR D CA 1
ATOM 5741 C C . THR F 1 107 ? -46.620 -8.999 82.882 1.00 43.49 202 THR D C 1
ATOM 5742 O O . THR F 1 107 ? -46.230 -10.067 83.362 1.00 42.97 202 THR D O 1
ATOM 5746 N N . THR F 1 108 ? -46.515 -7.842 83.517 1.00 43.26 203 THR D N 1
ATOM 5747 C CA . THR F 1 108 ? -45.945 -7.775 84.848 1.00 42.64 203 THR D CA 1
ATOM 5748 C C . THR F 1 108 ? -47.052 -7.526 85.867 1.00 42.63 203 THR D C 1
ATOM 5749 O O . THR F 1 108 ? -48.054 -6.867 85.578 1.00 42.85 203 THR D O 1
ATOM 5753 N N . TYR F 1 109 ? -46.881 -8.106 87.053 1.00 59.56 204 TYR D N 1
ATOM 5754 C CA . TYR F 1 109 ? -47.832 -7.970 88.151 1.00 50.02 204 TYR D CA 1
ATOM 5755 C C . TYR F 1 109 ? -47.058 -7.587 89.402 1.00 42.58 204 TYR D C 1
ATOM 5756 O O . TYR F 1 109 ? -46.178 -8.343 89.833 1.00 42.18 204 TYR D O 1
ATOM 5765 N N . GLY F 1 110 ? -47.377 -6.438 89.971 1.00 43.47 205 GLY D N 1
ATOM 5766 C CA . GLY F 1 110 ? -46.704 -5.948 91.153 1.00 43.97 205 GLY D CA 1
ATOM 5767 C C . GLY F 1 110 ? -47.516 -6.225 92.403 1.00 49.44 205 GLY D C 1
ATOM 5768 O O . GLY F 1 110 ? -48.645 -5.750 92.538 1.00 55.89 205 GLY D O 1
ATOM 5769 N N . LEU F 1 111 ? -46.928 -6.993 93.317 1.00 46.51 206 LEU D N 1
ATOM 5770 C CA . LEU F 1 111 ? -47.599 -7.409 94.539 1.00 47.73 206 LEU D CA 1
ATOM 5771 C C . LEU F 1 111 ? -46.883 -6.853 95.759 1.00 49.28 206 LEU D C 1
ATOM 5772 O O . LEU F 1 111 ? -45.661 -6.682 95.757 1.00 51.86 206 LEU D O 1
ATOM 5777 N N . SER F 1 112 ? -47.654 -6.594 96.810 1.00 59.90 207 SER D N 1
ATOM 5778 C CA . SER F 1 112 ? -47.061 -6.211 98.082 1.00 51.66 207 SER D CA 1
ATOM 5779 C C . SER F 1 112 ? -46.179 -7.334 98.604 1.00 50.23 207 SER D C 1
ATOM 5780 O O . SER F 1 112 ? -46.561 -8.507 98.572 1.00 49.78 207 SER D O 1
ATOM 5783 N N . ALA F 1 113 ? -44.995 -6.962 99.097 1.00 61.79 208 ALA D N 1
ATOM 5784 C CA . ALA F 1 113 ? -44.005 -7.961 99.483 1.00 54.88 208 ALA D CA 1
ATOM 5785 C C . ALA F 1 113 ? -44.574 -8.954 100.487 1.00 60.48 208 ALA D C 1
ATOM 5786 O O . ALA F 1 113 ? -44.280 -10.152 100.417 1.00 67.32 208 ALA D O 1
ATOM 5788 N N . TYR F 1 114 ? -45.407 -8.482 101.414 1.00 65.16 209 TYR D N 1
ATOM 5789 C CA . TYR F 1 114 ? -45.981 -9.363 102.426 1.00 70.57 209 TYR D CA 1
ATOM 5790 C C . TYR F 1 114 ? -47.366 -9.869 102.024 1.00 54.85 209 TYR D C 1
ATOM 5791 O O . TYR F 1 114 ? -47.566 -11.075 101.851 1.00 55.66 209 TYR D O 1
ATOM 5800 N N . SER F 1 115 ? -48.328 -8.959 101.860 1.00 55.56 210 SER D N 1
ATOM 5801 C CA . SER F 1 115 ? -49.728 -9.371 101.831 1.00 55.45 210 SER D CA 1
ATOM 5802 C C . SER F 1 115 ? -50.095 -10.084 100.539 1.00 59.18 210 SER D C 1
ATOM 5803 O O . SER F 1 115 ? -51.040 -10.881 100.524 1.00 64.82 210 SER D O 1
ATOM 5806 N N . GLY F 1 116 ? -49.372 -9.821 99.455 1.00 59.55 211 GLY D N 1
ATOM 5807 C CA . GLY F 1 116 ? -49.719 -10.390 98.176 1.00 54.20 211 GLY D CA 1
ATOM 5808 C C . GLY F 1 116 ? -50.859 -9.700 97.465 1.00 53.96 211 GLY D C 1
ATOM 5809 O O . GLY F 1 116 ? -51.274 -10.168 96.398 1.00 53.90 211 GLY D O 1
ATOM 5810 N N . LYS F 1 117 ? -51.388 -8.617 98.025 1.00 53.72 212 LYS D N 1
ATOM 5811 C CA . LYS F 1 117 ? -52.380 -7.818 97.323 1.00 53.58 212 LYS D CA 1
ATOM 5812 C C . LYS F 1 117 ? -51.751 -7.200 96.082 1.00 53.81 212 LYS D C 1
ATOM 5813 O O . LYS F 1 117 ? -50.622 -6.704 96.127 1.00 54.07 212 LYS D O 1
ATOM 5819 N N . VAL F 1 118 ? -52.477 -7.244 94.968 1.00 53.58 213 VAL D N 1
ATOM 5820 C CA . VAL F 1 118 ? -51.953 -6.719 93.712 1.00 54.29 213 VAL D CA 1
ATOM 5821 C C . VAL F 1 118 ? -51.882 -5.202 93.795 1.00 54.01 213 VAL D C 1
ATOM 5822 O O . VAL F 1 118 ? -52.903 -4.526 93.961 1.00 52.74 213 VAL D O 1
ATOM 5826 N N . ARG F 1 119 ? -50.673 -4.658 93.666 1.00 50.99 214 ARG D N 1
ATOM 5827 C CA . ARG F 1 119 ? -50.535 -3.209 93.649 1.00 49.80 214 ARG D CA 1
ATOM 5828 C C . ARG F 1 119 ? -50.756 -2.653 92.253 1.00 49.20 214 ARG D C 1
ATOM 5829 O O . ARG F 1 119 ? -51.364 -1.590 92.095 1.00 66.25 214 ARG D O 1
ATOM 5837 N N . TYR F 1 120 ? -50.288 -3.363 91.232 1.00 51.55 215 TYR D N 1
ATOM 5838 C CA . TYR F 1 120 ? -50.559 -2.978 89.857 1.00 46.09 215 TYR D CA 1
ATOM 5839 C C . TYR F 1 120 ? -50.345 -4.176 88.954 1.00 44.84 215 TYR D C 1
ATOM 5840 O O . TYR F 1 120 ? -49.624 -5.117 89.293 1.00 46.04 215 TYR D O 1
ATOM 5849 N N . ILE F 1 121 ? -50.964 -4.111 87.782 1.00 44.62 216 ILE D N 1
ATOM 5850 C CA . ILE F 1 121 ? -50.692 -5.040 86.698 1.00 44.10 216 ILE D CA 1
ATOM 5851 C C . ILE F 1 121 ? -50.478 -4.209 85.442 1.00 44.54 216 ILE D C 1
ATOM 5852 O O . ILE F 1 121 ? -51.310 -3.359 85.105 1.00 44.56 216 ILE D O 1
ATOM 5857 N N . CYS F 1 122 ? -49.344 -4.414 84.783 1.00 46.51 217 CYS D N 1
ATOM 5858 C CA . CYS F 1 122 ? -48.984 -3.663 83.589 1.00 45.89 217 CYS D CA 1
ATOM 5859 C C . CYS F 1 122 ? -48.777 -4.640 82.444 1.00 48.21 217 CYS D C 1
ATOM 5860 O O . CYS F 1 122 ? -47.901 -5.510 82.513 1.00 51.48 217 CYS D O 1
ATOM 5863 N N . SER F 1 123 ? -49.596 -4.506 81.411 1.00 47.11 218 SER D N 1
ATOM 5864 C CA . SER F 1 123 ? -49.553 -5.350 80.231 1.00 53.56 218 SER D CA 1
ATOM 5865 C C . SER F 1 123 ? -49.071 -4.536 79.039 1.00 52.44 218 SER D C 1
ATOM 5866 O O . SER F 1 123 ? -48.785 -3.341 79.141 1.00 62.33 218 SER D O 1
ATOM 5869 N N . ALA F 1 124 ? -48.982 -5.197 77.888 1.00 47.24 219 ALA D N 1
ATOM 5870 C CA . ALA F 1 124 ? -48.728 -4.459 76.662 1.00 49.67 219 ALA D CA 1
ATOM 5871 C C . ALA F 1 124 ? -49.913 -3.586 76.280 1.00 48.16 219 ALA D C 1
ATOM 5872 O O . ALA F 1 124 ? -49.762 -2.683 75.451 1.00 48.17 219 ALA D O 1
ATOM 5874 N N . LEU F 1 125 ? -51.079 -3.830 76.879 1.00 48.84 220 LEU D N 1
ATOM 5875 C CA . LEU F 1 125 ? -52.308 -3.129 76.540 1.00 49.84 220 LEU D CA 1
ATOM 5876 C C . LEU F 1 125 ? -52.501 -1.865 77.366 1.00 72.75 220 LEU D C 1
ATOM 5877 O O . LEU F 1 125 ? -52.971 -0.849 76.842 1.00 96.93 220 LEU D O 1
ATOM 5882 N N . GLY F 1 126 ? -52.155 -1.906 78.646 1.00 64.69 221 GLY D N 1
ATOM 5883 C CA . GLY F 1 126 ? -52.320 -0.735 79.480 1.00 51.10 221 GLY D CA 1
ATOM 5884 C C . GLY F 1 126 ? -51.733 -0.969 80.850 1.00 51.21 221 GLY D C 1
ATOM 5885 O O . GLY F 1 126 ? -51.055 -1.968 81.098 1.00 51.00 221 GLY D O 1
ATOM 5886 N N . CYS F 1 127 ? -52.013 -0.025 81.743 1.00 51.42 222 CYS D N 1
ATOM 5887 C CA . CYS F 1 127 ? -51.478 -0.047 83.097 1.00 51.17 222 CYS D CA 1
ATOM 5888 C C . CYS F 1 127 ? -52.589 0.330 84.061 1.00 59.90 222 CYS D C 1
ATOM 5889 O O . CYS F 1 127 ? -53.133 1.434 83.978 1.00 88.50 222 CYS D O 1
ATOM 5892 N N . ARG F 1 128 ? -52.927 -0.582 84.965 1.00 50.72 223 ARG D N 1
ATOM 5893 C CA . ARG F 1 128 ? -53.918 -0.337 85.999 1.00 55.59 223 ARG D CA 1
ATOM 5894 C C . ARG F 1 128 ? -53.233 -0.326 87.359 1.00 61.72 223 ARG D C 1
ATOM 5895 O O . ARG F 1 128 ? -52.272 -1.070 87.584 1.00 67.38 223 ARG D O 1
ATOM 5903 N N . GLN F 1 129 ? -53.720 0.523 88.262 1.00 57.40 224 GLN D N 1
ATOM 5904 C CA . GLN F 1 129 ? -53.118 0.672 89.580 1.00 49.77 224 GLN D CA 1
ATOM 5905 C C . GLN F 1 129 ? -54.196 0.675 90.652 1.00 49.57 224 GLN D C 1
ATOM 5906 O O . GLN F 1 129 ? -55.306 1.169 90.438 1.00 56.66 224 GLN D O 1
ATOM 5912 N N . TRP F 1 130 ? -53.852 0.113 91.809 1.00 58.81 225 TRP D N 1
ATOM 5913 C CA . TRP F 1 130 ? -54.752 0.081 92.962 1.00 64.94 225 TRP D CA 1
ATOM 5914 C C . TRP F 1 130 ? -54.055 0.619 94.204 1.00 69.93 225 TRP D C 1
ATOM 5915 O O . TRP F 1 130 ? -53.515 1.726 94.194 1.00 83.78 225 TRP D O 1
ATOM 5926 N N . ASP F 1 140 ? -41.937 -4.281 101.082 1.00 73.91 235 ASP D N 1
ATOM 5927 C CA . ASP F 1 140 ? -41.611 -3.649 99.811 1.00 55.02 235 ASP D CA 1
ATOM 5928 C C . ASP F 1 140 ? -42.533 -4.165 98.726 1.00 53.64 235 ASP D C 1
ATOM 5929 O O . ASP F 1 140 ? -43.744 -4.253 98.932 1.00 44.81 235 ASP D O 1
ATOM 5934 N N . ILE F 1 141 ? -41.957 -4.529 97.580 1.00 44.38 236 ILE D N 1
ATOM 5935 C CA . ILE F 1 141 ? -42.726 -4.908 96.399 1.00 53.90 236 ILE D CA 1
ATOM 5936 C C . ILE F 1 141 ? -42.220 -6.239 95.864 1.00 49.10 236 ILE D C 1
ATOM 5937 O O . ILE F 1 141 ? -41.011 -6.424 95.680 1.00 49.48 236 ILE D O 1
ATOM 5942 N N . LEU F 1 142 ? -43.147 -7.158 95.610 1.00 42.44 237 LEU D N 1
ATOM 5943 C CA . LEU F 1 142 ? -42.888 -8.355 94.825 1.00 40.82 237 LEU D CA 1
ATOM 5944 C C . LEU F 1 142 ? -43.283 -8.095 93.380 1.00 41.55 237 LEU D C 1
ATOM 5945 O O . LEU F 1 142 ? -44.407 -7.658 93.110 1.00 41.86 237 LEU D O 1
ATOM 5950 N N . LEU F 1 143 ? -42.371 -8.375 92.458 1.00 42.02 238 LEU D N 1
ATOM 5951 C CA . LEU F 1 143 ? -42.582 -8.126 91.039 1.00 42.67 238 LEU D CA 1
ATOM 5952 C C . LEU F 1 143 ? -42.687 -9.454 90.305 1.00 42.66 238 LEU D C 1
ATOM 5953 O O . LEU F 1 143 ? -41.734 -10.239 90.300 1.00 42.37 238 LEU D O 1
ATOM 5958 N N . LEU F 1 144 ? -43.835 -9.696 89.679 1.00 43.13 239 LEU D N 1
ATOM 5959 C CA . LEU F 1 144 ? -44.088 -10.923 88.938 1.00 43.27 239 LEU D CA 1
ATOM 5960 C C . LEU F 1 144 ? -44.333 -10.610 87.472 1.00 43.27 239 LEU D C 1
ATOM 5961 O O . LEU F 1 144 ? -45.174 -9.768 87.148 1.00 43.30 239 LEU D O 1
ATOM 5966 N N . GLN F 1 145 ? -43.616 -11.298 86.588 1.00 43.44 240 GLN D N 1
ATOM 5967 C CA . GLN F 1 145 ? -43.804 -11.148 85.150 1.00 57.57 240 GLN D CA 1
ATOM 5968 C C . GLN F 1 145 ? -44.098 -12.510 84.539 1.00 50.68 240 GLN D C 1
ATOM 5969 O O . GLN F 1 145 ? -43.310 -13.451 84.696 1.00 43.11 240 GLN D O 1
ATOM 5975 N N . ARG F 1 146 ? -45.226 -12.606 83.841 1.00 43.06 241 ARG D N 1
ATOM 5976 C CA . ARG F 1 146 ? -45.650 -13.833 83.182 1.00 57.43 241 ARG D CA 1
ATOM 5977 C C . ARG F 1 146 ? -45.414 -13.691 81.686 1.00 46.62 241 ARG D C 1
ATOM 5978 O O . ARG F 1 146 ? -45.963 -12.786 81.045 1.00 42.72 241 ARG D O 1
ATOM 5986 N N . THR F 1 147 ? -44.591 -14.574 81.141 1.00 41.68 242 THR D N 1
ATOM 5987 C CA . THR F 1 147 ? -44.416 -14.674 79.706 1.00 41.06 242 THR D CA 1
ATOM 5988 C C . THR F 1 147 ? -45.404 -15.685 79.149 1.00 42.44 242 THR D C 1
ATOM 5989 O O . THR F 1 147 ? -45.659 -16.721 79.763 1.00 40.66 242 THR D O 1
ATOM 5993 N N . GLN F 1 148 ? -45.972 -15.369 77.991 1.00 49.08 243 GLN D N 1
ATOM 5994 C CA . GLN F 1 148 ? -46.912 -16.270 77.339 1.00 40.48 243 GLN D CA 1
ATOM 5995 C C . GLN F 1 148 ? -46.744 -16.119 75.841 1.00 40.56 243 GLN D C 1
ATOM 5996 O O . GLN F 1 148 ? -46.881 -15.011 75.316 1.00 58.15 243 GLN D O 1
ATOM 6002 N N . LYS F 1 149 ? -46.449 -17.225 75.164 1.00 40.74 244 LYS D N 1
ATOM 6003 C CA . LYS F 1 149 ? -46.289 -17.248 73.718 1.00 41.28 244 LYS D CA 1
ATOM 6004 C C . LYS F 1 149 ? -47.239 -18.280 73.137 1.00 41.51 244 LYS D C 1
ATOM 6005 O O . LYS F 1 149 ? -47.112 -19.475 73.422 1.00 41.31 244 LYS D O 1
ATOM 6011 N N . THR F 1 150 ? -48.182 -17.821 72.325 1.00 42.05 245 THR D N 1
ATOM 6012 C CA . THR F 1 150 ? -49.130 -18.690 71.650 1.00 42.39 245 THR D CA 1
ATOM 6013 C C . THR F 1 150 ? -48.902 -18.626 70.144 1.00 47.50 245 THR D C 1
ATOM 6014 O O . THR F 1 150 ? -48.525 -17.585 69.600 1.00 42.64 245 THR D O 1
ATOM 6018 N N . VAL F 1 151 ? -49.114 -19.759 69.474 1.00 51.03 246 VAL D N 1
ATOM 6019 C CA . VAL F 1 151 ? -49.028 -19.836 68.019 1.00 41.26 246 VAL D CA 1
ATOM 6020 C C . VAL F 1 151 ? -50.123 -20.781 67.537 1.00 40.70 246 VAL D C 1
ATOM 6021 O O . VAL F 1 151 ? -50.099 -21.975 67.852 1.00 57.67 246 VAL D O 1
ATOM 6025 N N . ARG F 1 152 ? -51.090 -20.250 66.802 1.00 46.23 247 ARG D N 1
ATOM 6026 C CA . ARG F 1 152 ? -52.090 -21.082 66.153 1.00 47.03 247 ARG D CA 1
ATOM 6027 C C . ARG F 1 152 ? -51.655 -21.382 64.725 1.00 55.74 247 ARG D C 1
ATOM 6028 O O . ARG F 1 152 ? -50.837 -20.669 64.138 1.00 61.93 247 ARG D O 1
ATOM 6036 N N . ALA F 1 153 ? -52.203 -22.462 64.173 1.00 50.35 248 ALA D N 1
ATOM 6037 C CA . ALA F 1 153 ? -51.964 -22.852 62.789 1.00 40.92 248 ALA D CA 1
ATOM 6038 C C . ALA F 1 153 ? -53.275 -22.772 62.036 1.00 41.50 248 ALA D C 1
ATOM 6039 O O . ALA F 1 153 ? -54.202 -23.538 62.313 1.00 41.32 248 ALA D O 1
ATOM 6041 N N . VAL F 1 154 ? -53.338 -21.870 61.075 1.00 44.13 249 VAL D N 1
ATOM 6042 C CA . VAL F 1 154 ? -54.564 -21.557 60.363 1.00 43.44 249 VAL D CA 1
ATOM 6043 C C . VAL F 1 154 ? -54.443 -22.046 58.929 1.00 44.09 249 VAL D C 1
ATOM 6044 O O . VAL F 1 154 ? -53.389 -21.900 58.301 1.00 52.52 249 VAL D O 1
ATOM 6048 N N . GLY F 1 155 ? -55.513 -22.644 58.418 1.00 44.58 250 GLY D N 1
ATOM 6049 C CA . GLY F 1 155 ? -55.587 -22.954 57.012 1.00 67.81 250 GLY D CA 1
ATOM 6050 C C . GLY F 1 155 ? -55.513 -21.690 56.177 1.00 50.18 250 GLY D C 1
ATOM 6051 O O . GLY F 1 155 ? -56.194 -20.698 56.454 1.00 60.83 250 GLY D O 1
ATOM 6052 N N . PRO F 1 156 ? -54.676 -21.704 55.135 1.00 45.05 251 PRO D N 1
ATOM 6053 C CA . PRO F 1 156 ? -54.445 -20.482 54.354 1.00 45.14 251 PRO D CA 1
ATOM 6054 C C . PRO F 1 156 ? -55.722 -19.881 53.789 1.00 54.11 251 PRO D C 1
ATOM 6055 O O . PRO F 1 156 ? -56.071 -18.741 54.114 1.00 45.53 251 PRO D O 1
ATOM 6059 N N . ARG F 1 157 ? -56.431 -20.638 52.949 1.00 45.84 252 ARG D N 1
ATOM 6060 C CA . ARG F 1 157 ? -57.681 -20.141 52.386 1.00 46.42 252 ARG D CA 1
ATOM 6061 C C . ARG F 1 157 ? -58.815 -20.207 53.396 1.00 48.63 252 ARG D C 1
ATOM 6062 O O . ARG F 1 157 ? -59.721 -19.368 53.364 1.00 46.90 252 ARG D O 1
ATOM 6070 N N . SER F 1 158 ? -58.764 -21.181 54.304 1.00 62.90 253 SER D N 1
ATOM 6071 C CA . SER F 1 158 ? -59.891 -21.458 55.187 1.00 64.14 253 SER D CA 1
ATOM 6072 C C . SER F 1 158 ? -60.031 -20.396 56.268 1.00 52.97 253 SER D C 1
ATOM 6073 O O . SER F 1 158 ? -61.056 -19.709 56.354 1.00 47.06 253 SER D O 1
ATOM 6076 N N . GLY F 1 159 ? -59.014 -20.258 57.112 1.00 45.81 254 GLY D N 1
ATOM 6077 C CA . GLY F 1 159 ? -59.120 -19.460 58.313 1.00 45.73 254 GLY D CA 1
ATOM 6078 C C . GLY F 1 159 ? -59.396 -20.259 59.566 1.00 63.41 254 GLY D C 1
ATOM 6079 O O . GLY F 1 159 ? -59.566 -19.663 60.637 1.00 56.15 254 GLY D O 1
ATOM 6080 N N . ASN F 1 160 ? -59.448 -21.586 59.463 1.00 76.41 255 ASN D N 1
ATOM 6081 C CA . ASN F 1 160 ? -59.724 -22.467 60.588 1.00 62.35 255 ASN D CA 1
ATOM 6082 C C . ASN F 1 160 ? -58.423 -22.971 61.193 1.00 46.09 255 ASN D C 1
ATOM 6083 O O . ASN F 1 160 ? -57.484 -23.324 60.473 1.00 44.14 255 ASN D O 1
ATOM 6088 N N . GLU F 1 161 ? -58.388 -23.023 62.522 1.00 44.20 256 GLU D N 1
ATOM 6089 C CA . GLU F 1 161 ? -57.214 -23.515 63.225 1.00 44.06 256 GLU D CA 1
ATOM 6090 C C . GLU F 1 161 ? -57.110 -25.027 63.103 1.00 43.79 256 GLU D C 1
ATOM 6091 O O . GLU F 1 161 ? -58.091 -25.749 63.302 1.00 43.72 256 GLU D O 1
ATOM 6097 N N . LYS F 1 162 ? -55.907 -25.505 62.796 1.00 43.36 257 LYS D N 1
ATOM 6098 C CA . LYS F 1 162 ? -55.628 -26.929 62.725 1.00 43.08 257 LYS D CA 1
ATOM 6099 C C . LYS F 1 162 ? -54.810 -27.441 63.898 1.00 42.87 257 LYS D C 1
ATOM 6100 O O . LYS F 1 162 ? -54.920 -28.620 64.241 1.00 46.09 257 LYS D O 1
ATOM 6106 N N . TRP F 1 163 ? -54.001 -26.584 64.516 1.00 42.28 258 TRP D N 1
ATOM 6107 C CA . TRP F 1 163 ? -53.334 -26.894 65.774 1.00 41.62 258 TRP D CA 1
ATOM 6108 C C . TRP F 1 163 ? -52.828 -25.597 66.382 1.00 41.29 258 TRP D C 1
ATOM 6109 O O . TRP F 1 163 ? -52.778 -24.561 65.718 1.00 41.28 258 TRP D O 1
ATOM 6120 N N . ASN F 1 164 ? -52.465 -25.664 67.657 1.00 41.29 259 ASN D N 1
ATOM 6121 C CA . ASN F 1 164 ? -51.912 -24.508 68.342 1.00 41.13 259 ASN D CA 1
ATOM 6122 C C . ASN F 1 164 ? -50.954 -24.995 69.415 1.00 41.07 259 ASN D C 1
ATOM 6123 O O . ASN F 1 164 ? -50.945 -26.171 69.775 1.00 57.41 259 ASN D O 1
ATOM 6128 N N . PHE F 1 165 ? -50.143 -24.072 69.929 1.00 45.97 260 PHE D N 1
ATOM 6129 C CA . PHE F 1 165 ? -49.205 -24.392 71.006 1.00 48.70 260 PHE D CA 1
ATOM 6130 C C . PHE F 1 165 ? -49.013 -23.127 71.834 1.00 45.51 260 PHE D C 1
ATOM 6131 O O . PHE F 1 165 ? -48.291 -22.217 71.419 1.00 43.35 260 PHE D O 1
ATOM 6139 N N . SER F 1 166 ? -49.649 -23.079 72.994 1.00 40.61 261 SER D N 1
ATOM 6140 C CA . SER F 1 166 ? -49.479 -21.965 73.914 1.00 40.08 261 SER D CA 1
ATOM 6141 C C . SER F 1 166 ? -48.532 -22.393 75.023 1.00 39.57 261 SER D C 1
ATOM 6142 O O . SER F 1 166 ? -48.627 -23.516 75.528 1.00 59.77 261 SER D O 1
ATOM 6145 N N . VAL F 1 167 ? -47.619 -21.506 75.395 1.00 39.00 262 VAL D N 1
ATOM 6146 C CA . VAL F 1 167 ? -46.531 -21.858 76.300 1.00 38.83 262 VAL D CA 1
ATOM 6147 C C . VAL F 1 167 ? -46.150 -20.619 77.094 1.00 37.79 262 VAL D C 1
ATOM 6148 O O . VAL F 1 167 ? -46.107 -19.513 76.549 1.00 59.75 262 VAL D O 1
ATOM 6152 N N . GLY F 1 168 ? -45.871 -20.799 78.386 1.00 37.74 263 GLY D N 1
ATOM 6153 C CA . GLY F 1 168 ? -45.479 -19.682 79.220 1.00 38.27 263 GLY D CA 1
ATOM 6154 C C . GLY F 1 168 ? -44.603 -20.084 80.390 1.00 37.86 263 GLY D C 1
ATOM 6155 O O . GLY F 1 168 ? -44.319 -21.263 80.606 1.00 37.95 263 GLY D O 1
ATOM 6156 N N . HIS F 1 169 ? -44.178 -19.079 81.154 1.00 38.13 264 HIS D N 1
ATOM 6157 C CA . HIS F 1 169 ? -43.380 -19.300 82.354 1.00 38.21 264 HIS D CA 1
ATOM 6158 C C . HIS F 1 169 ? -43.419 -18.045 83.214 1.00 38.55 264 HIS D C 1
ATOM 6159 O O . HIS F 1 169 ? -43.790 -16.962 82.757 1.00 38.76 264 HIS D O 1
ATOM 6166 N N . PHE F 1 170 ? -43.001 -18.203 84.464 1.00 39.70 265 PHE D N 1
ATOM 6167 C CA . PHE F 1 170 ? -42.965 -17.127 85.443 1.00 38.92 265 PHE D CA 1
ATOM 6168 C C . PHE F 1 170 ? -41.532 -16.793 85.831 1.00 38.79 265 PHE D C 1
ATOM 6169 O O . PHE F 1 170 ? -40.601 -17.574 85.624 1.00 38.54 265 PHE D O 1
ATOM 6177 N N . GLU F 1 171 ? -41.379 -15.615 86.427 1.00 39.16 266 GLU D N 1
ATOM 6178 C CA . GLU F 1 171 ? -40.088 -15.132 86.894 1.00 39.60 266 GLU D CA 1
ATOM 6179 C C . GLU F 1 171 ? -40.338 -14.070 87.955 1.00 49.72 266 GLU D C 1
ATOM 6180 O O . GLU F 1 171 ? -41.225 -13.229 87.796 1.00 39.90 266 GLU D O 1
ATOM 6186 N N . LEU F 1 172 ? -39.550 -14.118 89.031 1.00 67.73 267 LEU D N 1
ATOM 6187 C CA . LEU F 1 172 ? -39.787 -13.327 90.230 1.00 41.40 267 LEU D CA 1
ATOM 6188 C C . LEU F 1 172 ? -38.575 -12.473 90.570 1.00 42.19 267 LEU D C 1
ATOM 6189 O O . LEU F 1 172 ? -37.434 -12.934 90.487 1.00 50.41 267 LEU D O 1
ATOM 6194 N N . ARG F 1 173 ? -38.835 -11.229 90.968 1.00 42.98 268 ARG D N 1
ATOM 6195 C CA . ARG F 1 173 ? -37.809 -10.332 91.477 1.00 43.35 268 ARG D CA 1
ATOM 6196 C C . ARG F 1 173 ? -38.408 -9.465 92.574 1.00 43.00 268 ARG D C 1
ATOM 6197 O O . ARG F 1 173 ? -39.627 -9.343 92.700 1.00 42.88 268 ARG D O 1
ATOM 6205 N N . TYR F 1 174 ? -37.531 -8.859 93.369 1.00 46.68 269 TYR D N 1
ATOM 6206 C CA . TYR F 1 174 ? -37.930 -8.083 94.533 1.00 42.46 269 TYR D CA 1
ATOM 6207 C C . TYR F 1 174 ? -37.592 -6.616 94.322 1.00 46.55 269 TYR D C 1
ATOM 6208 O O . TYR F 1 174 ? -36.545 -6.284 93.752 1.00 43.34 269 TYR D O 1
ATOM 6217 N N . ILE F 1 175 ? -38.477 -5.742 94.790 1.00 47.12 270 ILE D N 1
ATOM 6218 C CA . ILE F 1 175 ? -38.321 -4.304 94.582 1.00 46.90 270 ILE D CA 1
ATOM 6219 C C . ILE F 1 175 ? -38.415 -3.563 95.910 1.00 53.36 270 ILE D C 1
ATOM 6220 O O . ILE F 1 175 ? -39.525 -3.287 96.386 1.00 46.91 270 ILE D O 1
ATOM 6225 N N . PRO F 1 176 ? -37.286 -3.208 96.536 1.00 68.36 271 PRO D N 1
ATOM 6226 C CA . PRO F 1 176 ? -37.293 -2.422 97.774 1.00 60.96 271 PRO D CA 1
ATOM 6227 C C . PRO F 1 176 ? -37.722 -0.969 97.552 1.00 63.05 271 PRO D C 1
ATOM 6228 O O . PRO F 1 176 ? -38.390 -0.382 98.407 1.00 57.30 271 PRO D O 1
ATOM 6232 N N . SER F 1 202 ? -15.140 -16.341 81.347 1.00 52.83 297 SER D N 1
ATOM 6233 C CA . SER F 1 202 ? -15.937 -17.502 81.734 1.00 58.23 297 SER D CA 1
ATOM 6234 C C . SER F 1 202 ? -16.007 -17.639 83.257 1.00 59.44 297 SER D C 1
ATOM 6235 O O . SER F 1 202 ? -15.008 -17.954 83.899 1.00 80.59 297 SER D O 1
ATOM 6238 N N . ASP F 1 203 ? -17.184 -17.394 83.837 1.00 49.48 298 ASP D N 1
ATOM 6239 C CA . ASP F 1 203 ? -17.360 -17.500 85.282 1.00 49.75 298 ASP D CA 1
ATOM 6240 C C . ASP F 1 203 ? -18.794 -17.907 85.588 1.00 55.98 298 ASP D C 1
ATOM 6241 O O . ASP F 1 203 ? -19.734 -17.356 85.010 1.00 65.33 298 ASP D O 1
ATOM 6246 N N . VAL F 1 204 ? -18.955 -18.874 86.492 1.00 47.88 299 VAL D N 1
ATOM 6247 C CA . VAL F 1 204 ? -20.261 -19.378 86.890 1.00 47.13 299 VAL D CA 1
ATOM 6248 C C . VAL F 1 204 ? -20.373 -19.229 88.404 1.00 50.56 299 VAL D C 1
ATOM 6249 O O . VAL F 1 204 ? -19.373 -19.155 89.117 1.00 61.79 299 VAL D O 1
ATOM 6253 N N . GLU F 1 205 ? -21.607 -19.165 88.896 1.00 46.79 300 GLU D N 1
ATOM 6254 C CA . GLU F 1 205 ? -21.820 -19.064 90.331 1.00 46.67 300 GLU D CA 1
ATOM 6255 C C . GLU F 1 205 ? -22.807 -20.102 90.835 1.00 50.65 300 GLU D C 1
ATOM 6256 O O . GLU F 1 205 ? -23.106 -21.057 90.120 1.00 65.69 300 GLU D O 1
ATOM 6262 N N . GLU F 1 206 ? -23.320 -19.925 92.051 1.00 60.81 301 GLU D N 1
ATOM 6263 C CA . GLU F 1 206 ? -24.311 -20.824 92.626 1.00 53.58 301 GLU D CA 1
ATOM 6264 C C . GLU F 1 206 ? -24.887 -20.175 93.877 1.00 69.42 301 GLU D C 1
ATOM 6265 O O . GLU F 1 206 ? -24.533 -19.048 94.238 1.00 76.71 301 GLU D O 1
ATOM 6271 N N . GLN F 1 207 ? -25.792 -20.908 94.528 1.00 59.08 302 GLN D N 1
ATOM 6272 C CA . GLN F 1 207 ? -26.468 -20.484 95.750 1.00 50.68 302 GLN D CA 1
ATOM 6273 C C . GLN F 1 207 ? -27.395 -21.602 96.219 1.00 60.37 302 GLN D C 1
ATOM 6274 O O . GLN F 1 207 ? -28.007 -22.298 95.387 1.00 79.60 302 GLN D O 1
ATOM 6280 N N . GLU F 1 208 ? -27.531 -21.755 97.534 1.00 60.63 303 GLU D N 1
ATOM 6281 C CA . GLU F 1 208 ? -28.401 -22.776 98.092 1.00 51.12 303 GLU D CA 1
ATOM 6282 C C . GLU F 1 208 ? -29.531 -22.073 98.817 1.00 49.98 303 GLU D C 1
ATOM 6283 O O . GLU F 1 208 ? -29.368 -20.951 99.332 1.00 45.91 303 GLU D O 1
ATOM 6289 N N . ALA F 1 209 ? -30.677 -22.751 98.873 1.00 48.94 304 ALA D N 1
ATOM 6290 C CA . ALA F 1 209 ? -31.905 -22.175 99.445 1.00 45.24 304 ALA D CA 1
ATOM 6291 C C . ALA F 1 209 ? -32.099 -22.604 100.904 1.00 55.33 304 ALA D C 1
ATOM 6292 O O . ALA F 1 209 ? -33.003 -23.371 101.247 1.00 55.79 304 ALA D O 1
ATOM 6294 N N . VAL F 1 210 ? -31.323 -21.979 101.780 1.00 58.85 305 VAL D N 1
ATOM 6295 C CA . VAL F 1 210 ? -31.318 -22.323 103.194 1.00 44.41 305 VAL D CA 1
ATOM 6296 C C . VAL F 1 210 ? -32.207 -21.350 103.955 1.00 71.51 305 VAL D C 1
ATOM 6297 O O . VAL F 1 210 ? -32.494 -20.233 103.502 1.00 70.09 305 VAL D O 1
ATOM 6301 N N . MET F 1 211 ? -32.679 -21.796 105.118 1.00 73.88 306 MET D N 1
ATOM 6302 C CA . MET F 1 211 ? -33.512 -20.946 105.971 1.00 52.51 306 MET D CA 1
ATOM 6303 C C . MET F 1 211 ? -33.636 -21.632 107.326 1.00 49.02 306 MET D C 1
ATOM 6304 O O . MET F 1 211 ? -34.204 -22.732 107.424 1.00 41.19 306 MET D O 1
ATOM 6309 N N . MET F 1 212 ? -33.119 -20.955 108.352 1.00 51.68 307 MET D N 1
ATOM 6310 C CA . MET F 1 212 ? -33.219 -21.351 109.746 1.00 66.19 307 MET D CA 1
ATOM 6311 C C . MET F 1 212 ? -32.859 -22.828 109.901 1.00 70.41 307 MET D C 1
ATOM 6312 O O . MET F 1 212 ? -33.716 -23.696 110.101 1.00 68.76 307 MET D O 1
ATOM 6317 N N . ASP F 1 213 ? -31.558 -23.068 109.754 1.00 50.78 308 ASP D N 1
ATOM 6318 C CA . ASP F 1 213 ? -30.904 -24.364 109.848 1.00 57.40 308 ASP D CA 1
ATOM 6319 C C . ASP F 1 213 ? -31.633 -25.455 109.072 1.00 70.29 308 ASP D C 1
ATOM 6320 O O . ASP F 1 213 ? -31.420 -26.639 109.332 1.00 90.06 308 ASP D O 1
ATOM 6325 N N . THR F 1 214 ? -32.497 -25.077 108.130 1.00 60.32 309 THR D N 1
ATOM 6326 C CA . THR F 1 214 ? -33.152 -26.024 107.240 1.00 42.71 309 THR D CA 1
ATOM 6327 C C . THR F 1 214 ? -33.004 -25.536 105.810 1.00 42.37 309 THR D C 1
ATOM 6328 O O . THR F 1 214 ? -32.930 -24.333 105.555 1.00 46.31 309 THR D O 1
ATOM 6332 N N . VAL F 1 215 ? -32.950 -26.477 104.878 1.00 42.37 310 VAL D N 1
ATOM 6333 C CA . VAL F 1 215 ? -32.873 -26.159 103.461 1.00 42.04 310 VAL D CA 1
ATOM 6334 C C . VAL F 1 215 ? -34.158 -26.634 102.802 1.00 40.96 310 VAL D C 1
ATOM 6335 O O . VAL F 1 215 ? -34.754 -27.635 103.209 1.00 49.12 310 VAL D O 1
ATOM 6339 N N . ILE F 1 216 ? -34.597 -25.897 101.787 1.00 39.62 311 ILE D N 1
ATOM 6340 C CA . ILE F 1 216 ? -35.866 -26.146 101.113 1.00 38.41 311 ILE D CA 1
ATOM 6341 C C . ILE F 1 216 ? -35.588 -26.571 99.677 1.00 37.07 311 ILE D C 1
ATOM 6342 O O . ILE F 1 216 ? -34.788 -25.938 98.978 1.00 50.97 311 ILE D O 1
ATOM 6347 N N . LYS F 1 217 ? -36.249 -27.640 99.239 1.00 37.03 312 LYS D N 1
ATOM 6348 C CA . LYS F 1 217 ? -36.049 -28.202 97.913 1.00 37.33 312 LYS D CA 1
ATOM 6349 C C . LYS F 1 217 ? -37.390 -28.643 97.348 1.00 37.17 312 LYS D C 1
ATOM 6350 O O . LYS F 1 217 ? -38.350 -28.877 98.085 1.00 41.53 312 LYS D O 1
ATOM 6356 N N . VAL F 1 218 ? -37.448 -28.759 96.023 1.00 41.85 313 VAL D N 1
ATOM 6357 C CA . VAL F 1 218 ? -38.658 -29.162 95.320 1.00 37.77 313 VAL D CA 1
ATOM 6358 C C . VAL F 1 218 ? -38.392 -30.485 94.623 1.00 37.97 313 VAL D C 1
ATOM 6359 O O . VAL F 1 218 ? -37.417 -30.614 93.876 1.00 42.35 313 VAL D O 1
ATOM 6363 N N . SER F 1 219 ? -39.251 -31.468 94.882 1.00 37.98 314 SER D N 1
ATOM 6364 C CA . SER F 1 219 ? -39.253 -32.725 94.144 1.00 38.18 314 SER D CA 1
ATOM 6365 C C . SER F 1 219 ? -40.205 -32.560 92.970 1.00 42.56 314 SER D C 1
ATOM 6366 O O . SER F 1 219 ? -41.417 -32.426 93.163 1.00 45.68 314 SER D O 1
ATOM 6369 N N . VAL F 1 220 ? -39.657 -32.564 91.755 1.00 45.07 315 VAL D N 1
ATOM 6370 C CA . VAL F 1 220 ? -40.443 -32.133 90.609 1.00 39.39 315 VAL D CA 1
ATOM 6371 C C . VAL F 1 220 ? -41.431 -33.210 90.192 1.00 48.02 315 VAL D C 1
ATOM 6372 O O . VAL F 1 220 ? -42.474 -32.907 89.599 1.00 56.71 315 VAL D O 1
ATOM 6376 N N . ALA F 1 221 ? -41.133 -34.473 90.493 1.00 44.59 316 ALA D N 1
ATOM 6377 C CA . ALA F 1 221 ? -42.029 -35.560 90.128 1.00 40.68 316 ALA D CA 1
ATOM 6378 C C . ALA F 1 221 ? -43.152 -35.744 91.135 1.00 44.69 316 ALA D C 1
ATOM 6379 O O . ALA F 1 221 ? -44.160 -36.382 90.811 1.00 40.52 316 ALA D O 1
ATOM 6381 N N . ASP F 1 222 ? -42.991 -35.208 92.347 1.00 52.71 317 ASP D N 1
ATOM 6382 C CA . ASP F 1 222 ? -44.014 -35.230 93.380 1.00 40.37 317 ASP D CA 1
ATOM 6383 C C . ASP F 1 222 ? -44.750 -33.911 93.512 1.00 39.59 317 ASP D C 1
ATOM 6384 O O . ASP F 1 222 ? -45.726 -33.842 94.263 1.00 56.83 317 ASP D O 1
ATOM 6389 N N . TRP F 1 223 ? -44.287 -32.866 92.830 1.00 39.46 318 TRP D N 1
ATOM 6390 C CA . TRP F 1 223 ? -44.881 -31.535 92.911 1.00 39.18 318 TRP D CA 1
ATOM 6391 C C . TRP F 1 223 ? -44.822 -30.994 94.332 1.00 39.67 318 TRP D C 1
ATOM 6392 O O . TRP F 1 223 ? -45.615 -30.131 94.711 1.00 43.42 318 TRP D O 1
ATOM 6403 N N . LYS F 1 224 ? -43.884 -31.502 95.127 1.00 40.46 319 LYS D N 1
ATOM 6404 C CA . LYS F 1 224 ? -43.797 -31.203 96.547 1.00 40.99 319 LYS D CA 1
ATOM 6405 C C . LYS F 1 224 ? -42.664 -30.229 96.826 1.00 41.14 319 LYS D C 1
ATOM 6406 O O . LYS F 1 224 ? -41.568 -30.361 96.278 1.00 41.44 319 LYS D O 1
ATOM 6412 N N . VAL F 1 225 ? -42.937 -29.266 97.697 1.00 43.06 320 VAL D N 1
ATOM 6413 C CA . VAL F 1 225 ? -41.922 -28.391 98.266 1.00 40.92 320 VAL D CA 1
ATOM 6414 C C . VAL F 1 225 ? -41.549 -28.952 99.627 1.00 41.04 320 VAL D C 1
ATOM 6415 O O . VAL F 1 225 ? -42.392 -29.020 100.524 1.00 40.52 320 VAL D O 1
ATOM 6419 N N . MET F 1 226 ? -40.295 -29.353 99.786 1.00 42.18 321 MET D N 1
ATOM 6420 C CA . MET F 1 226 ? -39.840 -30.038 100.984 1.00 43.26 321 MET D CA 1
ATOM 6421 C C . MET F 1 226 ? -38.772 -29.221 101.691 1.00 42.74 321 MET D C 1
ATOM 6422 O O . MET F 1 226 ? -37.953 -28.566 101.046 1.00 42.47 321 MET D O 1
ATOM 6427 N N . ALA F 1 227 ? -38.779 -29.266 103.018 1.00 42.77 322 ALA D N 1
ATOM 6428 C CA . ALA F 1 227 ? -37.762 -28.610 103.825 1.00 42.50 322 ALA D CA 1
ATOM 6429 C C . ALA F 1 227 ? -37.101 -29.636 104.727 1.00 42.35 322 ALA D C 1
ATOM 6430 O O . ALA F 1 227 ? -37.787 -30.396 105.415 1.00 42.83 322 ALA D O 1
ATOM 6432 N N . PHE F 1 228 ? -35.773 -29.657 104.720 1.00 41.19 323 PHE D N 1
ATOM 6433 C CA . PHE F 1 228 ? -35.006 -30.616 105.498 1.00 51.52 323 PHE D CA 1
ATOM 6434 C C . PHE F 1 228 ? -34.059 -29.878 106.423 1.00 47.82 323 PHE D C 1
ATOM 6435 O O . PHE F 1 228 ? -33.389 -28.926 106.011 1.00 50.79 323 PHE D O 1
ATOM 6443 N N . ASN F 1 229 ? -33.997 -30.327 107.663 1.00 38.96 324 ASN D N 1
ATOM 6444 C CA . ASN F 1 229 ? -32.979 -29.835 108.565 1.00 41.49 324 ASN D CA 1
ATOM 6445 C C . ASN F 1 229 ? -31.608 -30.234 108.027 1.00 39.47 324 ASN D C 1
ATOM 6446 O O . ASN F 1 229 ? -31.355 -31.419 107.787 1.00 45.29 324 ASN D O 1
ATOM 6451 N N . LYS F 1 230 ? -30.735 -29.238 107.815 1.00 38.21 325 LYS D N 1
ATOM 6452 C CA . LYS F 1 230 ? -29.439 -29.489 107.190 1.00 38.82 325 LYS D CA 1
ATOM 6453 C C . LYS F 1 230 ? -28.583 -30.445 108.011 1.00 50.58 325 LYS D C 1
ATOM 6454 O O . LYS F 1 230 ? -27.809 -31.218 107.437 1.00 56.39 325 LYS D O 1
ATOM 6460 N N . LYS F 1 231 ? -28.695 -30.418 109.339 1.00 43.69 326 LYS D N 1
ATOM 6461 C CA . LYS F 1 231 ? -28.037 -31.413 110.183 1.00 43.89 326 LYS D CA 1
ATOM 6462 C C . LYS F 1 231 ? -28.961 -32.623 110.287 1.00 51.07 326 LYS D C 1
ATOM 6463 O O . LYS F 1 231 ? -30.053 -32.525 110.855 1.00 49.22 326 LYS D O 1
ATOM 6469 N N . GLY F 1 232 ? -28.528 -33.765 109.750 1.00 55.18 327 GLY D N 1
ATOM 6470 C CA . GLY F 1 232 ? -29.338 -34.972 109.791 1.00 51.38 327 GLY D CA 1
ATOM 6471 C C . GLY F 1 232 ? -29.986 -35.254 108.453 1.00 40.23 327 GLY D C 1
ATOM 6472 O O . GLY F 1 232 ? -30.044 -36.398 107.988 1.00 40.63 327 GLY D O 1
ATOM 6473 N N . GLY F 1 233 ? -30.459 -34.190 107.813 1.00 55.41 328 GLY D N 1
ATOM 6474 C CA . GLY F 1 233 ? -31.073 -34.287 106.508 1.00 60.00 328 GLY D CA 1
ATOM 6475 C C . GLY F 1 233 ? -32.502 -34.777 106.507 1.00 51.93 328 GLY D C 1
ATOM 6476 O O . GLY F 1 233 ? -33.111 -34.863 105.432 1.00 39.19 328 GLY D O 1
ATOM 6477 N N . HIS F 1 234 ? -33.066 -35.093 107.665 1.00 39.44 329 HIS D N 1
ATOM 6478 C CA . HIS F 1 234 ? -34.404 -35.651 107.685 1.00 39.88 329 HIS D CA 1
ATOM 6479 C C . HIS F 1 234 ? -35.442 -34.568 107.412 1.00 51.51 329 HIS D C 1
ATOM 6480 O O . HIS F 1 234 ? -35.224 -33.378 107.667 1.00 44.40 329 HIS D O 1
ATOM 6487 N N . LEU F 1 235 ? -36.573 -35.002 106.862 1.00 58.12 330 LEU D N 1
ATOM 6488 C CA . LEU F 1 235 ? -37.614 -34.090 106.413 1.00 50.37 330 LEU D CA 1
ATOM 6489 C C . LEU F 1 235 ? -38.230 -33.342 107.586 1.00 41.69 330 LEU D C 1
ATOM 6490 O O . LEU F 1 235 ? -38.436 -33.904 108.664 1.00 52.03 330 LEU D O 1
ATOM 6495 N N . GLU F 1 236 ? -38.524 -32.063 107.368 1.00 46.27 331 GLU D N 1
ATOM 6496 C CA . GLU F 1 236 ? -39.119 -31.211 108.386 1.00 41.29 331 GLU D CA 1
ATOM 6497 C C . GLU F 1 236 ? -40.570 -30.872 108.082 1.00 41.13 331 GLU D C 1
ATOM 6498 O O . GLU F 1 236 ? -41.447 -31.119 108.914 1.00 52.08 331 GLU D O 1
ATOM 6504 N N . TRP F 1 237 ? -40.854 -30.323 106.902 1.00 47.65 332 TRP D N 1
ATOM 6505 C CA . TRP F 1 237 ? -42.229 -30.089 106.488 1.00 42.05 332 TRP D CA 1
ATOM 6506 C C . TRP F 1 237 ? -42.320 -30.172 104.971 1.00 45.78 332 TRP D C 1
ATOM 6507 O O . TRP F 1 237 ? -41.311 -30.169 104.262 1.00 51.01 332 TRP D O 1
ATOM 6518 N N . GLU F 1 238 ? -43.553 -30.244 104.476 1.00 42.44 333 GLU D N 1
ATOM 6519 C CA . GLU F 1 238 ? -43.776 -30.432 103.053 1.00 43.04 333 GLU D CA 1
ATOM 6520 C C . GLU F 1 238 ? -45.154 -29.909 102.674 1.00 47.10 333 GLU D C 1
ATOM 6521 O O . GLU F 1 238 ? -46.035 -29.745 103.521 1.00 42.73 333 GLU D O 1
ATOM 6527 N N . TYR F 1 239 ? -45.325 -29.652 101.377 1.00 60.58 334 TYR D N 1
ATOM 6528 C CA . TYR F 1 239 ? -46.588 -29.193 100.813 1.00 42.51 334 TYR D CA 1
ATOM 6529 C C . TYR F 1 239 ? -46.683 -29.697 99.385 1.00 42.66 334 TYR D C 1
ATOM 6530 O O . TYR F 1 239 ? -45.775 -29.463 98.587 1.00 42.69 334 TYR D O 1
ATOM 6539 N N . GLN F 1 240 ? -47.771 -30.381 99.066 1.00 42.68 335 GLN D N 1
ATOM 6540 C CA . GLN F 1 240 ? -47.982 -30.902 97.727 1.00 42.64 335 GLN D CA 1
ATOM 6541 C C . GLN F 1 240 ? -49.020 -30.064 96.997 1.00 42.26 335 GLN D C 1
ATOM 6542 O O . GLN F 1 240 ? -50.002 -29.621 97.594 1.00 45.92 335 GLN D O 1
ATOM 6548 N N . PHE F 1 241 ? -48.794 -29.843 95.705 1.00 41.81 336 PHE D N 1
ATOM 6549 C CA . PHE F 1 241 ? -49.675 -29.026 94.886 1.00 41.00 336 PHE D CA 1
ATOM 6550 C C . PHE F 1 241 ? -50.587 -29.891 94.026 1.00 41.07 336 PHE D C 1
ATOM 6551 O O . PHE F 1 241 ? -50.254 -31.024 93.673 1.00 41.32 336 PHE D O 1
ATOM 6559 N N . SER F 1 242 ? -51.752 -29.334 93.690 1.00 40.70 337 SER D N 1
ATOM 6560 C CA . SER F 1 242 ? -52.699 -30.032 92.836 1.00 40.35 337 SER D CA 1
ATOM 6561 C C . SER F 1 242 ? -52.181 -30.181 91.420 1.00 44.90 337 SER D C 1
ATOM 6562 O O . SER F 1 242 ? -52.712 -30.993 90.657 1.00 64.65 337 SER D O 1
ATOM 6565 N N . THR F 1 243 ? -51.154 -29.417 91.061 1.00 49.73 338 THR D N 1
ATOM 6566 C CA . THR F 1 243 ? -50.669 -29.265 89.710 1.00 39.24 338 THR D CA 1
ATOM 6567 C C . THR F 1 243 ? -49.152 -29.333 89.773 1.00 39.15 338 THR D C 1
ATOM 6568 O O . THR F 1 243 ? -48.556 -28.843 90.741 1.00 38.93 338 THR D O 1
ATOM 6572 N N . PRO F 1 244 ? -48.506 -29.957 88.790 1.00 43.47 339 PRO D N 1
ATOM 6573 C CA . PRO F 1 244 ? -47.041 -30.036 88.802 1.00 39.55 339 PRO D CA 1
ATOM 6574 C C . PRO F 1 244 ? -46.398 -28.667 88.976 1.00 39.80 339 PRO D C 1
ATOM 6575 O O . PRO F 1 244 ? -46.957 -27.639 88.590 1.00 39.65 339 PRO D O 1
ATOM 6579 N N . ILE F 1 245 ? -45.210 -28.672 89.574 1.00 40.22 340 ILE D N 1
ATOM 6580 C CA . ILE F 1 245 ? -44.462 -27.456 89.864 1.00 40.39 340 ILE D CA 1
ATOM 6581 C C . ILE F 1 245 ? -43.445 -27.226 88.759 1.00 39.65 340 ILE D C 1
ATOM 6582 O O . ILE F 1 245 ? -42.758 -28.160 88.327 1.00 39.69 340 ILE D O 1
ATOM 6587 N N . ALA F 1 246 ? -43.341 -25.981 88.304 1.00 38.91 341 ALA D N 1
ATOM 6588 C CA . ALA F 1 246 ? -42.349 -25.592 87.314 1.00 38.49 341 ALA D CA 1
ATOM 6589 C C . ALA F 1 246 ? -41.236 -24.738 87.902 1.00 53.58 341 ALA D C 1
ATOM 6590 O O . ALA F 1 246 ? -40.055 -25.007 87.660 1.00 62.88 341 ALA D O 1
ATOM 6592 N N . SER F 1 247 ? -41.579 -23.712 88.674 1.00 44.94 342 SER D N 1
ATOM 6593 C CA . SER F 1 247 ? -40.583 -22.833 89.260 1.00 41.67 342 SER D CA 1
ATOM 6594 C C . SER F 1 247 ? -40.965 -22.533 90.699 1.00 40.46 342 SER D C 1
ATOM 6595 O O . SER F 1 247 ? -42.139 -22.582 91.071 1.00 37.65 342 SER D O 1
ATOM 6598 N N . ALA F 1 248 ? -39.961 -22.233 91.512 1.00 37.20 343 ALA D N 1
ATOM 6599 C CA . ALA F 1 248 ? -40.211 -21.880 92.897 1.00 36.53 343 ALA D CA 1
ATOM 6600 C C . ALA F 1 248 ? -39.138 -20.910 93.342 1.00 36.01 343 ALA D C 1
ATOM 6601 O O . ALA F 1 248 ? -37.993 -20.994 92.897 1.00 35.98 343 ALA D O 1
ATOM 6603 N N . TRP F 1 249 ? -39.521 -19.988 94.209 1.00 35.74 344 TRP D N 1
ATOM 6604 C CA . TRP F 1 249 ? -38.597 -19.013 94.751 1.00 35.54 344 TRP D CA 1
ATOM 6605 C C . TRP F 1 249 ? -38.835 -18.864 96.237 1.00 35.53 344 TRP D C 1
ATOM 6606 O O . TRP F 1 249 ? -39.973 -18.953 96.703 1.00 35.37 344 TRP D O 1
ATOM 6617 N N . LEU F 1 250 ? -37.753 -18.633 96.970 1.00 35.86 345 LEU D N 1
ATOM 6618 C CA . LEU F 1 250 ? -37.803 -18.311 98.388 1.00 35.97 345 LEU D CA 1
ATOM 6619 C C . LEU F 1 250 ? -37.443 -16.846 98.556 1.00 35.60 345 LEU D C 1
ATOM 6620 O O . LEU F 1 250 ? -36.350 -16.424 98.173 1.00 38.26 345 LEU D O 1
ATOM 6625 N N . VAL F 1 251 ? -38.361 -16.075 99.119 1.00 37.47 346 VAL D N 1
ATOM 6626 C CA . VAL F 1 251 ? -38.155 -14.654 99.359 1.00 37.41 346 VAL D CA 1
ATOM 6627 C C . VAL F 1 251 ? -37.744 -14.486 100.816 1.00 51.73 346 VAL D C 1
ATOM 6628 O O . VAL F 1 251 ? -38.552 -14.694 101.728 1.00 50.78 346 VAL D O 1
ATOM 6632 N N . LYS F 1 252 ? -36.484 -14.117 101.043 1.00 43.16 347 LYS D N 1
ATOM 6633 C CA . LYS F 1 252 ? -35.959 -13.953 102.395 1.00 49.13 347 LYS D CA 1
ATOM 6634 C C . LYS F 1 252 ? -35.136 -12.677 102.472 1.00 43.22 347 LYS D C 1
ATOM 6635 O O . LYS F 1 252 ? -34.107 -12.564 101.800 1.00 44.12 347 LYS D O 1
ATOM 6641 N N . ASP F 1 253 ? -35.581 -11.732 103.298 1.00 49.39 348 ASP D N 1
ATOM 6642 C CA . ASP F 1 253 ? -34.837 -10.505 103.583 1.00 57.36 348 ASP D CA 1
ATOM 6643 C C . ASP F 1 253 ? -34.464 -9.763 102.301 1.00 41.12 348 ASP D C 1
ATOM 6644 O O . ASP F 1 253 ? -33.313 -9.377 102.087 1.00 40.41 348 ASP D O 1
ATOM 6649 N N . GLY F 1 254 ? -35.459 -9.560 101.443 1.00 41.25 349 GLY D N 1
ATOM 6650 C CA . GLY F 1 254 ? -35.247 -8.835 100.208 1.00 41.04 349 GLY D CA 1
ATOM 6651 C C . GLY F 1 254 ? -34.759 -9.729 99.091 1.00 52.00 349 GLY D C 1
ATOM 6652 O O . GLY F 1 254 ? -35.438 -9.886 98.073 1.00 63.15 349 GLY D O 1
ATOM 6653 N N . LYS F 1 255 ? -33.584 -10.323 99.276 1.00 53.67 350 LYS D N 1
ATOM 6654 C CA . LYS F 1 255 ? -33.016 -11.209 98.270 1.00 43.11 350 LYS D CA 1
ATOM 6655 C C . LYS F 1 255 ? -33.972 -12.353 97.948 1.00 39.49 350 LYS D C 1
ATOM 6656 O O . LYS F 1 255 ? -34.630 -12.900 98.835 1.00 38.85 350 LYS D O 1
ATOM 6662 N N . VAL F 1 256 ? -34.071 -12.700 96.664 1.00 40.22 351 VAL D N 1
ATOM 6663 C CA . VAL F 1 256 ? -34.925 -13.792 96.208 1.00 47.43 351 VAL D CA 1
ATOM 6664 C C . VAL F 1 256 ? -34.048 -14.938 95.731 1.00 60.16 351 VAL D C 1
ATOM 6665 O O . VAL F 1 256 ? -32.984 -14.729 95.132 1.00 46.23 351 VAL D O 1
ATOM 6669 N N . ILE F 1 257 ? -34.512 -16.153 95.981 1.00 64.23 352 ILE D N 1
ATOM 6670 C CA . ILE F 1 257 ? -33.750 -17.348 95.665 1.00 40.67 352 ILE D CA 1
ATOM 6671 C C . ILE F 1 257 ? -34.571 -18.275 94.781 1.00 43.29 352 ILE D C 1
ATOM 6672 O O . ILE F 1 257 ? -35.666 -18.683 95.185 1.00 53.14 352 ILE D O 1
ATOM 6677 N N . PRO F 1 258 ? -34.101 -18.653 93.594 1.00 39.37 353 PRO D N 1
ATOM 6678 C CA . PRO F 1 258 ? -34.778 -19.727 92.862 1.00 43.40 353 PRO D CA 1
ATOM 6679 C C . PRO F 1 258 ? -34.419 -21.065 93.489 1.00 40.08 353 PRO D C 1
ATOM 6680 O O . PRO F 1 258 ? -33.256 -21.327 93.793 1.00 50.66 353 PRO D O 1
ATOM 6684 N N . ILE F 1 259 ? -35.428 -21.897 93.705 1.00 50.74 354 ILE D N 1
ATOM 6685 C CA . ILE F 1 259 ? -35.228 -23.219 94.286 1.00 53.48 354 ILE D CA 1
ATOM 6686 C C . ILE F 1 259 ? -35.106 -24.228 93.154 1.00 43.00 354 ILE D C 1
ATOM 6687 O O . ILE F 1 259 ? -36.050 -24.424 92.383 1.00 40.86 354 ILE D O 1
ATOM 6692 N N . SER F 1 260 ? -33.940 -24.856 93.047 1.00 44.76 355 SER D N 1
ATOM 6693 C CA . SER F 1 260 ? -33.736 -25.862 92.017 1.00 48.47 355 SER D CA 1
ATOM 6694 C C . SER F 1 260 ? -34.687 -27.029 92.238 1.00 46.39 355 SER D C 1
ATOM 6695 O O . SER F 1 260 ? -34.965 -27.422 93.375 1.00 40.47 355 SER D O 1
ATOM 6698 N N . LEU F 1 261 ? -35.208 -27.567 91.141 1.00 46.85 356 LEU D N 1
ATOM 6699 C CA . LEU F 1 261 ? -36.174 -28.654 91.183 1.00 40.59 356 LEU D CA 1
ATOM 6700 C C . LEU F 1 261 ? -35.459 -29.959 90.886 1.00 41.67 356 LEU D C 1
ATOM 6701 O O . LEU F 1 261 ? -34.636 -30.024 89.972 1.00 41.68 356 LEU D O 1
ATOM 6706 N N . PHE F 1 262 ? -35.778 -30.989 91.654 1.00 42.78 357 PHE D N 1
ATOM 6707 C CA . PHE F 1 262 ? -35.033 -32.234 91.637 1.00 44.11 357 PHE D CA 1
ATOM 6708 C C . PHE F 1 262 ? -35.926 -33.388 91.216 1.00 45.13 357 PHE D C 1
ATOM 6709 O O . PHE F 1 262 ? -37.142 -33.356 91.414 1.00 54.30 357 PHE D O 1
ATOM 6717 N N . ASP F 1 263 ? -35.309 -34.415 90.647 1.00 46.01 358 ASP D N 1
ATOM 6718 C CA . ASP F 1 263 ? -35.988 -35.664 90.319 1.00 46.94 358 ASP D CA 1
ATOM 6719 C C . ASP F 1 263 ? -35.281 -36.773 91.091 1.00 47.61 358 ASP D C 1
ATOM 6720 O O . ASP F 1 263 ? -34.200 -37.218 90.698 1.00 47.15 358 ASP D O 1
ATOM 6725 N N . ASP F 1 264 ? -35.888 -37.216 92.190 1.00 49.37 359 ASP D N 1
ATOM 6726 C CA . ASP F 1 264 ? -35.208 -38.076 93.154 1.00 51.71 359 ASP D CA 1
ATOM 6727 C C . ASP F 1 264 ? -35.097 -39.493 92.626 1.00 66.38 359 ASP D C 1
ATOM 6728 O O . ASP F 1 264 ? -36.083 -40.238 92.599 1.00 74.81 359 ASP D O 1
ATOM 6733 N N . THR F 1 265 ? -33.887 -39.872 92.239 1.00 72.55 360 THR D N 1
ATOM 6734 C CA . THR F 1 265 ? -33.591 -41.216 91.778 1.00 61.42 360 THR D CA 1
ATOM 6735 C C . THR F 1 265 ? -33.301 -42.170 92.933 1.00 77.58 360 THR D C 1
ATOM 6736 O O . THR F 1 265 ? -32.846 -43.294 92.695 1.00 104.58 360 THR D O 1
ATOM 6740 N N . SER F 1 266 ? -33.567 -41.755 94.169 1.00 60.23 361 SER D N 1
ATOM 6741 C CA . SER F 1 266 ? -33.271 -42.577 95.335 1.00 62.12 361 SER D CA 1
ATOM 6742 C C . SER F 1 266 ? -34.060 -43.881 95.319 1.00 72.90 361 SER D C 1
ATOM 6743 O O . SER F 1 266 ? -33.851 -44.754 96.163 1.00 83.90 361 SER D O 1
ATOM 6746 N N . ILE F 1 280 ? -28.547 -36.198 105.111 1.00 83.97 375 ILE D N 1
ATOM 6747 C CA . ILE F 1 280 ? -29.045 -37.491 104.659 1.00 85.86 375 ILE D CA 1
ATOM 6748 C C . ILE F 1 280 ? -28.065 -38.086 103.645 1.00 80.26 375 ILE D C 1
ATOM 6749 O O . ILE F 1 280 ? -28.362 -39.076 102.974 1.00 90.29 375 ILE D O 1
ATOM 6754 N N . VAL F 1 281 ? -26.875 -37.488 103.576 1.00 74.81 376 VAL D N 1
ATOM 6755 C CA . VAL F 1 281 ? -25.886 -37.791 102.546 1.00 57.86 376 VAL D CA 1
ATOM 6756 C C . VAL F 1 281 ? -26.576 -37.669 101.196 1.00 56.46 376 VAL D C 1
ATOM 6757 O O . VAL F 1 281 ? -26.872 -38.669 100.534 1.00 68.97 376 VAL D O 1
ATOM 6761 N N . GLU F 1 282 ? -26.845 -36.435 100.792 1.00 54.09 377 GLU D N 1
ATOM 6762 C CA . GLU F 1 282 ? -27.649 -36.136 99.619 1.00 51.91 377 GLU D CA 1
ATOM 6763 C C . GLU F 1 282 ? -26.727 -35.894 98.433 1.00 51.15 377 GLU D C 1
ATOM 6764 O O . GLU F 1 282 ? -25.749 -35.151 98.550 1.00 65.64 377 GLU D O 1
ATOM 6770 N N . ALA F 1 283 ? -27.035 -36.518 97.297 1.00 50.51 378 ALA D N 1
ATOM 6771 C CA . ALA F 1 283 ? -26.162 -36.509 96.120 1.00 50.00 378 ALA D CA 1
ATOM 6772 C C . ALA F 1 283 ? -26.891 -35.896 94.930 1.00 49.07 378 ALA D C 1
ATOM 6773 O O . ALA F 1 283 ? -27.598 -36.591 94.198 1.00 65.30 378 ALA D O 1
ATOM 6775 N N . ALA F 1 284 ? -26.697 -34.598 94.726 1.00 55.72 379 ALA D N 1
ATOM 6776 C CA . ALA F 1 284 ? -27.231 -33.910 93.561 1.00 47.52 379 ALA D CA 1
ATOM 6777 C C . ALA F 1 284 ? -26.200 -33.920 92.442 1.00 47.75 379 ALA D C 1
ATOM 6778 O O . ALA F 1 284 ? -24.995 -33.859 92.693 1.00 47.77 379 ALA D O 1
ATOM 6780 N N . ARG F 1 285 ? -26.676 -34.011 91.205 1.00 47.97 380 ARG D N 1
ATOM 6781 C CA . ARG F 1 285 ? -25.792 -34.069 90.053 1.00 48.21 380 ARG D CA 1
ATOM 6782 C C . ARG F 1 285 ? -26.360 -33.224 88.929 1.00 49.44 380 ARG D C 1
ATOM 6783 O O . ARG F 1 285 ? -27.514 -32.795 88.965 1.00 49.01 380 ARG D O 1
ATOM 6791 N N . GLY F 1 286 ? -25.531 -33.000 87.915 1.00 50.68 381 GLY D N 1
ATOM 6792 C CA . GLY F 1 286 ? -25.947 -32.299 86.720 1.00 51.72 381 GLY D CA 1
ATOM 6793 C C . GLY F 1 286 ? -26.808 -33.173 85.825 1.00 52.70 381 GLY D C 1
ATOM 6794 O O . GLY F 1 286 ? -27.264 -34.252 86.203 1.00 72.84 381 GLY D O 1
ATOM 6795 N N . ALA F 1 287 ? -27.019 -32.689 84.590 1.00 52.83 382 ALA D N 1
ATOM 6796 C CA . ALA F 1 287 ? -27.926 -33.340 83.642 1.00 58.42 382 ALA D CA 1
ATOM 6797 C C . ALA F 1 287 ? -27.294 -33.457 82.243 1.00 79.19 382 ALA D C 1
ATOM 6798 O O . ALA F 1 287 ? -27.640 -32.741 81.302 1.00 90.44 382 ALA D O 1
ATOM 6800 N N . THR F 1 288 ? -26.352 -34.383 82.113 1.00 63.01 383 THR D N 1
ATOM 6801 C CA . THR F 1 288 ? -25.865 -34.942 80.844 1.00 55.11 383 THR D CA 1
ATOM 6802 C C . THR F 1 288 ? -25.453 -33.850 79.855 1.00 72.07 383 THR D C 1
ATOM 6803 O O . THR F 1 288 ? -25.002 -32.768 80.242 1.00 84.13 383 THR D O 1
ATOM 6807 N N . GLU F 1 289 ? -25.614 -34.144 78.563 1.00 87.02 384 GLU D N 1
ATOM 6808 C CA . GLU F 1 289 ? -25.215 -33.236 77.483 1.00 76.86 384 GLU D CA 1
ATOM 6809 C C . GLU F 1 289 ? -26.405 -32.379 77.065 1.00 60.99 384 GLU D C 1
ATOM 6810 O O . GLU F 1 289 ? -26.442 -31.176 77.338 1.00 74.07 384 GLU D O 1
ATOM 6816 N N . ASN F 1 290 ? -27.391 -32.996 76.414 1.00 52.59 385 ASN D N 1
ATOM 6817 C CA . ASN F 1 290 ? -28.595 -32.302 75.973 1.00 60.12 385 ASN D CA 1
ATOM 6818 C C . ASN F 1 290 ? -29.844 -33.124 76.315 1.00 69.11 385 ASN D C 1
ATOM 6819 O O . ASN F 1 290 ? -30.672 -33.436 75.463 1.00 86.86 385 ASN D O 1
ATOM 6824 N N . SER F 1 291 ? -30.006 -33.486 77.587 1.00 48.59 386 SER D N 1
ATOM 6825 C CA . SER F 1 291 ? -31.201 -34.206 78.002 1.00 47.50 386 SER D CA 1
ATOM 6826 C C . SER F 1 291 ? -32.311 -33.233 78.387 1.00 57.29 386 SER D C 1
ATOM 6827 O O . SER F 1 291 ? -32.092 -32.034 78.573 1.00 58.55 386 SER D O 1
ATOM 6830 N N . VAL F 1 292 ? -33.522 -33.774 78.507 1.00 64.74 387 VAL D N 1
ATOM 6831 C CA . VAL F 1 292 ? -34.719 -33.001 78.823 1.00 46.66 387 VAL D CA 1
ATOM 6832 C C . VAL F 1 292 ? -35.600 -33.839 79.742 1.00 42.26 387 VAL D C 1
ATOM 6833 O O . VAL F 1 292 ? -35.814 -35.028 79.485 1.00 42.53 387 VAL D O 1
ATOM 6837 N N . TYR F 1 293 ? -36.104 -33.228 80.813 1.00 41.33 388 TYR D N 1
ATOM 6838 C CA . TYR F 1 293 ? -36.949 -33.929 81.773 1.00 40.71 388 TYR D CA 1
ATOM 6839 C C . TYR F 1 293 ? -38.413 -33.829 81.366 1.00 40.21 388 TYR D C 1
ATOM 6840 O O . TYR F 1 293 ? -38.882 -32.766 80.957 1.00 39.87 388 TYR D O 1
ATOM 6849 N N . LEU F 1 294 ? -39.137 -34.939 81.498 1.00 40.25 389 LEU D N 1
ATOM 6850 C CA . LEU F 1 294 ? -40.495 -35.050 80.978 1.00 40.07 389 LEU D CA 1
ATOM 6851 C C . LEU F 1 294 ? -41.510 -34.983 82.109 1.00 40.55 389 LEU D C 1
ATOM 6852 O O . LEU F 1 294 ? -41.407 -35.724 83.092 1.00 40.81 389 LEU D O 1
ATOM 6857 N N . GLY F 1 295 ? -42.496 -34.097 81.956 1.00 40.66 390 GLY D N 1
ATOM 6858 C CA . GLY F 1 295 ? -43.576 -33.985 82.907 1.00 40.90 390 GLY D CA 1
ATOM 6859 C C . GLY F 1 295 ? -44.912 -33.937 82.188 1.00 41.00 390 GLY D C 1
ATOM 6860 O O . GLY F 1 295 ? -44.981 -33.740 80.975 1.00 41.19 390 GLY D O 1
ATOM 6861 N N . MET F 1 296 ? -45.978 -34.098 82.968 1.00 40.86 391 MET D N 1
ATOM 6862 C CA . MET F 1 296 ? -47.329 -34.177 82.436 1.00 40.49 391 MET D CA 1
ATOM 6863 C C . MET F 1 296 ? -48.256 -33.274 83.234 1.00 39.99 391 MET D C 1
ATOM 6864 O O . MET F 1 296 ? -48.217 -33.282 84.467 1.00 39.93 391 MET D O 1
ATOM 6869 N N . TYR F 1 297 ? -49.084 -32.500 82.531 1.00 39.64 392 TYR D N 1
ATOM 6870 C CA . TYR F 1 297 ? -50.118 -31.671 83.153 1.00 39.51 392 TYR D CA 1
ATOM 6871 C C . TYR F 1 297 ? -51.453 -31.969 82.481 1.00 42.95 392 TYR D C 1
ATOM 6872 O O . TYR F 1 297 ? -51.684 -31.550 81.343 1.00 39.13 392 TYR D O 1
ATOM 6881 N N . ARG F 1 298 ? -52.326 -32.676 83.197 1.00 39.94 393 ARG D N 1
ATOM 6882 C CA . ARG F 1 298 ? -53.677 -32.997 82.736 1.00 40.46 393 ARG D CA 1
ATOM 6883 C C . ARG F 1 298 ? -53.659 -33.490 81.290 1.00 54.31 393 ARG D C 1
ATOM 6884 O O . ARG F 1 298 ? -54.292 -32.922 80.398 1.00 68.56 393 ARG D O 1
ATOM 6892 N N . GLY F 1 299 ? -52.892 -34.555 81.067 1.00 54.01 394 GLY D N 1
ATOM 6893 C CA . GLY F 1 299 ? -52.791 -35.149 79.750 1.00 61.82 394 GLY D CA 1
ATOM 6894 C C . GLY F 1 299 ? -51.918 -34.403 78.764 1.00 55.44 394 GLY D C 1
ATOM 6895 O O . GLY F 1 299 ? -51.732 -34.884 77.638 1.00 44.41 394 GLY D O 1
ATOM 6896 N N . GLN F 1 300 ? -51.375 -33.252 79.140 1.00 46.87 395 GLN D N 1
ATOM 6897 C CA . GLN F 1 300 ? -50.499 -32.480 78.275 1.00 44.54 395 GLN D CA 1
ATOM 6898 C C . GLN F 1 300 ? -49.072 -32.618 78.779 1.00 44.58 395 GLN D C 1
ATOM 6899 O O . GLN F 1 300 ? -48.820 -32.488 79.982 1.00 44.68 395 GLN D O 1
ATOM 6905 N N . LEU F 1 301 ? -48.149 -32.896 77.866 1.00 44.44 396 LEU D N 1
ATOM 6906 C CA . LEU F 1 301 ? -46.750 -33.108 78.205 1.00 44.42 396 LEU D CA 1
ATOM 6907 C C . LEU F 1 301 ? -45.922 -31.865 77.916 1.00 43.93 396 LEU D C 1
ATOM 6908 O O . LEU F 1 301 ? -46.309 -30.999 77.132 1.00 43.63 396 LEU D O 1
ATOM 6913 N N . TYR F 1 302 ? -44.757 -31.806 78.554 1.00 59.48 397 TYR D N 1
ATOM 6914 C CA . TYR F 1 302 ? -43.873 -30.649 78.507 1.00 53.81 397 TYR D CA 1
ATOM 6915 C C . TYR F 1 302 ? -42.489 -31.096 78.962 1.00 55.05 397 TYR D C 1
ATOM 6916 O O . TYR F 1 302 ? -42.292 -32.247 79.358 1.00 58.46 397 TYR D O 1
ATOM 6925 N N . LEU F 1 303 ? -41.534 -30.164 78.944 1.00 50.54 398 LEU D N 1
ATOM 6926 C CA . LEU F 1 303 ? -40.173 -30.445 79.380 1.00 48.99 398 LEU D CA 1
ATOM 6927 C C . LEU F 1 303 ? -39.665 -29.309 80.261 1.00 54.46 398 LEU D C 1
ATOM 6928 O O . LEU F 1 303 ? -40.000 -28.144 80.043 1.00 64.64 398 LEU D O 1
ATOM 6933 N N . GLN F 1 304 ? -38.848 -29.656 81.262 1.00 46.46 399 GLN D N 1
ATOM 6934 C CA . GLN F 1 304 ? -38.271 -28.667 82.173 1.00 46.15 399 GLN D CA 1
ATOM 6935 C C . GLN F 1 304 ? -36.757 -28.830 82.325 1.00 49.52 399 GLN D C 1
ATOM 6936 O O . GLN F 1 304 ? -36.137 -29.550 81.538 1.00 45.60 399 GLN D O 1
ATOM 6942 N N . SER F 1 305 ? -36.150 -28.156 83.338 1.00 78.94 400 SER D N 1
ATOM 6943 C CA . SER F 1 305 ? -34.708 -28.247 83.630 1.00 71.18 400 SER D CA 1
ATOM 6944 C C . SER F 1 305 ? -34.479 -28.664 85.093 1.00 63.25 400 SER D C 1
ATOM 6945 O O . SER F 1 305 ? -34.025 -27.868 85.922 1.00 44.42 400 SER D O 1
ATOM 6948 N N . SER F 1 306 ? -34.754 -29.931 85.394 1.00 62.68 401 SER D N 1
ATOM 6949 C CA . SER F 1 306 ? -34.537 -30.502 86.714 1.00 44.91 401 SER D CA 1
ATOM 6950 C C . SER F 1 306 ? -33.091 -30.978 86.866 1.00 59.01 401 SER D C 1
ATOM 6951 O O . SER F 1 306 ? -32.324 -31.042 85.903 1.00 51.33 401 SER D O 1
ATOM 6954 N N . VAL F 1 307 ? -32.721 -31.312 88.102 1.00 57.47 402 VAL D N 1
ATOM 6955 C CA . VAL F 1 307 ? -31.399 -31.838 88.412 1.00 46.50 402 VAL D CA 1
ATOM 6956 C C . VAL F 1 307 ? -31.558 -33.219 89.033 1.00 46.97 402 VAL D C 1
ATOM 6957 O O . VAL F 1 307 ? -32.561 -33.517 89.686 1.00 58.09 402 VAL D O 1
ATOM 6961 N N . ARG F 1 308 ? -30.567 -34.073 88.803 1.00 47.13 403 ARG D N 1
ATOM 6962 C CA . ARG F 1 308 ? -30.590 -35.423 89.339 1.00 47.13 403 ARG D CA 1
ATOM 6963 C C . ARG F 1 308 ? -30.275 -35.393 90.826 1.00 46.72 403 ARG D C 1
ATOM 6964 O O . ARG F 1 308 ? -29.577 -34.500 91.313 1.00 56.85 403 ARG D O 1
ATOM 6972 N N . ILE F 1 309 ? -30.796 -36.382 91.549 1.00 57.67 404 ILE D N 1
ATOM 6973 C CA . ILE F 1 309 ? -30.608 -36.440 92.992 1.00 47.31 404 ILE D CA 1
ATOM 6974 C C . ILE F 1 309 ? -30.864 -37.848 93.508 1.00 47.58 404 ILE D C 1
ATOM 6975 O O . ILE F 1 309 ? -31.886 -38.461 93.188 1.00 68.61 404 ILE D O 1
ATOM 6980 N N . SER F 1 310 ? -29.951 -38.360 94.330 1.00 48.06 405 SER D N 1
ATOM 6981 C CA . SER F 1 310 ? -30.087 -39.682 94.921 1.00 48.84 405 SER D CA 1
ATOM 6982 C C . SER F 1 310 ? -29.911 -39.593 96.429 1.00 48.50 405 SER D C 1
ATOM 6983 O O . SER F 1 310 ? -29.054 -38.852 96.918 1.00 70.52 405 SER D O 1
ATOM 6986 N N . GLU F 1 311 ? -30.730 -40.344 97.164 1.00 48.66 406 GLU D N 1
ATOM 6987 C CA . GLU F 1 311 ? -30.665 -40.391 98.617 1.00 54.36 406 GLU D CA 1
ATOM 6988 C C . GLU F 1 311 ? -30.435 -41.835 99.054 1.00 67.22 406 GLU D C 1
ATOM 6989 O O . GLU F 1 311 ? -31.022 -42.772 98.494 1.00 80.24 406 GLU D O 1
ATOM 6995 N N . LYS F 1 312 ? -29.573 -42.012 100.064 1.00 51.69 407 LYS D N 1
ATOM 6996 C CA . LYS F 1 312 ? -28.960 -43.304 100.320 1.00 54.21 407 LYS D CA 1
ATOM 6997 C C . LYS F 1 312 ? -29.446 -43.888 101.632 1.00 62.75 407 LYS D C 1
ATOM 6998 O O . LYS F 1 312 ? -30.423 -44.675 101.642 1.00 71.36 407 LYS D O 1
ATOM 7004 N N . PHE F 1 313 ? -28.797 -43.596 102.760 1.00 56.12 408 PHE D N 1
ATOM 7005 C CA . PHE F 1 313 ? -29.035 -44.305 104.028 1.00 57.13 408 PHE D CA 1
ATOM 7006 C C . PHE F 1 313 ? -30.438 -44.078 104.573 1.00 57.55 408 PHE D C 1
ATOM 7007 O O . PHE F 1 313 ? -31.208 -43.297 104.017 1.00 62.25 408 PHE D O 1
ATOM 7015 N N . PRO G 2 3 ? -46.670 -42.913 75.296 1.00 58.55 3 PRO G N 1
ATOM 7016 C CA . PRO G 2 3 ? -45.204 -42.904 75.339 1.00 58.75 3 PRO G CA 1
ATOM 7017 C C . PRO G 2 3 ? -44.636 -43.441 76.655 1.00 73.10 3 PRO G C 1
ATOM 7018 O O . PRO G 2 3 ? -44.688 -44.658 76.868 1.00 89.57 3 PRO G O 1
ATOM 7022 N N . GLN G 2 4 ? -44.122 -42.557 77.520 1.00 74.84 4 GLN G N 1
ATOM 7023 C CA . GLN G 2 4 ? -43.288 -42.950 78.652 1.00 73.83 4 GLN G CA 1
ATOM 7024 C C . GLN G 2 4 ? -43.700 -42.239 79.950 1.00 73.90 4 GLN G C 1
ATOM 7025 O O . GLN G 2 4 ? -44.804 -41.691 80.004 1.00 81.07 4 GLN G O 1
ATOM 7031 N N . PRO G 2 5 ? -42.881 -42.265 81.049 1.00 71.54 5 PRO G N 1
ATOM 7032 C CA . PRO G 2 5 ? -43.321 -41.618 82.296 1.00 73.79 5 PRO G CA 1
ATOM 7033 C C . PRO G 2 5 ? -42.672 -40.280 82.643 1.00 54.71 5 PRO G C 1
ATOM 7034 O O . PRO G 2 5 ? -42.870 -39.274 81.954 1.00 54.34 5 PRO G O 1
ATOM 7038 N N . TRP G 2 6 ? -41.925 -40.263 83.751 1.00 53.62 6 TRP G N 1
ATOM 7039 C CA . TRP G 2 6 ? -41.398 -39.037 84.343 1.00 53.62 6 TRP G CA 1
ATOM 7040 C C . TRP G 2 6 ? -39.877 -39.050 84.419 1.00 54.43 6 TRP G C 1
ATOM 7041 O O . TRP G 2 6 ? -39.307 -38.762 85.475 1.00 51.20 6 TRP G O 1
ATOM 7052 N N . ARG G 2 7 ? -39.211 -39.379 83.320 1.00 51.21 7 ARG G N 1
ATOM 7053 C CA . ARG G 2 7 ? -37.757 -39.460 83.286 1.00 51.08 7 ARG G CA 1
ATOM 7054 C C . ARG G 2 7 ? -37.196 -38.445 82.302 1.00 50.25 7 ARG G C 1
ATOM 7055 O O . ARG G 2 7 ? -37.932 -37.834 81.525 1.00 60.99 7 ARG G O 1
ATOM 7063 N N . PHE G 2 8 ? -35.878 -38.272 82.344 1.00 50.09 8 PHE G N 1
ATOM 7064 C CA . PHE G 2 8 ? -35.199 -37.590 81.256 1.00 49.52 8 PHE G CA 1
ATOM 7065 C C . PHE G 2 8 ? -35.077 -38.535 80.062 1.00 53.22 8 PHE G C 1
ATOM 7066 O O . PHE G 2 8 ? -35.135 -39.757 80.210 1.00 50.09 8 PHE G O 1
ATOM 7074 N N . TYR G 2 9 ? -34.902 -37.961 78.868 1.00 64.96 9 TYR G N 1
ATOM 7075 C CA . TYR G 2 9 ? -34.633 -38.757 77.672 1.00 57.63 9 TYR G CA 1
ATOM 7076 C C . TYR G 2 9 ? -33.901 -37.908 76.639 1.00 47.66 9 TYR G C 1
ATOM 7077 O O . TYR G 2 9 ? -33.776 -36.689 76.781 1.00 47.32 9 TYR G O 1
ATOM 7086 N N . ALA G 2 10 ? -33.417 -38.582 75.593 1.00 55.66 10 ALA G N 1
ATOM 7087 C CA . ALA G 2 10 ? -32.614 -37.972 74.538 1.00 57.15 10 ALA G CA 1
ATOM 7088 C C . ALA G 2 10 ? -32.580 -38.919 73.338 1.00 54.28 10 ALA G C 1
ATOM 7089 O O . ALA G 2 10 ? -32.869 -40.114 73.479 1.00 55.24 10 ALA G O 1
ATOM 7091 N N . PRO G 2 11 ? -32.240 -38.410 72.136 1.00 66.11 11 PRO G N 1
ATOM 7092 C CA . PRO G 2 11 ? -32.109 -39.215 70.914 1.00 69.89 11 PRO G CA 1
ATOM 7093 C C . PRO G 2 11 ? -30.881 -40.124 70.939 1.00 69.09 11 PRO G C 1
ATOM 7094 O O . PRO G 2 11 ? -30.145 -40.186 71.925 1.00 67.16 11 PRO G O 1
#

GO terms:
  GO:0051787 misfolded protein binding (F, IDA)

Radius of gyration: 40.22 Å; Cα contacts (8 Å, |Δi|>4): 2385; chains: 7; bounding box: 49×81×130 Å

Secondary structure (DSSP, 8-state):
---EEEEETTSEEEEEETTTTSEEEEEEE-SS--SEE---EEBTTSEEE--EEEEEHHHHH---EEEEEEEEEEEEE-TTT--EEEEESSS-B--EEEEEEEEEEEEE-TTT--EEEEEEEEEEEEEE--EEEEETTTTEEEEE-TTTS-EEEEEE-SS-EEEEEE-STT--EEPP-B--EEEETTEEEE---/--EEEEEETTSEEEEEETTTTSEEEEEEE-SS--SEEE-----EE--EE----B-SS-TTTTTT---EEEEEEEEEEEEEETTT--EEEEE-SS-B---EEEEEEEEEEEEEE-TTT--EEEEEEEEEEEEEE--EEEEETTTTEEEEE-TTTS----EEEEEEEETTEEEEPPEE--EEETTEEE----/-EEEEEETTS-EEEEETTTTSEEEEEE--SS--SEE-----EEEEBSSS-EEEEETTTTEEEE-S--HHHH----EEEEEEEEEEEEEETTT--EEEEE-SS-EEE---EEEEEEEEEEEEEE-SSS--EEEEEEEEEEEEEEE---------EETTEEEEEETTTTEEEEEETTT--EEEEEE-SS-EEEEEEEETTEEEE--EEEE----EEEE---TT-EEEEEETTEEEEE--EEEEE--/--EEEEEETTSEEEEEETTTTTEEEEEEE-SS--SEE--BSS---EEEEBTTSEEEEEETTTTEEEEEEEETTGGG---EEEEEEEEEEEEEETTT--EEEEE-SS-EEE--EEEEEEEEEEEEEE-TTT--EEEEEEEEEEEEEEE---------EETTEEEEEETTTTEEEEEETTT--EEEEEE-SS-EEEEEEE-SS-EEEPPEEEE----EEEE--TTT-EEEEEETTEEEEE--EEEEE--/--TTB----/---SSEE--/---SSEE--

B-factor: mean 55.2, std 12.9, range [18.65, 120.39]

InterPro domains:
  IPR000719 Protein kinase domain [PF00069] (594-660)
  IPR000719 Protein kinase domain [PF00069] (880-1073)
  IPR000719 Protein kinase domain [PS50011] (593-1076)
  IPR000719 Protein kinase domain [SM00220] (593-1076)
  IPR008271 Serine/threonine-protein kinase, active site [PS00108] (932-944)
  IPR011009 Protein kinase-like domain superfamily [SSF56112] (588-1091)
  IPR011047 Quinoprotein alcohol dehydrogenase-like superfamily [SSF50998] (105-355)
  IPR015943 WD40/YVTN repeat-like-containing domain superfamily [G3DSA:2.130.10.10] (101-267)
  IPR050339 Cell Cycle and Stress Response Kinase [PTHR11042] (316-1090)

Foldseek 3Di:
DKWKWFQFQQRKIWTFDVPVQRHTQDMGHPVPTGQKDFVWAAALVFAIPVPGDPDTLVRVQVCWHKDWDKWWKKWDADPRNRHTDWIATPVGIRPKIKIKIWTKMFIAHPPPGDTDGMMIGMDIDMAGCCQWADAQLQQKIWRQDPPPRHTDHIGHDPGGTAWMWMCDPRDIGTHDYDNAWDDTPDGIHDDDD/DDPDDDDDD/DWWKWFQAQQQKIFTARCVVPGHGQDIDHPPPTGQKDKDACDWAELQIQHPCGGDPAHLCVLVVDCWHKDWAKWKKKWKAARRNGHTDKIDTPVGIRPKIWIKIKIKTKMWTAHPPPGHTHMMIIGIDIDIWIVQPWAAEQVVQDIGRADPVPGHHSGTAFIWIDDPRTIHGHDYDHQDDDPNHTHDHDD/DWKWFAFQQQKIWIFDPVPQTHTDDMDRPVPGGQKDKFAPVDWAAAQVQFIKDADPVVGDIDGDPDGLVRQVCCWDKDWDKWKKKWKAQCPNGHTAWIDIPPDTDGDDLIKIKIKIKRKMWTANDVPGDTHMIIIHMDIDIATDCVDDDDDFAADDQWGWAAEQVQLKIWIARVPPRHTDHMDGDPGGTDWMWDDDDRDIHTHAYEYEPECPKDKAADPDPDWDWDDTPNRIYTDGGIYMYNYD/DDPDDDDDD/DKWKWFQFQQQKIWIFDPVPQTHTQDMGRPPPGGAKDKDADDCPPDWAAAQVFWIWDADPVVGDIGGDPDGLCNLVCCWDKDWDKWKKKWKADPPNRPTQWIQTPVGIDGPCIKMKIKIKTKMFTANPVHRDTRMMIIHIDMDIAFDCVPDDDDFQDDDQKGWAAAQQQLKIWIARVVPRDTDHMDHDPGGTAWMWMGDPRDIGTHAYEHEPACPKDKAADPDDDWDWDDTPNHIYTHGHIYIHHYD/DDDDDDDDD

Nearest PDB structures (foldseek):
  5v1d-assembly2_C  TM=1.004E+00  e=3.118E-52  Bos taurus
  5v1d-assembly1_D  TM=9.918E-01  e=7.819E-45  Bos taurus
  4yzs-assembly1_B-2  TM=9.002E-01  e=9.710E-35  Homo sapiens
  5sv7-assembly1_B  TM=9.122E-01  e=3.063E-30  Homo sapiens
  5sv7-assembly1_D  TM=8.961E-01  e=2.310E-27  Homo sapiens

Organism: Bos taurus (NCBI:txid9913)

Solvent-accessible surface area: 45243 Å² total; per-residue (Å²): 209,14,3,0,3,0,0,8,0,40,0,79,0,0,0,0,25,17,108,85,118,1,120,94,69,18,62,39,70,27,71,57,33,28,0,9,52,82,158,72,12,0,12,7,79,0,70,6,50,106,108,72,34,134,94,43,1,40,39,44,31,176,178,39,16,38,0,2,9,9,48,5,22,5,38,0,5,16,16,109,59,7,132,85,105,5,54,0,11,36,175,25,36,180,35,7,3,1,53,7,24,23,18,23,0,41,0,0,18,33,134,61,0,78,88,111,78,30,23,14,0,0,30,2,81,22,109,66,86,84,62,18,62,4,7,3,41,66,73,42,0,32,0,75,32,132,94,61,42,129,82,108,15,84,52,114,18,106,10,3,6,12,26,5,16,25,16,101,110,42,98,48,60,90,18,38,53,86,95,13,5,0,68,60,224,51,36,31,0,22,30,108,59,116,114,31,79,128,78,100,83,131,160,9,2,5,0,10,0,23,6,43,0,90,3,15,0,43,14,7,127,76,144,34,80,121,63,19,67,74,53,19,62,84,19,39,6,21,50,27,66,140,184,81,54,22,2,66,58,6,58,67,163,121,137,76,24,124,82,59,7,40,29,26,13,104,87,179,49,17,29,0,0,8,17,38,12,21,0,21,0,9,13,0,53,76,4,155,77,104,7,66,0,22,29,165,21,55,216,124,41,0,3,31,4,25,5,12,38,50,14,3,42,0,0,17,41,112,61,0,89,60,121,40,11,7,12,7,9,72,4,90,9,134,25,71,103,67,18,100,9,19,46,72,79,131,81,58,55,18,65,64,183,169,78,44,150,142,76,7,15,30,21,4,25,24,2,73,109,41,142,10,94,86,12,62,21,86,156,146,25,103,47,212,58,41,73,24,46,60,114,88,30,12,0,2,0,1,5,0,20,2,89,1,2,0,0,34,4,103,77,123,3,105,91,76,41,57,33,105,36,64,49,45,22,0,2,45,27,51,108,139,152,54,56,5,1,5,15,92,0,52,4,29,51,23,44,114,87,158,104,38,7,87,59,22,121,96,29,1,61,58,30,5,113,162,44,20,46,0,2,11,32,40,13,19,1,18,0,1,18,4,108,91,14,132,38,87,0,57,0,28,21,152,16,32,149,69,112,182,76,1,4,13,3,28,4,10,23,6,19,0,34,0,0,2,41,100,73,6,96,56,86,66,13,12,12,0,0,50,6,68,14,136,32,24,115,159,138,135,149,162,106,97,5,55,23,146,81,18,3,5,19,0,2,2,48,67,75,35,0,18,1,9,41,110,136,44,2,130,78,102,24,69,64,121,22,90,2,4,0,13,31,2,22,0,1,64,115,41,135,35,8,89,8,58,22,13,8,52,81,76,69,97,66,42,71,136,42,57,90,132,116,26,14,3,6,1,81,20,172,60,30,20,2,0,23,107,4,45,101,2,4,28,148,193,72,139,54,78,111,52,41,33,92,128,9,8,0,1,1,0,6,0,18,0,74,0,4,0,0,26,6,95,82,123,2,113,63,76,37,79,27,82,39,66,50,43,30,1,6,40,46,57,93,67,142,92,100,86,38,34,5,0,11,18,108,0,61,5,34,46,20,29,146,112,161,121,30,10,36,86,19,134,91,48,0,54,51,26,4,162,163,40,9,43,0,3,8,50,43,28,21,0,15,0,0,14,2,166,49,11,128,38,102,0,62,0,26,23,158,21,22,160,83,177,78,5,2,5,1,18,4,10,24,19,22,0,49,0,0,5,29,148,46,2,91,45,81,41,13,4,15,0,1,48,3,74,6,96,32,36,120,170,127,134,148,170,120,92,8,59,7,113,78,6,3,3,28,0,1,2,39,70,62,53,0,25,0,22,37,98,160,51,6,115,87,72,19,78,61,102,14,74,1,4,0,8,26,2,18,0,2,54,112,26,98,37,5,95,5,66,22,24,23,52,73,87,54,112,65,39,59,124,52,44,106,157,114,32,26,1,13,0,73,24,178,68,31,17,1,5,26,104,5,42,67,0,7,39,144,162,91,83,74,63,152,48,72,51,125